Protein AF-A0A3M2C4V6-F1 (afdb_monomer)

Foldseek 3Di:
DDDDDDDDDDDPFDFDPQLVLLLCCQNLQNCLQVVLVDDDQDDDDSNQQSVQQQQKHKWFFQVCVVVCVLVVHDTRIFMKGKWADAQLWAFLVLVLLVLVLLCPAAPFSWWFFFLQNIIIGHGGGSNCPLVSQQSNVVSVIGSRRCGHFFEHHAHEFQQQADFPANVLQSVLSVLLVVLRGFPDPSNCVRRPVDDDDPDGDAGPLQGSSGFLHYFYHYEAELAALLSLQQQGQKRWYWDWDDDPDPPDTIDTQWIWIWHQAHQFAAPPDLLGHGGTTHTLATDHSVLSNLLSSLLSNCRRVQADRNDSSRRRSNNVCVVQPNVNVSVSSCVRSVHHGHHHDDDDHRHHDLQAAWDDNNPQWIKHKADDQQLIQAQDPQFNRSQLVSVLCVVFRFIWGRTSQNIIMGHPGHPVVSVVSVVSRVVRNHDGPVPAFLARSQEHWDCAPDTDPAFQEGTSVLVVVLVVLLCVLCVVLVNRNAHFHAYEYRASSCRRVQFQGQWRWHRDHYQWTFIFHQHDSSSRDGTDGQDGGHGNVCNSVSCSVLSLVCSQPPDDSDDSNRVCCVPPDDPDDDPSDDDDDDDDDDDDDDDDDDSVVSVVVVVVVVVVVVPDDDDDDDDYDDDDDDDDDDPDDPVPQDPDDDPDQPDLLSQQFPADKAWDDFLLPPQQETEIERQCLSRPLGFPLLLVLQLLVVVCVVVVLADAPQAEEEEADLDPNLLSVLQNCLVRRHAYEYEFAPPHDPVSVVSSVVSVHHYDHFHNVCGSVRRVVVSVVCQVVDPRYDYSQLLAHLSLLVSLLSGVLVSVCVNCVLQAQEEQEEADSQSNLNNNLVNSCVVPVNHAYEYEAAPQAPVLVPDAGDDADQPPHRNRYRRPNHPNVSHPYYDHDYQVQLLVQQVCCCVPVVAQAGSRQSRRVSVVSVVSNDPPNRHGYYYTYRGGGNPSCCPPPSNPVVPDSDDQDVDNVVDPVVVPPPD

Secondary structure (DSSP, 8-state):
-PPPPPPPP-PPP---HHHHHHHHTTTTTTTHHHHHHSS-SS--HHHHHHGGGGTEEEEE-TTTHHHHHHTTPPP-EEEEEE-B-GGGEE-HHHHHHHHHHHHHH-TTS-EEE-TTS-EEEEEE-GGGHHHHHHHHHHTT-B-TTSSSSSB-PPB-------SHHHHHHHHHHHHHHHHTS---SHHHHHHS-PPP-SS----TTT-TT--SS-B-EEEEESS--TT-GGGSSEEEEEEEE--SSTTPPPEEEEEEEEE--B----TT-TT---B--EEEEEE-GGGHHHHHHHHHHHHHHHS-SS-TTT-SHHHHHHHHHHHHHHHHHHHHHTSPPBPPPP-S--------EEEE-SSS-EEEEEP-GGGEE-B-SS-BHHHHHHHHHHHH--EEEE-TTS-EEEEEE-TTHHHHHHHHHHHTTPPPGGGS-HHHHTEEE---TTT-TT-SS--TTTHHHHHHHHHHHHHTTT-TTS---EEEESSTT-TT-GGGSSEEEEEEETTEEEEEE---TTS-SPPEEEEEEEEGGGHHHHHHHHHHHHHHH--TT--HHHHHHHHT--TT--SS----PPPP------PPP-HHHHHHHHHHHHHHTT-----------------------SSSSS----SS-SSGGGG-S-PPEEE--STTTT-SSEEEEEEGGGSTTSBTHHHHHHHHHHHHHHTTS--TTT-EEEEE-SSHHHHHHHHHHHHHT-EEEEEEETTS-HHHHHHHHHTT-EEEEE-GGGHHHHHHHHHHHHHHHSTTEE---TTT-THHHHHHHHTHHHHHHHHTTT---EEEEE-SSSHHHHHHHHHHHHH-TT-EEEEEEETTS-TTTT------S-TTS--SS--TT--GGG--EEEEE-HHHHHHHHHHHHHHH---B-HHHHHHHHHHHHHHTSTT-TT-EEEEEE-BBSGGGTTSTTSGGG---S---HHHHH-TTSTTS--

Nearest PDB structures (foldseek):
  2isq-assembly1_A  TM=9.904E-01  e=3.980E-41  Arabidopsis thaliana
  4aec-assembly1_B  TM=9.836E-01  e=3.578E-41  Arabidopsis thaliana
  7n2t-assembly1_A-2  TM=9.804E-01  e=3.393E-41  Citrullus lanatus
  1z7y-assembly1_A  TM=9.837E-01  e=3.285E-39  Arabidopsis thaliana
  3vc3-assembly3_E  TM=9.707E-01  e=1.868E-37  Glycine max

pLDDT: mean 87.51, std 18.96, range [23.27, 98.88]

Sequence (967 aa):
MYAEPQPREPQPVKESKVEAAKRQGNYLRGTIAEVLDGDPSAFEHDDVQLLKFHGVYQQEDRDARSARRAAGAEKEHFFMVRTRIPGGRLNAEQYLAFDRLAEEVTYNRSLRITTRQTFQFHGVAKGDLKATIGRINQALVTTLAACGDVGRNTMAPPAPFKDPAHRLVRRLADEIATALTPWTRAYHEIWLGGEKIAGGDIEPLYGPQYLPRKFKTGIALAEDNSIDVFSQDVGLIAVIDRPAEDGGEPTLRGLNVLVGGGLGMTHRKADTFARLATPLGFVEPRHAAAAVRAVAAIFRDHGDRADRKHARLKYLLEDWGMERFRAEFERRAGFALAPWVEVGPIEYHDWLGPHEQGDGKIFYGVHVANGRIADGARARLKSALRTAVEALRPGIVLTPTQNLLLTDLEPEDAGRLETILAAYHVRPAARLPAVRRYAMACPALPTCGLALAESERVMPRFLDRLEDVLSGLGLEHEPLTVRATGCPNGCARPYTADVGIVGRRAGHYDVYVGGRLAGDRFGELWAENVAEESVVPVLAPLLADWAANRRGEEGLGDYFRRTFASTTRHVLTGAKEPVVTDASDPAAIDVAALRRQRLAARVAEAGERDDEAKPSPVAATATVEGRRTIEEATGGAMNIAPNVTALIGRTPLVRLNRVTDGVPAQIVAKLESFNPASSVKDRIGLAMIEAAERDGLIAPGKTVIVEPTSGNTGIGLAFAAAVKGYRCVLTMPDSMSPERRIVLRAFGAKLILTPGPKGMKGAIAKAEELVAQIPGAWMPQQFKNAANPAIHRRTTAEEIWHDTDGRVDALVAGVGTGGTITGVAQVIKERKPGFQAIAVEPAASPVLSGGQPSPHKIQGIGAGFVPDVLARELIDDVITVENDQAFAMSRRLAREEGLLSGISSGANVHAAIEYARRPGNEGKLIVVIIPSFGERYLNTDLFADYRYEGSDSIEDLIGQEVATAAG

Structure (mmCIF, N/CA/C/O backbone):
data_AF-A0A3M2C4V6-F1
#
_entry.id   AF-A0A3M2C4V6-F1
#
loop_
_atom_site.group_PDB
_atom_site.id
_atom_site.type_symbol
_atom_site.label_atom_id
_atom_site.label_alt_id
_atom_site.label_comp_id
_atom_site.label_asym_id
_atom_site.label_entity_id
_atom_site.label_seq_id
_atom_site.pdbx_PDB_ins_code
_atom_site.Cartn_x
_atom_site.Cartn_y
_atom_site.Cartn_z
_atom_site.occupancy
_atom_site.B_iso_or_equiv
_atom_site.auth_seq_id
_atom_site.auth_comp_id
_atom_site.auth_asym_id
_atom_site.auth_atom_id
_atom_site.pdbx_PDB_model_num
ATOM 1 N N . MET A 1 1 ? -9.440 -53.875 -31.742 1.00 33.22 1 MET A N 1
ATOM 2 C CA . MET A 1 1 ? -10.477 -52.918 -32.178 1.00 33.22 1 MET A CA 1
ATOM 3 C C . MET A 1 1 ? -10.889 -52.095 -30.968 1.00 33.22 1 MET A C 1
ATOM 5 O O . MET A 1 1 ? -11.710 -52.552 -30.187 1.00 33.22 1 MET A O 1
ATOM 9 N N . TYR A 1 2 ? -10.244 -50.947 -30.759 1.00 27.25 2 TYR A N 1
ATOM 10 C CA . TYR A 1 2 ? -10.673 -49.966 -29.761 1.00 27.25 2 TYR A CA 1
ATOM 11 C C . TYR A 1 2 ? -11.608 -48.992 -30.473 1.00 27.25 2 TYR A C 1
ATOM 13 O O . TYR A 1 2 ? -11.218 -48.405 -31.478 1.00 27.25 2 TYR A O 1
ATOM 21 N N . ALA A 1 3 ? -12.856 -48.920 -30.016 1.00 31.36 3 ALA A N 1
ATOM 22 C CA . ALA A 1 3 ? -13.876 -48.060 -30.596 1.00 31.36 3 ALA A CA 1
ATOM 23 C C . ALA A 1 3 ? -13.473 -46.585 -30.452 1.00 31.36 3 ALA A C 1
ATOM 25 O O . ALA A 1 3 ? -13.131 -46.141 -29.354 1.00 31.36 3 ALA A O 1
ATOM 26 N N . GLU A 1 4 ? -13.514 -45.843 -31.559 1.00 30.94 4 GLU A N 1
ATOM 27 C CA . GLU A 1 4 ? -13.336 -44.393 -31.555 1.00 30.94 4 GLU A CA 1
ATOM 28 C C . GLU A 1 4 ? -14.448 -43.728 -30.724 1.00 30.94 4 GLU A C 1
ATOM 30 O O . GLU A 1 4 ? -15.626 -44.077 -30.873 1.00 30.94 4 GLU A O 1
ATOM 35 N N . PRO A 1 5 ? -14.112 -42.776 -29.836 1.00 34.69 5 PRO A N 1
ATOM 36 C CA . PRO A 1 5 ? -15.113 -42.049 -29.075 1.00 34.69 5 PRO A CA 1
ATOM 37 C C . PRO A 1 5 ? -15.893 -41.119 -30.010 1.00 34.69 5 PRO A C 1
ATOM 39 O O . PRO A 1 5 ? -15.313 -40.269 -30.686 1.00 34.69 5 PRO A O 1
ATOM 42 N N . GLN A 1 6 ? -17.220 -41.265 -30.027 1.00 35.53 6 GLN A N 1
ATOM 43 C CA . GLN A 1 6 ? -18.092 -40.375 -30.788 1.00 35.53 6 GLN A CA 1
ATOM 44 C C . GLN A 1 6 ? -17.997 -38.922 -30.283 1.00 35.53 6 GLN A C 1
ATOM 46 O O . GLN A 1 6 ? -17.916 -38.693 -29.069 1.00 35.53 6 GLN A O 1
ATOM 51 N N . PRO A 1 7 ? -18.047 -37.931 -31.192 1.00 38.03 7 PRO A N 1
ATOM 52 C CA . PRO A 1 7 ? -18.020 -36.523 -30.827 1.00 38.03 7 PRO A CA 1
ATOM 53 C C . PRO A 1 7 ? -19.274 -36.160 -30.022 1.00 38.03 7 PRO A C 1
ATOM 55 O O . PRO A 1 7 ? -20.401 -36.342 -30.478 1.00 38.03 7 PRO A O 1
ATOM 58 N N . ARG A 1 8 ? -19.080 -35.636 -28.805 1.00 33.69 8 ARG A N 1
ATOM 59 C CA . ARG A 1 8 ? -20.159 -35.032 -28.011 1.00 33.69 8 ARG A CA 1
ATOM 60 C C . ARG A 1 8 ? -20.674 -33.782 -28.725 1.00 33.69 8 ARG A C 1
ATOM 62 O O . ARG A 1 8 ? -19.884 -32.889 -29.027 1.00 33.69 8 ARG A O 1
ATOM 69 N N . GLU A 1 9 ? -21.987 -33.694 -28.924 1.00 35.50 9 GLU A N 1
ATOM 70 C CA . GLU A 1 9 ? -22.641 -32.459 -29.364 1.00 35.50 9 GLU A CA 1
ATOM 71 C C . GLU A 1 9 ? -22.336 -31.297 -28.393 1.00 35.50 9 GLU A C 1
ATOM 73 O O . GLU A 1 9 ? -22.312 -31.502 -27.170 1.00 35.50 9 GLU A O 1
ATOM 78 N N . PRO A 1 10 ? -22.088 -30.074 -28.900 1.00 38.31 10 PRO A N 1
ATOM 79 C CA . PRO A 1 10 ? -21.765 -28.925 -28.064 1.00 38.31 10 PRO A CA 1
ATOM 80 C C . PRO A 1 10 ? -22.975 -28.524 -27.211 1.00 38.31 10 PRO A C 1
ATOM 82 O O . PRO A 1 10 ? -24.004 -28.089 -27.723 1.00 38.31 10 PRO A O 1
ATOM 85 N N . GLN A 1 11 ? -22.841 -28.637 -25.887 1.00 37.09 11 GLN A N 1
ATOM 86 C CA . GLN A 1 11 ? -23.817 -28.062 -24.962 1.00 37.09 11 GLN A CA 1
ATOM 87 C C . GLN A 1 11 ? -23.820 -26.526 -25.078 1.00 37.09 11 GLN A C 1
ATOM 89 O O . GLN A 1 11 ? -22.747 -25.928 -25.209 1.00 37.09 11 GLN A O 1
ATOM 94 N N . PRO A 1 12 ? -24.987 -25.861 -24.987 1.00 45.12 12 PRO A N 1
ATOM 95 C CA . PRO A 1 12 ? -25.058 -24.405 -25.007 1.00 45.12 12 PRO A CA 1
ATOM 96 C C . PRO A 1 12 ? -24.284 -23.826 -23.816 1.00 45.12 12 PRO A C 1
ATOM 98 O O . PRO A 1 12 ? -24.595 -24.086 -22.652 1.00 45.12 12 PRO A O 1
ATOM 101 N N . VAL A 1 13 ? -23.244 -23.048 -24.114 1.00 57.56 13 VAL A N 1
ATOM 102 C CA . VAL A 1 13 ? -22.368 -22.442 -23.108 1.00 57.56 13 VAL A CA 1
ATOM 103 C C . VAL A 1 13 ? -23.154 -21.386 -22.325 1.00 57.56 13 VAL A C 1
ATOM 105 O O . VAL A 1 13 ? -23.700 -20.443 -22.895 1.00 57.56 13 VAL A O 1
ATOM 108 N N . LYS A 1 14 ? -23.219 -21.533 -20.999 1.00 71.44 14 LYS A N 1
ATOM 109 C CA . LYS A 1 14 ? -23.904 -20.594 -20.099 1.00 71.44 14 LYS A CA 1
ATOM 110 C C . LYS A 1 14 ? -23.165 -19.247 -20.062 1.00 71.44 14 LYS A C 1
ATOM 112 O O . LYS A 1 14 ? -22.099 -19.146 -19.460 1.00 71.44 14 LYS A O 1
ATOM 117 N N . GLU A 1 15 ? -23.737 -18.214 -20.682 1.00 75.50 15 GLU A N 1
ATOM 118 C CA . GLU A 1 15 ? -23.180 -16.850 -20.707 1.00 75.50 15 GLU A CA 1
ATOM 119 C C . GLU A 1 15 ? -23.118 -16.208 -19.302 1.00 75.50 15 GLU A C 1
ATOM 121 O O . GLU A 1 15 ? -23.983 -16.436 -18.449 1.00 75.50 15 GLU A O 1
ATOM 126 N N . SER A 1 16 ? -22.104 -15.368 -19.046 1.00 87.50 16 SER A N 1
ATOM 127 C CA . SER A 1 16 ? -21.999 -14.637 -17.773 1.00 87.50 16 SER A CA 1
ATOM 128 C C . SER A 1 16 ? -23.056 -13.526 -17.647 1.00 87.50 16 SER A C 1
ATOM 130 O O . SER A 1 16 ? -23.491 -12.947 -18.641 1.00 87.50 16 SER A O 1
ATOM 132 N N . LYS A 1 17 ? -23.412 -13.134 -16.412 1.00 89.12 17 LYS A N 1
ATOM 133 C CA . LYS A 1 17 ? -24.374 -12.036 -16.158 1.00 89.12 17 LYS A CA 1
ATOM 134 C C . LYS A 1 17 ? -23.995 -10.715 -16.845 1.00 89.12 17 LYS A C 1
ATOM 136 O O . LYS A 1 17 ? -24.865 -9.967 -17.263 1.00 89.12 17 LYS A O 1
ATOM 141 N N . VAL A 1 18 ? -22.697 -10.440 -17.003 1.00 91.81 18 VAL A N 1
ATOM 142 C CA . VAL A 1 18 ? -22.228 -9.219 -17.680 1.00 91.81 18 VAL A CA 1
ATOM 143 C C . VAL A 1 18 ? -22.478 -9.283 -19.189 1.00 91.81 18 VAL A C 1
ATOM 145 O O . VAL A 1 18 ? -22.756 -8.253 -19.792 1.00 91.81 18 VAL A O 1
ATOM 148 N N . GLU A 1 19 ? -22.419 -10.464 -19.810 1.00 93.38 19 GLU A N 1
ATOM 149 C CA . GLU A 1 19 ? -22.787 -10.614 -21.226 1.00 93.38 19 GLU A CA 1
ATOM 150 C C . GLU A 1 19 ? -24.280 -10.360 -21.439 1.00 93.38 19 GLU A C 1
ATOM 152 O O . GLU A 1 19 ? -24.651 -9.671 -22.390 1.00 93.38 19 GLU A O 1
ATOM 157 N N . ALA A 1 20 ? -25.122 -10.841 -20.516 1.00 91.06 20 ALA A N 1
ATOM 158 C CA . ALA A 1 20 ? -26.553 -10.555 -20.527 1.00 91.06 20 ALA A CA 1
ATOM 159 C C . ALA A 1 20 ? -26.823 -9.044 -20.415 1.00 91.06 20 ALA A C 1
ATOM 161 O O . ALA A 1 20 ? -27.509 -8.499 -21.280 1.00 91.06 20 ALA A O 1
ATOM 162 N N . ALA A 1 21 ? -26.192 -8.364 -19.448 1.00 92.50 21 ALA A N 1
ATOM 163 C CA . ALA A 1 21 ? -26.307 -6.915 -19.274 1.00 92.50 21 ALA A CA 1
ATOM 164 C C . ALA A 1 21 ? -25.849 -6.132 -20.519 1.00 92.50 21 ALA A C 1
ATOM 166 O O . ALA A 1 21 ? -26.522 -5.200 -20.943 1.00 92.50 21 ALA A O 1
ATOM 167 N N . LYS A 1 22 ? -24.738 -6.521 -21.165 1.00 94.06 22 LYS A N 1
ATOM 168 C CA . LYS A 1 22 ? -24.268 -5.874 -22.408 1.00 94.06 22 LYS A CA 1
ATOM 169 C C . LYS A 1 22 ? -25.257 -6.048 -23.559 1.00 94.06 22 LYS A C 1
ATOM 171 O O . LYS A 1 22 ? -25.546 -5.084 -24.259 1.00 94.06 22 LYS A O 1
ATOM 176 N N . ARG A 1 23 ? -25.794 -7.261 -23.731 1.00 91.56 23 ARG A N 1
ATOM 177 C CA . ARG A 1 23 ? -26.778 -7.574 -24.778 1.00 91.56 23 ARG A CA 1
ATOM 178 C C . ARG A 1 23 ? -28.084 -6.802 -24.583 1.00 91.56 23 ARG A C 1
ATOM 180 O O . ARG A 1 23 ? -28.644 -6.308 -25.553 1.00 91.56 23 ARG A O 1
ATOM 187 N N . GLN A 1 24 ? -28.563 -6.707 -23.345 1.00 90.19 24 GLN A N 1
ATOM 188 C CA . GLN A 1 24 ? -29.804 -6.004 -23.000 1.00 90.19 24 GLN A CA 1
ATOM 189 C C . GLN A 1 24 ? -29.617 -4.485 -22.923 1.00 90.19 24 GLN A C 1
ATOM 191 O O . GLN A 1 24 ? -30.553 -3.733 -23.164 1.00 90.19 24 GLN A O 1
ATOM 196 N N . GLY A 1 25 ? -28.396 -4.024 -22.654 1.00 89.06 25 GLY A N 1
ATOM 197 C CA . GLY A 1 25 ? -28.067 -2.623 -22.424 1.00 89.06 25 GLY A CA 1
ATOM 198 C C . GLY A 1 25 ? -28.129 -1.711 -23.646 1.00 89.06 25 GLY A C 1
ATOM 199 O O . GLY A 1 25 ? -27.693 -0.573 -23.528 1.00 89.06 25 GLY A O 1
ATOM 200 N N . ASN A 1 26 ? -28.609 -2.173 -24.807 1.00 90.12 26 ASN A N 1
ATOM 201 C CA . ASN A 1 26 ? -28.797 -1.372 -26.025 1.00 90.12 26 ASN A CA 1
ATOM 202 C C . ASN A 1 26 ? -27.599 -0.450 -26.341 1.00 90.12 26 ASN A C 1
ATOM 204 O O . ASN A 1 26 ? -27.702 0.782 -26.311 1.00 90.12 26 ASN A O 1
ATOM 208 N N . TYR A 1 27 ? -26.438 -1.067 -26.583 1.00 92.31 27 TYR A N 1
ATOM 209 C CA . TYR A 1 27 ? -25.169 -0.365 -26.815 1.00 92.31 27 TYR A CA 1
ATOM 210 C C . TYR A 1 27 ? -24.768 0.563 -25.662 1.00 92.31 27 TYR A C 1
ATOM 212 O O . TYR A 1 27 ? -24.330 1.692 -25.871 1.00 92.31 27 TYR A O 1
ATOM 220 N N . LEU A 1 28 ? -24.860 0.031 -24.438 1.00 94.31 28 LEU A N 1
ATOM 221 C CA . LEU A 1 28 ? -24.429 0.655 -23.180 1.00 94.31 28 LEU A CA 1
ATOM 222 C C . LEU A 1 28 ? -25.340 1.765 -22.636 1.00 94.31 28 LEU A C 1
ATOM 224 O O . LEU A 1 28 ? -24.930 2.465 -21.711 1.00 94.31 28 LEU A O 1
ATOM 228 N N . ARG A 1 29 ? -26.557 1.921 -23.164 1.00 94.06 29 ARG A N 1
ATOM 229 C CA . ARG A 1 29 ? -27.572 2.821 -22.600 1.00 94.06 29 ARG A CA 1
ATOM 230 C C . ARG A 1 29 ? -28.118 2.308 -21.269 1.00 94.06 29 ARG A C 1
ATOM 232 O O . ARG A 1 29 ? -28.107 3.045 -20.288 1.00 94.06 29 ARG A O 1
ATOM 239 N N . GLY A 1 30 ? -28.563 1.048 -21.250 1.00 92.88 30 GLY A N 1
ATOM 240 C CA . GLY A 1 30 ? -29.295 0.475 -20.118 1.00 92.88 30 GLY A CA 1
ATOM 241 C C . GLY A 1 30 ? -30.463 1.366 -19.695 1.00 92.88 30 GLY A C 1
ATOM 242 O O . GLY A 1 30 ? -31.104 1.987 -20.544 1.00 92.88 30 GLY A O 1
ATOM 243 N N . THR A 1 31 ? -30.670 1.474 -18.386 1.00 93.31 31 THR A N 1
ATOM 244 C CA . THR A 1 31 ? -31.610 2.423 -17.764 1.00 93.31 31 THR A CA 1
ATOM 245 C C . THR A 1 31 ? -30.891 3.632 -17.151 1.00 93.31 31 THR A C 1
ATOM 247 O O . THR A 1 31 ? -31.486 4.408 -16.409 1.00 93.31 31 THR A O 1
ATOM 250 N N . ILE A 1 32 ? -29.611 3.849 -17.493 1.00 94.75 32 ILE A N 1
ATOM 251 C CA . ILE A 1 32 ? -28.734 4.820 -16.818 1.00 94.75 32 ILE A CA 1
ATOM 252 C C . ILE A 1 32 ? -29.326 6.235 -16.828 1.00 94.75 32 ILE A C 1
ATOM 254 O O . ILE A 1 32 ? -29.327 6.897 -15.795 1.00 94.75 32 ILE A O 1
ATOM 258 N N . ALA A 1 33 ? -29.826 6.704 -17.976 1.00 91.88 33 ALA A N 1
ATOM 259 C CA . ALA A 1 33 ? -30.407 8.046 -18.089 1.00 91.88 33 ALA A CA 1
ATOM 260 C C . ALA A 1 33 ? -31.645 8.218 -17.193 1.00 91.88 33 ALA A C 1
ATOM 262 O O . ALA A 1 33 ? -31.777 9.232 -16.521 1.00 91.88 33 ALA A O 1
ATOM 263 N N . GLU A 1 34 ? -32.508 7.203 -17.138 1.00 90.31 34 GLU A N 1
ATOM 264 C CA . GLU A 1 34 ? -33.732 7.216 -16.329 1.00 90.31 34 GLU A CA 1
ATOM 265 C C . GLU A 1 34 ? -33.399 7.233 -14.829 1.00 90.31 34 GLU A C 1
ATOM 267 O O . GLU A 1 34 ? -34.003 7.977 -14.062 1.00 90.31 34 GLU A O 1
ATOM 272 N N . VAL A 1 35 ? -32.388 6.464 -14.409 1.00 91.31 35 VAL A N 1
ATOM 273 C CA . VAL A 1 35 ? -31.938 6.405 -13.008 1.00 91.31 35 VAL A CA 1
ATOM 274 C C . VAL A 1 35 ? -31.192 7.675 -12.580 1.00 91.31 35 VAL A C 1
ATOM 276 O O . VAL A 1 35 ? -31.259 8.063 -11.409 1.00 91.31 35 VAL A O 1
ATOM 279 N N . LEU A 1 36 ? -30.483 8.339 -13.501 1.00 90.38 36 LEU A N 1
ATOM 280 C CA . LEU A 1 36 ? -29.846 9.635 -13.233 1.00 90.38 36 LEU A CA 1
ATOM 281 C C . LEU A 1 36 ? -30.879 10.714 -12.900 1.00 90.38 36 LEU A C 1
ATOM 283 O O . LEU A 1 36 ? -30.650 11.475 -11.964 1.00 90.38 36 LEU A O 1
ATOM 287 N N . ASP A 1 37 ? -31.996 10.738 -13.630 1.00 81.44 37 ASP A N 1
ATOM 288 C CA . ASP A 1 37 ? -33.073 11.717 -13.445 1.00 81.44 37 ASP A CA 1
ATOM 289 C C . ASP A 1 37 ? -34.045 11.328 -12.304 1.00 81.44 37 ASP A C 1
ATOM 291 O O . ASP A 1 37 ? -34.853 12.145 -11.866 1.00 81.44 37 ASP A O 1
ATOM 295 N N . GLY A 1 38 ? -33.971 10.085 -11.812 1.00 79.88 38 GLY A N 1
ATOM 296 C CA . GLY A 1 38 ? -34.800 9.556 -10.724 1.00 79.88 38 GLY A CA 1
ATOM 297 C C . GLY A 1 38 ? -34.206 9.690 -9.312 1.00 79.88 38 GLY A C 1
ATOM 298 O O . GLY A 1 38 ? -33.068 10.114 -9.111 1.00 79.88 38 GLY A O 1
ATOM 299 N N . ASP A 1 39 ? -34.979 9.250 -8.316 1.00 68.12 39 ASP A N 1
ATOM 300 C CA . ASP A 1 39 ? -34.674 9.369 -6.878 1.00 68.12 39 ASP A CA 1
ATOM 301 C C . ASP A 1 39 ? -33.622 8.372 -6.311 1.00 68.12 39 ASP A C 1
ATOM 303 O O . ASP A 1 39 ? -32.829 8.768 -5.457 1.00 68.12 39 ASP A O 1
ATOM 307 N N . PRO A 1 40 ? -33.490 7.104 -6.779 1.00 74.69 40 PRO A N 1
ATOM 308 C CA . PRO A 1 40 ? -32.594 6.132 -6.136 1.00 74.69 40 PRO A CA 1
ATOM 309 C C . PRO A 1 40 ? -31.140 6.606 -6.052 1.00 74.69 40 PRO A C 1
ATOM 311 O O . PRO A 1 40 ? -30.536 6.932 -7.069 1.00 74.69 40 PRO A O 1
ATOM 314 N N . SER A 1 41 ? -30.524 6.590 -4.870 1.00 77.62 41 SER A N 1
ATOM 315 C CA . SER A 1 41 ? -29.134 7.052 -4.676 1.00 77.62 41 SER A CA 1
ATOM 316 C C . SER A 1 41 ? -28.072 6.164 -5.354 1.00 77.62 41 SER A C 1
ATOM 318 O O . SER A 1 41 ? -26.896 6.532 -5.423 1.00 77.62 41 SER A O 1
ATOM 320 N N . ALA A 1 42 ? -28.480 5.012 -5.895 1.00 87.94 42 ALA A N 1
ATOM 321 C CA . ALA A 1 42 ? -27.634 3.985 -6.483 1.00 87.94 42 ALA A CA 1
ATOM 322 C C . ALA A 1 42 ? -28.225 3.426 -7.786 1.00 87.94 42 ALA A C 1
ATOM 324 O O . ALA A 1 42 ? -29.428 3.492 -8.021 1.00 87.94 42 ALA A O 1
ATOM 325 N N . PHE A 1 43 ? -27.366 2.825 -8.606 1.00 92.31 43 PHE A N 1
ATOM 326 C CA . PHE A 1 43 ? -27.753 2.030 -9.767 1.00 92.31 43 PHE A CA 1
ATOM 327 C C . PHE A 1 43 ? -27.842 0.549 -9.403 1.00 92.31 43 PHE A C 1
ATOM 329 O O . PHE A 1 43 ? -27.101 0.051 -8.546 1.00 92.31 43 PHE A O 1
ATOM 336 N N . GLU A 1 44 ? -28.696 -0.161 -10.134 1.00 88.62 44 GLU A N 1
ATOM 337 C CA . GLU A 1 44 ? -28.913 -1.597 -9.990 1.00 88.62 44 GLU A CA 1
ATOM 338 C C . GLU A 1 44 ? -27.990 -2.441 -10.882 1.00 88.62 44 GLU A C 1
ATOM 340 O O . GLU A 1 44 ? -27.266 -1.936 -11.743 1.00 88.62 44 GLU A O 1
ATOM 345 N N . HIS A 1 45 ? -27.987 -3.754 -10.630 1.00 82.12 45 HIS A N 1
ATOM 346 C CA . HIS A 1 45 ? -26.974 -4.721 -11.075 1.00 82.12 45 HIS A CA 1
ATOM 347 C C . HIS A 1 45 ? -26.424 -4.523 -12.499 1.00 82.12 45 HIS A C 1
ATOM 349 O O . HIS A 1 45 ? -25.197 -4.509 -12.669 1.00 82.12 45 HIS A O 1
ATOM 355 N N . ASP A 1 46 ? -27.298 -4.387 -13.498 1.00 91.69 46 ASP A N 1
ATOM 356 C CA . ASP A 1 46 ? -26.909 -4.312 -14.909 1.00 91.69 46 ASP A CA 1
ATOM 357 C C . ASP A 1 46 ? -26.306 -2.945 -15.254 1.00 91.69 46 ASP A C 1
ATOM 359 O O . ASP A 1 46 ? -25.195 -2.884 -15.795 1.00 91.69 46 ASP A O 1
ATOM 363 N N . ASP A 1 47 ? -26.944 -1.852 -14.832 1.00 94.50 47 ASP A N 1
ATOM 364 C CA . ASP A 1 47 ? -26.435 -0.490 -15.021 1.00 94.50 47 ASP A CA 1
ATOM 365 C C . ASP A 1 47 ? -25.097 -0.275 -14.305 1.00 94.50 47 ASP A C 1
ATOM 367 O O . ASP A 1 47 ? -24.193 0.346 -14.862 1.00 94.50 47 ASP A O 1
ATOM 371 N N . VAL A 1 48 ? -24.876 -0.888 -13.134 1.00 93.69 48 VAL A N 1
ATOM 372 C CA . VAL A 1 48 ? -23.563 -0.872 -12.456 1.00 93.69 48 VAL A CA 1
ATOM 373 C C . VAL A 1 48 ? -22.457 -1.488 -13.327 1.00 93.69 48 VAL A C 1
ATOM 375 O O . VAL A 1 48 ? -21.283 -1.109 -13.215 1.00 93.69 48 VAL A O 1
ATOM 378 N N . GLN A 1 49 ? -22.776 -2.449 -14.201 1.00 94.75 49 GLN A N 1
ATOM 379 C CA . GLN A 1 49 ? -21.805 -2.974 -15.168 1.00 94.75 49 GLN A CA 1
ATOM 380 C C . GLN A 1 49 ? -21.647 -2.056 -16.379 1.00 94.75 49 GLN A C 1
ATOM 382 O O . GLN A 1 49 ? -20.509 -1.836 -16.807 1.00 94.75 49 GLN A O 1
ATOM 387 N N . LEU A 1 50 ? -22.746 -1.516 -16.909 1.00 96.50 50 LEU A N 1
ATOM 388 C CA . LEU A 1 50 ? -22.745 -0.645 -18.087 1.00 96.50 50 LEU A CA 1
ATOM 389 C C . LEU A 1 50 ? -22.053 0.700 -17.813 1.00 96.50 50 LEU A C 1
ATOM 391 O O . LEU A 1 50 ? -21.233 1.132 -18.623 1.00 96.50 50 LEU A O 1
ATOM 395 N N . LEU A 1 51 ? -22.243 1.288 -16.627 1.00 97.31 51 LEU A N 1
ATOM 396 C CA . LEU A 1 51 ? -21.557 2.500 -16.150 1.00 97.31 51 LEU A CA 1
ATOM 397 C C . LEU A 1 51 ? -20.035 2.426 -16.295 1.00 97.31 51 LEU A C 1
ATOM 399 O O . LEU A 1 51 ? -19.375 3.420 -16.604 1.00 97.31 51 LEU A O 1
ATOM 403 N N . LYS A 1 52 ? -19.454 1.229 -16.156 1.00 97.31 52 LYS A N 1
ATOM 404 C CA . LYS A 1 52 ? -18.008 1.042 -16.321 1.00 97.31 52 LYS A CA 1
ATOM 405 C C . LYS A 1 52 ? -17.559 1.395 -17.732 1.00 97.31 52 LYS A C 1
ATOM 407 O O . LYS A 1 52 ? -16.444 1.873 -17.890 1.00 97.31 52 LYS A O 1
ATOM 412 N N . PHE A 1 53 ? -18.366 1.184 -18.764 1.00 97.75 53 PHE A N 1
ATOM 413 C CA . PHE A 1 53 ? -17.991 1.581 -20.122 1.00 97.75 53 PHE A CA 1
ATOM 414 C C . PHE A 1 53 ? -17.984 3.104 -20.304 1.00 97.75 53 PHE A C 1
ATOM 416 O O . PHE A 1 53 ? -17.187 3.611 -21.088 1.00 97.75 53 PHE A O 1
ATOM 423 N N . HIS A 1 54 ? -18.764 3.827 -19.501 1.00 98.00 54 HIS A N 1
ATOM 424 C CA . HIS A 1 54 ? -18.781 5.294 -19.417 1.00 98.00 54 HIS A CA 1
ATOM 425 C C . HIS A 1 54 ? -17.694 5.868 -18.493 1.00 98.00 54 HIS A C 1
ATOM 427 O O . HIS A 1 54 ? -17.644 7.071 -18.248 1.00 98.00 54 HIS A O 1
ATOM 433 N N . GLY A 1 55 ? -16.810 5.011 -17.969 1.00 97.88 55 GLY A N 1
ATOM 434 C CA . GLY A 1 55 ? -15.712 5.413 -17.089 1.00 97.88 55 GLY A CA 1
ATOM 435 C C . GLY A 1 55 ? -16.102 5.574 -15.622 1.00 97.88 55 GLY A C 1
ATOM 436 O O . GLY A 1 55 ? -15.298 6.092 -14.851 1.00 97.88 55 GLY A O 1
ATOM 437 N N . VAL A 1 56 ? -17.283 5.093 -15.226 1.00 98.19 56 VAL A N 1
ATOM 438 C CA . VAL A 1 56 ? -17.843 5.271 -13.883 1.00 98.19 56 VAL A CA 1
ATOM 439 C C . VAL A 1 56 ? -17.841 3.950 -13.106 1.00 98.19 56 VAL A C 1
ATOM 441 O O . VAL A 1 56 ? -18.173 2.891 -13.638 1.00 98.19 56 VAL A O 1
ATOM 444 N N . TYR A 1 57 ? -17.465 3.991 -11.829 1.00 97.25 57 TYR A N 1
ATOM 445 C CA . TYR A 1 57 ? -17.690 2.903 -10.874 1.00 97.25 57 TYR A CA 1
ATOM 446 C C . TYR A 1 57 ? -18.537 3.402 -9.720 1.00 97.25 57 TYR A C 1
ATOM 448 O O . TYR A 1 57 ? -18.110 4.311 -9.019 1.00 97.25 57 TYR A O 1
ATOM 456 N N . GLN A 1 58 ? -19.653 2.728 -9.459 1.00 95.75 58 GLN A N 1
ATOM 457 C CA . GLN A 1 58 ? -20.320 2.816 -8.166 1.00 95.75 58 GLN A CA 1
ATOM 458 C C . GLN A 1 58 ? -19.442 2.174 -7.088 1.00 95.75 58 GLN A C 1
ATOM 460 O O . GLN A 1 58 ? -18.909 1.071 -7.268 1.00 95.75 58 GLN A O 1
ATOM 465 N N . GLN A 1 59 ? -19.270 2.888 -5.988 1.00 93.50 59 GLN A N 1
ATOM 466 C CA . GLN A 1 59 ? -18.464 2.534 -4.832 1.00 93.50 59 GLN A CA 1
ATOM 467 C C . GLN A 1 59 ? -19.253 2.827 -3.552 1.00 93.50 59 GLN A C 1
ATOM 469 O O . GLN A 1 59 ? -20.337 3.402 -3.582 1.00 93.50 59 GLN A O 1
ATOM 474 N N . GLU A 1 60 ? -18.701 2.389 -2.430 1.00 89.19 60 GLU A N 1
ATOM 475 C CA . GLU A 1 60 ? -19.186 2.700 -1.087 1.00 89.19 60 GLU A CA 1
ATOM 476 C C . GLU A 1 60 ? -17.964 2.953 -0.198 1.00 89.19 60 GLU A C 1
ATOM 478 O O . GLU A 1 60 ? -16.875 2.429 -0.485 1.00 89.19 60 GLU A O 1
ATOM 483 N N . ASP A 1 61 ? -18.132 3.724 0.877 1.00 88.06 61 ASP A N 1
ATOM 484 C CA . ASP A 1 61 ? -17.083 3.869 1.883 1.00 88.06 61 ASP A CA 1
ATOM 485 C C . ASP A 1 61 ? -17.056 2.601 2.734 1.00 88.06 61 ASP A C 1
ATOM 487 O O . ASP A 1 61 ? -17.969 2.294 3.508 1.00 88.06 61 ASP A O 1
ATOM 491 N N . ARG A 1 62 ? -15.994 1.820 2.560 1.00 89.50 62 ARG A N 1
ATOM 492 C CA . ARG A 1 62 ? -15.828 0.567 3.285 1.00 89.50 62 ARG A CA 1
ATOM 493 C C . ARG A 1 62 ? -15.423 0.757 4.739 1.00 89.50 62 ARG A C 1
ATOM 495 O O . ARG A 1 62 ? -15.625 -0.195 5.493 1.00 89.50 62 ARG A O 1
ATOM 502 N N . ASP A 1 63 ? -14.910 1.923 5.120 1.00 86.31 63 ASP A N 1
ATOM 503 C CA . ASP A 1 63 ? -14.594 2.236 6.513 1.00 86.31 63 ASP A CA 1
ATOM 504 C C . ASP A 1 63 ? -15.894 2.527 7.285 1.00 86.31 63 ASP A C 1
ATOM 506 O O . ASP A 1 63 ? -16.119 1.967 8.358 1.00 86.31 63 ASP A O 1
ATOM 510 N N . ALA A 1 64 ? -16.822 3.286 6.689 1.00 83.75 64 ALA A N 1
ATOM 511 C CA . ALA A 1 64 ? -18.123 3.607 7.289 1.00 83.75 64 ALA A CA 1
ATOM 512 C C . ALA A 1 64 ? -19.134 2.439 7.275 1.00 83.75 64 ALA A C 1
ATOM 514 O O . ALA A 1 64 ? -20.128 2.454 8.006 1.00 83.75 64 ALA A O 1
ATOM 515 N N . ARG A 1 65 ? -18.901 1.399 6.458 1.00 82.19 65 ARG A N 1
ATOM 516 C CA . ARG A 1 65 ? -19.859 0.302 6.212 1.00 82.19 65 ARG A CA 1
ATOM 517 C C . ARG A 1 65 ? -20.365 -0.377 7.491 1.00 82.19 65 ARG A C 1
ATOM 519 O O . ARG A 1 65 ? -21.557 -0.664 7.589 1.00 82.19 65 ARG A O 1
ATOM 526 N N . SER A 1 66 ? -19.479 -0.680 8.442 1.00 76.19 66 SER A N 1
ATOM 527 C CA . SER A 1 66 ? -19.858 -1.383 9.679 1.00 76.19 66 SER A CA 1
ATOM 528 C C . SER A 1 66 ? -20.740 -0.515 10.577 1.00 76.19 66 SER A C 1
ATOM 530 O O . SER A 1 66 ? -21.770 -0.996 11.042 1.00 76.19 66 SER A O 1
ATOM 532 N N . ALA A 1 67 ? -20.379 0.762 10.750 1.00 78.38 67 ALA A N 1
ATOM 533 C CA . ALA A 1 67 ? -21.149 1.723 11.538 1.00 78.38 67 ALA A CA 1
ATOM 534 C C . ALA A 1 67 ? -22.536 1.975 10.924 1.00 78.38 67 ALA A C 1
ATOM 536 O O . ALA A 1 67 ? -23.543 1.865 11.617 1.00 78.38 67 ALA A O 1
ATOM 537 N N . ARG A 1 68 ? -22.618 2.189 9.600 1.00 82.44 68 ARG A N 1
ATOM 538 C CA . ARG A 1 68 ? -23.902 2.380 8.897 1.00 82.44 68 ARG A CA 1
ATOM 539 C C . ARG A 1 68 ? -24.813 1.156 8.999 1.00 82.44 68 ARG A C 1
ATOM 541 O O . ARG A 1 68 ? -26.003 1.300 9.254 1.00 82.44 68 ARG A O 1
ATOM 548 N N . ARG A 1 69 ? -24.251 -0.054 8.860 1.00 80.62 69 ARG A N 1
ATOM 549 C CA . ARG A 1 69 ? -25.007 -1.306 9.029 1.00 80.62 69 ARG A CA 1
ATOM 550 C C . ARG A 1 69 ? -25.525 -1.474 10.459 1.00 80.62 69 ARG A C 1
ATOM 552 O O . ARG A 1 69 ? -26.645 -1.947 10.621 1.00 80.62 69 ARG A O 1
ATOM 559 N N . ALA A 1 70 ? -24.729 -1.118 11.469 1.00 77.81 70 ALA A N 1
ATOM 560 C CA . ALA A 1 70 ? -25.150 -1.158 12.870 1.00 77.81 70 ALA A CA 1
ATOM 561 C C . ALA A 1 70 ? -26.283 -0.157 13.155 1.00 77.81 70 ALA A C 1
ATOM 563 O O . ALA A 1 70 ? -27.224 -0.495 13.862 1.00 77.81 70 ALA A O 1
ATOM 564 N N . ALA A 1 71 ? -26.248 1.017 12.519 1.00 80.88 71 ALA A N 1
ATOM 565 C CA . ALA A 1 71 ? -27.292 2.040 12.602 1.00 80.88 71 ALA A CA 1
ATOM 566 C C . ALA A 1 71 ? -28.552 1.742 11.758 1.00 80.88 71 ALA A C 1
ATOM 568 O O . ALA A 1 71 ? -29.445 2.581 11.677 1.00 80.88 71 ALA A O 1
ATOM 569 N N . GLY A 1 72 ? -28.626 0.593 11.071 1.00 79.50 72 GLY A N 1
ATOM 570 C CA . GLY A 1 72 ? -29.734 0.268 10.161 1.00 79.50 72 GLY A CA 1
ATOM 571 C C . GLY A 1 72 ? -29.834 1.184 8.932 1.00 79.50 72 GLY A C 1
ATOM 572 O O . GLY A 1 72 ? -30.828 1.133 8.212 1.00 79.50 72 GLY A O 1
ATOM 573 N N . ALA A 1 73 ? -28.816 2.011 8.682 1.00 80.69 73 ALA A N 1
ATOM 574 C CA . ALA A 1 73 ? -28.792 2.958 7.581 1.00 80.69 73 ALA A CA 1
ATOM 575 C C . ALA A 1 73 ? -28.468 2.260 6.255 1.00 80.69 73 ALA A C 1
ATOM 577 O O . ALA A 1 73 ? -27.659 1.326 6.190 1.00 80.69 73 ALA A O 1
ATOM 578 N N . GLU A 1 74 ? -29.051 2.763 5.168 1.00 77.31 74 GLU A N 1
ATOM 579 C CA . GLU A 1 74 ? -28.711 2.301 3.829 1.00 77.31 74 GLU A CA 1
ATOM 580 C C . GLU A 1 74 ? -27.244 2.590 3.481 1.00 77.31 74 GLU A C 1
ATOM 582 O O . GLU A 1 74 ? -26.576 3.467 4.054 1.00 77.31 74 GLU A O 1
ATOM 587 N N . LYS A 1 75 ? -26.738 1.827 2.508 1.00 79.50 75 LYS A N 1
ATOM 588 C CA . LYS A 1 75 ? -25.407 2.042 1.947 1.00 79.50 75 LYS A CA 1
ATOM 589 C C . LYS A 1 75 ? -25.333 3.418 1.306 1.00 79.50 75 LYS A C 1
ATOM 591 O O . LYS A 1 75 ? -26.096 3.733 0.399 1.00 79.50 75 LYS A O 1
ATOM 596 N N . GLU A 1 76 ? -24.348 4.188 1.731 1.00 82.00 76 GLU A N 1
ATOM 597 C CA . GLU A 1 76 ? -24.000 5.430 1.065 1.00 82.00 76 GLU A CA 1
ATOM 598 C C . GLU A 1 76 ? -23.160 5.121 -0.169 1.00 82.00 76 GLU A C 1
ATOM 600 O O . GLU A 1 76 ? -22.036 4.614 -0.077 1.00 82.00 76 GLU A O 1
ATOM 605 N N . HIS A 1 77 ? -23.751 5.379 -1.330 1.00 89.62 77 HIS A N 1
ATOM 606 C CA . HIS A 1 77 ? -23.103 5.178 -2.610 1.00 89.62 77 HIS A CA 1
ATOM 607 C C . HIS A 1 77 ? -22.515 6.487 -3.115 1.00 89.62 77 HIS A C 1
ATOM 609 O O . HIS A 1 77 ? -23.157 7.533 -3.116 1.00 89.62 77 HIS A O 1
ATOM 615 N N . PHE A 1 78 ? -21.296 6.391 -3.621 1.00 92.88 78 PHE A N 1
ATOM 616 C CA . PHE A 1 78 ? -20.659 7.437 -4.405 1.00 92.88 78 PHE A CA 1
ATOM 617 C C . PHE A 1 78 ? -19.938 6.798 -5.580 1.00 92.88 78 PHE A C 1
ATOM 619 O O . PHE A 1 78 ? -19.865 5.573 -5.713 1.00 92.88 78 PHE A O 1
ATOM 626 N N . PHE A 1 79 ? -19.381 7.628 -6.447 1.00 96.56 79 PHE A N 1
ATOM 627 C CA . PHE A 1 79 ? -18.847 7.178 -7.711 1.00 96.56 79 PHE A CA 1
ATOM 628 C C . PHE A 1 79 ? -17.391 7.589 -7.880 1.00 96.56 79 PHE A C 1
ATOM 630 O O . PHE A 1 79 ? -16.969 8.684 -7.504 1.00 96.56 79 PHE A O 1
ATOM 637 N N . MET A 1 80 ? -16.610 6.688 -8.474 1.00 97.88 80 MET A N 1
ATOM 638 C CA . MET A 1 80 ? -15.333 7.046 -9.072 1.00 97.88 80 MET A CA 1
ATOM 639 C C . MET A 1 80 ? -15.510 7.248 -10.565 1.00 97.88 80 MET A C 1
ATOM 641 O O . MET A 1 80 ? -16.016 6.366 -11.261 1.00 97.88 80 MET A O 1
ATOM 645 N N . VAL A 1 81 ? -15.042 8.394 -11.049 1.00 98.50 81 VAL A N 1
ATOM 646 C CA . VAL A 1 81 ? -14.996 8.739 -12.469 1.00 98.50 81 VAL A CA 1
ATOM 647 C C . VAL A 1 81 ? -13.545 8.677 -12.925 1.00 98.50 81 VAL A C 1
ATOM 649 O O . VAL A 1 81 ? -12.663 9.288 -12.319 1.00 98.50 81 VAL A O 1
ATOM 652 N N . ARG A 1 82 ? -13.273 7.922 -13.991 1.00 98.75 82 ARG A N 1
ATOM 653 C CA . ARG A 1 82 ? -11.942 7.806 -14.596 1.00 98.75 82 ARG A CA 1
ATOM 654 C C . ARG A 1 82 ? -11.935 8.415 -15.985 1.00 98.75 82 ARG A C 1
ATOM 656 O O . ARG A 1 82 ? -12.799 8.099 -16.798 1.00 98.75 82 ARG A O 1
ATOM 663 N N . THR A 1 83 ? -10.906 9.196 -16.282 1.00 98.56 83 THR A N 1
ATOM 664 C CA . THR A 1 83 ? -10.706 9.776 -17.612 1.00 98.56 83 THR A CA 1
ATOM 665 C C . THR A 1 83 ? -9.957 8.822 -18.548 1.00 98.56 83 THR A C 1
ATOM 667 O O . THR A 1 83 ? -9.390 7.798 -18.138 1.00 98.56 83 THR A O 1
ATOM 670 N N . ARG A 1 84 ? -9.944 9.141 -19.837 1.00 97.88 84 ARG A N 1
ATOM 671 C CA . ARG A 1 84 ? -9.153 8.486 -20.875 1.00 97.88 84 ARG A CA 1
ATOM 672 C C . ARG A 1 84 ? -8.331 9.565 -21.571 1.00 97.88 84 ARG A C 1
ATOM 674 O O . ARG A 1 84 ? -8.886 10.454 -22.204 1.00 97.88 84 ARG A O 1
ATOM 681 N N . ILE A 1 85 ? -7.019 9.484 -21.391 1.00 97.94 85 ILE A N 1
ATOM 682 C CA . ILE A 1 85 ? -6.033 10.479 -21.809 1.00 97.94 85 ILE A CA 1
ATOM 683 C C . ILE A 1 85 ? -4.888 9.705 -22.478 1.00 97.94 85 ILE A C 1
ATOM 685 O O . ILE A 1 85 ? -3.982 9.240 -21.778 1.00 97.94 85 ILE A O 1
ATOM 689 N N . PRO A 1 86 ? -4.946 9.452 -23.797 1.00 96.69 86 PRO A N 1
ATOM 690 C CA . PRO A 1 86 ? -3.906 8.706 -24.503 1.00 96.69 86 PRO A CA 1
ATOM 691 C C . PRO A 1 86 ? -2.510 9.282 -24.230 1.00 96.69 86 PRO A C 1
ATOM 693 O O . PRO A 1 86 ? -2.289 10.488 -24.320 1.00 96.69 86 PRO A O 1
ATOM 696 N N . GLY A 1 87 ? -1.582 8.426 -23.795 1.00 97.56 87 GLY A N 1
ATOM 697 C CA . GLY A 1 87 ? -0.234 8.838 -23.389 1.00 97.56 87 GLY A CA 1
ATOM 698 C C . GLY A 1 87 ? -0.158 9.833 -22.220 1.00 97.56 87 GLY A C 1
ATOM 699 O O . GLY A 1 87 ? 0.908 10.385 -21.982 1.00 97.56 87 GLY A O 1
ATOM 700 N N . GLY A 1 88 ? -1.259 10.096 -21.508 1.00 98.00 88 GLY A N 1
ATOM 701 C CA . GLY A 1 88 ? -1.291 10.978 -20.338 1.00 98.00 88 GLY A CA 1
ATOM 702 C C . GLY A 1 88 ? -1.134 12.468 -20.616 1.00 98.00 88 GLY A C 1
ATOM 703 O O . GLY A 1 88 ? -0.875 13.201 -19.667 1.00 98.00 88 GLY A O 1
ATOM 704 N N . ARG A 1 89 ? -1.256 12.915 -21.869 1.00 97.75 89 ARG A N 1
ATOM 705 C CA . ARG A 1 89 ? -0.965 14.299 -22.267 1.00 97.75 89 ARG A CA 1
ATOM 706 C C . ARG A 1 89 ? -2.146 15.240 -22.028 1.00 97.75 89 ARG A C 1
ATOM 708 O O . ARG A 1 89 ? -3.264 14.950 -22.445 1.00 97.75 89 ARG A O 1
ATOM 715 N N . LEU A 1 90 ? -1.870 16.369 -21.387 1.00 98.19 90 LEU A N 1
ATOM 716 C CA . LEU A 1 90 ? -2.798 17.455 -21.083 1.00 98.19 90 LEU A CA 1
ATOM 717 C C . LEU A 1 90 ? -2.091 18.799 -21.287 1.00 98.19 90 LEU A C 1
ATOM 719 O O . LEU A 1 90 ? -0.866 18.880 -21.212 1.00 98.19 90 LEU A O 1
ATOM 723 N N . ASN A 1 91 ? -2.855 19.866 -21.488 1.00 98.00 91 ASN A N 1
ATOM 724 C CA . ASN A 1 91 ? -2.348 21.231 -21.349 1.00 98.00 91 ASN A CA 1
ATOM 725 C C . ASN A 1 91 ? -2.659 21.805 -19.948 1.00 98.00 91 ASN A C 1
ATOM 727 O O . ASN A 1 91 ? -3.412 21.214 -19.163 1.00 98.00 91 ASN A O 1
ATOM 731 N N . ALA A 1 92 ? -2.095 22.977 -19.642 1.00 98.44 92 ALA A N 1
ATOM 732 C CA . ALA A 1 92 ? -2.317 23.677 -18.377 1.00 98.44 92 ALA A CA 1
ATOM 733 C C . ALA A 1 92 ? -3.807 23.928 -18.066 1.00 98.44 92 ALA A C 1
ATOM 735 O O . ALA A 1 92 ? -4.241 23.754 -16.930 1.00 98.44 92 ALA A O 1
ATOM 736 N N . GLU A 1 93 ? -4.617 24.307 -19.057 1.00 98.38 93 GLU A N 1
ATOM 737 C CA . GLU A 1 93 ? -6.040 24.626 -18.862 1.00 98.38 93 GLU A CA 1
ATOM 738 C C . GLU A 1 93 ? -6.859 23.402 -18.480 1.00 98.38 93 GLU A C 1
ATOM 740 O O . GLU A 1 93 ? -7.679 23.466 -17.564 1.00 98.38 93 GLU A O 1
ATOM 745 N N . GLN A 1 94 ? -6.593 22.279 -19.142 1.00 98.50 94 GLN A N 1
ATOM 746 C CA . GLN A 1 94 ? -7.224 21.000 -18.852 1.00 98.50 94 GLN A CA 1
ATOM 747 C C . GLN A 1 94 ? -6.900 20.540 -17.432 1.00 98.50 94 GLN A C 1
ATOM 749 O O . GLN A 1 94 ? -7.795 20.118 -16.698 1.00 98.50 94 GLN A O 1
ATOM 754 N N . TYR A 1 95 ? -5.640 20.669 -17.009 1.00 98.69 95 TYR A N 1
ATOM 755 C CA . TYR A 1 95 ? -5.257 20.346 -15.638 1.00 98.69 95 TYR A CA 1
ATOM 756 C C . TYR A 1 95 ? -5.935 21.261 -14.618 1.00 98.69 95 TYR A C 1
ATOM 758 O O . TYR A 1 95 ? -6.502 20.762 -13.650 1.00 98.69 95 TYR A O 1
ATOM 766 N N . LEU A 1 96 ? -5.941 22.579 -14.839 1.00 98.62 96 LEU A N 1
ATOM 767 C CA . LEU A 1 96 ? -6.593 23.525 -13.927 1.00 98.62 96 LEU A CA 1
ATOM 768 C C . LEU A 1 96 ? -8.111 23.308 -13.861 1.00 98.62 96 LEU A C 1
ATOM 770 O O . LEU A 1 96 ? -8.711 23.458 -12.797 1.00 98.62 96 LEU A O 1
ATOM 774 N N . ALA A 1 97 ? -8.744 22.911 -14.968 1.00 98.19 97 ALA A N 1
ATOM 775 C CA . ALA A 1 97 ? -10.144 22.503 -14.969 1.00 98.19 97 ALA A CA 1
ATOM 776 C C . ALA A 1 97 ? -10.370 21.262 -14.091 1.00 98.19 97 ALA A C 1
ATOM 778 O O . ALA A 1 97 ? -11.333 21.222 -13.326 1.00 98.19 97 ALA A O 1
ATOM 779 N N . PHE A 1 98 ? -9.472 20.277 -14.154 1.00 98.31 98 PHE A N 1
ATOM 780 C CA . PHE A 1 98 ? -9.560 19.060 -13.344 1.00 98.31 98 PHE A CA 1
ATOM 781 C C . PHE A 1 98 ? -9.257 19.307 -11.871 1.00 98.31 98 PHE A C 1
ATOM 783 O O . PHE A 1 98 ? -9.906 18.720 -11.012 1.00 98.31 98 PHE A O 1
ATOM 790 N N . ASP A 1 99 ? -8.297 20.172 -11.567 1.00 98.38 99 ASP A N 1
ATOM 791 C CA . ASP A 1 99 ? -7.956 20.551 -10.202 1.00 98.38 99 ASP A CA 1
ATOM 792 C C . ASP A 1 99 ? -9.108 21.308 -9.508 1.00 98.38 99 ASP A C 1
ATOM 794 O O . ASP A 1 99 ? -9.412 21.017 -8.343 1.00 98.38 99 ASP A O 1
ATOM 798 N N . ARG A 1 100 ? -9.793 22.213 -10.228 1.00 98.00 100 ARG A N 1
ATOM 799 C CA . ARG A 1 100 ? -11.032 22.859 -9.754 1.00 98.00 100 ARG A CA 1
ATOM 800 C C . ARG A 1 100 ? -12.159 21.850 -9.581 1.00 98.00 100 ARG A C 1
ATOM 802 O O . ARG A 1 100 ? -12.737 21.766 -8.506 1.00 98.00 100 ARG A O 1
ATOM 809 N N . LEU A 1 101 ? -12.410 21.024 -10.597 1.00 97.50 101 LEU A N 1
ATOM 810 C CA . LEU A 1 101 ? -13.442 19.992 -10.530 1.00 97.50 101 LEU A CA 1
ATOM 811 C C . LEU A 1 101 ? -13.220 19.056 -9.334 1.00 97.50 101 LEU A C 1
ATOM 813 O O . LEU A 1 101 ? -14.157 18.770 -8.600 1.00 97.50 101 LEU A O 1
ATOM 817 N N . ALA A 1 102 ? -11.982 18.622 -9.089 1.00 96.75 102 ALA A N 1
ATOM 818 C CA . ALA A 1 102 ? -11.665 17.774 -7.948 1.00 96.75 102 ALA A CA 1
ATOM 819 C C . ALA A 1 102 ? -11.953 18.450 -6.601 1.00 96.75 102 ALA A C 1
ATOM 821 O O . ALA A 1 102 ? -12.423 17.772 -5.692 1.00 96.75 102 ALA A O 1
ATOM 822 N N . GLU A 1 103 ? -11.704 19.756 -6.471 1.00 94.88 103 GLU A N 1
ATOM 823 C CA . GLU A 1 103 ? -12.049 20.521 -5.264 1.00 94.88 103 GLU A CA 1
ATOM 824 C C . GLU A 1 103 ? -13.557 20.497 -4.982 1.00 94.88 103 GLU A C 1
ATOM 826 O O . GLU A 1 103 ? -13.967 20.433 -3.829 1.00 94.88 103 GLU A O 1
ATOM 831 N N . GLU A 1 104 ? -14.366 20.530 -6.040 1.00 94.81 104 GLU A N 1
ATOM 832 C CA . GLU A 1 104 ? -15.816 20.684 -5.948 1.00 94.81 104 GLU A CA 1
ATOM 833 C C . GLU A 1 104 ? -16.554 19.356 -5.734 1.00 94.81 104 GLU A C 1
ATOM 835 O O . GLU A 1 104 ? -17.498 19.314 -4.953 1.00 94.81 104 GLU A O 1
ATOM 840 N N . VAL A 1 105 ? -16.146 18.272 -6.414 1.00 94.00 105 VAL A N 1
ATOM 841 C CA . VAL A 1 105 ? -16.966 17.041 -6.491 1.00 94.00 105 VAL A CA 1
ATOM 842 C C . VAL A 1 105 ? -16.348 15.802 -5.843 1.00 94.00 105 VAL A C 1
ATOM 844 O O . VAL A 1 105 ? -16.953 14.734 -5.883 1.00 94.00 105 VAL A O 1
ATOM 847 N N . THR A 1 106 ? -15.129 15.875 -5.297 1.00 92.00 106 THR A N 1
ATOM 848 C CA . THR A 1 106 ? -14.480 14.698 -4.685 1.00 92.00 106 THR A CA 1
ATOM 849 C C . THR A 1 106 ? -14.482 14.775 -3.166 1.00 92.00 106 THR A C 1
ATOM 851 O O . THR A 1 106 ? -14.168 15.814 -2.589 1.00 92.00 106 THR A O 1
ATOM 854 N N . TYR A 1 107 ? -14.751 13.648 -2.500 1.00 83.50 107 TYR A N 1
ATOM 855 C CA . TYR A 1 107 ? -14.894 13.596 -1.034 1.00 83.50 107 TYR A CA 1
ATOM 856 C C . TYR A 1 107 ? -13.643 14.047 -0.261 1.00 83.50 107 TYR A C 1
ATOM 858 O O . TYR A 1 107 ? -13.734 14.482 0.881 1.00 83.50 107 TYR A O 1
ATOM 866 N N . ASN A 1 108 ? -12.461 13.936 -0.872 1.00 85.31 108 ASN A N 1
ATOM 867 C CA . ASN A 1 108 ? -11.184 14.321 -0.274 1.00 85.31 108 ASN A CA 1
ATOM 868 C C . ASN A 1 108 ? -10.456 15.418 -1.064 1.00 85.31 108 ASN A C 1
ATOM 870 O O . ASN A 1 108 ? -9.244 15.571 -0.898 1.00 85.31 108 ASN A O 1
ATOM 874 N N . ARG A 1 109 ? -11.174 16.139 -1.939 1.00 94.62 109 ARG A N 1
ATOM 875 C CA . ARG A 1 109 ? -10.652 17.265 -2.736 1.00 94.62 109 ARG A CA 1
ATOM 876 C C . ARG A 1 109 ? -9.359 16.916 -3.484 1.00 94.62 109 ARG A C 1
ATOM 878 O O . ARG A 1 109 ? -8.437 17.724 -3.576 1.00 94.62 109 ARG A O 1
ATOM 885 N N . SER A 1 110 ? -9.252 15.681 -3.979 1.00 96.12 110 SER A N 1
ATOM 886 C CA . SER A 1 110 ? -8.008 15.137 -4.532 1.00 96.12 110 SER A CA 1
ATOM 887 C C . SER A 1 110 ? -8.161 14.625 -5.957 1.00 96.12 110 SER A C 1
ATOM 889 O O . SER A 1 110 ? -9.208 14.114 -6.359 1.00 96.12 110 SER A O 1
ATOM 891 N N . LEU A 1 111 ? -7.055 14.677 -6.696 1.00 97.62 111 LEU A N 1
ATOM 892 C CA . LEU A 1 111 ? -6.886 13.946 -7.948 1.00 97.62 111 LEU A CA 1
ATOM 893 C C . LEU A 1 111 ? -6.019 12.711 -7.717 1.00 97.62 111 LEU A C 1
ATOM 895 O O . LEU A 1 111 ? -5.107 12.703 -6.888 1.00 97.62 111 LEU A O 1
ATOM 899 N N . ARG A 1 112 ? -6.278 11.657 -8.492 1.00 98.25 112 ARG A N 1
ATOM 900 C CA . ARG A 1 112 ? -5.477 10.432 -8.458 1.00 98.25 112 ARG A CA 1
ATOM 901 C C . ARG A 1 112 ? -4.923 10.083 -9.833 1.00 98.25 112 ARG A C 1
ATOM 903 O O . ARG A 1 112 ? -5.652 9.541 -10.663 1.00 98.25 112 ARG A O 1
ATOM 910 N N . ILE A 1 113 ? -3.632 10.327 -10.052 1.00 98.75 113 ILE A N 1
ATOM 911 C CA . ILE A 1 113 ? -2.890 9.818 -11.214 1.00 98.75 113 ILE A CA 1
ATOM 912 C C . ILE A 1 113 ? -2.832 8.299 -11.111 1.00 98.75 113 ILE A C 1
ATOM 914 O O . ILE A 1 113 ? -2.561 7.756 -10.045 1.00 98.75 113 ILE A O 1
ATOM 918 N N . THR A 1 114 ? -3.094 7.583 -12.195 1.00 98.69 114 THR A N 1
ATOM 919 C CA . THR A 1 114 ? -3.148 6.117 -12.195 1.00 98.69 114 THR A CA 1
ATOM 920 C C . THR A 1 114 ? -1.926 5.482 -12.844 1.00 98.69 114 THR A C 1
ATOM 922 O O . THR A 1 114 ? -1.221 6.100 -13.631 1.00 98.69 114 THR A O 1
ATOM 925 N N . THR A 1 115 ? -1.765 4.174 -12.632 1.00 98.31 115 THR A N 1
ATOM 926 C CA . THR A 1 115 ? -0.781 3.324 -13.324 1.00 98.31 115 THR A CA 1
ATOM 927 C C . THR A 1 115 ? -0.978 3.215 -14.843 1.00 98.31 115 THR A C 1
ATOM 929 O O . THR A 1 115 ? -0.304 2.419 -15.495 1.00 98.31 115 THR A O 1
ATOM 932 N N . ARG A 1 116 ? -1.942 3.950 -15.411 1.00 98.38 116 ARG A N 1
ATOM 933 C CA . ARG A 1 116 ? -2.241 3.984 -16.842 1.00 98.38 116 ARG A CA 1
ATOM 934 C C . ARG A 1 116 ? -2.368 5.395 -17.401 1.00 98.38 116 ARG A C 1
ATOM 936 O O . ARG A 1 116 ? -3.164 5.589 -18.315 1.00 98.38 116 ARG A O 1
ATOM 943 N N . GLN A 1 117 ? -1.614 6.351 -16.852 1.00 98.56 117 GLN A N 1
ATOM 944 C CA . GLN A 1 117 ? -1.507 7.712 -17.395 1.00 98.56 117 GLN A CA 1
ATOM 945 C C . GLN A 1 117 ? -2.869 8.406 -17.530 1.00 98.56 117 GLN A C 1
ATOM 947 O O . GLN A 1 117 ? -3.245 8.908 -18.581 1.00 98.56 117 GLN A O 1
ATOM 952 N N . THR A 1 118 ? -3.671 8.343 -16.472 1.00 98.50 118 THR A N 1
ATOM 953 C CA . THR A 1 118 ? -4.990 8.986 -16.441 1.00 98.50 118 THR A CA 1
ATOM 954 C C . THR A 1 118 ? -5.356 9.397 -15.020 1.00 98.50 118 THR A C 1
ATOM 956 O O . THR A 1 118 ? -4.696 8.937 -14.084 1.00 98.50 118 THR A O 1
ATOM 959 N N . PHE A 1 119 ? -6.409 10.198 -14.853 1.00 98.56 119 PHE A N 1
ATOM 960 C CA . PHE A 1 119 ? -6.936 10.625 -13.561 1.00 98.56 119 PHE A CA 1
ATOM 961 C C . PHE A 1 119 ? -8.134 9.791 -13.095 1.00 98.56 119 PHE A C 1
ATOM 963 O O . PHE A 1 119 ? -8.887 9.219 -13.888 1.00 98.56 119 PHE A O 1
ATOM 970 N N . GLN A 1 120 ? -8.310 9.737 -11.776 1.00 98.50 120 GLN A N 1
ATOM 971 C CA . GLN A 1 120 ? -9.547 9.326 -11.119 1.00 98.50 120 GLN A CA 1
ATOM 972 C C . GLN A 1 120 ? -10.015 10.415 -10.155 1.00 98.50 120 GLN A C 1
ATOM 974 O O . GLN A 1 120 ? -9.223 10.898 -9.345 1.00 98.50 120 GLN A O 1
ATOM 979 N N . PHE A 1 121 ? -11.311 10.699 -10.206 1.00 98.31 121 PHE A N 1
ATOM 980 C CA . PHE A 1 121 ? -12.072 11.471 -9.228 1.00 98.31 121 PHE A CA 1
ATOM 981 C C . PHE A 1 121 ? -12.806 10.463 -8.349 1.00 98.31 121 PHE A C 1
ATOM 983 O O . PHE A 1 121 ? -13.497 9.606 -8.891 1.00 98.31 121 PHE A O 1
ATOM 990 N N . HIS A 1 122 ? -12.622 10.492 -7.030 1.00 96.50 122 HIS A N 1
ATOM 991 C CA . HIS A 1 122 ? -13.297 9.566 -6.108 1.00 96.50 122 HIS A CA 1
ATOM 992 C C . HIS A 1 122 ? -14.331 10.326 -5.281 1.00 96.50 122 HIS A C 1
ATOM 994 O O . HIS A 1 122 ? -14.078 11.465 -4.907 1.00 96.50 122 HIS A O 1
ATOM 1000 N N . GLY A 1 123 ? -15.452 9.689 -4.945 1.00 93.62 123 GLY A N 1
ATOM 1001 C CA . GLY A 1 123 ? -16.468 10.287 -4.069 1.00 93.62 123 GLY A CA 1
ATOM 1002 C C . GLY A 1 123 ? -17.448 11.231 -4.755 1.00 93.62 123 GLY A C 1
ATOM 1003 O O . GLY A 1 123 ? -18.067 12.025 -4.064 1.00 93.62 123 GLY A O 1
ATOM 1004 N N . VAL A 1 124 ? -17.587 11.154 -6.080 1.00 95.56 124 VAL A N 1
ATOM 1005 C CA . VAL A 1 124 ? -18.563 11.962 -6.824 1.00 95.56 124 VAL A CA 1
ATOM 1006 C C . VAL A 1 124 ? -19.968 11.483 -6.468 1.00 95.56 124 VAL A C 1
ATOM 1008 O O . VAL A 1 124 ? -20.237 10.285 -6.576 1.00 95.56 124 VAL A O 1
ATOM 1011 N N . ALA A 1 125 ? -20.859 12.376 -6.040 1.00 93.31 125 ALA A N 1
ATOM 1012 C CA . ALA A 1 125 ? -22.246 12.017 -5.748 1.00 93.31 125 ALA A CA 1
ATOM 1013 C C . ALA A 1 125 ? -23.020 11.687 -7.038 1.00 93.31 125 ALA A C 1
ATOM 1015 O O . ALA A 1 125 ? -22.662 12.149 -8.123 1.00 93.31 125 ALA A O 1
ATOM 1016 N N . LYS A 1 126 ? -24.108 10.904 -6.939 1.00 93.88 126 LYS A N 1
ATOM 1017 C CA . LYS A 1 126 ? -24.931 10.538 -8.112 1.00 93.88 126 LYS A CA 1
ATOM 1018 C C . LYS A 1 126 ? -25.417 11.778 -8.871 1.00 93.88 126 LYS A C 1
ATOM 1020 O O . LYS A 1 126 ? -25.273 11.835 -10.090 1.00 93.88 126 LYS A O 1
ATOM 1025 N N . GLY A 1 127 ? -25.948 12.761 -8.138 1.00 91.88 127 GLY A N 1
ATOM 1026 C CA . GLY A 1 127 ? -26.478 14.009 -8.700 1.00 91.88 127 GLY A CA 1
ATOM 1027 C C . GLY A 1 127 ? -25.431 14.822 -9.467 1.00 91.88 127 GLY A C 1
ATOM 1028 O O . GLY A 1 127 ? -25.758 15.472 -10.456 1.00 91.88 127 GLY A O 1
ATOM 1029 N N . ASP A 1 128 ? -24.157 14.693 -9.095 1.00 93.56 128 ASP A N 1
ATOM 1030 C CA . ASP A 1 128 ? -23.060 15.425 -9.728 1.00 93.56 128 ASP A CA 1
ATOM 1031 C C . ASP A 1 128 ? -22.439 14.685 -10.918 1.00 93.56 128 ASP A C 1
ATOM 1033 O O . ASP A 1 128 ? -21.618 15.263 -11.633 1.00 93.56 128 ASP A O 1
ATOM 1037 N N . LEU A 1 129 ? -22.797 13.419 -11.174 1.00 95.56 129 LEU A N 1
ATOM 1038 C CA . LEU A 1 129 ? -22.166 12.601 -12.219 1.00 95.56 129 LEU A CA 1
ATOM 1039 C C . LEU A 1 129 ? -22.259 13.239 -13.606 1.00 95.56 129 LEU A C 1
ATOM 1041 O O . LEU A 1 129 ? -21.253 13.326 -14.315 1.00 95.56 129 LEU A O 1
ATOM 1045 N N . LYS A 1 130 ? -23.458 13.689 -13.993 1.00 95.38 130 LYS A N 1
ATOM 1046 C CA . LYS A 1 130 ? -23.709 14.263 -15.322 1.00 95.38 130 LYS A CA 1
ATOM 1047 C C . LYS A 1 130 ? -22.938 15.564 -15.517 1.00 95.38 130 LYS A C 1
ATOM 1049 O O . LYS A 1 130 ? -22.230 15.706 -16.511 1.00 95.38 130 LYS A O 1
ATOM 1054 N N . ALA A 1 131 ? -22.983 16.459 -14.529 1.00 94.62 131 ALA A N 1
ATOM 1055 C CA . ALA A 1 131 ? -22.217 17.703 -14.542 1.00 94.62 131 ALA A CA 1
ATOM 1056 C C . ALA A 1 131 ? -20.699 17.449 -14.554 1.00 94.62 131 ALA A C 1
ATOM 1058 O O . ALA A 1 131 ? -19.970 18.080 -15.317 1.00 94.62 131 ALA A O 1
ATOM 1059 N N . THR A 1 132 ? -20.222 16.486 -13.762 1.00 97.00 132 THR A N 1
ATOM 1060 C CA . THR A 1 132 ? -18.805 16.097 -13.695 1.00 97.00 132 THR A CA 1
ATOM 1061 C C . THR A 1 132 ? -18.305 15.597 -15.048 1.00 97.00 132 THR A C 1
ATOM 1063 O O . THR A 1 132 ? -17.292 16.083 -15.551 1.00 97.00 132 THR A O 1
ATOM 1066 N N . ILE A 1 133 ? -19.020 14.655 -15.672 1.00 97.81 133 ILE A N 1
ATOM 1067 C CA . ILE A 1 133 ? -18.650 14.113 -16.987 1.00 97.81 133 ILE A CA 1
ATOM 1068 C C . ILE A 1 133 ? -18.748 15.195 -18.070 1.00 97.81 133 ILE A C 1
ATOM 1070 O O . ILE A 1 133 ? -17.844 15.303 -18.899 1.00 97.81 133 ILE A O 1
ATOM 1074 N N . GLY A 1 134 ? -19.784 16.039 -18.024 1.00 96.75 134 GLY A N 1
ATOM 1075 C CA . GLY A 1 134 ? -19.934 17.185 -18.919 1.00 96.75 134 GLY A CA 1
ATOM 1076 C C . GLY A 1 134 ? -18.752 18.152 -18.847 1.00 96.75 134 GLY A C 1
ATOM 1077 O O . GLY A 1 134 ? -18.194 18.514 -19.878 1.00 96.75 134 GLY A O 1
ATOM 1078 N N . ARG A 1 135 ? -18.290 18.505 -17.643 1.00 96.56 135 ARG A N 1
ATOM 1079 C CA . ARG A 1 135 ? -17.130 19.395 -17.444 1.00 96.56 135 ARG A CA 1
ATOM 1080 C C . ARG A 1 135 ? -15.809 18.765 -17.873 1.00 96.56 135 ARG A C 1
ATOM 1082 O O . ARG A 1 135 ? -14.959 19.454 -18.433 1.00 96.56 135 ARG A O 1
ATOM 1089 N N . ILE A 1 136 ? -15.637 17.459 -17.661 1.00 97.44 136 ILE A N 1
ATOM 1090 C CA . ILE A 1 136 ? -14.489 16.717 -18.203 1.00 97.44 136 ILE A CA 1
ATOM 1091 C C . ILE A 1 136 ? -14.485 16.802 -19.738 1.00 97.44 136 ILE A C 1
ATOM 1093 O O . ILE A 1 136 ? -13.440 17.069 -20.332 1.00 97.44 136 ILE A O 1
ATOM 1097 N N . ASN A 1 137 ? -15.652 16.642 -20.369 1.00 96.81 137 ASN A N 1
ATOM 1098 C CA . ASN A 1 137 ? -15.806 16.747 -21.818 1.00 96.81 137 ASN A CA 1
ATOM 1099 C C . ASN A 1 137 ? -15.588 18.167 -22.355 1.00 96.81 137 ASN A C 1
ATOM 1101 O O . ASN A 1 137 ? -14.922 18.324 -23.374 1.00 96.81 137 ASN A O 1
ATOM 1105 N N . GLN A 1 138 ? -16.056 19.195 -21.645 1.00 94.19 138 GLN A N 1
ATOM 1106 C CA . GLN A 1 138 ? -15.785 20.602 -21.969 1.00 94.19 138 GLN A CA 1
ATOM 1107 C C . GLN A 1 138 ? -14.285 20.927 -21.937 1.00 94.19 138 GLN A C 1
ATOM 1109 O O . GLN A 1 138 ? -13.820 21.752 -22.716 1.00 94.19 138 GLN A O 1
ATOM 1114 N N . ALA A 1 139 ? -13.507 20.232 -21.100 1.00 93.75 139 ALA A N 1
ATOM 1115 C CA . ALA A 1 139 ? -12.045 20.288 -21.114 1.00 93.75 139 ALA A CA 1
ATOM 1116 C C . ALA A 1 139 ? -11.408 19.435 -22.238 1.00 93.75 139 ALA A C 1
ATOM 1118 O O . ALA A 1 139 ? -10.205 19.187 -22.220 1.00 93.75 139 ALA A O 1
ATOM 1119 N N . LEU A 1 140 ? -12.182 18.960 -23.218 1.00 93.88 140 LEU A N 1
ATOM 1120 C CA . LEU A 1 140 ? -11.734 18.125 -24.342 1.00 93.88 140 LEU A CA 1
ATOM 1121 C C . LEU A 1 140 ? -11.099 16.788 -23.916 1.00 93.88 140 LEU A C 1
ATOM 1123 O O . LEU A 1 140 ? -10.242 16.240 -24.608 1.00 93.88 140 LEU A O 1
ATOM 1127 N N . VAL A 1 141 ? -11.535 16.239 -22.780 1.00 96.25 141 VAL A N 1
ATOM 1128 C CA . VAL A 1 141 ? -11.150 14.905 -22.299 1.00 96.25 141 VAL A CA 1
ATOM 1129 C C . VAL A 1 141 ? -12.403 14.037 -22.175 1.00 96.25 141 VAL A C 1
ATOM 1131 O O . VAL A 1 141 ? -13.487 14.525 -21.889 1.00 96.25 141 VAL A O 1
ATOM 1134 N N . THR A 1 142 ? -12.297 12.725 -22.384 1.00 96.88 142 THR A N 1
ATOM 1135 C CA . THR A 1 142 ? -13.445 11.808 -22.259 1.00 96.88 142 THR A CA 1
ATOM 1136 C C . THR A 1 142 ? -13.273 10.826 -21.103 1.00 96.88 142 THR A C 1
ATOM 1138 O O . THR A 1 142 ? -12.157 10.533 -20.673 1.00 96.88 142 THR A O 1
ATOM 1141 N N . THR A 1 143 ? -14.380 10.281 -20.605 1.00 98.25 143 THR A N 1
ATOM 1142 C CA . THR A 1 143 ? -14.409 9.126 -19.689 1.00 98.25 143 THR A CA 1
ATOM 1143 C C . THR A 1 143 ? -14.834 7.837 -20.404 1.00 98.25 143 THR A C 1
ATOM 1145 O O . THR A 1 143 ? -14.674 6.739 -19.861 1.00 98.25 143 THR A O 1
ATOM 1148 N N . LEU A 1 144 ? -15.315 7.939 -21.651 1.00 97.31 144 LEU A N 1
ATOM 1149 C CA . LEU A 1 144 ? -15.721 6.801 -22.472 1.00 97.31 144 LEU A CA 1
ATOM 1150 C C . LEU A 1 144 ? -14.564 5.810 -22.636 1.00 97.31 144 LEU A C 1
ATOM 1152 O O . LEU A 1 144 ? -13.437 6.176 -22.973 1.00 97.31 144 LEU A O 1
ATOM 1156 N N . ALA A 1 145 ? -14.852 4.532 -22.394 1.00 95.44 145 ALA A N 1
ATOM 1157 C CA . ALA A 1 145 ? -13.900 3.426 -22.453 1.00 95.44 145 ALA A CA 1
ATOM 1158 C C . ALA A 1 145 ? -12.702 3.532 -21.484 1.00 95.44 145 ALA A C 1
ATOM 1160 O O . ALA A 1 145 ? -11.755 2.743 -21.554 1.00 95.44 145 ALA A O 1
ATOM 1161 N N . ALA A 1 146 ? -12.742 4.434 -20.495 1.00 96.25 146 ALA A N 1
ATOM 1162 C CA . ALA A 1 146 ? -11.749 4.429 -19.419 1.00 96.25 146 ALA A CA 1
ATOM 1163 C C . ALA A 1 146 ? -11.811 3.122 -18.598 1.00 96.25 146 ALA A C 1
ATOM 1165 O O . ALA A 1 146 ? -10.805 2.662 -18.032 1.00 96.25 146 ALA A O 1
ATOM 1166 N N . CYS A 1 147 ? -12.998 2.505 -18.538 1.00 96.69 147 CYS A N 1
ATOM 1167 C CA . CYS A 1 147 ? -13.309 1.266 -17.825 1.00 96.69 147 CYS A CA 1
ATOM 1168 C C . CYS A 1 147 ? -14.150 0.307 -18.727 1.00 96.69 147 CYS A C 1
ATOM 1170 O O . CYS A 1 147 ? -14.063 0.434 -19.936 1.00 96.69 147 CYS A O 1
ATOM 1172 N N . GLY A 1 148 ? -14.850 -0.726 -18.217 1.00 96.38 148 GLY A N 1
ATOM 1173 C CA . GLY A 1 148 ? -15.720 -1.616 -19.045 1.00 96.38 148 GLY A CA 1
ATOM 1174 C C . GLY A 1 148 ? -15.071 -2.885 -19.639 1.00 96.38 148 GLY A C 1
ATOM 1175 O O . GLY A 1 148 ? -14.010 -3.300 -19.195 1.00 96.38 148 GLY A O 1
ATOM 1176 N N . ASP A 1 149 ? -15.648 -3.544 -20.635 1.00 97.94 149 ASP A N 1
ATOM 1177 C CA . ASP A 1 149 ? -15.008 -4.656 -21.373 1.00 97.94 149 ASP A CA 1
ATOM 1178 C C . ASP A 1 149 ? -14.691 -4.200 -22.806 1.00 97.94 149 ASP A C 1
ATOM 1180 O O . ASP A 1 149 ? -15.374 -4.518 -23.768 1.00 97.94 149 ASP A O 1
ATOM 1184 N N . VAL A 1 150 ? -13.673 -3.344 -22.899 1.00 97.81 150 VAL A N 1
ATOM 1185 C CA . VAL A 1 150 ? -13.334 -2.493 -24.049 1.00 97.81 150 VAL A CA 1
ATOM 1186 C C . VAL A 1 150 ? -11.850 -2.102 -23.961 1.00 97.81 150 VAL A C 1
ATOM 1188 O O . VAL A 1 150 ? -11.225 -2.284 -22.900 1.00 97.81 150 VAL A O 1
ATOM 1191 N N . GLY A 1 151 ? -11.285 -1.566 -25.044 1.00 97.81 151 GLY A N 1
ATOM 1192 C CA . GLY A 1 151 ? -9.953 -0.964 -25.060 1.00 97.81 151 GLY A CA 1
ATOM 1193 C C . GLY A 1 151 ? -9.800 0.141 -24.010 1.00 97.81 151 GLY A C 1
ATOM 1194 O O . GLY A 1 151 ? -10.594 1.070 -23.943 1.00 97.81 151 GLY A O 1
ATOM 1195 N N . ARG A 1 152 ? -8.787 0.012 -23.150 1.00 97.81 152 ARG A N 1
ATOM 1196 C CA . ARG A 1 152 ? -8.454 0.970 -22.086 1.00 97.81 152 ARG A CA 1
ATOM 1197 C C . ARG A 1 152 ? -7.629 2.140 -22.601 1.00 97.81 152 ARG A C 1
ATOM 1199 O O . ARG A 1 152 ? -7.318 2.226 -23.783 1.00 97.81 152 ARG A O 1
ATOM 1206 N N . ASN A 1 153 ? -7.233 3.025 -21.682 1.00 98.44 153 ASN A N 1
ATOM 1207 C CA . ASN A 1 153 ? -6.253 4.060 -21.983 1.00 98.44 153 ASN A CA 1
ATOM 1208 C C . ASN A 1 153 ? -4.998 3.448 -22.625 1.00 98.44 153 ASN A C 1
ATOM 1210 O O . ASN A 1 153 ? -4.426 2.495 -22.067 1.00 98.44 153 ASN A O 1
ATOM 1214 N N . THR A 1 154 ? -4.626 3.985 -23.786 1.00 98.50 154 THR A N 1
ATOM 1215 C CA . THR A 1 154 ? -3.427 3.591 -24.532 1.00 98.50 154 THR A CA 1
ATOM 1216 C C . THR A 1 154 ? -2.256 4.335 -23.925 1.00 98.50 154 THR A C 1
ATOM 1218 O O . THR A 1 154 ? -2.279 5.564 -23.860 1.00 98.50 154 THR A O 1
ATOM 1221 N N . MET A 1 155 ? -1.288 3.586 -23.404 1.00 98.50 155 MET A N 1
ATOM 1222 C CA . MET A 1 155 ? -0.106 4.182 -22.788 1.00 98.50 155 MET A CA 1
ATOM 1223 C C . MET A 1 155 ? 0.956 4.492 -23.833 1.00 98.50 155 MET A C 1
ATOM 1225 O O . MET A 1 155 ? 1.032 3.823 -24.862 1.00 98.50 155 MET A O 1
ATOM 1229 N N . ALA A 1 156 ? 1.770 5.494 -23.546 1.00 97.81 156 ALA A N 1
ATOM 1230 C CA . ALA A 1 156 ? 2.905 5.889 -24.361 1.00 97.81 156 ALA A CA 1
ATOM 1231 C C . ALA A 1 156 ? 4.054 6.333 -23.443 1.00 97.81 156 ALA A C 1
ATOM 1233 O O . ALA A 1 156 ? 3.792 6.678 -22.282 1.00 97.81 156 ALA A O 1
ATOM 1234 N N . PRO A 1 157 ? 5.294 6.363 -23.950 1.00 96.88 157 PRO A N 1
ATOM 1235 C CA . PRO A 1 157 ? 6.437 6.882 -23.210 1.00 96.88 157 PRO A CA 1
ATOM 1236 C C . PRO A 1 157 ? 6.140 8.322 -22.759 1.00 96.88 157 PRO A C 1
ATOM 1238 O O . PRO A 1 157 ? 5.658 9.119 -23.574 1.00 96.88 157 PRO A O 1
ATOM 1241 N N . PRO A 1 158 ? 6.315 8.656 -21.468 1.00 97.00 158 PRO A N 1
ATOM 1242 C CA . PRO A 1 158 ? 5.912 9.954 -20.945 1.00 97.00 158 PRO A CA 1
ATOM 1243 C C . PRO A 1 158 ? 6.894 11.074 -21.312 1.00 97.00 158 PRO A C 1
ATOM 1245 O O . PRO A 1 158 ? 6.475 12.228 -21.361 1.00 97.00 158 PRO A O 1
ATOM 1248 N N . ALA A 1 159 ? 8.165 10.759 -21.589 1.00 96.38 159 ALA A N 1
ATOM 1249 C CA . ALA A 1 159 ? 9.168 11.761 -21.933 1.00 96.38 159 ALA A CA 1
ATOM 1250 C C . ALA A 1 159 ? 8.781 12.531 -23.220 1.00 96.38 159 ALA A C 1
ATOM 1252 O O . ALA A 1 159 ? 8.512 11.924 -24.266 1.00 96.38 159 ALA A O 1
ATOM 1253 N N . PRO A 1 160 ? 8.730 13.875 -23.181 1.00 95.88 160 PRO A N 1
ATOM 1254 C CA . PRO A 1 160 ? 8.226 14.698 -24.277 1.00 95.88 160 PRO A CA 1
ATOM 1255 C C . PRO A 1 160 ? 9.286 15.034 -25.343 1.00 95.88 160 PRO A C 1
ATOM 1257 O O . PRO A 1 160 ? 9.173 16.082 -25.980 1.00 95.88 160 PRO A O 1
ATOM 1260 N N . PHE A 1 161 ? 10.273 14.158 -25.581 1.00 95.44 161 PHE A N 1
ATOM 1261 C CA . PHE A 1 161 ? 11.343 14.386 -26.566 1.00 95.44 161 PHE A CA 1
ATOM 1262 C C . PHE A 1 161 ? 10.798 14.798 -27.936 1.00 95.44 161 PHE A C 1
ATOM 1264 O O . PHE A 1 161 ? 9.774 14.273 -28.395 1.00 95.44 161 PHE A O 1
ATOM 1271 N N . LYS A 1 162 ? 11.444 15.771 -28.579 1.00 93.31 162 LYS A N 1
ATOM 1272 C CA . LYS A 1 162 ? 10.899 16.473 -29.754 1.00 93.31 162 LYS A CA 1
ATOM 1273 C C . LYS A 1 162 ? 11.399 15.951 -31.095 1.00 93.31 162 LYS A C 1
ATOM 1275 O O . LYS A 1 162 ? 10.920 16.407 -32.136 1.00 93.31 162 LYS A O 1
ATOM 1280 N N . ASP A 1 163 ? 12.271 14.954 -31.097 1.00 92.31 163 ASP A N 1
ATOM 1281 C CA . ASP A 1 163 ? 12.736 14.317 -32.323 1.00 92.31 163 ASP A CA 1
ATOM 1282 C C . ASP A 1 163 ? 11.584 13.648 -33.117 1.00 92.31 163 ASP A C 1
ATOM 1284 O O . ASP A 1 163 ? 10.484 13.406 -32.586 1.00 92.31 163 ASP A O 1
ATOM 1288 N N . PRO A 1 164 ? 11.785 13.386 -34.422 1.00 91.75 164 PRO A N 1
ATOM 1289 C CA . PRO A 1 164 ? 10.755 12.815 -35.287 1.00 91.75 164 PRO A CA 1
ATOM 1290 C C . PRO A 1 164 ? 10.235 11.449 -34.830 1.00 91.75 164 PRO A C 1
ATOM 1292 O O . PRO A 1 164 ? 9.028 11.203 -34.934 1.00 91.75 164 PRO A O 1
ATOM 1295 N N . ALA A 1 165 ? 11.100 10.570 -34.314 1.00 92.81 165 ALA A N 1
ATOM 1296 C CA . ALA A 1 165 ? 10.704 9.231 -33.890 1.00 92.81 165 ALA A CA 1
ATOM 1297 C C . ALA A 1 165 ? 9.743 9.287 -32.695 1.00 92.81 165 ALA A C 1
ATOM 1299 O O . ALA A 1 165 ? 8.652 8.711 -32.760 1.00 92.81 165 ALA A O 1
ATOM 1300 N N . HIS A 1 166 ? 10.065 10.057 -31.653 1.00 94.25 166 HIS A N 1
ATOM 1301 C CA . HIS A 1 166 ? 9.177 10.231 -30.500 1.00 94.25 166 HIS A CA 1
ATOM 1302 C C . HIS A 1 166 ? 7.865 10.935 -30.874 1.00 94.25 166 HIS A C 1
ATOM 1304 O O . HIS A 1 166 ? 6.793 10.562 -30.378 1.00 94.25 166 HIS A O 1
ATOM 1310 N N . ARG A 1 167 ? 7.898 11.914 -31.793 1.00 93.81 167 ARG A N 1
ATOM 1311 C CA . ARG A 1 167 ? 6.676 12.536 -32.341 1.00 93.81 167 ARG A CA 1
ATOM 1312 C C . ARG A 1 167 ? 5.775 11.511 -33.029 1.00 93.81 167 ARG A C 1
ATOM 1314 O O . ARG A 1 167 ? 4.562 11.528 -32.801 1.00 93.81 167 ARG A O 1
ATOM 1321 N N . LEU A 1 168 ? 6.347 10.616 -33.833 1.00 95.88 168 LEU A N 1
ATOM 1322 C CA . LEU A 1 168 ? 5.586 9.574 -34.516 1.00 95.88 168 LEU A CA 1
ATOM 1323 C C . LEU A 1 168 ? 5.051 8.521 -33.536 1.00 95.88 168 LEU A C 1
ATOM 1325 O O . LEU A 1 168 ? 3.876 8.183 -33.617 1.00 95.88 168 LEU A O 1
ATOM 1329 N N . VAL A 1 169 ? 5.840 8.075 -32.553 1.00 97.00 169 VAL A N 1
ATOM 1330 C CA . VAL A 1 169 ? 5.375 7.158 -31.492 1.00 97.00 169 VAL A CA 1
ATOM 1331 C C . VAL A 1 169 ? 4.159 7.727 -30.754 1.00 97.00 169 VAL A C 1
ATOM 1333 O O . VAL A 1 169 ? 3.165 7.024 -30.558 1.00 97.00 169 VAL A O 1
ATOM 1336 N N . ARG A 1 170 ? 4.182 9.018 -30.396 1.00 95.56 170 ARG A N 1
ATOM 1337 C CA . ARG A 1 170 ? 3.031 9.679 -29.757 1.00 95.56 170 ARG A CA 1
ATOM 1338 C C . ARG A 1 170 ? 1.801 9.711 -30.661 1.00 95.56 170 ARG A C 1
ATOM 1340 O O . ARG A 1 170 ? 0.707 9.419 -30.182 1.00 95.56 170 ARG A O 1
ATOM 1347 N N . ARG A 1 171 ? 1.980 10.006 -31.951 1.00 96.81 171 ARG A N 1
ATOM 1348 C CA . ARG A 1 171 ? 0.894 9.983 -32.942 1.00 96.81 171 ARG A CA 1
ATOM 1349 C C . ARG A 1 171 ? 0.286 8.587 -33.081 1.00 96.81 171 ARG A C 1
ATOM 1351 O O . ARG A 1 171 ? -0.930 8.452 -33.032 1.00 96.81 171 ARG A O 1
ATOM 1358 N N . LEU A 1 172 ? 1.113 7.547 -33.169 1.00 98.25 172 LEU A N 1
ATOM 1359 C CA . LEU A 1 172 ? 0.645 6.161 -33.251 1.00 98.25 172 LEU A CA 1
ATOM 1360 C C . LEU A 1 172 ? -0.151 5.749 -32.007 1.00 98.25 172 LEU A C 1
ATOM 1362 O O . LEU A 1 172 ? -1.146 5.034 -32.121 1.00 98.25 172 LEU A O 1
ATOM 1366 N N . ALA A 1 173 ? 0.235 6.217 -30.816 1.00 97.81 173 ALA A N 1
ATOM 1367 C CA . ALA A 1 173 ? -0.544 5.979 -29.602 1.00 97.81 173 ALA A CA 1
ATOM 1368 C C . ALA A 1 173 ? -1.949 6.615 -29.678 1.00 97.81 173 ALA A C 1
ATOM 1370 O O . ALA A 1 173 ? -2.918 6.001 -29.221 1.00 97.81 173 ALA A O 1
ATOM 1371 N N . ASP A 1 174 ? -2.078 7.796 -30.291 1.00 97.00 174 ASP A N 1
ATOM 1372 C CA . ASP A 1 174 ? -3.367 8.469 -30.512 1.00 97.00 174 ASP A CA 1
ATOM 1373 C C . ASP A 1 174 ? -4.207 7.767 -31.581 1.00 97.00 174 ASP A C 1
ATOM 1375 O O . ASP A 1 174 ? -5.414 7.582 -31.401 1.00 97.00 174 ASP A O 1
ATOM 1379 N N . GLU A 1 175 ? -3.577 7.309 -32.662 1.00 98.25 175 GLU A N 1
ATOM 1380 C CA . GLU A 1 175 ? -4.226 6.514 -33.706 1.00 98.25 175 GLU A CA 1
ATOM 1381 C C . GLU A 1 175 ? -4.761 5.192 -33.142 1.00 98.25 175 GLU A C 1
ATOM 1383 O O . GLU A 1 175 ? -5.916 4.838 -33.378 1.00 98.25 175 GLU A O 1
ATOM 1388 N N . ILE A 1 176 ? -3.971 4.488 -32.324 1.00 98.44 176 ILE A N 1
ATOM 1389 C CA . ILE A 1 176 ? -4.399 3.263 -31.635 1.00 98.44 176 ILE A CA 1
ATOM 1390 C C . ILE A 1 176 ? -5.532 3.559 -30.651 1.00 98.44 176 ILE A C 1
ATOM 1392 O O . ILE A 1 176 ? -6.514 2.814 -30.594 1.00 98.44 176 ILE A O 1
ATOM 1396 N N . ALA A 1 177 ? -5.429 4.639 -29.872 1.00 97.50 177 ALA A N 1
ATOM 1397 C CA . ALA A 1 177 ? -6.501 5.029 -28.968 1.00 97.50 177 ALA A CA 1
ATOM 1398 C C . ALA A 1 177 ? -7.799 5.298 -29.742 1.00 97.50 177 ALA A C 1
ATOM 1400 O O . ALA A 1 177 ? -8.846 4.768 -29.369 1.00 97.50 177 ALA A O 1
ATOM 1401 N N . THR A 1 178 ? -7.722 6.038 -30.845 1.00 96.38 178 THR A N 1
ATOM 1402 C CA . THR A 1 178 ? -8.854 6.330 -31.733 1.00 96.38 178 THR A CA 1
ATOM 1403 C C . THR A 1 178 ? -9.446 5.050 -32.318 1.00 96.38 178 THR A C 1
ATOM 1405 O O . THR A 1 178 ? -10.651 4.829 -32.225 1.00 96.38 178 THR A O 1
ATOM 1408 N N . ALA A 1 179 ? -8.598 4.149 -32.815 1.00 96.88 179 ALA A N 1
ATOM 1409 C CA . ALA A 1 179 ? -8.982 2.856 -33.375 1.00 96.88 179 ALA A CA 1
ATOM 1410 C C . ALA A 1 179 ? -9.697 1.927 -32.375 1.00 96.88 179 ALA A C 1
ATOM 1412 O O . ALA A 1 179 ? -10.426 1.020 -32.783 1.00 96.88 179 ALA A O 1
ATOM 1413 N N . LEU A 1 180 ? -9.486 2.140 -31.073 1.00 97.06 180 LEU A N 1
ATOM 1414 C CA . LEU A 1 180 ? -10.131 1.405 -29.985 1.00 97.06 180 LEU A CA 1
ATOM 1415 C C . LEU A 1 180 ? -11.297 2.165 -29.336 1.00 97.06 180 LEU A C 1
ATOM 1417 O O . LEU A 1 180 ? -11.886 1.650 -28.381 1.00 97.06 180 LEU A O 1
ATOM 1421 N N . THR A 1 181 ? -11.637 3.370 -29.792 1.00 95.31 181 THR A N 1
ATOM 1422 C CA . THR A 1 181 ? -12.774 4.131 -29.259 1.00 95.31 181 THR A CA 1
ATOM 1423 C C . THR A 1 181 ? -14.100 3.518 -29.725 1.00 95.31 181 THR A C 1
ATOM 1425 O O . THR A 1 181 ? -14.271 3.296 -30.923 1.00 95.31 181 THR A O 1
ATOM 1428 N N . PRO A 1 182 ? -15.039 3.227 -28.804 1.00 94.44 182 PRO A N 1
ATOM 1429 C CA . PRO A 1 182 ? -16.401 2.818 -29.150 1.00 94.44 182 PRO A CA 1
ATOM 1430 C C . PRO A 1 182 ? -17.133 3.846 -30.014 1.00 94.44 182 PRO A C 1
ATOM 1432 O O . PRO A 1 182 ? -16.961 5.045 -29.810 1.00 94.44 182 PRO A O 1
ATOM 1435 N N . TRP A 1 183 ? -17.978 3.371 -30.928 1.00 91.56 183 TRP A N 1
ATOM 1436 C CA . TRP A 1 183 ? -18.812 4.210 -31.801 1.00 91.56 183 TRP A CA 1
ATOM 1437 C C . TRP A 1 183 ? -20.203 4.512 -31.223 1.00 91.56 183 TRP A C 1
ATOM 1439 O O . TRP A 1 183 ? -20.965 5.275 -31.811 1.00 91.56 183 TRP A O 1
ATOM 1449 N N . THR A 1 184 ? -20.543 3.928 -30.073 1.00 91.00 184 THR A N 1
ATOM 1450 C CA . THR A 1 184 ? -21.805 4.159 -29.360 1.00 91.00 184 THR A CA 1
ATOM 1451 C C . THR A 1 184 ? -22.121 5.642 -29.150 1.00 91.00 184 THR A C 1
ATOM 1453 O O . THR A 1 184 ? -21.281 6.435 -28.709 1.00 91.00 184 THR A O 1
ATOM 1456 N N . ARG A 1 185 ? -23.385 6.006 -29.385 1.00 91.00 185 ARG A N 1
ATOM 1457 C CA . ARG A 1 185 ? -23.913 7.342 -29.071 1.00 91.00 185 ARG A CA 1
ATOM 1458 C C . ARG A 1 185 ? -24.379 7.463 -27.626 1.00 91.00 185 ARG A C 1
ATOM 1460 O O . ARG A 1 185 ? -24.527 8.584 -27.143 1.00 91.00 185 ARG A O 1
ATOM 1467 N N . ALA A 1 186 ? -24.520 6.342 -26.912 1.00 93.25 186 ALA A N 1
ATOM 1468 C CA . ALA A 1 186 ? -25.014 6.300 -25.535 1.00 93.25 186 ALA A CA 1
ATOM 1469 C C . ALA A 1 186 ? -24.285 7.288 -24.614 1.00 93.25 186 ALA A C 1
ATOM 1471 O O . ALA A 1 186 ? -24.902 7.909 -23.759 1.00 93.25 186 ALA A O 1
ATOM 1472 N N . TYR A 1 187 ? -22.976 7.474 -24.806 1.00 94.38 187 TYR A N 1
ATOM 1473 C CA . TYR A 1 187 ? -22.200 8.432 -24.021 1.00 94.38 187 TYR A CA 1
ATOM 1474 C C . TYR A 1 187 ? -22.699 9.878 -24.183 1.00 94.38 187 TYR A C 1
ATOM 1476 O O . TYR A 1 187 ? -22.927 10.574 -23.197 1.00 94.38 187 TYR A O 1
ATOM 1484 N N . HIS A 1 188 ? -22.902 10.330 -25.421 1.00 92.25 188 HIS A N 1
ATOM 1485 C CA . HIS A 1 188 ? -23.347 11.696 -25.696 1.00 92.25 188 HIS A CA 1
ATOM 1486 C C . HIS A 1 188 ? -24.814 11.894 -25.295 1.00 92.25 188 HIS A C 1
ATOM 1488 O O . HIS A 1 188 ? -25.153 12.926 -24.720 1.00 92.25 188 HIS A O 1
ATOM 1494 N N . GLU A 1 189 ? -25.659 10.887 -25.528 1.00 92.94 189 GLU A N 1
ATOM 1495 C CA . GLU A 1 189 ? -27.078 10.911 -25.152 1.00 92.94 189 GLU A CA 1
ATOM 1496 C C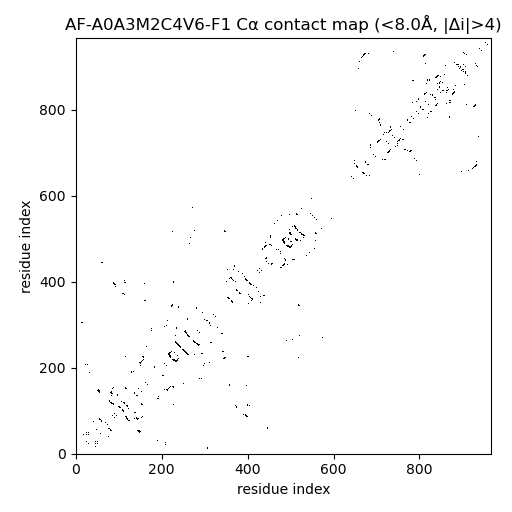 . GLU A 1 189 ? -27.282 11.007 -23.634 1.00 92.94 189 GLU A C 1
ATOM 1498 O O . GLU A 1 189 ? -28.095 11.798 -23.163 1.00 92.94 189 GLU A O 1
ATOM 1503 N N . ILE A 1 190 ? -26.531 10.226 -22.850 1.00 93.94 190 ILE A N 1
ATOM 1504 C CA . ILE A 1 190 ? -26.688 10.195 -21.390 1.00 93.94 190 ILE A CA 1
ATOM 1505 C C . ILE A 1 190 ? -26.062 11.438 -20.750 1.00 93.94 190 ILE A C 1
ATOM 1507 O O . ILE A 1 190 ? -26.677 12.080 -19.896 1.00 93.94 190 ILE A O 1
ATOM 1511 N N . TRP A 1 191 ? -24.826 11.771 -21.133 1.00 95.19 191 TRP A N 1
ATOM 1512 C CA . TRP A 1 191 ? -24.001 12.694 -20.351 1.00 95.19 191 TRP A CA 1
ATOM 1513 C C . TRP A 1 191 ? -23.931 14.111 -20.920 1.00 95.19 191 TRP A C 1
ATOM 1515 O O . TRP A 1 191 ? -23.690 15.042 -20.157 1.00 95.19 191 TRP A O 1
ATOM 1525 N N . LEU A 1 192 ? -24.137 14.290 -22.230 1.00 92.88 192 LEU A N 1
ATOM 1526 C CA . LEU A 1 192 ? -23.812 15.534 -22.948 1.00 92.88 192 LEU A CA 1
ATOM 1527 C C . LEU A 1 192 ? -25.014 16.169 -23.666 1.00 92.88 192 LEU A C 1
ATOM 1529 O O . LEU A 1 192 ? -24.836 17.090 -24.455 1.00 92.88 192 LEU A O 1
ATOM 1533 N N . GLY A 1 193 ? -26.233 15.689 -23.398 1.00 81.88 193 GLY A N 1
ATOM 1534 C CA . GLY A 1 193 ? -27.458 16.241 -23.986 1.00 81.88 193 GLY A CA 1
ATOM 1535 C C . GLY A 1 193 ? -27.652 15.912 -25.469 1.00 81.88 193 GLY A C 1
ATOM 1536 O O . GLY A 1 193 ? -28.380 16.625 -26.151 1.00 81.88 193 GLY A O 1
ATOM 1537 N N . GLY A 1 194 ? -27.005 14.859 -25.981 1.00 80.81 194 GLY A N 1
ATOM 1538 C CA . GLY A 1 194 ? -27.217 14.389 -27.351 1.00 80.81 194 GLY A CA 1
ATOM 1539 C C . GLY A 1 194 ? -28.637 13.855 -27.569 1.00 80.81 194 GLY A C 1
ATOM 1540 O O . GLY A 1 194 ? -29.189 13.170 -26.708 1.00 80.81 194 GLY A O 1
ATOM 1541 N N . GLU A 1 195 ? -29.228 14.146 -28.730 1.00 73.12 195 GLU A N 1
ATOM 1542 C CA . GLU A 1 195 ? -30.566 13.658 -29.080 1.00 73.12 195 GLU A CA 1
ATOM 1543 C C . GLU A 1 195 ? -30.588 12.133 -29.267 1.00 73.12 195 GLU A C 1
ATOM 1545 O O . GLU A 1 195 ? -29.696 11.547 -29.887 1.00 73.12 195 GLU A O 1
ATOM 1550 N N . LYS A 1 196 ? -31.651 11.485 -28.773 1.00 71.88 196 LYS A N 1
ATOM 1551 C CA . LYS A 1 196 ? -31.921 10.069 -29.054 1.00 71.88 196 LYS A CA 1
ATOM 1552 C C . LYS A 1 196 ? -32.374 9.932 -30.505 1.00 71.88 196 LYS A C 1
ATOM 1554 O O . LYS A 1 196 ? -33.433 10.431 -30.875 1.00 71.88 196 LYS A O 1
ATOM 1559 N N . ILE A 1 197 ? -31.614 9.205 -31.313 1.00 62.94 197 ILE A N 1
ATOM 1560 C CA . ILE A 1 197 ? -31.944 8.971 -32.723 1.00 62.94 197 ILE A CA 1
ATOM 1561 C C . ILE A 1 197 ? -32.479 7.543 -32.896 1.00 62.94 197 ILE A C 1
ATOM 1563 O O . ILE A 1 197 ? -31.878 6.575 -32.423 1.00 62.94 197 ILE A O 1
ATOM 1567 N N . ALA A 1 198 ? -33.596 7.398 -33.611 1.00 55.59 198 ALA A N 1
ATOM 1568 C CA . ALA A 1 198 ? -34.165 6.096 -33.959 1.00 55.59 198 ALA A CA 1
ATOM 1569 C C . ALA A 1 198 ? -33.239 5.320 -34.923 1.00 55.59 198 ALA A C 1
ATOM 1571 O O . ALA A 1 198 ? -32.711 5.899 -35.868 1.00 55.59 198 ALA A O 1
ATOM 1572 N N . GLY A 1 199 ? -33.046 4.011 -34.700 1.00 58.81 199 GLY A N 1
ATOM 1573 C CA . GLY A 1 199 ? -32.286 3.139 -35.619 1.00 58.81 199 GLY A CA 1
ATOM 1574 C C . GLY A 1 199 ? -31.151 2.294 -35.020 1.00 58.81 199 GLY A C 1
ATOM 1575 O O . GLY A 1 199 ? -30.484 1.592 -35.771 1.00 58.81 199 GLY A O 1
ATOM 1576 N N . GLY A 1 200 ? -30.941 2.306 -33.697 1.00 65.12 200 GLY A N 1
ATOM 1577 C CA . GLY A 1 200 ? -29.872 1.534 -33.038 1.00 65.12 200 GLY A CA 1
ATOM 1578 C C . GLY A 1 200 ? -28.463 2.076 -33.323 1.00 65.12 200 GLY A C 1
ATOM 1579 O O . GLY A 1 200 ? -28.275 2.915 -34.201 1.00 65.12 200 GLY A O 1
ATOM 1580 N N . ASP A 1 201 ? -27.466 1.642 -32.549 1.00 79.06 201 ASP A N 1
ATOM 1581 C CA . ASP A 1 201 ? -26.057 1.936 -32.847 1.00 79.06 201 ASP A CA 1
ATOM 1582 C C . ASP A 1 201 ? -25.427 0.786 -33.638 1.00 79.06 201 ASP A C 1
ATOM 1584 O O . ASP A 1 201 ? -25.891 -0.353 -33.596 1.00 79.06 201 ASP A O 1
ATOM 1588 N N . ILE A 1 202 ? -24.339 1.083 -34.346 1.00 82.31 202 ILE A N 1
ATOM 1589 C CA . ILE A 1 202 ? -23.457 0.081 -34.941 1.00 82.31 202 ILE A CA 1
ATOM 1590 C C . ILE A 1 202 ? -22.098 0.232 -34.262 1.00 82.31 202 ILE A C 1
ATOM 1592 O O . ILE A 1 202 ? -21.536 1.322 -34.231 1.00 82.31 202 ILE A O 1
ATOM 1596 N N . GLU A 1 203 ? -21.564 -0.868 -33.732 1.00 91.81 203 GLU A N 1
ATOM 1597 C CA . GLU A 1 203 ? -20.224 -0.938 -33.135 1.00 91.81 203 GLU A CA 1
ATOM 1598 C C . GLU A 1 203 ? -19.301 -1.786 -34.026 1.00 91.81 203 GLU A C 1
ATOM 1600 O O . GLU A 1 203 ? -19.269 -3.010 -33.875 1.00 91.81 203 GLU A O 1
ATOM 1605 N N . PRO A 1 204 ? -18.536 -1.186 -34.961 1.00 91.31 204 PRO A N 1
ATOM 1606 C CA . PRO A 1 204 ? -17.850 -1.942 -36.015 1.00 91.31 204 PRO A CA 1
ATOM 1607 C C . PRO A 1 204 ? -16.768 -2.899 -35.499 1.00 91.31 204 PRO A C 1
ATOM 1609 O O . PRO A 1 204 ? -16.607 -4.008 -36.006 1.00 91.31 204 PRO A O 1
ATOM 1612 N N . LEU A 1 205 ? -16.001 -2.477 -34.487 1.00 94.81 205 LEU A N 1
ATOM 1613 C CA . LEU A 1 205 ? -14.984 -3.329 -33.866 1.00 94.81 205 LEU A CA 1
ATOM 1614 C C . LEU A 1 205 ? -15.584 -4.208 -32.773 1.00 94.81 205 LEU A C 1
ATOM 1616 O O . LEU A 1 205 ? -15.246 -5.381 -32.676 1.00 94.81 205 LEU A O 1
ATOM 1620 N N . TYR A 1 206 ? -16.430 -3.644 -31.923 1.00 95.94 206 TYR A N 1
ATOM 1621 C CA . TYR A 1 206 ? -16.828 -4.285 -30.675 1.00 95.94 206 TYR A CA 1
ATOM 1622 C C . TYR A 1 206 ? -18.057 -5.181 -30.810 1.00 95.94 206 TYR A C 1
ATOM 1624 O O . TYR A 1 206 ? -18.191 -6.139 -30.046 1.00 95.94 206 TYR A O 1
ATOM 1632 N N . GLY A 1 207 ? -18.923 -4.913 -31.787 1.00 93.69 207 GLY A N 1
ATOM 1633 C CA . GLY A 1 207 ? -20.248 -5.512 -31.856 1.00 93.69 207 GLY A CA 1
ATOM 1634 C C . GLY A 1 207 ? -21.113 -5.163 -30.633 1.00 93.69 207 GLY A C 1
ATOM 1635 O O . GLY A 1 207 ? -20.671 -4.461 -29.720 1.00 93.69 207 GLY A O 1
ATOM 1636 N N . PRO A 1 208 ? -22.348 -5.686 -30.568 1.00 89.81 208 PRO A N 1
ATOM 1637 C CA . PRO A 1 208 ? -23.299 -5.355 -29.501 1.00 89.81 208 PRO A CA 1
ATOM 1638 C C . PRO A 1 208 ? -22.858 -5.830 -28.106 1.00 89.81 208 PRO A C 1
ATOM 1640 O O . PRO A 1 208 ? -23.267 -5.267 -27.096 1.00 89.81 208 PRO A O 1
ATOM 1643 N N . GLN A 1 209 ? -22.010 -6.860 -28.024 1.00 91.44 209 GLN A N 1
ATOM 1644 C CA . GLN A 1 209 ? -21.542 -7.434 -26.757 1.00 91.44 209 GLN A CA 1
ATOM 1645 C C . GLN A 1 209 ? -20.137 -6.974 -26.346 1.00 91.44 209 GLN A C 1
ATOM 1647 O O . GLN A 1 209 ? -19.632 -7.434 -25.318 1.00 91.44 209 GLN A O 1
ATOM 1652 N N . TYR A 1 210 ? -19.482 -6.091 -27.103 1.00 97.31 210 TYR A N 1
ATOM 1653 C CA . TYR A 1 210 ? -18.116 -5.637 -26.820 1.00 97.31 210 TYR A CA 1
ATOM 1654 C C . TYR A 1 210 ? -17.121 -6.795 -26.599 1.00 97.31 210 TYR A C 1
ATOM 1656 O O . TYR A 1 210 ? -17.333 -7.917 -27.068 1.00 97.31 210 TYR A O 1
ATOM 1664 N N . LEU A 1 211 ? -16.000 -6.555 -25.914 1.00 98.19 211 LEU A N 1
ATOM 1665 C CA . LEU A 1 211 ? -15.014 -7.599 -25.627 1.00 98.19 211 LEU A CA 1
ATOM 1666 C C . LEU A 1 211 ? -15.469 -8.494 -24.454 1.00 98.19 211 LEU A C 1
ATOM 1668 O O . LEU A 1 211 ? -16.284 -8.063 -23.633 1.00 98.19 211 LEU A O 1
ATOM 1672 N N . PRO A 1 212 ? -14.912 -9.712 -24.306 1.00 97.19 212 PRO A N 1
ATOM 1673 C CA . PRO A 1 212 ? -15.161 -10.563 -23.137 1.00 97.19 212 PRO A CA 1
ATOM 1674 C C . PRO A 1 212 ? -14.665 -9.931 -21.828 1.00 97.19 212 PRO A C 1
ATOM 1676 O O . PRO A 1 212 ? -15.256 -10.086 -20.755 1.00 97.19 212 PRO A O 1
ATOM 1679 N N . ARG A 1 213 ? -13.560 -9.177 -21.903 1.00 98.00 213 ARG A N 1
ATOM 1680 C CA . ARG A 1 213 ? -12.961 -8.485 -20.758 1.00 98.00 213 ARG A CA 1
ATOM 1681 C C . ARG A 1 213 ? -12.199 -7.230 -21.188 1.00 98.00 213 ARG A C 1
ATOM 1683 O O . ARG A 1 213 ? -12.075 -6.919 -22.364 1.00 98.00 213 ARG A O 1
ATOM 1690 N N . LYS A 1 214 ? -11.674 -6.480 -20.215 1.00 97.75 214 LYS A N 1
ATOM 1691 C CA . LYS A 1 214 ? -10.778 -5.332 -20.440 1.00 97.75 214 LYS A CA 1
ATOM 1692 C C . LYS A 1 214 ? -9.590 -5.684 -21.343 1.00 97.75 214 LYS A C 1
ATOM 1694 O O . LYS A 1 214 ? -8.952 -6.709 -21.112 1.00 97.75 214 LYS A O 1
ATOM 1699 N N . PHE A 1 215 ? -9.259 -4.770 -22.251 1.00 98.75 215 PHE A N 1
ATOM 1700 C CA . PHE A 1 215 ? -8.143 -4.883 -23.187 1.00 98.75 215 PHE A CA 1
ATOM 1701 C C . PHE A 1 215 ? -7.201 -3.689 -23.033 1.00 98.75 215 PHE A C 1
ATOM 1703 O O . PHE A 1 215 ? -7.638 -2.538 -23.032 1.00 98.75 215 PHE A O 1
ATOM 1710 N N . LYS A 1 216 ? -5.917 -3.946 -22.814 1.00 98.75 216 LYS A N 1
ATOM 1711 C CA . LYS A 1 216 ? -4.897 -2.951 -22.490 1.00 98.75 216 LYS A CA 1
ATOM 1712 C C . LYS A 1 216 ? -3.841 -2.919 -23.584 1.00 98.75 216 LYS A C 1
ATOM 1714 O O . LYS A 1 216 ? -3.320 -3.966 -23.948 1.00 98.75 216 LYS A O 1
ATOM 1719 N N . THR A 1 217 ? -3.494 -1.719 -24.027 1.00 98.56 217 THR A N 1
ATOM 1720 C CA . THR A 1 217 ? -2.446 -1.503 -25.024 1.00 98.56 217 THR A CA 1
ATOM 1721 C C . THR A 1 217 ? -1.516 -0.364 -24.611 1.00 98.56 217 THR A C 1
ATOM 1723 O O . THR A 1 217 ? -1.889 0.477 -23.778 1.00 98.56 217 THR A O 1
ATOM 1726 N N . GLY A 1 218 ? -0.304 -0.358 -25.152 1.00 98.31 218 GLY A N 1
ATOM 1727 C CA . GLY A 1 218 ? 0.635 0.746 -25.022 1.00 98.31 218 GLY A CA 1
ATOM 1728 C C . GLY A 1 218 ? 1.877 0.562 -25.885 1.00 98.31 218 GLY A C 1
ATOM 1729 O O . GLY A 1 218 ? 2.177 -0.554 -26.311 1.00 98.31 218 GLY A O 1
ATOM 1730 N N . ILE A 1 219 ? 2.578 1.669 -26.114 1.00 98.50 219 ILE A N 1
ATOM 1731 C CA . ILE A 1 219 ? 3.849 1.716 -26.840 1.00 98.50 219 ILE A CA 1
ATOM 1732 C C . ILE A 1 219 ? 4.972 2.051 -25.853 1.00 98.50 219 ILE A C 1
ATOM 1734 O O . ILE A 1 219 ? 4.800 2.933 -25.013 1.00 98.50 219 ILE A O 1
ATOM 1738 N N . ALA A 1 220 ? 6.088 1.337 -25.947 1.00 97.25 220 ALA A N 1
ATOM 1739 C CA . ALA A 1 220 ? 7.339 1.576 -25.235 1.00 97.25 220 ALA A CA 1
ATOM 1740 C C . ALA A 1 220 ? 8.468 1.851 -26.233 1.00 97.25 220 ALA A C 1
ATOM 1742 O O . ALA A 1 220 ? 8.329 1.577 -27.430 1.00 97.25 220 ALA A O 1
ATOM 1743 N N . LEU A 1 221 ? 9.595 2.326 -25.716 1.00 94.75 221 LEU A N 1
ATOM 1744 C CA . LEU A 1 221 ? 10.890 2.204 -26.378 1.00 94.75 221 LEU A CA 1
ATOM 1745 C C . LEU A 1 221 ? 11.725 1.150 -25.645 1.00 94.75 221 LEU A C 1
ATOM 1747 O O . LEU A 1 221 ? 11.394 0.791 -24.514 1.00 94.75 221 LEU A O 1
ATOM 1751 N N . ALA A 1 222 ? 12.795 0.654 -26.267 1.00 90.88 222 ALA A N 1
ATOM 1752 C CA . ALA A 1 222 ? 13.728 -0.218 -25.555 1.00 90.88 222 ALA A CA 1
ATOM 1753 C C . ALA A 1 222 ? 14.383 0.553 -24.400 1.00 90.88 222 ALA A C 1
ATOM 1755 O O . ALA A 1 222 ? 14.373 0.097 -23.266 1.00 90.88 222 ALA A O 1
ATOM 1756 N N . GLU A 1 223 ? 14.796 1.785 -24.669 1.00 90.31 223 GLU A N 1
ATOM 1757 C CA . GLU A 1 223 ? 15.350 2.729 -23.706 1.00 90.31 223 GLU A CA 1
ATOM 1758 C C . GLU A 1 223 ? 14.323 3.295 -22.708 1.00 90.31 223 GLU A C 1
ATOM 1760 O O . GLU A 1 223 ? 14.716 3.973 -21.775 1.00 90.31 223 GLU A O 1
ATOM 1765 N N . ASP A 1 224 ? 13.014 3.056 -22.866 1.00 93.38 224 ASP A N 1
ATOM 1766 C CA . ASP A 1 224 ? 11.991 3.517 -21.913 1.00 93.38 224 ASP A CA 1
ATOM 1767 C C . ASP A 1 224 ? 10.783 2.572 -21.873 1.00 93.38 224 ASP A C 1
ATOM 1769 O O . ASP A 1 224 ? 9.795 2.718 -22.608 1.00 93.38 224 ASP A O 1
ATOM 1773 N N . ASN A 1 225 ? 10.834 1.631 -20.931 1.00 95.62 225 ASN A N 1
ATOM 1774 C CA . ASN A 1 225 ? 9.726 0.757 -20.574 1.00 95.62 225 ASN A CA 1
ATOM 1775 C C . ASN A 1 225 ? 9.005 1.180 -19.284 1.00 95.62 225 ASN A C 1
ATOM 1777 O O . ASN A 1 225 ? 8.435 0.353 -18.563 1.00 95.62 225 ASN A O 1
ATOM 1781 N N . SER A 1 226 ? 8.948 2.483 -18.994 1.00 93.81 226 SER A N 1
ATOM 1782 C CA . SER A 1 226 ? 8.145 3.020 -17.884 1.00 93.81 226 SER A CA 1
ATOM 1783 C C . SER A 1 226 ? 6.671 2.590 -17.955 1.00 93.81 226 SER A C 1
ATOM 1785 O O . SER A 1 226 ? 6.002 2.481 -16.922 1.00 93.81 226 SER A O 1
ATOM 1787 N N . ILE A 1 227 ? 6.161 2.279 -19.156 1.00 95.75 227 ILE A N 1
ATOM 1788 C CA . ILE A 1 227 ? 4.795 1.792 -19.390 1.00 95.75 227 ILE A CA 1
ATOM 1789 C C . ILE A 1 227 ? 4.554 0.336 -18.963 1.00 95.75 227 ILE A C 1
ATOM 1791 O O . ILE A 1 227 ? 3.392 -0.080 -18.891 1.00 95.75 227 ILE A O 1
ATOM 1795 N N . ASP A 1 228 ? 5.605 -0.433 -18.661 1.00 96.44 228 ASP A N 1
ATOM 1796 C CA . ASP A 1 228 ? 5.524 -1.862 -18.337 1.00 96.44 228 ASP A CA 1
ATOM 1797 C C . ASP A 1 228 ? 4.825 -2.636 -19.483 1.00 96.44 228 ASP A C 1
ATOM 1799 O O . ASP A 1 228 ? 3.699 -3.147 -19.356 1.00 96.44 228 ASP A O 1
ATOM 1803 N N . VAL A 1 229 ? 5.459 -2.622 -20.664 1.00 97.62 229 VAL A N 1
ATOM 1804 C CA . VAL A 1 229 ? 4.927 -3.101 -21.956 1.00 97.62 229 VAL A CA 1
ATOM 1805 C C . VAL A 1 229 ? 4.540 -4.578 -21.925 1.00 97.62 229 VAL A C 1
ATOM 1807 O O . VAL A 1 229 ? 3.518 -4.972 -22.487 1.00 97.62 229 VAL A O 1
ATOM 1810 N N . PHE A 1 230 ? 5.273 -5.389 -21.162 1.00 97.31 230 PHE A N 1
ATOM 1811 C CA . PHE A 1 230 ? 4.997 -6.814 -20.995 1.00 97.31 230 PHE A CA 1
ATOM 1812 C C . PHE A 1 230 ? 3.718 -7.091 -20.193 1.00 97.31 230 PHE A C 1
ATOM 1814 O O . PHE A 1 230 ? 3.194 -8.202 -20.219 1.00 97.31 230 PHE A O 1
ATOM 1821 N N . SER A 1 231 ? 3.153 -6.092 -19.508 1.00 96.38 231 SER A N 1
ATOM 1822 C CA . SER A 1 231 ? 1.893 -6.231 -18.767 1.00 96.38 231 SER A CA 1
ATOM 1823 C C . SER A 1 231 ? 0.625 -5.938 -19.595 1.00 96.38 231 SER A C 1
ATOM 1825 O O . SER A 1 231 ? -0.494 -6.037 -19.061 1.00 96.38 231 SER A O 1
ATOM 1827 N N . GLN A 1 232 ? 0.773 -5.564 -20.875 1.00 98.19 232 GLN A N 1
ATOM 1828 C CA . GLN A 1 232 ? -0.324 -5.205 -21.787 1.00 98.19 232 GLN A CA 1
ATOM 1829 C C . GLN A 1 232 ? -0.911 -6.418 -22.519 1.00 98.19 232 GLN A C 1
ATOM 1831 O O . GLN A 1 232 ? -0.191 -7.357 -22.830 1.00 98.19 232 GLN A O 1
ATOM 1836 N N . ASP A 1 233 ? -2.203 -6.377 -22.872 1.00 98.75 233 ASP A N 1
ATOM 1837 C CA . ASP A 1 233 ? -2.776 -7.379 -23.785 1.00 98.75 233 ASP A CA 1
ATOM 1838 C C . ASP A 1 233 ? -2.105 -7.284 -25.168 1.00 98.75 233 ASP A C 1
ATOM 1840 O O . ASP A 1 233 ? -1.817 -8.319 -25.761 1.00 98.75 233 ASP A O 1
ATOM 1844 N N . VAL A 1 234 ? -1.804 -6.061 -25.630 1.00 98.81 234 VAL A N 1
ATOM 1845 C CA . VAL A 1 234 ? -0.901 -5.791 -26.762 1.00 98.81 234 VAL A CA 1
ATOM 1846 C C . VAL A 1 234 ? 0.139 -4.758 -26.350 1.00 98.81 234 VAL A C 1
ATOM 1848 O O . VAL A 1 234 ? -0.207 -3.634 -25.992 1.00 98.81 234 VAL A O 1
ATOM 1851 N N . GLY A 1 235 ? 1.405 -5.143 -26.378 1.00 98.50 235 GLY A N 1
ATOM 1852 C CA . GLY A 1 235 ? 2.533 -4.242 -26.180 1.00 98.50 235 GLY A CA 1
ATOM 1853 C C . GLY A 1 235 ? 3.202 -3.948 -27.515 1.00 98.50 235 GLY A C 1
ATOM 1854 O O . GLY A 1 235 ? 3.313 -4.844 -28.348 1.00 98.50 235 GLY A O 1
ATOM 1855 N N . LEU A 1 236 ? 3.637 -2.713 -27.728 1.00 98.69 236 LEU A N 1
ATOM 1856 C CA . LEU A 1 236 ? 4.409 -2.330 -28.906 1.00 98.69 236 LEU A CA 1
ATOM 1857 C C . LEU A 1 236 ? 5.751 -1.764 -28.451 1.00 98.69 236 LEU A C 1
ATOM 1859 O O . LEU A 1 236 ? 5.766 -0.890 -27.590 1.00 98.69 236 LEU A O 1
ATOM 1863 N N . ILE A 1 237 ? 6.857 -2.248 -29.008 1.00 98.44 237 ILE A N 1
ATOM 1864 C CA . ILE A 1 237 ? 8.192 -1.692 -28.759 1.00 98.44 237 ILE A CA 1
ATOM 1865 C C . ILE A 1 237 ? 8.649 -1.005 -30.041 1.00 98.44 237 ILE A C 1
ATOM 1867 O O . ILE A 1 237 ? 8.769 -1.652 -31.082 1.00 98.44 237 ILE A O 1
ATOM 1871 N N . ALA A 1 238 ? 8.846 0.309 -29.971 1.00 97.81 238 ALA A N 1
ATOM 1872 C CA . ALA A 1 238 ? 9.349 1.107 -31.078 1.00 97.81 238 ALA A CA 1
ATOM 1873 C C . ALA A 1 238 ? 10.791 0.702 -31.419 1.00 97.81 238 ALA A C 1
ATOM 1875 O O . ALA A 1 238 ? 11.642 0.617 -30.537 1.00 97.81 238 ALA A O 1
ATOM 1876 N N . VAL A 1 239 ? 11.055 0.473 -32.704 1.00 96.81 239 VAL A N 1
ATOM 1877 C CA . VAL A 1 239 ? 12.392 0.200 -33.236 1.00 96.81 239 VAL A CA 1
ATOM 1878 C C . VAL A 1 239 ? 12.890 1.477 -33.895 1.00 96.81 239 VAL A C 1
ATOM 1880 O O . VAL A 1 239 ? 12.378 1.874 -34.945 1.00 96.81 239 VAL A O 1
ATOM 1883 N N . ILE A 1 240 ? 13.847 2.140 -33.251 1.00 93.00 240 ILE A N 1
ATOM 1884 C CA . ILE A 1 240 ? 14.385 3.424 -33.701 1.00 93.00 240 ILE A CA 1
ATOM 1885 C C . ILE A 1 240 ? 15.749 3.215 -34.353 1.00 93.00 240 ILE A C 1
ATOM 1887 O O . ILE A 1 240 ? 16.663 2.677 -33.733 1.00 93.00 240 ILE A O 1
ATOM 1891 N N . ASP A 1 241 ? 15.882 3.702 -35.583 1.00 89.62 241 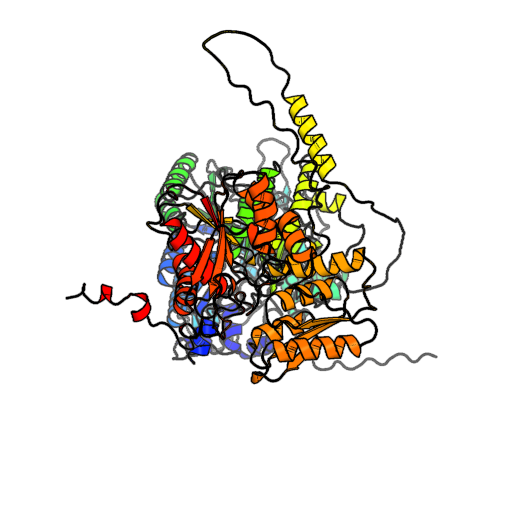ASP A N 1
ATOM 1892 C CA . ASP A 1 241 ? 17.158 3.827 -36.272 1.00 89.62 241 ASP A CA 1
ATOM 1893 C C . ASP A 1 241 ? 17.810 5.150 -35.876 1.00 89.62 241 ASP A C 1
ATOM 1895 O O . ASP A 1 241 ? 17.251 6.229 -36.103 1.00 89.62 241 ASP A O 1
ATOM 1899 N N . ARG A 1 242 ? 18.997 5.057 -35.272 1.00 85.31 242 ARG A N 1
ATOM 1900 C CA . ARG A 1 242 ? 19.821 6.210 -34.909 1.00 85.31 242 ARG A CA 1
ATOM 1901 C C . ARG A 1 242 ? 21.004 6.299 -35.881 1.00 85.31 242 ARG A C 1
ATOM 1903 O O . ARG A 1 242 ? 21.708 5.301 -36.041 1.00 85.31 242 ARG A O 1
ATOM 1910 N N . PRO A 1 243 ? 21.207 7.434 -36.564 1.00 77.69 243 PRO A N 1
ATOM 1911 C CA . PRO A 1 243 ? 22.343 7.602 -37.464 1.00 77.69 243 PRO A CA 1
ATOM 1912 C C . PRO A 1 243 ? 23.675 7.564 -36.697 1.00 77.69 243 PRO A C 1
ATOM 1914 O O . PRO A 1 243 ? 23.735 7.924 -35.525 1.00 77.69 243 PRO A O 1
ATOM 1917 N N . ALA A 1 244 ? 24.730 7.083 -37.363 1.00 65.44 244 ALA A N 1
ATOM 1918 C CA . ALA A 1 244 ? 26.055 6.870 -36.770 1.00 65.44 244 ALA A CA 1
ATOM 1919 C C . ALA A 1 244 ? 26.911 8.149 -36.661 1.00 65.44 244 ALA A C 1
ATOM 1921 O O . ALA A 1 244 ? 27.945 8.129 -36.001 1.00 65.44 244 ALA A O 1
ATOM 1922 N N . GLU A 1 245 ? 26.500 9.233 -37.323 1.00 60.03 245 GLU A N 1
ATOM 1923 C CA . GLU A 1 245 ? 27.179 10.532 -37.307 1.00 60.03 245 GLU A CA 1
ATOM 1924 C C . GLU A 1 245 ? 26.445 11.515 -36.385 1.00 60.03 245 GLU A C 1
ATOM 1926 O O . GLU A 1 245 ? 25.208 11.556 -36.369 1.00 60.03 245 GLU A O 1
ATOM 1931 N N . ASP A 1 246 ? 27.208 12.333 -35.652 1.00 56.31 246 ASP A N 1
ATOM 1932 C CA . ASP A 1 246 ? 26.679 13.412 -34.815 1.00 56.31 246 ASP A CA 1
ATOM 1933 C C . ASP A 1 246 ? 25.837 14.382 -35.668 1.00 56.31 246 ASP A C 1
ATOM 1935 O O . ASP A 1 246 ? 26.357 15.084 -36.535 1.00 56.31 246 ASP A O 1
ATOM 1939 N N . GLY A 1 247 ? 24.522 14.423 -35.420 1.00 61.41 247 GLY A N 1
ATOM 1940 C CA . GLY A 1 247 ? 23.601 15.405 -36.012 1.00 61.41 247 GLY A CA 1
ATOM 1941 C C . GLY A 1 247 ? 22.445 14.849 -36.850 1.00 61.41 247 GLY A C 1
ATOM 1942 O O . GLY A 1 247 ? 21.569 15.622 -37.239 1.00 61.41 247 GLY A O 1
ATOM 1943 N N . GLY A 1 248 ? 22.381 13.543 -37.123 1.00 73.31 248 GLY A N 1
ATOM 1944 C CA . GLY A 1 248 ? 21.210 12.960 -37.786 1.00 73.31 248 GLY A CA 1
ATOM 1945 C C . GLY A 1 248 ? 20.040 12.708 -36.818 1.00 73.31 248 GLY A C 1
ATOM 1946 O O . GLY A 1 248 ? 20.233 12.250 -35.692 1.00 73.31 248 GLY A O 1
ATOM 1947 N N . GLU A 1 249 ? 18.804 12.979 -37.248 1.00 83.00 249 GLU A N 1
ATOM 1948 C CA . GLU A 1 249 ? 17.618 12.759 -36.409 1.00 83.00 249 GLU A CA 1
ATOM 1949 C C . GLU A 1 249 ? 17.232 11.265 -36.338 1.00 83.00 249 GLU A C 1
ATOM 1951 O O . GLU A 1 249 ? 17.248 10.572 -37.361 1.00 83.00 249 GLU A O 1
ATOM 1956 N N . PRO A 1 250 ? 16.834 10.746 -35.160 1.00 88.50 250 PRO A N 1
ATOM 1957 C CA . PRO A 1 250 ? 16.348 9.377 -35.035 1.00 88.50 250 PRO A CA 1
ATOM 1958 C C . PRO A 1 250 ? 15.042 9.179 -35.817 1.00 88.50 250 PRO A C 1
ATOM 1960 O O . PRO A 1 250 ? 14.135 10.018 -35.787 1.00 88.50 250 PRO A O 1
ATOM 1963 N N . THR A 1 251 ? 14.915 8.029 -36.481 1.00 91.56 251 THR A N 1
ATOM 1964 C CA . THR A 1 251 ? 13.730 7.674 -37.278 1.00 91.56 251 THR A CA 1
ATOM 1965 C C . THR A 1 251 ? 13.106 6.367 -36.799 1.00 91.56 251 THR A C 1
ATOM 1967 O O . THR A 1 251 ? 13.789 5.457 -36.339 1.00 91.56 251 THR A O 1
ATOM 1970 N N . LEU A 1 252 ? 11.776 6.262 -36.870 1.00 95.06 252 LEU A N 1
ATOM 1971 C CA . LEU A 1 252 ? 11.060 5.047 -36.479 1.00 95.06 252 LEU A CA 1
ATOM 1972 C C . LEU A 1 252 ? 11.020 4.060 -37.654 1.00 95.06 252 LEU A C 1
ATOM 1974 O O . LEU A 1 252 ? 10.276 4.280 -38.611 1.00 95.06 252 LEU A O 1
ATOM 1978 N N . ARG A 1 253 ? 11.744 2.942 -37.543 1.00 95.19 253 ARG A N 1
ATOM 1979 C CA . ARG A 1 253 ? 11.703 1.843 -38.522 1.00 95.19 253 ARG A CA 1
ATOM 1980 C C . ARG A 1 253 ? 10.358 1.116 -38.499 1.00 95.19 253 ARG A C 1
ATOM 1982 O O . ARG A 1 253 ? 9.795 0.783 -39.537 1.00 95.19 253 ARG A O 1
ATOM 1989 N N . GLY A 1 254 ? 9.838 0.855 -37.302 1.00 97.38 254 GLY A N 1
ATOM 1990 C CA . GLY A 1 254 ? 8.568 0.165 -37.078 1.00 97.38 254 GLY A CA 1
ATOM 1991 C C . GLY A 1 254 ? 8.417 -0.289 -35.637 1.00 97.38 254 GLY A C 1
ATOM 1992 O O . GLY A 1 254 ? 9.052 0.275 -34.746 1.00 97.38 254 GLY A O 1
ATOM 1993 N N . LEU A 1 255 ? 7.542 -1.264 -35.393 1.00 98.50 255 LEU A N 1
ATOM 1994 C CA . LEU A 1 255 ? 7.223 -1.721 -34.043 1.00 98.50 255 LEU A CA 1
ATOM 1995 C C . LEU A 1 255 ? 7.253 -3.238 -33.939 1.00 98.50 255 LEU A C 1
ATOM 1997 O O . LEU A 1 255 ? 6.580 -3.951 -34.684 1.00 98.50 255 LEU A O 1
ATOM 2001 N N . ASN A 1 256 ? 7.958 -3.712 -32.926 1.00 98.69 256 ASN A N 1
ATOM 2002 C CA . ASN A 1 256 ? 7.808 -5.063 -32.427 1.00 98.69 256 ASN A CA 1
ATOM 2003 C C . ASN A 1 256 ? 6.483 -5.195 -31.673 1.00 98.69 256 ASN A C 1
ATOM 2005 O O . ASN A 1 256 ? 6.131 -4.347 -30.854 1.00 98.69 256 ASN A O 1
ATOM 2009 N N . VAL A 1 257 ? 5.758 -6.277 -31.930 1.00 98.75 257 VAL A N 1
ATOM 2010 C CA . VAL A 1 257 ? 4.444 -6.573 -31.362 1.00 98.75 257 VAL A CA 1
ATOM 2011 C C . VAL A 1 257 ? 4.575 -7.682 -30.327 1.00 98.75 257 VAL A C 1
ATOM 2013 O O . VAL A 1 257 ? 5.066 -8.770 -30.622 1.00 98.75 257 VAL A O 1
ATOM 2016 N N . LEU A 1 258 ? 4.084 -7.416 -29.122 1.00 98.50 258 LEU A N 1
ATOM 2017 C CA . LEU A 1 258 ? 3.939 -8.355 -28.015 1.00 98.50 258 LEU A CA 1
ATOM 2018 C C . LEU A 1 258 ? 2.449 -8.597 -27.746 1.00 98.50 258 LEU A C 1
ATOM 2020 O O . LEU A 1 258 ? 1.655 -7.657 -27.801 1.00 98.50 258 LEU A O 1
ATOM 2024 N N . VAL A 1 259 ? 2.058 -9.823 -27.387 1.00 98.50 259 VAL A N 1
ATOM 2025 C CA . VAL A 1 259 ? 0.658 -10.157 -27.063 1.00 98.50 259 VAL A CA 1
ATOM 2026 C C . VAL A 1 259 ? 0.506 -11.000 -25.798 1.00 98.50 259 VAL A C 1
ATOM 2028 O O . VAL A 1 259 ? 1.347 -11.833 -25.467 1.00 98.50 259 VAL A O 1
ATOM 2031 N N . GLY A 1 260 ? -0.605 -10.808 -25.085 1.00 96.62 260 GLY A N 1
ATOM 2032 C CA . GLY A 1 260 ? -1.024 -11.695 -23.995 1.00 96.62 260 GLY A CA 1
ATOM 2033 C C . GLY A 1 260 ? -0.503 -11.357 -22.606 1.00 96.62 260 GLY A C 1
ATOM 2034 O O . GLY A 1 260 ? -0.504 -12.219 -21.731 1.00 96.62 260 GLY A O 1
ATOM 2035 N N . GLY A 1 261 ? -0.071 -10.127 -22.357 1.00 96.75 261 GLY A N 1
ATOM 2036 C CA . GLY A 1 261 ? 0.279 -9.684 -21.013 1.00 96.75 261 GLY A CA 1
ATOM 2037 C C . GLY A 1 261 ? -0.951 -9.484 -20.120 1.00 96.75 261 GLY A C 1
ATOM 2038 O O . GLY A 1 261 ? -2.030 -9.028 -20.521 1.00 96.75 261 GLY A O 1
ATOM 2039 N N . GLY A 1 262 ? -0.813 -9.808 -18.838 1.00 96.19 262 GLY A N 1
ATOM 2040 C CA . GLY A 1 262 ? -1.875 -9.570 -17.875 1.00 96.19 262 GLY A CA 1
ATOM 2041 C C . GLY A 1 262 ? -1.594 -10.093 -16.477 1.00 96.19 262 GLY A C 1
ATOM 2042 O O . GLY A 1 262 ? -1.535 -11.292 -16.239 1.00 96.19 262 GLY A O 1
ATOM 2043 N N . LEU A 1 263 ? -1.598 -9.175 -15.515 1.00 95.56 263 LEU A N 1
ATOM 2044 C CA . LEU A 1 263 ? -1.165 -9.448 -14.142 1.00 95.56 263 LEU A CA 1
ATOM 2045 C C . LEU A 1 263 ? -2.249 -9.955 -13.179 1.00 95.56 263 LEU A C 1
ATOM 2047 O O . LEU A 1 263 ? -1.927 -10.449 -12.113 1.00 95.56 263 LEU A O 1
ATOM 2051 N N . GLY A 1 264 ? -3.535 -9.806 -13.505 1.00 93.56 264 GLY A N 1
ATOM 2052 C CA . GLY A 1 264 ? -4.602 -10.152 -12.556 1.00 93.56 264 GLY A CA 1
ATOM 2053 C C . GLY A 1 264 ? -4.778 -11.660 -12.388 1.00 93.56 264 GLY A C 1
ATOM 2054 O O . GLY A 1 264 ? -4.934 -12.350 -13.395 1.00 93.56 264 GLY A O 1
ATOM 2055 N N . MET A 1 265 ? -4.827 -12.129 -11.145 1.00 92.50 265 MET A N 1
ATOM 2056 C CA . MET A 1 265 ? -5.068 -13.524 -10.768 1.00 92.50 265 MET A CA 1
ATOM 2057 C C . MET A 1 265 ? -5.986 -13.611 -9.538 1.00 92.50 265 MET A C 1
ATOM 2059 O O . MET A 1 265 ? -6.406 -12.589 -8.989 1.00 92.50 265 MET A O 1
ATOM 2063 N N . THR A 1 266 ? -6.338 -14.825 -9.118 1.00 89.19 266 THR A N 1
ATOM 2064 C CA . THR A 1 266 ? -7.128 -15.083 -7.908 1.00 89.19 266 THR A CA 1
ATOM 2065 C C . THR A 1 266 ? -6.326 -15.969 -6.958 1.00 89.19 266 THR A C 1
ATOM 2067 O O . THR A 1 266 ? -5.809 -17.007 -7.358 1.00 89.19 266 THR A O 1
ATOM 2070 N N . HIS A 1 267 ? -6.248 -15.576 -5.685 1.00 85.69 267 HIS A N 1
ATOM 2071 C CA . HIS A 1 267 ? -5.579 -16.375 -4.655 1.00 85.69 267 HIS A CA 1
ATOM 2072 C C . HIS A 1 267 ? -6.143 -17.798 -4.609 1.00 85.69 267 HIS A C 1
ATOM 2074 O O . HIS A 1 267 ? -7.362 -17.975 -4.609 1.00 85.69 267 HIS A O 1
ATOM 2080 N N . ARG A 1 268 ? -5.251 -18.796 -4.540 1.00 79.31 268 ARG A N 1
ATOM 2081 C CA . ARG A 1 268 ? -5.583 -20.234 -4.460 1.00 79.31 268 ARG A CA 1
ATOM 2082 C C . ARG A 1 268 ? -6.418 -20.775 -5.633 1.00 79.31 268 ARG A C 1
ATOM 2084 O O . ARG A 1 268 ? -7.077 -21.799 -5.487 1.00 79.31 268 ARG A O 1
ATOM 2091 N N . LYS A 1 269 ? -6.399 -20.105 -6.789 1.00 81.75 269 LYS A N 1
ATOM 2092 C CA . LYS A 1 269 ? -7.057 -20.561 -8.020 1.00 81.75 269 LYS A CA 1
ATOM 2093 C C . LYS A 1 269 ? -5.999 -20.713 -9.121 1.00 81.75 269 LYS A C 1
ATOM 2095 O O . LYS A 1 269 ? -5.638 -19.731 -9.766 1.00 81.75 269 LYS A O 1
ATOM 2100 N N . ALA A 1 270 ? -5.469 -21.931 -9.265 1.00 78.00 270 ALA A N 1
ATOM 2101 C CA . ALA A 1 270 ? -4.288 -22.237 -10.085 1.00 78.00 270 ALA A CA 1
ATOM 2102 C C . ALA A 1 270 ? -4.491 -22.014 -11.595 1.00 78.00 270 ALA A C 1
ATOM 2104 O O . ALA A 1 270 ? -3.545 -21.685 -12.299 1.00 78.00 270 ALA A O 1
ATOM 2105 N N . ASP A 1 271 ? -5.726 -22.109 -12.083 1.00 81.38 271 ASP A N 1
ATOM 2106 C CA . ASP A 1 271 ? -6.139 -21.760 -13.450 1.00 81.38 271 ASP A CA 1
ATOM 2107 C C . ASP A 1 271 ? -6.226 -20.236 -13.681 1.00 81.38 271 ASP A C 1
ATOM 2109 O O . ASP A 1 271 ? -6.666 -19.775 -14.730 1.00 81.38 271 ASP A O 1
ATOM 2113 N N . THR A 1 272 ? -5.797 -19.415 -12.713 1.00 87.62 272 THR A N 1
ATOM 2114 C CA . THR A 1 272 ? -5.604 -17.972 -12.897 1.00 87.62 272 THR A CA 1
ATOM 2115 C C . THR A 1 272 ? -4.191 -17.551 -12.499 1.00 87.62 272 THR A C 1
ATOM 2117 O O . THR A 1 272 ? -3.807 -17.686 -11.343 1.00 87.62 272 THR A O 1
ATOM 2120 N N . PHE A 1 273 ? -3.428 -16.982 -13.432 1.00 88.81 273 PHE A N 1
ATOM 2121 C CA . PHE A 1 273 ? -1.994 -16.692 -13.256 1.00 88.81 273 PHE A CA 1
ATOM 2122 C C . PHE A 1 273 ? -1.606 -15.369 -13.915 1.00 88.81 273 PHE A C 1
ATOM 2124 O O . PHE A 1 273 ? -2.241 -14.954 -14.881 1.00 88.81 273 PHE A O 1
ATOM 2131 N N . ALA A 1 274 ? -0.578 -14.674 -13.424 1.00 91.94 274 ALA A N 1
ATOM 2132 C CA . ALA A 1 274 ? 0.004 -13.539 -14.144 1.00 91.94 274 ALA A CA 1
ATOM 2133 C C . ALA A 1 274 ? 0.776 -14.031 -15.385 1.00 91.94 274 ALA A C 1
ATOM 2135 O O . ALA A 1 274 ? 1.415 -15.074 -15.336 1.00 91.94 274 ALA A O 1
ATOM 2136 N N . ARG A 1 275 ? 0.723 -13.285 -16.496 1.00 94.31 275 ARG A N 1
ATOM 2137 C CA . ARG A 1 275 ? 1.448 -13.610 -17.739 1.00 94.31 275 ARG A CA 1
ATOM 2138 C C . ARG A 1 275 ? 2.124 -12.364 -18.313 1.00 94.31 275 ARG A C 1
ATOM 2140 O O . ARG A 1 275 ? 1.508 -11.294 -18.289 1.00 94.31 275 ARG A O 1
ATOM 2147 N N . LEU A 1 276 ? 3.363 -12.496 -18.786 1.00 95.50 276 LEU A N 1
ATOM 2148 C CA . LEU A 1 276 ? 4.043 -11.467 -19.578 1.00 95.50 276 LEU A CA 1
ATOM 2149 C C . LEU A 1 276 ? 3.642 -11.603 -21.049 1.00 95.50 276 LEU A C 1
ATOM 2151 O O . LEU A 1 276 ? 3.324 -12.693 -21.523 1.00 95.50 276 LEU A O 1
ATOM 2155 N N . ALA A 1 277 ? 3.608 -10.491 -21.770 1.00 96.56 277 ALA A N 1
ATOM 2156 C CA . ALA A 1 277 ? 3.326 -10.499 -23.194 1.00 96.56 277 ALA A CA 1
ATOM 2157 C C . ALA A 1 277 ? 4.474 -11.181 -23.958 1.00 96.56 277 ALA A C 1
ATOM 2159 O O . ALA A 1 277 ? 5.642 -10.997 -23.625 1.00 96.56 277 ALA A O 1
ATOM 2160 N N . THR A 1 278 ? 4.136 -11.969 -24.974 1.00 94.62 278 THR A N 1
ATOM 2161 C CA . THR A 1 278 ? 5.077 -12.772 -25.764 1.00 94.62 278 THR A CA 1
ATOM 2162 C C . THR A 1 278 ? 5.253 -12.185 -27.165 1.00 94.62 278 THR A C 1
ATOM 2164 O O . THR A 1 278 ? 4.268 -11.678 -27.714 1.00 94.62 278 THR A O 1
ATOM 2167 N N . PRO A 1 279 ? 6.456 -12.265 -27.767 1.00 96.75 279 PRO A N 1
ATOM 2168 C CA . PRO A 1 279 ? 6.708 -11.804 -29.132 1.00 96.75 279 PRO A CA 1
ATOM 2169 C C . PRO A 1 279 ? 5.747 -12.404 -30.157 1.00 96.75 279 PRO A C 1
ATOM 2171 O O . PRO A 1 279 ? 5.602 -13.621 -30.265 1.00 96.75 279 PRO A O 1
ATOM 2174 N N . LEU A 1 280 ? 5.100 -11.531 -30.925 1.00 97.38 280 LEU A N 1
ATOM 2175 C CA . LEU A 1 280 ? 4.279 -11.881 -32.076 1.00 97.38 280 LEU A CA 1
ATOM 2176 C C . LEU A 1 280 ? 5.005 -11.559 -33.387 1.00 97.38 280 LEU A C 1
ATOM 2178 O O . LEU A 1 280 ? 4.880 -12.317 -34.331 1.00 97.38 280 LEU A O 1
ATOM 2182 N N . GLY A 1 281 ? 5.807 -10.507 -33.487 1.00 97.69 281 GLY A N 1
ATOM 2183 C CA . GLY A 1 281 ? 6.560 -10.198 -34.712 1.00 97.69 281 GLY A CA 1
ATOM 2184 C C . GLY A 1 281 ? 6.761 -8.704 -34.870 1.00 97.69 281 GLY A C 1
ATOM 2185 O O . GLY A 1 281 ? 6.658 -7.979 -33.887 1.00 97.69 281 GLY A O 1
ATOM 2186 N N . PHE A 1 282 ? 7.005 -8.244 -36.089 1.00 98.56 282 PHE A N 1
ATOM 2187 C CA . PHE A 1 282 ? 7.243 -6.839 -36.397 1.00 98.56 282 PHE A CA 1
ATOM 2188 C C . PHE A 1 282 ? 6.228 -6.304 -37.410 1.00 98.56 282 PHE A C 1
ATOM 2190 O O . PHE A 1 282 ? 5.804 -7.012 -38.329 1.00 98.56 282 PHE A O 1
ATOM 2197 N N . VAL A 1 283 ? 5.852 -5.035 -37.246 1.00 98.38 283 VAL A N 1
ATOM 2198 C CA . VAL A 1 283 ? 4.976 -4.303 -38.163 1.00 98.38 283 VAL A CA 1
ATOM 2199 C C . VAL A 1 283 ? 5.547 -2.933 -38.501 1.00 98.38 283 VAL A C 1
ATOM 2201 O O . VAL A 1 283 ? 6.139 -2.251 -37.665 1.00 98.38 283 VAL A O 1
ATOM 2204 N N . GLU A 1 284 ? 5.306 -2.490 -39.730 1.00 97.56 284 GLU A N 1
ATOM 2205 C CA . GLU A 1 284 ? 5.573 -1.110 -40.128 1.00 97.56 284 GLU A CA 1
ATOM 2206 C C . GLU A 1 284 ? 4.660 -0.122 -39.372 1.00 97.56 284 GLU A C 1
ATOM 2208 O O . GLU A 1 284 ? 3.531 -0.488 -39.018 1.00 97.56 284 GLU A O 1
ATOM 2213 N N . PRO A 1 285 ? 5.074 1.148 -39.181 1.00 97.00 285 PRO A N 1
ATOM 2214 C CA . PRO A 1 285 ? 4.301 2.142 -38.429 1.00 97.00 285 PRO A CA 1
ATOM 2215 C C . PRO A 1 285 ? 2.836 2.256 -38.870 1.00 97.00 285 PRO A C 1
ATOM 2217 O O . PRO A 1 285 ? 1.932 2.246 -38.037 1.00 97.00 285 PRO A O 1
ATOM 2220 N N . ARG A 1 286 ? 2.583 2.258 -40.187 1.00 96.25 286 ARG A N 1
ATOM 2221 C CA . ARG A 1 286 ? 1.228 2.353 -40.764 1.00 96.25 286 ARG A CA 1
ATOM 2222 C C . ARG A 1 286 ? 0.293 1.199 -40.380 1.00 96.25 286 ARG A C 1
ATOM 2224 O O . ARG A 1 286 ? -0.922 1.338 -40.472 1.00 96.25 286 ARG A O 1
ATOM 2231 N N . HIS A 1 287 ? 0.836 0.054 -39.965 1.00 97.94 287 HIS A N 1
ATOM 2232 C CA . HIS A 1 287 ? 0.061 -1.128 -39.589 1.00 97.94 287 HIS A CA 1
ATOM 2233 C C . HIS A 1 287 ? -0.199 -1.219 -38.076 1.00 97.94 287 HIS A C 1
ATOM 2235 O O . HIS A 1 287 ? -0.927 -2.114 -37.645 1.00 97.94 287 HIS A O 1
ATOM 2241 N N . ALA A 1 288 ? 0.331 -0.300 -37.259 1.00 97.50 288 ALA A N 1
ATOM 2242 C CA . ALA A 1 288 ? 0.247 -0.369 -35.798 1.00 97.50 288 ALA A CA 1
ATOM 2243 C C . ALA A 1 288 ? -1.202 -0.461 -35.281 1.00 97.50 288 ALA A C 1
ATOM 2245 O O . ALA A 1 288 ? -1.556 -1.383 -34.542 1.00 97.50 288 ALA A O 1
ATOM 2246 N N . ALA A 1 289 ? -2.075 0.456 -35.713 1.00 97.81 289 ALA A N 1
ATOM 2247 C CA . ALA A 1 289 ? -3.480 0.462 -35.306 1.00 97.81 289 ALA A CA 1
ATOM 2248 C C . ALA A 1 289 ? -4.246 -0.768 -35.823 1.00 97.81 289 ALA A C 1
ATOM 2250 O O . ALA A 1 289 ? -5.055 -1.350 -35.095 1.00 97.81 289 ALA A O 1
ATOM 2251 N N . ALA A 1 290 ? -3.967 -1.202 -37.056 1.00 97.94 290 ALA A N 1
ATOM 2252 C CA . ALA A 1 290 ? -4.582 -2.387 -37.649 1.00 97.94 290 ALA A CA 1
ATOM 2253 C C . ALA A 1 290 ? -4.196 -3.671 -36.896 1.00 97.94 290 ALA A C 1
ATOM 2255 O O . ALA A 1 290 ? -5.071 -4.483 -36.598 1.00 97.94 290 ALA A O 1
ATOM 2256 N N . ALA A 1 291 ? -2.928 -3.811 -36.496 1.00 98.38 291 ALA A N 1
ATOM 2257 C CA . ALA A 1 291 ? -2.453 -4.929 -35.686 1.00 98.38 291 ALA A CA 1
ATOM 2258 C C . ALA A 1 291 ? -3.194 -5.006 -34.340 1.00 98.38 291 ALA A C 1
ATOM 2260 O O . ALA A 1 291 ? -3.742 -6.048 -33.975 1.00 98.38 291 ALA A O 1
ATOM 2261 N N . VAL A 1 292 ? -3.293 -3.884 -33.619 1.00 98.62 292 VAL A N 1
ATOM 2262 C CA . VAL A 1 292 ? -4.007 -3.840 -32.332 1.00 98.62 292 VAL A CA 1
ATOM 2263 C C . VAL A 1 292 ? -5.493 -4.185 -32.510 1.00 98.62 292 VAL A C 1
ATOM 2265 O O . VAL A 1 292 ? -6.046 -4.943 -31.707 1.00 98.62 292 VAL A O 1
ATOM 2268 N N . ARG A 1 293 ? -6.144 -3.686 -33.573 1.00 98.31 293 ARG A N 1
ATOM 2269 C CA . ARG A 1 293 ? -7.543 -4.022 -33.894 1.00 98.31 293 ARG A CA 1
ATOM 2270 C C . ARG A 1 293 ? -7.728 -5.497 -34.237 1.00 98.31 293 ARG A C 1
ATOM 2272 O O . ARG A 1 293 ? -8.710 -6.083 -33.786 1.00 98.31 293 ARG A O 1
ATOM 2279 N N . ALA A 1 294 ? -6.809 -6.099 -34.990 1.00 98.56 294 ALA A N 1
ATOM 2280 C CA . ALA A 1 294 ? -6.863 -7.518 -35.329 1.00 98.56 294 ALA A CA 1
ATOM 2281 C C . ALA A 1 294 ? -6.816 -8.378 -34.059 1.00 98.56 294 ALA A C 1
ATOM 2283 O O . ALA A 1 294 ? -7.700 -9.207 -33.854 1.00 98.56 294 ALA A O 1
ATOM 2284 N N . VAL A 1 295 ? -5.878 -8.105 -33.145 1.00 98.75 295 VAL A N 1
ATOM 2285 C CA . VAL A 1 295 ? -5.798 -8.805 -31.850 1.00 98.75 295 VAL A CA 1
ATOM 2286 C C . VAL A 1 295 ? -7.065 -8.598 -31.013 1.00 98.75 295 VAL A C 1
ATOM 2288 O O . VAL A 1 295 ? -7.599 -9.558 -30.453 1.00 98.75 295 VAL A O 1
ATOM 2291 N N . ALA A 1 296 ? -7.594 -7.372 -30.954 1.00 98.56 296 ALA A N 1
ATOM 2292 C CA . ALA A 1 296 ? -8.849 -7.095 -30.256 1.00 98.56 296 ALA A CA 1
ATOM 2293 C C . ALA A 1 296 ? -10.035 -7.867 -30.863 1.00 98.56 296 ALA A C 1
ATOM 2295 O O . ALA A 1 296 ? -10.880 -8.357 -30.117 1.00 98.56 296 ALA A O 1
ATOM 2296 N N . ALA A 1 297 ? -10.086 -8.025 -32.189 1.00 98.50 297 ALA A N 1
ATOM 2297 C CA . ALA A 1 297 ? -11.119 -8.797 -32.874 1.00 98.50 297 ALA A CA 1
ATOM 2298 C C . ALA A 1 297 ? -10.995 -10.307 -32.605 1.00 98.50 297 ALA A C 1
ATOM 2300 O O . ALA A 1 297 ? -12.009 -10.956 -32.358 1.00 98.50 297 ALA A O 1
ATOM 2301 N N . ILE A 1 298 ? -9.778 -10.867 -32.591 1.00 98.50 298 ILE A N 1
ATOM 2302 C CA . ILE A 1 298 ? -9.558 -12.270 -32.186 1.00 98.50 298 ILE A CA 1
ATOM 2303 C C . ILE A 1 298 ? -10.070 -12.474 -30.766 1.00 98.50 298 ILE A C 1
ATOM 2305 O O . ILE A 1 298 ? -10.849 -13.385 -30.497 1.00 98.50 298 ILE A O 1
ATOM 2309 N N . PHE A 1 299 ? -9.672 -11.581 -29.859 1.00 98.50 299 PHE A N 1
ATOM 2310 C CA . PHE A 1 299 ? -10.098 -11.642 -28.472 1.00 98.50 299 PHE A CA 1
ATOM 2311 C C . PHE A 1 299 ? -11.619 -11.514 -28.326 1.00 98.50 299 PHE A C 1
ATOM 2313 O O . PHE A 1 299 ? -12.220 -12.233 -27.532 1.00 98.50 299 PHE A O 1
ATOM 2320 N N . ARG A 1 300 ? -12.250 -10.631 -29.107 1.00 98.06 300 ARG A N 1
ATOM 2321 C CA . ARG A 1 300 ? -13.707 -10.475 -29.157 1.00 98.06 300 ARG A CA 1
ATOM 2322 C C . ARG A 1 300 ? -14.403 -11.790 -29.498 1.00 98.06 300 ARG A C 1
ATOM 2324 O O . ARG A 1 300 ? -15.371 -12.137 -28.826 1.00 98.06 300 ARG A O 1
ATOM 2331 N N . ASP A 1 301 ? -13.930 -12.482 -30.525 1.00 97.25 301 ASP A N 1
ATOM 2332 C CA . ASP A 1 301 ? -14.642 -13.629 -31.094 1.00 97.25 301 ASP A CA 1
ATOM 2333 C C . ASP A 1 301 ? -14.341 -14.940 -30.370 1.00 97.25 301 ASP A C 1
ATOM 2335 O O . ASP A 1 301 ? -15.177 -15.839 -30.366 1.00 97.25 301 ASP A O 1
ATOM 2339 N N . HIS A 1 302 ? -13.163 -15.050 -29.755 1.00 96.94 302 HIS A N 1
ATOM 2340 C CA . HIS A 1 302 ? -12.671 -16.322 -29.226 1.00 96.94 302 HIS A CA 1
ATOM 2341 C C . HIS A 1 302 ? -12.346 -16.311 -27.733 1.00 96.94 302 HIS A C 1
ATOM 2343 O O . HIS A 1 302 ? -12.118 -17.373 -27.162 1.00 96.94 302 HIS A O 1
ATOM 2349 N N . GLY A 1 303 ? -12.312 -15.147 -27.079 1.00 96.00 303 GLY A N 1
ATOM 2350 C CA . GLY A 1 303 ? -12.095 -15.089 -25.637 1.00 96.00 303 GLY A CA 1
ATOM 2351 C C . GLY A 1 303 ? -13.286 -15.647 -24.854 1.00 96.00 303 GLY A C 1
ATOM 2352 O O . GLY A 1 303 ? -14.438 -15.465 -25.244 1.00 96.00 303 GLY A O 1
ATOM 2353 N N . ASP A 1 304 ? -13.004 -16.292 -23.721 1.00 94.44 304 ASP A N 1
ATOM 2354 C CA . ASP A 1 304 ? -14.027 -16.892 -22.861 1.00 94.44 304 ASP A CA 1
ATOM 2355 C C . ASP A 1 304 ? -15.026 -15.841 -22.337 1.00 94.44 304 ASP A C 1
ATOM 2357 O O . ASP A 1 304 ? -14.650 -14.844 -21.717 1.00 94.44 304 ASP A O 1
ATOM 2361 N N . ARG A 1 305 ? -16.318 -16.072 -22.588 1.00 94.56 305 ARG A N 1
ATOM 2362 C CA . ARG A 1 305 ? -17.448 -15.233 -22.151 1.00 94.56 305 ARG A CA 1
ATOM 2363 C C . ARG A 1 305 ? -18.276 -15.867 -21.024 1.00 94.56 305 ARG A C 1
ATOM 2365 O O . ARG A 1 305 ? -19.177 -15.217 -20.481 1.00 94.56 305 ARG A O 1
ATOM 2372 N N . ALA A 1 306 ? -17.965 -17.107 -20.651 1.00 90.56 306 ALA A N 1
ATOM 2373 C CA . ALA A 1 306 ? -18.611 -17.859 -19.585 1.00 90.56 306 ALA A CA 1
ATOM 2374 C C . ALA A 1 306 ? -17.936 -17.603 -18.227 1.00 90.56 306 ALA A C 1
ATOM 2376 O O . ALA A 1 306 ? -18.609 -17.151 -17.295 1.00 90.56 306 ALA A O 1
ATOM 2377 N N . ASP A 1 307 ? -16.612 -17.798 -18.109 1.00 90.94 307 ASP A N 1
ATOM 2378 C CA . ASP A 1 307 ? -15.860 -17.496 -16.880 1.00 90.94 307 ASP A CA 1
ATOM 2379 C C . ASP A 1 307 ? -15.065 -16.187 -16.996 1.00 90.94 307 ASP A C 1
ATOM 2381 O O . ASP A 1 307 ? -13.956 -16.106 -17.523 1.00 90.94 307 ASP A O 1
ATOM 2385 N N . ARG A 1 308 ? -15.578 -15.126 -16.361 1.00 91.31 308 ARG A N 1
ATOM 2386 C CA . ARG A 1 308 ? -14.899 -13.818 -16.309 1.00 91.31 308 ARG A CA 1
ATOM 2387 C C . ARG A 1 308 ? -13.510 -13.848 -15.661 1.00 91.31 308 ARG A C 1
ATOM 2389 O O . ARG A 1 308 ? -12.740 -12.907 -15.882 1.00 91.31 308 ARG A O 1
ATOM 2396 N N . LYS A 1 309 ? -13.190 -14.853 -14.836 1.00 88.94 309 LYS A N 1
ATOM 2397 C CA . LYS A 1 309 ? -11.849 -15.028 -14.249 1.00 88.94 309 LYS A CA 1
ATOM 2398 C C . LYS A 1 309 ? -10.841 -15.571 -15.272 1.00 88.94 309 LYS A C 1
ATOM 2400 O O . LYS A 1 309 ? -9.655 -15.268 -15.125 1.00 88.94 309 LYS A O 1
ATOM 2405 N N . HIS A 1 310 ? -11.326 -16.255 -16.310 1.00 91.56 310 HIS A N 1
ATOM 2406 C CA . HIS A 1 310 ? -10.571 -16.811 -17.439 1.00 91.56 310 HIS A CA 1
ATOM 2407 C C . HIS A 1 310 ? -10.752 -16.002 -18.752 1.00 91.56 310 HIS A C 1
ATOM 2409 O O . HIS A 1 310 ? -10.112 -16.245 -19.763 1.00 91.56 310 HIS A O 1
ATOM 2415 N N . ALA A 1 311 ? -11.552 -14.934 -18.730 1.00 94.62 311 ALA A N 1
ATOM 2416 C CA . ALA A 1 311 ? -11.913 -14.133 -19.908 1.00 94.62 311 ALA A CA 1
ATOM 2417 C C . ALA A 1 311 ? -10.844 -13.158 -20.450 1.00 94.62 311 ALA A C 1
ATOM 2419 O O . ALA A 1 311 ? -11.178 -12.257 -21.211 1.00 94.62 311 ALA A O 1
ATOM 2420 N N . ARG A 1 312 ? -9.576 -13.205 -20.021 1.00 97.88 312 ARG A N 1
ATOM 2421 C CA . ARG A 1 312 ? -8.520 -12.300 -20.545 1.00 97.88 312 ARG A CA 1
ATOM 2422 C C . ARG A 1 312 ? -7.792 -12.939 -21.726 1.00 97.88 312 ARG A C 1
ATOM 2424 O O . ARG A 1 312 ? -7.580 -14.142 -21.712 1.00 97.88 312 ARG A O 1
ATOM 2431 N N . LEU A 1 313 ? -7.305 -12.115 -22.664 1.00 97.94 313 LEU A N 1
ATOM 2432 C CA . LEU A 1 313 ? -6.561 -12.567 -23.851 1.00 97.94 313 LEU A CA 1
ATOM 2433 C C . LEU A 1 313 ? -5.418 -13.539 -23.518 1.00 97.94 313 LEU A C 1
ATOM 2435 O O . LEU A 1 313 ? -5.192 -14.488 -24.254 1.00 97.94 313 LEU A O 1
ATOM 2439 N N . LYS A 1 314 ? -4.724 -13.328 -22.395 1.00 96.38 314 LYS A N 1
ATOM 2440 C CA . LYS A 1 314 ? -3.652 -14.224 -21.941 1.00 96.38 314 LYS A CA 1
ATOM 2441 C C . LYS A 1 314 ? -4.065 -15.697 -21.861 1.00 96.38 314 LYS A C 1
ATOM 2443 O O . LYS A 1 314 ? -3.247 -16.538 -22.176 1.00 96.38 314 LYS A O 1
ATOM 2448 N N . TYR A 1 315 ? -5.301 -15.997 -21.469 1.00 95.56 315 TYR A N 1
ATOM 2449 C CA . TYR A 1 315 ? -5.761 -17.377 -21.331 1.00 95.56 315 TYR A CA 1
ATOM 2450 C C . TYR A 1 315 ? -6.108 -17.982 -22.686 1.00 95.56 315 TYR A C 1
ATOM 2452 O O . TYR A 1 315 ? -5.677 -19.084 -22.981 1.00 95.56 315 TYR A O 1
ATOM 2460 N N . LEU A 1 316 ? -6.758 -17.201 -23.558 1.00 95.75 316 LEU A N 1
ATOM 2461 C CA . LEU A 1 316 ? -6.963 -17.589 -24.955 1.00 95.75 316 LEU A CA 1
ATOM 2462 C C . LEU A 1 316 ? -5.635 -17.951 -25.638 1.00 95.75 316 LEU A C 1
ATOM 2464 O O . LEU A 1 316 ? -5.578 -18.907 -26.399 1.00 95.75 316 LEU A O 1
ATOM 2468 N N . LEU A 1 317 ? -4.572 -17.190 -25.369 1.00 94.44 317 LEU A N 1
ATOM 2469 C CA . LEU A 1 317 ? -3.242 -17.473 -25.908 1.00 94.44 317 LEU A CA 1
ATOM 2470 C C . LEU A 1 317 ? -2.624 -18.758 -25.356 1.00 94.44 317 LEU A C 1
ATOM 2472 O O . LEU A 1 317 ? -1.975 -19.465 -26.120 1.00 94.44 317 LEU A O 1
ATOM 2476 N N . GLU A 1 318 ? -2.823 -19.068 -24.075 1.00 91.00 318 GLU A N 1
ATOM 2477 C CA . GLU A 1 318 ? -2.391 -20.353 -23.508 1.00 91.00 318 GLU A CA 1
ATOM 2478 C C . GLU A 1 318 ? -3.187 -21.524 -24.100 1.00 91.00 318 GLU A C 1
ATOM 2480 O O . GLU A 1 318 ? -2.603 -22.540 -24.464 1.00 91.00 318 GLU A O 1
ATOM 2485 N N . ASP A 1 319 ? -4.499 -21.357 -24.290 1.00 90.75 319 ASP A N 1
ATOM 2486 C CA . ASP A 1 319 ? -5.368 -22.395 -24.854 1.00 90.75 319 ASP A CA 1
ATOM 2487 C C . ASP A 1 319 ? -5.077 -22.662 -26.339 1.00 90.75 319 ASP A C 1
ATOM 2489 O O . ASP A 1 319 ? -5.190 -23.791 -26.819 1.00 90.75 319 ASP A O 1
ATOM 2493 N N . TRP A 1 320 ? -4.763 -21.615 -27.104 1.00 95.25 320 TRP A N 1
ATOM 2494 C CA . TRP A 1 320 ? -4.547 -21.718 -28.550 1.00 95.25 320 TRP A CA 1
ATOM 2495 C C . TRP A 1 320 ? -3.102 -21.997 -28.939 1.00 95.25 320 TRP A C 1
ATOM 2497 O O . TRP A 1 320 ? -2.869 -22.550 -30.015 1.00 95.25 320 TRP A O 1
ATOM 2507 N N . GLY A 1 321 ? -2.146 -21.573 -28.117 1.00 91.56 321 GLY A N 1
ATOM 2508 C CA . GLY A 1 321 ? -0.749 -21.473 -28.508 1.00 91.56 321 GLY A CA 1
ATOM 2509 C C . GLY A 1 321 ? -0.482 -20.338 -29.509 1.00 91.56 321 GLY A C 1
ATOM 2510 O O . GLY A 1 321 ? -1.372 -19.801 -30.178 1.00 91.56 321 GLY A O 1
ATOM 2511 N N . MET A 1 322 ? 0.794 -19.963 -29.622 1.00 94.12 322 MET A N 1
ATOM 2512 C CA . MET A 1 322 ? 1.226 -18.816 -30.431 1.00 94.12 322 MET A CA 1
ATOM 2513 C C . MET A 1 322 ? 1.088 -19.033 -31.942 1.00 94.12 322 MET A C 1
ATOM 2515 O O . MET A 1 322 ? 0.818 -18.076 -32.663 1.00 94.12 322 MET A O 1
ATOM 2519 N N . GLU A 1 323 ? 1.258 -20.263 -32.431 1.00 94.69 323 GLU A N 1
ATOM 2520 C CA . GLU A 1 323 ? 1.200 -20.577 -33.865 1.00 94.69 323 GLU A CA 1
ATOM 2521 C C . GLU A 1 323 ? -0.203 -20.342 -34.435 1.00 94.69 323 GLU A C 1
ATOM 2523 O O . GLU A 1 323 ? -0.388 -19.539 -35.351 1.00 94.69 323 GLU A O 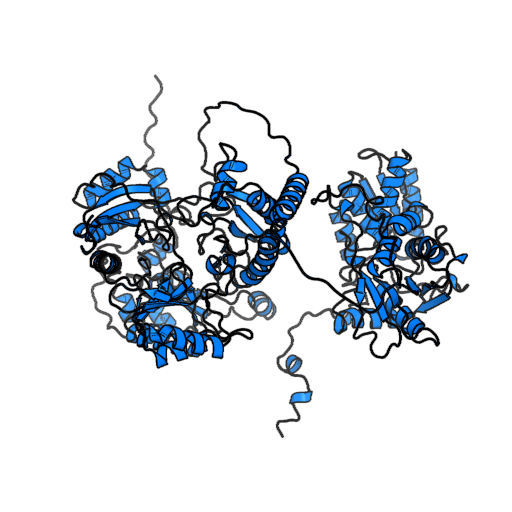1
ATOM 2528 N N . ARG A 1 324 ? -1.216 -20.963 -33.818 1.00 97.56 324 ARG A N 1
ATOM 2529 C CA . ARG A 1 324 ? -2.623 -20.766 -34.184 1.00 97.56 324 ARG A CA 1
ATOM 2530 C C . ARG A 1 324 ? -3.027 -19.299 -34.075 1.00 97.56 324 ARG A C 1
ATOM 2532 O O . ARG A 1 324 ? -3.728 -18.784 -34.944 1.00 97.56 324 ARG A O 1
ATOM 2539 N N . PHE A 1 325 ? -2.597 -18.627 -33.008 1.00 97.88 325 PHE A N 1
ATOM 2540 C CA . PHE A 1 325 ? -2.909 -17.218 -32.808 1.00 97.88 325 PHE A CA 1
ATOM 2541 C C . PHE A 1 325 ? -2.300 -16.328 -33.900 1.00 97.88 325 PHE A C 1
ATOM 2543 O O . PHE A 1 325 ? -2.986 -15.443 -34.409 1.00 97.88 325 PHE A O 1
ATOM 2550 N N . ARG A 1 326 ? -1.044 -16.578 -34.293 1.00 97.75 326 ARG A N 1
ATOM 2551 C CA . ARG A 1 326 ? -0.376 -15.874 -35.396 1.00 97.75 326 ARG A CA 1
ATOM 2552 C C . ARG A 1 326 ? -1.127 -16.060 -36.713 1.00 97.75 326 ARG A C 1
ATOM 2554 O O . ARG A 1 326 ? -1.413 -15.067 -37.373 1.00 97.75 326 ARG A O 1
ATOM 2561 N N . ALA A 1 327 ? -1.486 -17.294 -37.063 1.00 97.19 327 ALA A N 1
ATOM 2562 C CA . ALA A 1 327 ? -2.206 -17.573 -38.306 1.00 97.19 327 ALA A CA 1
ATOM 2563 C C . ALA A 1 327 ? -3.554 -16.829 -38.364 1.00 97.19 327 ALA A C 1
ATOM 2565 O O . ALA A 1 327 ? -3.895 -16.207 -39.371 1.00 97.19 327 ALA A O 1
ATOM 2566 N N . GLU A 1 328 ? -4.303 -16.826 -37.257 1.00 98.19 328 GLU A N 1
ATOM 2567 C CA . GLU A 1 328 ? -5.571 -16.095 -37.176 1.00 98.19 328 GLU A CA 1
ATOM 2568 C C . GLU A 1 328 ? -5.374 -14.570 -37.193 1.00 98.19 328 GLU A C 1
ATOM 2570 O O . GLU A 1 328 ? -6.194 -13.840 -37.758 1.00 98.19 328 GLU A O 1
ATOM 2575 N N . PHE A 1 329 ? -4.279 -14.077 -36.607 1.00 98.38 329 PHE A N 1
ATOM 2576 C CA . PHE A 1 329 ? -3.885 -12.677 -36.703 1.00 98.38 329 PHE A CA 1
ATOM 2577 C C . PHE A 1 329 ? -3.647 -12.257 -38.147 1.00 98.38 329 PHE A C 1
ATOM 2579 O O . PHE A 1 329 ? -4.300 -11.318 -38.593 1.00 98.38 329 PHE A O 1
ATOM 2586 N N . GLU A 1 330 ? -2.781 -12.944 -38.888 1.00 97.31 330 GLU A N 1
ATOM 2587 C CA . GLU A 1 330 ? -2.424 -12.555 -40.260 1.00 97.31 330 GLU A CA 1
ATOM 2588 C C . GLU A 1 330 ? -3.646 -12.605 -41.183 1.00 97.31 330 GLU A C 1
ATOM 2590 O O . GLU A 1 330 ? -3.885 -11.676 -41.960 1.00 97.31 330 GLU A O 1
ATOM 2595 N N . ARG A 1 331 ? -4.506 -13.619 -41.001 1.00 97.06 331 ARG A N 1
ATOM 2596 C CA . ARG A 1 331 ? -5.783 -13.742 -41.716 1.00 97.06 331 ARG A CA 1
ATOM 2597 C C . ARG A 1 331 ? -6.694 -12.526 -41.519 1.00 97.06 331 ARG A C 1
ATOM 2599 O O . ARG A 1 331 ? -7.348 -12.094 -42.464 1.00 97.06 331 ARG A O 1
ATOM 2606 N N . ARG A 1 332 ? -6.784 -11.988 -40.297 1.00 95.19 332 ARG A N 1
ATOM 2607 C CA . ARG A 1 332 ? -7.654 -10.840 -39.969 1.00 95.19 332 ARG A CA 1
ATOM 2608 C C . ARG A 1 332 ? -7.007 -9.491 -40.242 1.00 95.19 332 ARG A C 1
ATOM 2610 O O . ARG A 1 332 ? -7.707 -8.547 -40.594 1.00 95.19 332 ARG A O 1
ATOM 2617 N N . ALA A 1 333 ? -5.705 -9.389 -40.007 1.00 94.94 333 ALA A N 1
ATOM 2618 C CA . ALA A 1 333 ? -4.934 -8.171 -40.196 1.00 94.94 333 ALA A CA 1
ATOM 2619 C C . ALA A 1 333 ? -4.800 -7.823 -41.685 1.00 94.94 333 ALA A C 1
ATOM 2621 O O . ALA A 1 333 ? -4.713 -6.646 -42.025 1.00 94.94 333 ALA A O 1
ATOM 2622 N N . GLY A 1 334 ? -4.825 -8.833 -42.564 1.00 94.69 334 GLY A N 1
ATOM 2623 C CA . GLY A 1 334 ? -4.681 -8.648 -44.008 1.00 94.69 334 GLY A CA 1
ATOM 2624 C C . GLY A 1 334 ? -3.238 -8.376 -44.441 1.00 94.69 334 GLY A C 1
ATOM 2625 O O . GLY A 1 334 ? -3.009 -7.952 -45.568 1.00 94.69 334 GLY A O 1
ATOM 2626 N N . PHE A 1 335 ? -2.271 -8.608 -43.551 1.00 96.06 335 PHE A N 1
ATOM 2627 C CA . PHE A 1 335 ? -0.839 -8.524 -43.818 1.00 96.06 335 PHE A CA 1
ATOM 2628 C C . PHE A 1 335 ? -0.085 -9.557 -42.975 1.00 96.06 335 PHE A C 1
ATOM 2630 O O . PHE A 1 335 ? -0.524 -9.923 -41.881 1.00 96.06 335 PHE A O 1
ATOM 2637 N N . ALA A 1 336 ? 1.058 -10.008 -43.489 1.00 94.44 336 ALA A N 1
ATOM 2638 C CA . ALA A 1 336 ? 1.966 -10.894 -42.770 1.00 94.44 336 ALA A CA 1
ATOM 2639 C C . ALA A 1 336 ? 2.825 -10.108 -41.770 1.00 94.44 336 ALA A C 1
ATOM 2641 O O . ALA A 1 336 ? 3.170 -8.945 -42.008 1.00 94.44 336 ALA A O 1
ATOM 2642 N N . LEU A 1 337 ? 3.188 -10.746 -40.660 1.00 95.56 337 LEU A N 1
ATOM 2643 C CA . LEU A 1 337 ? 4.139 -10.181 -39.705 1.00 95.56 337 LEU A CA 1
ATOM 2644 C C . LEU A 1 337 ? 5.559 -10.357 -40.231 1.00 95.56 337 LEU A C 1
ATOM 2646 O O . LEU A 1 337 ? 5.944 -11.457 -40.629 1.00 95.56 337 LEU A O 1
ATOM 2650 N N . ALA A 1 338 ? 6.369 -9.302 -40.170 1.00 97.06 338 ALA A N 1
ATOM 2651 C CA . ALA A 1 338 ? 7.796 -9.476 -40.396 1.00 97.06 338 ALA A CA 1
ATOM 2652 C C . ALA A 1 338 ? 8.441 -10.154 -39.166 1.00 97.06 338 ALA A C 1
ATOM 2654 O O . ALA A 1 338 ? 7.863 -10.130 -38.067 1.00 97.06 338 ALA A O 1
ATOM 2655 N N . PRO A 1 339 ? 9.633 -10.758 -39.321 1.00 96.94 339 PRO A N 1
ATOM 2656 C CA . PRO A 1 339 ? 10.400 -11.275 -38.195 1.00 96.94 339 PRO A CA 1
ATOM 2657 C C . PRO A 1 339 ? 10.639 -10.205 -37.125 1.00 96.94 339 PRO A C 1
ATOM 2659 O O . PRO A 1 339 ? 10.750 -9.021 -37.437 1.00 96.94 339 PRO A O 1
ATOM 2662 N N . TRP A 1 340 ? 10.719 -10.637 -35.866 1.00 97.00 340 TRP A N 1
ATOM 2663 C CA . TRP A 1 340 ? 11.100 -9.772 -34.750 1.00 97.00 340 TRP A CA 1
ATOM 2664 C C . TRP A 1 340 ? 12.420 -9.056 -35.051 1.00 97.00 340 TRP A C 1
ATOM 2666 O O . TRP A 1 340 ? 13.362 -9.681 -35.540 1.00 97.00 340 TRP A O 1
ATOM 2676 N N . VAL A 1 341 ? 12.482 -7.756 -34.764 1.00 97.25 341 VAL A N 1
ATOM 2677 C CA . VAL A 1 341 ? 13.711 -6.974 -34.920 1.00 97.25 341 VAL A CA 1
ATOM 2678 C C . VAL A 1 341 ? 14.371 -6.843 -33.559 1.00 97.25 341 VAL A C 1
ATOM 2680 O O . VAL A 1 341 ? 13.753 -6.338 -32.628 1.00 97.25 341 VAL A O 1
ATOM 2683 N N . GLU A 1 342 ? 15.615 -7.287 -33.424 1.00 93.88 342 GLU A N 1
ATOM 2684 C CA . GLU A 1 342 ? 16.328 -7.133 -32.156 1.00 93.88 342 GLU A CA 1
ATOM 2685 C C . GLU A 1 342 ? 16.496 -5.656 -31.788 1.00 93.88 342 GLU A C 1
ATOM 2687 O O . GLU A 1 342 ? 16.777 -4.806 -32.636 1.00 93.88 342 GLU A O 1
ATOM 2692 N N . VAL A 1 343 ? 16.299 -5.363 -30.507 1.00 90.94 343 VAL A N 1
ATOM 2693 C CA . VAL A 1 343 ? 16.456 -4.031 -29.919 1.00 90.94 343 VAL A CA 1
ATOM 2694 C C . VAL A 1 343 ? 17.455 -4.103 -28.769 1.00 90.94 343 VAL A C 1
ATOM 2696 O O . VAL A 1 343 ? 17.792 -5.190 -28.298 1.00 90.94 343 VAL A O 1
ATOM 2699 N N . GLY A 1 344 ? 17.936 -2.942 -28.323 1.00 87.81 344 GLY A N 1
ATOM 2700 C CA . GLY A 1 344 ? 18.782 -2.845 -27.135 1.00 87.81 344 GLY A CA 1
ATOM 2701 C C . GLY A 1 344 ? 18.103 -3.376 -25.861 1.00 87.81 344 GLY A C 1
ATOM 2702 O O . GLY A 1 344 ? 16.928 -3.763 -25.887 1.00 87.81 344 GLY A O 1
ATOM 2703 N N . PRO A 1 345 ? 18.833 -3.399 -24.731 1.00 89.69 345 PRO A N 1
ATOM 2704 C CA . PRO A 1 345 ? 18.270 -3.823 -23.456 1.00 89.69 345 PRO A CA 1
ATOM 2705 C C . PRO A 1 345 ? 17.021 -3.007 -23.119 1.00 89.69 345 PRO A C 1
ATOM 2707 O O . PRO A 1 345 ? 16.947 -1.812 -23.396 1.00 89.69 345 PRO A O 1
ATOM 2710 N N . ILE A 1 346 ? 16.034 -3.672 -22.518 1.00 92.00 346 ILE A N 1
ATOM 2711 C CA . ILE A 1 346 ? 14.836 -2.991 -22.044 1.00 92.00 346 ILE A CA 1
ATOM 2712 C C . ILE A 1 346 ? 15.168 -2.267 -20.743 1.00 92.00 346 ILE A C 1
ATOM 2714 O O . ILE A 1 346 ? 15.433 -2.896 -19.717 1.00 92.00 346 ILE A O 1
ATOM 2718 N N . GLU A 1 347 ? 15.114 -0.947 -20.789 1.00 91.56 347 GLU A N 1
ATOM 2719 C CA . GLU A 1 347 ? 15.419 -0.054 -19.684 1.00 91.56 347 GLU A CA 1
ATOM 2720 C C . GLU A 1 347 ? 14.153 0.577 -19.105 1.00 91.56 347 GLU A C 1
ATOM 2722 O O . GLU A 1 347 ? 13.046 0.479 -19.637 1.00 91.56 347 GLU A O 1
ATOM 2727 N N . TYR A 1 348 ? 14.310 1.235 -17.966 1.00 91.88 348 TYR A N 1
ATOM 2728 C CA . TYR A 1 348 ? 13.247 1.962 -17.294 1.00 91.88 348 TYR A CA 1
ATOM 2729 C C . TYR A 1 348 ? 13.805 3.284 -16.793 1.00 91.88 348 TYR A C 1
ATOM 2731 O O . TYR A 1 348 ? 14.864 3.312 -16.170 1.00 91.88 348 TYR A O 1
ATOM 2739 N N . HIS A 1 349 ? 13.015 4.343 -16.955 1.00 90.75 349 HIS A N 1
ATOM 2740 C CA . HIS A 1 349 ? 13.326 5.673 -16.444 1.00 90.75 349 HIS A CA 1
ATOM 2741 C C . HIS A 1 349 ? 12.134 6.226 -15.657 1.00 90.75 349 HIS A C 1
ATOM 2743 O O . HIS A 1 349 ? 10.975 6.058 -16.045 1.00 90.75 349 HIS A O 1
ATOM 2749 N N . ASP A 1 350 ? 12.404 6.865 -14.512 1.00 91.81 350 ASP A N 1
ATOM 2750 C CA . ASP A 1 350 ? 11.359 7.503 -13.696 1.00 91.81 350 ASP A CA 1
ATOM 2751 C C . ASP A 1 350 ? 10.995 8.917 -14.178 1.00 91.81 350 ASP A C 1
ATOM 2753 O O . ASP A 1 350 ? 9.908 9.406 -13.848 1.00 91.81 350 ASP A O 1
ATOM 2757 N N . TRP A 1 351 ? 11.877 9.523 -14.984 1.00 96.31 351 TRP A N 1
ATOM 2758 C CA . TRP A 1 351 ? 11.765 10.860 -15.569 1.00 96.31 351 TRP A CA 1
ATOM 2759 C C . TRP A 1 351 ? 11.548 11.982 -14.547 1.00 96.31 351 TRP A C 1
ATOM 2761 O O . TRP A 1 351 ? 10.935 13.001 -14.856 1.00 96.31 351 TRP A O 1
ATOM 2771 N N . LEU A 1 352 ? 12.026 11.801 -13.312 1.00 97.25 352 LEU A N 1
ATOM 2772 C CA . LEU A 1 352 ? 11.891 12.794 -12.249 1.00 97.25 352 LEU A CA 1
ATOM 2773 C C . LEU A 1 352 ? 13.020 13.834 -12.278 1.00 97.25 352 LEU A C 1
ATOM 2775 O O . LEU A 1 352 ? 14.154 13.513 -12.627 1.00 97.25 352 LEU A O 1
ATOM 2779 N N . GLY A 1 353 ? 12.719 15.064 -11.846 1.00 96.81 353 GLY A N 1
ATOM 2780 C CA . GLY A 1 353 ? 13.646 16.199 -11.928 1.00 96.81 353 GLY A CA 1
ATOM 2781 C C . GLY A 1 353 ? 13.708 16.826 -13.329 1.00 96.81 353 GLY A C 1
ATOM 2782 O O . GLY A 1 353 ? 12.852 16.511 -14.156 1.00 96.81 353 GLY A O 1
ATOM 2783 N N . PRO A 1 354 ? 14.662 17.739 -13.582 1.00 97.19 354 PRO A N 1
ATOM 2784 C CA . PRO A 1 354 ? 14.810 18.422 -14.866 1.00 97.19 354 PRO A CA 1
ATOM 2785 C C . PRO A 1 354 ? 15.496 17.538 -15.917 1.00 97.19 354 PRO A C 1
ATOM 2787 O O . PRO A 1 354 ? 16.480 16.865 -15.616 1.00 97.19 354 PRO A O 1
ATOM 2790 N N . HIS A 1 355 ? 15.004 17.590 -17.154 1.00 97.94 355 HIS A N 1
ATOM 2791 C CA . HIS A 1 355 ? 15.535 16.878 -18.322 1.00 97.94 355 HIS A CA 1
ATOM 2792 C C . HIS A 1 355 ? 15.375 17.735 -19.580 1.00 97.94 355 HIS A C 1
ATOM 2794 O O . HIS A 1 355 ? 14.400 18.475 -19.706 1.00 97.94 355 HIS A O 1
ATOM 2800 N N . GLU A 1 356 ? 16.288 17.611 -20.539 1.00 97.62 356 GLU A N 1
ATOM 2801 C CA . GLU A 1 356 ? 16.175 18.299 -21.829 1.00 97.62 356 GLU A CA 1
ATOM 2802 C C . GLU A 1 356 ? 15.145 17.628 -22.748 1.00 97.62 356 GLU A C 1
ATOM 2804 O O . GLU A 1 356 ? 15.038 16.404 -22.807 1.00 97.62 356 GLU A O 1
ATOM 2809 N N . GLN A 1 357 ? 14.397 18.428 -23.511 1.00 96.25 357 GLN A N 1
ATOM 2810 C CA . GLN A 1 357 ? 13.437 17.928 -24.506 1.00 96.25 357 GLN A CA 1
ATOM 2811 C C . GLN A 1 357 ? 14.045 17.721 -25.903 1.00 96.25 357 GLN A C 1
ATOM 2813 O O . GLN A 1 357 ? 13.421 17.074 -26.752 1.00 96.25 357 GLN A O 1
ATOM 2818 N N . GLY A 1 358 ? 15.225 18.293 -26.154 1.00 93.56 358 GLY A N 1
ATOM 2819 C CA . GLY A 1 358 ? 15.882 18.312 -27.465 1.00 93.56 358 GLY A CA 1
ATOM 2820 C C . GLY A 1 358 ? 15.495 19.488 -28.375 1.00 93.56 358 GLY A C 1
ATOM 2821 O O . GLY A 1 358 ? 15.921 19.518 -29.522 1.00 93.56 358 GLY A O 1
ATOM 2822 N N . ASP A 1 359 ? 14.708 20.459 -27.895 1.00 94.81 359 ASP A N 1
ATOM 2823 C CA . ASP A 1 359 ? 14.324 21.688 -28.620 1.00 94.81 359 ASP A CA 1
ATOM 2824 C C . ASP A 1 359 ? 14.760 22.979 -27.898 1.00 94.81 359 ASP A C 1
ATOM 2826 O O . ASP A 1 359 ? 14.180 24.042 -28.107 1.00 94.81 359 ASP A O 1
ATOM 2830 N N . GLY A 1 360 ? 15.762 22.885 -27.018 1.00 95.94 360 GLY A N 1
ATOM 2831 C CA . GLY A 1 360 ? 16.218 23.989 -26.162 1.00 95.94 360 GLY A CA 1
ATOM 2832 C C . GLY A 1 360 ? 15.362 24.216 -24.909 1.00 95.94 360 GLY A C 1
ATOM 2833 O O . GLY A 1 360 ? 15.751 24.997 -24.045 1.00 95.94 360 GLY A O 1
ATOM 2834 N N . LYS A 1 361 ? 14.233 23.508 -24.777 1.00 98.19 361 LYS A N 1
ATOM 2835 C CA . LYS A 1 361 ? 13.378 23.517 -23.584 1.00 98.19 361 LYS A CA 1
ATOM 2836 C C . LYS A 1 361 ? 13.651 22.316 -22.690 1.00 98.19 361 LYS A C 1
ATOM 2838 O O . LYS A 1 361 ? 14.249 21.317 -23.105 1.00 98.19 361 LYS A O 1
ATOM 2843 N N . ILE A 1 362 ? 13.139 22.390 -21.468 1.00 98.44 362 ILE A N 1
ATOM 2844 C CA . ILE A 1 362 ? 13.198 21.307 -20.492 1.00 98.44 362 ILE A CA 1
ATOM 2845 C C . ILE A 1 362 ? 11.803 20.770 -20.164 1.00 98.44 362 ILE A C 1
ATOM 2847 O O . ILE A 1 362 ? 10.774 21.417 -20.380 1.00 98.44 362 ILE A O 1
ATOM 2851 N N . PHE A 1 363 ? 11.778 19.576 -19.589 1.00 98.62 363 PHE A N 1
ATOM 2852 C CA . PHE A 1 363 ? 10.650 19.082 -18.817 1.00 98.62 363 PHE A CA 1
ATOM 2853 C C . PHE A 1 363 ? 11.101 18.742 -17.399 1.00 98.62 363 PHE A C 1
ATOM 2855 O O . PHE A 1 363 ? 12.250 18.372 -17.172 1.00 98.62 363 PHE A O 1
ATOM 2862 N N . TYR A 1 364 ? 10.193 18.873 -16.435 1.00 98.62 364 TYR A N 1
ATOM 2863 C CA . TYR A 1 364 ? 10.456 18.609 -15.027 1.00 98.62 364 TYR A CA 1
ATOM 2864 C C . TYR A 1 364 ? 9.476 17.577 -14.473 1.00 98.62 364 TYR A C 1
ATOM 2866 O O . TYR A 1 364 ? 8.267 17.819 -14.414 1.00 98.62 364 TYR A O 1
ATOM 2874 N N . GLY A 1 365 ? 9.980 16.429 -14.028 1.00 98.56 365 GLY A N 1
ATOM 2875 C CA . GLY A 1 365 ? 9.166 15.408 -13.379 1.00 98.56 365 GLY A CA 1
ATOM 2876 C C . GLY A 1 365 ? 8.973 15.658 -11.887 1.00 98.56 365 GLY A C 1
ATOM 2877 O O . GLY A 1 365 ? 9.934 15.696 -11.117 1.00 98.56 365 GLY A O 1
ATOM 2878 N N . VAL A 1 366 ? 7.714 15.770 -11.464 1.00 98.44 366 VAL A N 1
ATOM 2879 C CA . VAL A 1 366 ? 7.319 15.940 -10.062 1.00 98.44 366 VAL A CA 1
ATOM 2880 C C . VAL A 1 366 ? 6.883 14.593 -9.490 1.00 98.44 366 VAL A C 1
ATOM 2882 O O . VAL A 1 366 ? 5.972 13.943 -10.011 1.00 98.44 366 VAL A O 1
ATOM 2885 N N . HIS A 1 367 ? 7.520 14.179 -8.391 1.00 98.19 367 HIS A N 1
ATOM 2886 C CA . HIS A 1 367 ? 7.119 12.982 -7.653 1.00 98.19 367 HIS A CA 1
ATOM 2887 C C . HIS A 1 367 ? 5.756 13.194 -6.993 1.00 98.19 367 HIS A C 1
ATOM 2889 O O . HIS A 1 367 ? 5.533 14.183 -6.294 1.00 98.19 367 HIS A O 1
ATOM 2895 N N . VAL A 1 368 ? 4.850 12.242 -7.192 1.00 97.94 368 VAL A N 1
ATOM 2896 C CA . VAL A 1 368 ? 3.526 12.228 -6.578 1.00 97.94 368 VAL A CA 1
ATOM 2897 C C . VAL A 1 368 ? 3.368 10.892 -5.866 1.00 97.94 368 VAL A C 1
ATOM 2899 O O . VAL A 1 368 ? 3.105 9.861 -6.487 1.00 97.94 368 VAL A O 1
ATOM 2902 N N . ALA A 1 369 ? 3.509 10.898 -4.540 1.00 96.12 369 ALA A N 1
ATOM 2903 C CA . ALA A 1 369 ? 3.411 9.687 -3.733 1.00 96.12 369 ALA A CA 1
ATOM 2904 C C . ALA A 1 369 ? 2.089 8.945 -4.002 1.00 96.12 369 ALA A C 1
ATOM 2906 O O . ALA A 1 369 ? 0.993 9.462 -3.767 1.00 96.12 369 ALA A O 1
ATOM 2907 N N . ASN A 1 370 ? 2.201 7.721 -4.526 1.00 97.00 370 ASN A N 1
ATOM 2908 C CA . ASN A 1 370 ? 1.075 6.889 -4.954 1.00 97.00 370 ASN A CA 1
ATOM 2909 C C . ASN A 1 370 ? 0.111 7.586 -5.932 1.00 97.00 370 ASN A C 1
ATOM 2911 O O . ASN A 1 370 ? -1.062 7.231 -5.983 1.00 97.00 370 ASN A O 1
ATOM 2915 N N . GLY A 1 371 ? 0.543 8.604 -6.675 1.00 97.81 371 GLY A N 1
ATOM 2916 C CA . GLY A 1 371 ? -0.310 9.390 -7.567 1.00 97.81 371 GLY A CA 1
ATOM 2917 C C . GLY A 1 371 ? -1.408 10.202 -6.904 1.00 97.81 371 GLY A C 1
ATOM 2918 O O . GLY A 1 371 ? -2.310 10.647 -7.611 1.00 97.81 371 GLY A O 1
ATOM 2919 N N . ARG A 1 372 ? -1.387 10.380 -5.581 1.00 97.94 372 ARG A N 1
ATOM 2920 C CA . ARG A 1 372 ? -2.369 11.208 -4.883 1.00 97.94 372 ARG A CA 1
ATOM 2921 C C . ARG A 1 372 ? -1.937 12.675 -4.913 1.00 97.94 372 ARG A C 1
ATOM 2923 O O . ARG A 1 372 ? -0.990 13.054 -4.235 1.00 97.94 372 ARG A O 1
ATOM 2930 N N . ILE A 1 373 ? -2.666 13.500 -5.660 1.00 98.44 373 ILE A N 1
ATOM 2931 C CA . ILE A 1 373 ? -2.529 14.960 -5.634 1.00 98.44 373 ILE A CA 1
ATOM 2932 C C . ILE A 1 373 ? -3.548 15.502 -4.633 1.00 98.44 373 ILE A C 1
ATOM 2934 O O . ILE A 1 373 ? -4.747 15.546 -4.918 1.00 98.44 373 ILE A O 1
ATOM 2938 N N . ALA A 1 374 ? -3.065 15.876 -3.455 1.00 97.06 374 ALA A N 1
ATOM 2939 C CA . ALA A 1 374 ? -3.849 16.459 -2.376 1.00 97.06 374 ALA A CA 1
ATOM 2940 C C . ALA A 1 374 ? -2.964 17.396 -1.545 1.00 97.06 374 ALA A C 1
ATOM 2942 O O . ALA A 1 374 ? -1.735 17.284 -1.574 1.00 97.06 374 ALA A O 1
ATOM 2943 N N . ASP A 1 375 ? -3.592 18.280 -0.777 1.00 96.69 375 ASP A N 1
ATOM 2944 C CA . ASP A 1 375 ? -2.909 19.010 0.284 1.00 96.69 375 ASP A CA 1
ATOM 2945 C C . ASP A 1 375 ? -2.975 18.202 1.581 1.00 96.69 375 ASP A C 1
ATOM 2947 O O . ASP A 1 375 ? -4.047 17.775 2.008 1.00 96.69 375 ASP A O 1
ATOM 2951 N N . GLY A 1 376 ? -1.819 17.964 2.198 1.00 90.44 376 GLY A N 1
ATOM 2952 C CA . GLY A 1 376 ? -1.704 17.273 3.477 1.00 90.44 376 GLY A CA 1
ATOM 2953 C C . GLY A 1 376 ? -0.936 18.100 4.503 1.00 90.44 376 GLY A C 1
ATOM 2954 O O . GLY A 1 376 ? -0.313 19.107 4.179 1.00 90.44 376 GLY A O 1
ATOM 2955 N N . ALA A 1 377 ? -0.921 17.631 5.753 1.00 84.44 377 ALA A N 1
ATOM 2956 C CA . ALA A 1 377 ? -0.275 18.340 6.861 1.00 84.44 377 ALA A CA 1
ATOM 2957 C C . ALA A 1 377 ? 1.244 18.541 6.679 1.00 84.44 377 ALA A C 1
ATOM 2959 O O . ALA A 1 377 ? 1.804 19.490 7.213 1.00 84.44 377 ALA A O 1
ATOM 2960 N N . ARG A 1 378 ? 1.919 17.646 5.940 1.00 84.31 378 ARG A N 1
ATOM 2961 C CA . ARG A 1 378 ? 3.379 17.700 5.717 1.00 84.31 378 ARG A CA 1
ATOM 2962 C C . ARG A 1 378 ? 3.788 18.411 4.424 1.00 84.31 378 ARG A C 1
ATOM 2964 O O . ARG A 1 378 ? 4.918 18.874 4.339 1.00 84.31 378 ARG A O 1
ATOM 2971 N N . ALA A 1 379 ? 2.916 18.432 3.417 1.00 93.25 379 ALA A N 1
ATOM 2972 C CA . ALA A 1 379 ? 3.183 19.018 2.106 1.00 93.25 379 ALA A CA 1
ATOM 2973 C C . ALA A 1 379 ? 1.864 19.342 1.399 1.00 93.25 379 ALA A C 1
ATOM 2975 O O . ALA A 1 379 ? 0.923 18.543 1.423 1.00 93.25 379 ALA A O 1
ATOM 2976 N N . ARG A 1 380 ? 1.811 20.495 0.733 1.00 97.50 380 ARG A N 1
ATOM 2977 C CA . ARG A 1 380 ? 0.624 20.998 0.031 1.00 97.50 380 ARG A CA 1
ATOM 2978 C C . ARG A 1 380 ? 0.771 20.842 -1.483 1.00 97.50 380 ARG A C 1
ATOM 2980 O O . ARG A 1 380 ? 0.905 21.817 -2.218 1.00 97.50 380 ARG A O 1
ATOM 2987 N N . LEU A 1 381 ? 0.824 19.588 -1.941 1.00 98.19 381 LEU A N 1
ATOM 2988 C CA . LEU A 1 381 ? 1.164 19.251 -3.327 1.00 98.19 381 LEU A CA 1
ATOM 2989 C C . LEU A 1 381 ? 0.140 19.768 -4.344 1.00 98.19 381 LEU A C 1
ATOM 2991 O O . LEU A 1 381 ? 0.535 20.223 -5.416 1.00 98.19 381 LEU A O 1
ATOM 2995 N N . LYS A 1 382 ? -1.160 19.710 -4.030 1.00 98.44 382 LYS A N 1
ATOM 2996 C CA . LYS A 1 382 ? -2.214 20.191 -4.937 1.00 98.44 382 LYS A CA 1
ATOM 2997 C C . LYS A 1 382 ? -2.085 21.699 -5.146 1.00 98.44 382 LYS A C 1
ATOM 2999 O O . LYS A 1 382 ? -2.054 22.149 -6.288 1.00 98.44 382 LYS A O 1
ATOM 3004 N N . SER A 1 383 ? -1.908 22.455 -4.059 1.00 98.44 383 SER A N 1
ATOM 3005 C CA . SER A 1 383 ? -1.653 23.900 -4.126 1.00 98.44 383 SER A CA 1
ATOM 3006 C C . SER A 1 383 ? -0.367 24.225 -4.894 1.00 98.44 383 SER A C 1
ATOM 3008 O O . SER A 1 383 ? -0.388 25.088 -5.768 1.00 98.44 383 SER A O 1
ATOM 3010 N N . ALA A 1 384 ? 0.727 23.499 -4.636 1.00 98.56 384 ALA A N 1
ATOM 3011 C CA . ALA A 1 384 ? 2.004 23.712 -5.319 1.00 98.56 384 ALA A CA 1
ATOM 3012 C C . ALA A 1 384 ? 1.891 23.541 -6.838 1.00 98.56 384 ALA A C 1
ATOM 3014 O O . ALA A 1 384 ? 2.354 24.388 -7.601 1.00 98.56 384 ALA A O 1
ATOM 3015 N N . LEU A 1 385 ? 1.239 22.460 -7.274 1.00 98.75 385 LEU A N 1
ATOM 3016 C CA . LEU A 1 385 ? 1.031 22.179 -8.690 1.00 98.75 385 LEU A CA 1
ATOM 3017 C C . LEU A 1 385 ? 0.092 23.194 -9.337 1.00 98.75 385 LEU A C 1
ATOM 3019 O O . LEU A 1 385 ? 0.391 23.653 -10.433 1.00 98.75 385 LEU A O 1
ATOM 3023 N N . ARG A 1 386 ? -0.998 23.596 -8.666 1.00 98.75 386 ARG A N 1
ATOM 3024 C CA . ARG A 1 386 ? -1.872 24.672 -9.157 1.00 98.75 386 ARG A CA 1
ATOM 3025 C C . ARG A 1 386 ? -1.071 25.953 -9.393 1.00 98.75 386 ARG A C 1
ATOM 3027 O O . ARG A 1 386 ? -1.088 26.464 -10.506 1.00 98.75 386 ARG A O 1
ATOM 3034 N N . THR A 1 387 ? -0.324 26.418 -8.389 1.00 98.75 387 THR A N 1
ATOM 3035 C CA . THR A 1 387 ? 0.493 27.637 -8.497 1.00 98.75 387 THR A CA 1
ATOM 3036 C C . THR A 1 387 ? 1.534 27.528 -9.612 1.00 98.75 387 THR A C 1
ATOM 3038 O O . THR A 1 387 ? 1.683 28.459 -10.399 1.00 98.75 387 THR A O 1
ATOM 3041 N N . ALA A 1 388 ? 2.225 26.390 -9.728 1.00 98.56 388 ALA A N 1
ATOM 3042 C CA . ALA A 1 388 ? 3.198 26.167 -10.796 1.00 98.56 388 ALA A CA 1
ATOM 3043 C C . ALA A 1 388 ? 2.548 26.193 -12.187 1.00 98.56 388 ALA A C 1
ATOM 3045 O O . ALA A 1 388 ? 3.059 26.842 -13.097 1.00 98.56 388 ALA A O 1
ATOM 3046 N N . VAL A 1 389 ? 1.404 25.527 -12.357 1.00 98.75 389 VAL A N 1
ATOM 3047 C CA . VAL A 1 389 ? 0.703 25.454 -13.646 1.00 98.75 389 VAL A CA 1
ATOM 3048 C C . VAL A 1 389 ? 0.084 26.800 -14.031 1.00 98.75 389 VAL A C 1
ATOM 3050 O O . VAL A 1 389 ? 0.105 27.160 -15.206 1.00 98.75 389 VAL A O 1
ATOM 3053 N N . GLU A 1 390 ? -0.429 27.570 -13.071 1.00 98.56 390 GLU A N 1
ATOM 3054 C CA . GLU A 1 390 ? -0.914 28.938 -13.299 1.00 98.56 390 GLU A CA 1
ATOM 3055 C C . GLU A 1 390 ? 0.218 29.877 -13.725 1.00 98.56 390 GLU A C 1
ATOM 3057 O O . GLU A 1 390 ? 0.049 30.631 -14.682 1.00 98.56 390 GLU A O 1
ATOM 3062 N N . ALA A 1 391 ? 1.371 29.799 -13.055 1.00 98.12 391 ALA A N 1
ATOM 3063 C CA . ALA A 1 391 ? 2.495 30.701 -13.287 1.00 98.12 391 ALA A CA 1
ATOM 3064 C C . ALA A 1 391 ? 3.294 30.380 -14.558 1.00 98.12 391 ALA A C 1
ATOM 3066 O O . ALA A 1 391 ? 3.738 31.299 -15.243 1.00 98.12 391 ALA A O 1
ATOM 3067 N N . LEU A 1 392 ? 3.512 29.095 -14.847 1.00 98.06 392 LEU A N 1
ATOM 3068 C CA . LEU A 1 392 ? 4.424 28.645 -15.906 1.00 98.06 392 LEU A CA 1
ATOM 3069 C C . LEU A 1 392 ? 3.692 28.160 -17.161 1.00 98.06 392 LEU A C 1
ATOM 3071 O O . LEU A 1 392 ? 4.300 28.041 -18.216 1.00 98.06 392 LEU A O 1
ATOM 3075 N N . ARG A 1 393 ? 2.386 27.874 -17.058 1.00 98.19 393 ARG A N 1
ATOM 3076 C CA . ARG A 1 393 ? 1.545 27.388 -18.167 1.00 98.19 393 ARG A CA 1
ATOM 3077 C C . ARG A 1 393 ? 2.157 26.207 -18.958 1.00 98.19 393 ARG A C 1
ATOM 3079 O O . ARG A 1 393 ? 2.075 26.212 -20.187 1.00 98.19 393 ARG A O 1
ATOM 3086 N N . PRO A 1 394 ? 2.718 25.177 -18.293 1.00 98.50 394 PRO A N 1
ATOM 3087 C CA . PRO A 1 394 ? 3.419 24.094 -18.973 1.00 98.50 394 PRO A CA 1
ATOM 3088 C C . PRO A 1 394 ? 2.452 23.140 -19.688 1.00 98.50 394 PRO A C 1
ATOM 3090 O O . PRO A 1 394 ? 1.255 23.069 -19.376 1.00 98.50 394 PRO A O 1
ATOM 3093 N N . GLY A 1 395 ? 2.990 22.328 -20.599 1.00 98.38 395 GLY A N 1
ATOM 3094 C CA . GLY A 1 395 ? 2.346 21.065 -20.955 1.00 98.38 395 GLY A CA 1
ATOM 3095 C C . GLY A 1 395 ? 2.432 20.074 -19.789 1.00 98.38 395 GLY A C 1
ATOM 3096 O O . GLY A 1 395 ? 3.249 20.225 -18.881 1.00 98.38 395 GLY A O 1
ATOM 3097 N N . ILE A 1 396 ? 1.550 19.077 -19.750 1.00 98.62 396 ILE A N 1
ATOM 3098 C CA . ILE A 1 396 ? 1.483 18.114 -18.645 1.00 98.62 396 ILE A CA 1
ATOM 3099 C C . ILE A 1 396 ? 1.433 16.699 -19.202 1.00 98.62 396 ILE A C 1
ATOM 3101 O O . ILE A 1 396 ? 0.614 16.390 -20.068 1.00 98.62 396 ILE A O 1
ATOM 3105 N N . VAL A 1 397 ? 2.271 15.810 -18.667 1.00 98.75 397 VAL A N 1
ATOM 3106 C CA . VAL A 1 397 ? 2.247 14.383 -19.015 1.00 98.75 397 VAL A CA 1
ATOM 3107 C C . VAL A 1 397 ? 2.165 13.525 -17.762 1.00 98.75 397 VAL A C 1
ATOM 3109 O O . VAL A 1 397 ? 3.058 13.529 -16.922 1.00 98.75 397 VAL A O 1
ATOM 3112 N N . LEU A 1 398 ? 1.089 12.753 -17.631 1.00 98.75 398 LEU A N 1
ATOM 3113 C CA . LEU A 1 398 ? 0.931 11.773 -16.559 1.00 98.75 398 LEU A CA 1
ATOM 3114 C C . LEU A 1 398 ? 1.788 10.538 -16.841 1.00 98.75 398 LEU A C 1
ATOM 3116 O O . LEU A 1 398 ? 1.717 9.964 -17.931 1.00 98.75 398 LEU A O 1
ATOM 3120 N N . THR A 1 399 ? 2.539 10.067 -15.849 1.00 98.50 399 THR A N 1
ATOM 3121 C CA . THR A 1 399 ? 3.412 8.902 -16.019 1.00 98.50 399 THR A CA 1
ATOM 3122 C C . THR A 1 399 ? 2.702 7.594 -15.630 1.00 98.50 399 THR A C 1
ATOM 3124 O O . THR A 1 399 ? 1.790 7.578 -14.791 1.00 98.50 399 THR A O 1
ATOM 3127 N N . PRO A 1 400 ? 3.115 6.437 -16.182 1.00 97.19 400 PRO A N 1
ATOM 3128 C CA . PRO A 1 400 ? 2.594 5.128 -15.766 1.00 97.19 400 PRO A CA 1
ATOM 3129 C C . PRO A 1 400 ? 3.030 4.724 -14.347 1.00 97.19 400 PRO A C 1
ATOM 3131 O O . PRO A 1 400 ? 2.566 3.705 -13.814 1.00 97.19 400 PRO A O 1
ATOM 3134 N N . THR A 1 401 ? 3.925 5.513 -13.754 1.00 95.94 401 THR A N 1
ATOM 3135 C CA . THR A 1 401 ? 4.500 5.375 -12.412 1.00 95.94 401 THR A CA 1
ATOM 3136 C C . THR A 1 401 ? 3.798 6.271 -11.395 1.00 95.94 401 THR A C 1
ATOM 3138 O O . THR A 1 401 ? 4.200 6.333 -10.242 1.00 95.94 401 THR A O 1
ATOM 3141 N N . GLN A 1 402 ? 2.669 6.864 -11.806 1.00 98.19 402 GLN A N 1
ATOM 3142 C CA . GLN A 1 402 ? 1.788 7.694 -10.989 1.00 98.19 402 GLN A CA 1
ATOM 3143 C C . GLN A 1 402 ? 2.355 9.083 -10.659 1.00 98.19 402 GLN A C 1
ATOM 3145 O O . GLN A 1 402 ? 1.823 9.741 -9.778 1.00 98.19 402 GLN A O 1
ATOM 3150 N N . ASN A 1 403 ? 3.359 9.551 -11.396 1.00 98.50 403 ASN A N 1
ATOM 3151 C CA . ASN A 1 403 ? 3.912 10.903 -11.307 1.00 98.50 403 ASN A CA 1
ATOM 3152 C C . ASN A 1 403 ? 3.356 11.790 -12.436 1.00 98.50 403 ASN A C 1
ATOM 3154 O O . ASN A 1 403 ? 2.550 11.339 -13.259 1.00 98.50 403 ASN A O 1
ATOM 3158 N N . LEU A 1 404 ? 3.795 13.047 -12.493 1.00 98.38 404 LEU A N 1
ATOM 3159 C CA . LEU A 1 404 ? 3.520 13.945 -13.616 1.00 98.38 404 LEU A CA 1
ATOM 3160 C C . LEU A 1 404 ? 4.789 14.666 -14.067 1.00 98.38 404 LEU A C 1
ATOM 3162 O O . LEU A 1 404 ? 5.669 14.936 -13.254 1.00 98.38 404 LEU A O 1
ATOM 3166 N N . LEU A 1 405 ? 4.845 15.003 -15.350 1.00 98.81 405 LEU A N 1
ATOM 3167 C CA . LEU A 1 405 ? 5.865 15.852 -15.954 1.00 98.81 405 LEU A CA 1
ATOM 3168 C C . LEU A 1 405 ? 5.240 17.201 -16.308 1.00 98.81 405 LEU A C 1
ATOM 3170 O O . LEU A 1 405 ? 4.140 17.227 -16.863 1.00 98.81 405 LEU A O 1
ATOM 3174 N N . LEU A 1 406 ? 5.941 18.291 -16.008 1.00 98.81 406 LEU A N 1
ATOM 3175 C CA . LEU A 1 406 ? 5.664 19.631 -16.520 1.00 98.81 406 LEU A CA 1
ATOM 3176 C C . LEU A 1 406 ? 6.598 19.871 -17.708 1.00 98.81 406 LEU A C 1
ATOM 3178 O O . LEU A 1 406 ? 7.810 19.791 -17.546 1.00 98.81 406 LEU A O 1
ATOM 3182 N N . THR A 1 407 ? 6.052 20.088 -18.897 1.00 98.56 407 THR A N 1
ATOM 3183 C CA . THR A 1 407 ? 6.795 20.113 -20.166 1.00 98.56 407 THR A CA 1
ATOM 3184 C C . THR A 1 407 ? 6.829 21.510 -20.763 1.00 98.56 407 THR A C 1
ATOM 3186 O O . THR A 1 407 ? 6.042 22.376 -20.381 1.00 98.56 407 THR A O 1
ATOM 3189 N N . ASP A 1 408 ? 7.700 21.692 -21.751 1.00 98.00 408 ASP A N 1
ATOM 3190 C CA . ASP A 1 408 ? 7.843 22.923 -22.531 1.00 98.00 408 ASP A CA 1
ATOM 3191 C C . ASP A 1 408 ? 8.246 24.146 -21.693 1.00 98.00 408 ASP A C 1
ATOM 3193 O O . ASP A 1 408 ? 7.914 25.280 -22.040 1.00 98.00 408 ASP A O 1
ATOM 3197 N N . LEU A 1 409 ? 8.982 23.891 -20.611 1.00 98.31 409 LEU A N 1
ATOM 3198 C CA . LEU A 1 409 ? 9.525 24.891 -19.699 1.00 98.31 409 LEU A CA 1
ATOM 3199 C C . LEU A 1 409 ? 10.827 25.474 -20.255 1.00 98.31 409 LEU A C 1
ATOM 3201 O O . LEU A 1 409 ? 11.622 24.756 -20.868 1.00 98.31 409 LEU A O 1
ATOM 3205 N N . GLU A 1 410 ? 11.075 26.755 -20.003 1.00 98.19 410 GLU A N 1
ATOM 3206 C CA . GLU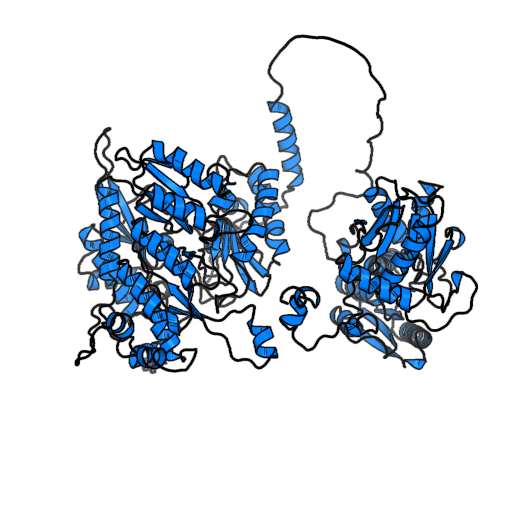 A 1 410 ? 12.387 27.340 -20.280 1.00 98.19 410 GLU A CA 1
ATOM 3207 C C . GLU A 1 410 ? 13.417 26.816 -19.256 1.00 98.19 410 GLU A C 1
ATOM 3209 O O . GLU A 1 410 ? 13.042 26.491 -18.124 1.00 98.19 410 GLU A O 1
ATOM 3214 N N . PRO A 1 411 ? 14.722 26.730 -19.584 1.00 97.12 411 PRO A N 1
ATOM 3215 C CA . PRO A 1 411 ? 15.735 26.226 -18.647 1.00 97.12 411 PRO A CA 1
ATOM 3216 C C . PRO A 1 411 ? 15.735 26.934 -17.278 1.00 97.12 411 PRO A C 1
ATOM 3218 O O . PRO A 1 411 ? 15.928 26.306 -16.236 1.00 97.12 411 PRO A O 1
ATOM 3221 N N . GLU A 1 412 ? 15.454 28.238 -17.266 1.00 95.06 412 GLU A N 1
ATOM 3222 C CA . GLU A 1 412 ? 15.338 29.071 -16.061 1.00 95.06 412 GLU A CA 1
ATOM 3223 C C . GLU A 1 412 ? 14.100 28.771 -15.196 1.00 95.06 412 GLU A C 1
ATOM 3225 O O . GLU A 1 412 ? 14.108 29.016 -13.984 1.00 95.06 412 GLU A O 1
ATOM 3230 N N . ASP A 1 413 ? 13.053 28.173 -15.771 1.00 97.19 413 ASP A N 1
ATOM 3231 C CA . ASP A 1 413 ? 11.838 27.819 -15.038 1.00 97.19 413 ASP A CA 1
ATOM 3232 C C . ASP A 1 413 ? 12.065 26.676 -14.042 1.00 97.19 413 ASP A C 1
ATOM 3234 O O . ASP A 1 413 ? 11.295 26.552 -13.088 1.00 97.19 413 ASP A O 1
ATOM 3238 N N . ALA A 1 414 ? 13.136 25.882 -14.184 1.00 95.06 414 ALA A N 1
ATOM 3239 C CA . ALA A 1 414 ? 13.497 24.855 -13.204 1.00 95.06 414 ALA A CA 1
ATOM 3240 C C . ALA A 1 414 ? 13.662 25.450 -11.795 1.00 95.06 414 ALA A C 1
ATOM 3242 O O . ALA A 1 414 ? 13.055 24.970 -10.836 1.00 95.06 414 ALA A O 1
ATOM 3243 N N . GLY A 1 415 ? 14.424 26.543 -11.669 1.00 95.25 415 GLY A N 1
ATOM 3244 C CA . GLY A 1 415 ? 14.648 27.212 -10.382 1.00 95.25 415 GLY A CA 1
ATOM 3245 C C . GLY A 1 415 ? 13.374 27.853 -9.821 1.00 95.25 415 GLY A C 1
ATOM 3246 O O . GLY A 1 415 ? 13.115 27.802 -8.613 1.00 95.25 415 GLY A O 1
ATOM 3247 N N . ARG A 1 416 ? 12.528 28.405 -10.701 1.00 96.44 416 ARG A N 1
ATOM 3248 C CA . ARG A 1 416 ? 11.216 28.960 -10.326 1.00 96.44 416 ARG A CA 1
ATOM 3249 C C . ARG A 1 416 ? 10.288 27.868 -9.802 1.00 96.44 416 ARG A C 1
ATOM 3251 O O . ARG A 1 416 ? 9.660 28.048 -8.760 1.00 96.44 416 ARG A O 1
ATOM 3258 N N . LEU A 1 417 ? 10.234 26.725 -10.483 1.00 97.25 417 LEU A N 1
ATOM 3259 C CA . LEU A 1 417 ? 9.441 25.576 -10.069 1.00 97.25 417 LEU A CA 1
ATOM 3260 C C . LEU A 1 417 ? 9.904 25.045 -8.713 1.00 97.25 417 LEU A C 1
ATOM 3262 O O . LEU A 1 417 ? 9.073 24.847 -7.831 1.00 97.25 417 LEU A O 1
ATOM 3266 N N . GLU A 1 418 ? 11.208 24.873 -8.499 1.00 96.31 418 GLU A N 1
ATOM 3267 C CA . GLU A 1 418 ? 11.726 24.417 -7.204 1.00 96.31 418 GLU A CA 1
ATOM 3268 C C . GLU A 1 418 ? 11.424 25.399 -6.068 1.00 96.31 418 GLU A C 1
ATOM 3270 O O . GLU A 1 418 ? 11.091 24.969 -4.962 1.00 96.31 418 GLU A O 1
ATOM 3275 N N . THR A 1 419 ? 11.440 26.704 -6.350 1.00 97.62 419 THR A N 1
ATOM 3276 C CA . THR A 1 419 ? 11.015 27.739 -5.396 1.00 97.62 419 THR A CA 1
ATOM 3277 C C . THR A 1 419 ? 9.537 27.586 -5.026 1.00 97.62 419 THR A C 1
ATOM 3279 O O . THR A 1 419 ? 9.191 27.615 -3.844 1.00 97.62 419 THR A O 1
ATOM 3282 N N . ILE A 1 420 ? 8.662 27.359 -6.014 1.00 98.31 420 ILE A N 1
ATOM 3283 C CA . ILE A 1 420 ? 7.231 27.112 -5.781 1.00 98.31 420 ILE A CA 1
ATOM 3284 C C . ILE A 1 420 ? 7.038 25.829 -4.965 1.00 98.31 420 ILE A C 1
ATOM 3286 O O . ILE A 1 420 ? 6.333 25.844 -3.959 1.00 98.31 420 ILE A O 1
ATOM 3290 N N . LEU A 1 421 ? 7.684 24.723 -5.348 1.00 97.56 421 LEU A N 1
ATOM 3291 C CA . LEU A 1 421 ? 7.587 23.451 -4.625 1.00 97.56 421 LEU A CA 1
ATOM 3292 C C . LEU A 1 421 ? 8.029 23.606 -3.160 1.00 97.56 421 LEU A C 1
ATOM 3294 O O . LEU A 1 421 ? 7.326 23.151 -2.252 1.00 97.56 421 LEU A O 1
ATOM 3298 N N . ALA A 1 422 ? 9.138 24.309 -2.918 1.00 96.88 422 ALA A N 1
ATOM 3299 C CA . ALA A 1 422 ? 9.653 24.572 -1.578 1.00 96.88 422 ALA A CA 1
ATOM 3300 C C . ALA A 1 422 ? 8.685 25.406 -0.721 1.00 96.88 422 ALA A C 1
ATOM 3302 O O . ALA A 1 422 ? 8.487 25.076 0.451 1.00 96.88 422 ALA A O 1
ATOM 3303 N N . ALA A 1 423 ? 8.029 26.422 -1.298 1.00 98.00 423 ALA A N 1
ATOM 3304 C CA . ALA A 1 423 ? 7.048 27.265 -0.601 1.00 98.00 423 ALA A CA 1
ATOM 3305 C C . ALA A 1 423 ? 5.841 26.475 -0.058 1.00 98.00 423 ALA A C 1
ATOM 3307 O O . ALA A 1 423 ? 5.208 26.886 0.912 1.00 98.00 423 ALA A O 1
ATOM 3308 N N . TYR A 1 424 ? 5.553 25.313 -0.648 1.00 98.19 424 TYR A N 1
ATOM 3309 C CA . TYR A 1 424 ? 4.484 24.404 -0.227 1.00 98.19 424 TYR A CA 1
ATOM 3310 C C . TYR A 1 424 ? 5.002 23.117 0.439 1.00 98.19 424 TYR A C 1
ATOM 3312 O O . TYR A 1 424 ? 4.256 22.141 0.582 1.00 98.19 424 TYR A O 1
ATOM 3320 N N . HIS A 1 425 ? 6.271 23.109 0.861 1.00 97.19 425 HIS A N 1
ATOM 3321 C CA . HIS A 1 425 ? 6.949 21.984 1.516 1.00 97.19 425 HIS A CA 1
ATOM 3322 C C . HIS A 1 425 ? 6.981 20.687 0.684 1.00 97.19 425 HIS A C 1
ATOM 3324 O O . HIS A 1 425 ? 7.103 19.586 1.228 1.00 97.19 425 HIS A O 1
ATOM 3330 N N . VAL A 1 426 ? 6.898 20.796 -0.644 1.00 96.69 426 VAL A N 1
ATOM 3331 C CA . VAL A 1 426 ? 7.068 19.667 -1.563 1.00 96.69 426 VAL A CA 1
ATOM 3332 C C . VAL A 1 426 ? 8.558 19.475 -1.828 1.00 96.69 426 VAL A C 1
ATOM 3334 O O . VAL A 1 426 ? 9.248 20.386 -2.279 1.00 96.69 426 VAL A O 1
ATOM 3337 N N . ARG A 1 427 ? 9.076 18.278 -1.535 1.00 93.56 427 ARG A N 1
ATOM 3338 C CA . ARG A 1 427 ? 10.495 17.961 -1.745 1.00 93.56 427 ARG A CA 1
ATOM 3339 C C . ARG A 1 427 ? 10.760 17.635 -3.222 1.00 93.56 427 ARG A C 1
ATOM 3341 O O . ARG A 1 427 ? 10.069 16.768 -3.759 1.00 93.56 427 ARG A O 1
ATOM 3348 N N . PRO A 1 428 ? 11.776 18.247 -3.858 1.00 92.94 428 PRO A N 1
ATOM 3349 C CA . PRO A 1 428 ? 12.245 17.836 -5.179 1.00 92.94 428 PRO A CA 1
ATOM 3350 C C . PRO A 1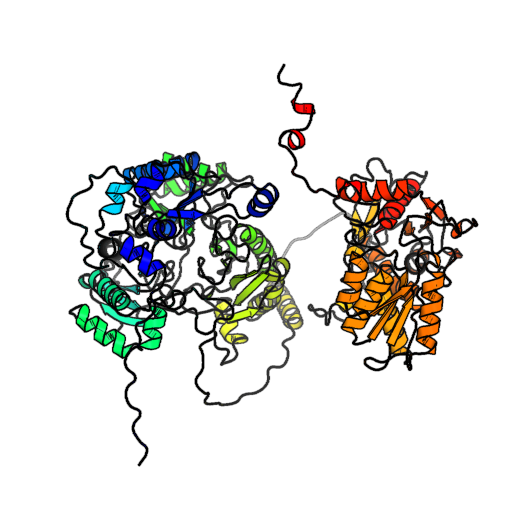 428 ? 12.700 16.374 -5.203 1.00 92.94 428 PRO A C 1
ATOM 3352 O O . PRO A 1 428 ? 13.228 15.863 -4.211 1.00 92.94 428 PRO A O 1
ATOM 3355 N N . ALA A 1 429 ? 12.563 15.714 -6.354 1.00 90.62 429 ALA A N 1
ATOM 3356 C CA . ALA A 1 429 ? 12.876 14.291 -6.497 1.00 90.62 429 ALA A CA 1
ATOM 3357 C C . ALA A 1 429 ? 14.348 13.944 -6.222 1.00 90.62 429 ALA A C 1
ATOM 3359 O O . ALA A 1 429 ? 14.634 12.868 -5.700 1.00 90.62 429 ALA A O 1
ATOM 3360 N N . ALA A 1 430 ? 15.275 14.867 -6.500 1.00 89.19 430 ALA A N 1
ATOM 3361 C CA . ALA A 1 430 ? 16.698 14.709 -6.189 1.00 89.19 430 ALA A CA 1
ATOM 3362 C C . ALA A 1 430 ? 16.983 14.565 -4.680 1.00 89.19 430 ALA A C 1
ATOM 3364 O O . ALA A 1 430 ? 18.028 14.053 -4.298 1.00 89.19 430 ALA A O 1
ATOM 3365 N N . ARG A 1 431 ? 16.052 14.992 -3.813 1.00 91.31 431 ARG A N 1
ATOM 3366 C CA . ARG A 1 431 ? 16.160 14.888 -2.347 1.00 91.31 431 ARG A CA 1
ATOM 3367 C C . ARG A 1 431 ? 15.342 13.734 -1.762 1.00 91.31 431 ARG A C 1
ATOM 3369 O O . ARG A 1 431 ? 15.160 13.670 -0.545 1.00 91.31 431 ARG A O 1
ATOM 3376 N N . LEU A 1 432 ? 14.787 12.864 -2.606 1.00 92.12 432 LEU A N 1
ATOM 3377 C CA . LEU A 1 432 ? 14.041 11.686 -2.172 1.00 92.12 432 LEU A CA 1
ATOM 3378 C C . LEU A 1 432 ? 14.939 10.441 -2.203 1.00 92.12 432 LEU A C 1
ATOM 3380 O O . LEU A 1 432 ? 15.669 10.259 -3.178 1.00 92.12 432 LEU A O 1
ATOM 3384 N N . PRO A 1 433 ? 14.837 9.546 -1.202 1.00 92.56 433 PRO A N 1
ATOM 3385 C CA . PRO A 1 433 ? 15.435 8.216 -1.280 1.00 92.56 433 PRO A CA 1
ATOM 3386 C C . PRO A 1 433 ? 14.956 7.467 -2.527 1.00 92.56 433 PRO A C 1
ATOM 3388 O O . PRO A 1 433 ? 13.783 7.586 -2.909 1.00 92.56 433 PRO A O 1
ATOM 3391 N N . ALA A 1 434 ? 15.831 6.660 -3.134 1.00 93.25 434 ALA A N 1
ATOM 3392 C CA . ALA A 1 434 ? 15.521 5.957 -4.378 1.00 93.25 434 ALA A CA 1
ATOM 3393 C C . ALA A 1 434 ? 14.257 5.092 -4.237 1.00 93.25 434 ALA A C 1
ATOM 3395 O O . ALA A 1 434 ? 13.345 5.184 -5.059 1.00 93.25 434 ALA A O 1
ATOM 3396 N N . VAL A 1 435 ? 14.115 4.359 -3.129 1.00 95.62 435 VAL A N 1
ATOM 3397 C CA . VAL A 1 435 ? 12.943 3.505 -2.867 1.00 95.62 435 VAL A CA 1
ATOM 3398 C C . VAL A 1 435 ? 11.604 4.255 -2.939 1.00 95.62 435 VAL A C 1
ATOM 3400 O O . VAL A 1 435 ? 10.619 3.692 -3.411 1.00 95.62 435 VAL A O 1
ATOM 3403 N N . ARG A 1 436 ? 11.541 5.547 -2.567 1.00 96.00 436 ARG A N 1
ATOM 3404 C CA . ARG A 1 436 ? 10.308 6.351 -2.696 1.00 96.00 436 ARG A CA 1
ATOM 3405 C C . ARG A 1 436 ? 10.001 6.721 -4.143 1.00 96.00 436 ARG A C 1
ATOM 3407 O O . ARG A 1 436 ? 8.826 6.785 -4.509 1.00 96.00 436 ARG A O 1
ATOM 3414 N N . ARG A 1 437 ? 11.031 6.979 -4.956 1.00 95.44 437 ARG A N 1
ATOM 3415 C CA . ARG A 1 437 ? 10.898 7.348 -6.378 1.00 95.44 437 ARG A CA 1
ATOM 3416 C C . ARG A 1 437 ? 10.321 6.199 -7.205 1.00 95.44 437 ARG A C 1
ATOM 3418 O O . ARG A 1 437 ? 9.500 6.431 -8.088 1.00 95.44 437 ARG A O 1
ATOM 3425 N N . TYR A 1 438 ? 10.695 4.967 -6.858 1.00 95.44 438 TYR A N 1
ATOM 3426 C CA . TYR A 1 438 ? 10.302 3.742 -7.563 1.00 95.44 438 TYR A CA 1
ATOM 3427 C C . TYR A 1 438 ? 9.128 2.983 -6.911 1.00 95.44 438 TYR A C 1
ATOM 3429 O O . TYR A 1 438 ? 8.763 1.890 -7.361 1.00 95.44 438 TYR A O 1
ATOM 3437 N N . ALA A 1 439 ? 8.509 3.546 -5.869 1.00 97.44 439 ALA A N 1
ATOM 3438 C CA . ALA A 1 439 ? 7.381 2.930 -5.181 1.00 97.44 439 ALA A CA 1
ATOM 3439 C C . ALA A 1 439 ? 6.026 3.259 -5.822 1.00 97.44 439 ALA A C 1
ATOM 3441 O O . ALA A 1 439 ? 5.765 4.384 -6.243 1.00 97.44 439 ALA A O 1
ATOM 3442 N N . MET A 1 440 ? 5.111 2.287 -5.825 1.00 98.00 440 MET A N 1
A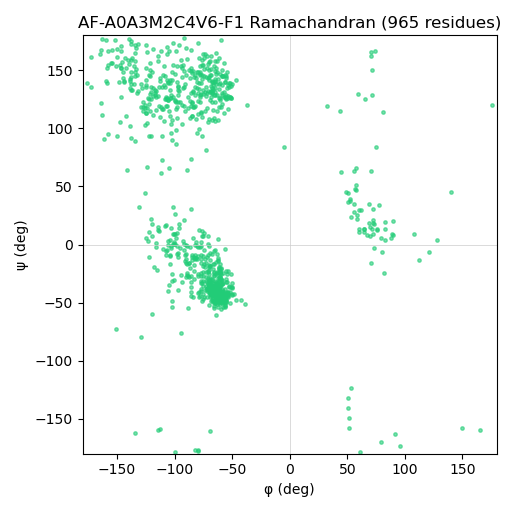TOM 3443 C CA . MET A 1 440 ? 3.718 2.503 -6.232 1.00 98.00 440 MET A CA 1
ATOM 3444 C C . MET A 1 440 ? 2.742 1.672 -5.411 1.00 98.00 440 MET A C 1
ATOM 3446 O O . MET A 1 440 ? 2.940 0.476 -5.204 1.00 98.00 440 MET A O 1
ATOM 3450 N N . ALA A 1 441 ? 1.603 2.264 -5.069 1.00 98.69 441 ALA A N 1
ATOM 3451 C CA . ALA A 1 441 ? 0.473 1.553 -4.492 1.00 98.69 441 ALA A CA 1
ATOM 3452 C C . ALA A 1 441 ? -0.793 1.696 -5.345 1.00 98.69 441 ALA A C 1
ATOM 3454 O O . ALA A 1 441 ? -0.964 2.649 -6.118 1.00 98.69 441 ALA A O 1
ATOM 3455 N N . CYS A 1 442 ? -1.721 0.747 -5.211 1.00 98.62 442 CYS A N 1
ATOM 3456 C CA . CYS A 1 442 ? -3.081 0.915 -5.726 1.00 98.62 442 CYS A CA 1
ATOM 3457 C C . CYS A 1 442 ? -3.975 1.568 -4.660 1.00 98.62 442 CYS A C 1
ATOM 3459 O O . CYS A 1 442 ? -3.661 1.433 -3.481 1.00 98.62 442 CYS A O 1
ATOM 3461 N N . PRO A 1 443 ? -5.117 2.181 -5.032 1.00 97.62 443 PRO A N 1
ATOM 3462 C CA . PRO A 1 443 ? -5.992 2.825 -4.051 1.00 97.62 443 PRO A CA 1
ATOM 3463 C C . PRO A 1 443 ? -6.413 1.899 -2.904 1.00 97.62 443 PRO A C 1
ATOM 3465 O O . PRO A 1 443 ? -6.308 2.274 -1.748 1.00 97.62 443 PRO A O 1
ATOM 3468 N N . ALA A 1 444 ? -6.803 0.657 -3.221 1.00 97.75 444 ALA A N 1
ATOM 3469 C CA . ALA A 1 444 ? -7.332 -0.305 -2.253 1.00 97.75 444 ALA A CA 1
ATOM 3470 C C . ALA A 1 444 ? -8.468 0.295 -1.397 1.00 97.75 444 ALA A C 1
ATOM 3472 O O . ALA A 1 444 ? -9.427 0.823 -1.961 1.00 97.75 444 ALA A O 1
ATOM 3473 N N . LEU A 1 445 ? -8.422 0.137 -0.078 1.00 94.75 445 LEU A N 1
ATOM 3474 C CA . LEU A 1 445 ? -9.401 0.728 0.828 1.00 94.75 445 LEU A CA 1
ATOM 3475 C C . LEU A 1 445 ? -9.233 2.263 0.892 1.00 94.75 445 LEU A C 1
ATOM 3477 O O . LEU A 1 445 ? -8.124 2.762 0.700 1.00 94.75 445 LEU A O 1
ATOM 3481 N N . PRO A 1 446 ? -10.314 3.023 1.136 1.00 92.69 446 PRO A N 1
ATOM 3482 C CA . PRO A 1 446 ? -11.672 2.543 1.410 1.00 92.69 446 PRO A CA 1
ATOM 3483 C C . PRO A 1 446 ? -12.512 2.285 0.150 1.00 92.69 446 PRO A C 1
ATOM 3485 O O . PRO A 1 446 ? -13.461 1.509 0.193 1.00 92.69 446 PRO A O 1
ATOM 3488 N N . THR A 1 447 ? -12.165 2.868 -1.001 1.00 92.75 447 THR A N 1
ATOM 3489 C CA . THR A 1 447 ? -13.100 2.948 -2.141 1.00 92.75 447 THR A CA 1
ATOM 3490 C C . THR A 1 447 ? -13.144 1.685 -3.015 1.00 92.75 447 THR A C 1
ATOM 3492 O O . THR A 1 447 ? -14.120 1.425 -3.725 1.00 92.75 447 THR A O 1
ATOM 3495 N N . CYS A 1 448 ? -12.102 0.848 -3.017 1.00 95.50 448 CYS A N 1
ATOM 3496 C CA . CYS A 1 448 ? -12.078 -0.358 -3.847 1.00 95.50 448 CYS A CA 1
ATOM 3497 C C . CYS A 1 448 ? -12.942 -1.477 -3.246 1.00 95.50 448 CYS A C 1
ATOM 3499 O O . CYS A 1 448 ? -12.564 -2.124 -2.265 1.00 95.50 448 CYS A O 1
ATOM 3501 N N . GLY A 1 449 ? -14.037 -1.825 -3.928 1.00 93.00 449 GLY A N 1
ATOM 3502 C CA . GLY A 1 449 ? -14.898 -2.958 -3.562 1.00 93.00 449 GLY A CA 1
ATOM 3503 C C . GLY A 1 449 ? -14.225 -4.341 -3.603 1.00 93.00 449 GLY A C 1
ATOM 3504 O O . GLY A 1 449 ? -14.793 -5.302 -3.100 1.00 93.00 449 GLY A O 1
ATOM 3505 N N . LEU A 1 450 ? -13.018 -4.458 -4.177 1.00 95.25 450 LEU A N 1
ATOM 3506 C CA . LEU A 1 450 ? -12.268 -5.721 -4.300 1.00 95.25 450 LEU A CA 1
ATOM 3507 C C . LEU A 1 450 ? -11.070 -5.830 -3.344 1.00 95.25 450 LEU A C 1
ATOM 3509 O O . LEU A 1 450 ? -10.389 -6.854 -3.346 1.00 95.25 450 LEU A O 1
ATOM 3513 N N . ALA A 1 451 ? -10.755 -4.780 -2.579 1.00 96.50 451 ALA A N 1
ATOM 3514 C CA . ALA A 1 451 ? -9.593 -4.792 -1.694 1.00 96.50 451 ALA A CA 1
ATOM 3515 C C . ALA A 1 451 ? -9.762 -5.806 -0.549 1.00 96.50 451 ALA A C 1
ATOM 3517 O O . ALA A 1 451 ? -10.814 -5.855 0.095 1.00 96.50 451 ALA A O 1
ATOM 3518 N N . LEU A 1 452 ? -8.718 -6.592 -0.298 1.00 96.62 452 LEU A N 1
ATOM 3519 C CA . LEU A 1 452 ? -8.619 -7.534 0.819 1.00 96.62 452 LEU A CA 1
ATOM 3520 C C . LEU A 1 452 ? -7.784 -6.948 1.965 1.00 96.62 452 LEU A C 1
ATOM 3522 O O . LEU A 1 452 ? -8.051 -7.258 3.120 1.00 96.62 452 LEU A O 1
ATOM 3526 N N . ALA A 1 453 ? -6.812 -6.096 1.635 1.00 97.19 453 ALA A N 1
ATOM 3527 C CA . ALA A 1 453 ? -5.939 -5.373 2.555 1.00 97.19 453 ALA A CA 1
ATOM 3528 C C . ALA A 1 453 ? -5.751 -3.914 2.099 1.00 97.19 453 ALA A C 1
ATOM 3530 O O . ALA A 1 453 ? -6.159 -3.543 0.990 1.00 97.19 453 ALA A O 1
ATOM 3531 N N . GLU A 1 454 ? -5.104 -3.109 2.942 1.00 98.06 454 GLU A N 1
ATOM 3532 C CA . GLU A 1 454 ? -4.647 -1.759 2.603 1.00 98.06 454 GLU A CA 1
ATOM 3533 C C . GLU A 1 454 ? -3.588 -1.773 1.489 1.00 98.06 454 GLU A C 1
ATOM 3535 O O . GLU A 1 454 ? -3.026 -2.808 1.132 1.00 98.06 454 GLU A O 1
ATOM 3540 N N . SER A 1 455 ? -3.332 -0.614 0.882 1.00 98.38 455 SER A N 1
ATOM 3541 C CA . SER A 1 455 ? -2.233 -0.461 -0.078 1.00 98.38 455 SER A CA 1
ATOM 3542 C C . SER A 1 455 ? -1.704 0.970 -0.082 1.00 98.38 455 SER A C 1
ATOM 3544 O O . SER A 1 455 ? -0.641 1.216 0.471 1.00 98.38 455 SER A O 1
ATOM 3546 N N . GLU A 1 456 ? -2.447 1.930 -0.637 1.00 98.12 456 GLU A N 1
ATOM 3547 C CA . GLU A 1 456 ? -2.024 3.337 -0.698 1.00 98.12 456 GLU A CA 1
ATOM 3548 C C . GLU A 1 456 ? -1.790 3.945 0.689 1.00 98.12 456 GLU A C 1
ATOM 3550 O O . GLU A 1 456 ? -0.771 4.599 0.900 1.00 98.12 456 GLU A O 1
ATOM 3555 N N . ARG A 1 457 ? -2.685 3.674 1.646 1.00 96.31 457 ARG A N 1
ATOM 3556 C CA . ARG A 1 457 ? -2.625 4.243 3.003 1.00 96.31 457 ARG A CA 1
ATOM 3557 C C . ARG A 1 457 ? -1.519 3.651 3.877 1.00 96.31 457 ARG A C 1
ATOM 3559 O O . ARG A 1 457 ? -1.015 4.335 4.761 1.00 96.31 457 ARG A O 1
ATOM 3566 N N . VAL A 1 458 ? -1.130 2.400 3.625 1.00 96.88 458 VAL A N 1
ATOM 3567 C CA . VAL A 1 458 ? -0.055 1.718 4.366 1.00 96.88 458 VAL A CA 1
ATOM 3568 C C . VAL A 1 458 ? 1.323 1.944 3.745 1.00 96.88 458 VAL A C 1
ATOM 3570 O O . VAL A 1 458 ? 2.324 1.884 4.453 1.00 96.88 458 VAL A O 1
ATOM 3573 N N . MET A 1 459 ? 1.394 2.250 2.444 1.00 97.56 459 MET A N 1
ATOM 3574 C CA . MET A 1 459 ? 2.662 2.397 1.726 1.00 97.56 459 MET A CA 1
ATOM 3575 C C . MET A 1 459 ? 3.669 3.332 2.421 1.00 97.56 459 MET A C 1
ATOM 3577 O O . MET A 1 459 ? 4.825 2.932 2.524 1.00 97.56 459 MET A O 1
ATOM 3581 N N . PRO A 1 460 ? 3.288 4.506 2.974 1.00 95.19 460 PRO A N 1
ATOM 3582 C CA . PRO A 1 460 ? 4.230 5.335 3.727 1.00 95.19 460 PRO A CA 1
ATOM 3583 C C . PRO A 1 460 ? 4.925 4.584 4.870 1.00 95.19 460 PRO A C 1
ATOM 3585 O O . PRO A 1 460 ? 6.136 4.686 4.993 1.00 95.19 460 PRO A O 1
ATOM 3588 N N . ARG A 1 461 ? 4.199 3.748 5.630 1.00 95.19 461 ARG A N 1
ATOM 3589 C CA . ARG A 1 461 ? 4.777 2.951 6.727 1.00 95.19 461 ARG A CA 1
ATOM 3590 C C . ARG A 1 461 ? 5.755 1.889 6.232 1.00 95.19 461 ARG A C 1
ATOM 3592 O O . ARG A 1 461 ? 6.743 1.615 6.907 1.00 95.19 461 ARG A O 1
ATOM 3599 N N . PHE A 1 462 ? 5.480 1.271 5.081 1.00 96.56 462 PHE A N 1
ATOM 3600 C CA . PHE A 1 462 ? 6.423 0.332 4.469 1.00 96.56 462 PHE A CA 1
ATOM 3601 C C . PHE A 1 462 ? 7.694 1.040 4.011 1.00 96.56 462 PHE A C 1
ATOM 3603 O O . PHE A 1 462 ? 8.781 0.531 4.261 1.00 96.56 462 PHE A O 1
ATOM 3610 N N . LEU A 1 463 ? 7.555 2.206 3.378 1.00 97.44 463 LEU A N 1
ATOM 3611 C CA . LEU A 1 463 ? 8.689 2.979 2.879 1.00 97.44 463 LEU A CA 1
ATOM 3612 C C . LEU A 1 463 ? 9.549 3.531 4.014 1.00 97.44 463 LEU A C 1
ATOM 3614 O O . LEU A 1 463 ? 10.756 3.361 3.950 1.00 97.44 463 LEU A O 1
ATOM 3618 N N . ASP A 1 464 ? 8.947 4.070 5.079 1.00 94.81 464 ASP A N 1
ATOM 3619 C CA . ASP A 1 464 ? 9.687 4.559 6.252 1.00 94.81 464 ASP A CA 1
ATOM 3620 C C . ASP A 1 464 ? 10.597 3.451 6.826 1.00 94.81 464 ASP A C 1
ATOM 3622 O O . ASP A 1 464 ? 11.795 3.644 6.999 1.00 94.81 464 ASP A O 1
ATOM 3626 N N . ARG A 1 465 ? 10.059 2.237 7.012 1.00 94.69 465 ARG A N 1
ATOM 3627 C CA . ARG A 1 465 ? 10.837 1.094 7.523 1.00 94.69 465 ARG A CA 1
ATOM 3628 C C . ARG A 1 465 ? 11.867 0.564 6.525 1.00 94.69 465 ARG A C 1
ATOM 3630 O O . ARG A 1 465 ? 12.923 0.096 6.936 1.00 94.69 465 ARG A O 1
ATOM 3637 N N . LEU A 1 466 ? 11.549 0.557 5.228 1.00 95.88 466 LEU A N 1
ATOM 3638 C CA . LEU A 1 466 ? 12.498 0.135 4.194 1.00 95.88 466 LEU A CA 1
ATOM 3639 C C . LEU A 1 466 ? 13.650 1.127 4.068 1.00 95.88 466 LEU A C 1
ATOM 3641 O O . LEU A 1 466 ? 14.777 0.695 3.875 1.00 95.88 466 LEU A O 1
ATOM 3645 N N . GLU A 1 467 ? 13.392 2.423 4.210 1.00 95.44 467 GLU A N 1
ATOM 3646 C CA . GLU A 1 467 ? 14.424 3.461 4.225 1.00 95.44 467 GLU A CA 1
ATOM 3647 C C . GLU A 1 467 ? 15.405 3.262 5.371 1.00 95.44 467 GLU A C 1
ATOM 3649 O O . GLU A 1 467 ? 16.608 3.258 5.120 1.00 95.44 467 GLU A O 1
ATOM 3654 N N . ASP A 1 468 ? 14.908 3.004 6.583 1.00 90.44 468 ASP A N 1
ATOM 3655 C CA . ASP A 1 468 ? 15.763 2.715 7.738 1.00 90.44 468 ASP A CA 1
ATOM 3656 C C . ASP A 1 468 ? 16.675 1.503 7.470 1.00 90.44 468 ASP A C 1
ATOM 3658 O O . ASP A 1 468 ? 17.879 1.537 7.740 1.00 90.44 468 ASP A O 1
ATOM 3662 N N . VAL A 1 469 ? 16.121 0.432 6.886 1.00 92.19 469 VAL A N 1
ATOM 3663 C CA . VAL A 1 469 ? 16.881 -0.781 6.545 1.00 92.19 469 VAL A CA 1
ATOM 3664 C C . VAL A 1 469 ? 17.894 -0.521 5.428 1.00 92.19 469 VAL A C 1
ATOM 3666 O O . VAL A 1 469 ? 19.046 -0.927 5.557 1.00 92.19 469 VAL A O 1
ATOM 3669 N N . LEU A 1 470 ? 17.492 0.138 4.339 1.00 95.44 470 LEU A N 1
ATOM 3670 C CA . LEU A 1 470 ? 18.356 0.402 3.185 1.00 95.44 470 LEU A CA 1
ATOM 3671 C C . LEU A 1 470 ? 19.496 1.354 3.552 1.00 95.44 470 LEU A C 1
ATOM 3673 O O . LEU A 1 470 ? 20.642 1.068 3.219 1.00 95.44 470 LEU A O 1
ATOM 3677 N N . SER A 1 471 ? 19.210 2.424 4.298 1.00 91.38 471 SER A N 1
ATOM 3678 C CA . SER A 1 471 ? 20.232 3.362 4.775 1.00 91.38 471 SER A CA 1
ATOM 3679 C C . SER A 1 471 ? 21.216 2.686 5.733 1.00 91.38 471 SER A C 1
ATOM 3681 O O . SER A 1 471 ? 22.427 2.831 5.580 1.00 91.38 471 SER A O 1
ATOM 3683 N N . GLY A 1 472 ? 20.734 1.839 6.651 1.00 90.94 472 GLY A N 1
ATOM 3684 C CA . GLY A 1 472 ? 21.602 1.033 7.518 1.00 90.94 472 GLY A CA 1
ATOM 3685 C C . GLY A 1 472 ? 22.493 0.025 6.773 1.00 90.94 472 GLY A C 1
ATOM 3686 O O . GLY A 1 472 ? 23.419 -0.534 7.365 1.00 90.94 472 GLY A O 1
ATOM 3687 N N . LEU A 1 473 ? 22.226 -0.223 5.487 1.00 92.56 473 LEU A N 1
ATOM 3688 C CA . LEU A 1 473 ? 22.980 -1.127 4.618 1.00 92.56 473 LEU A CA 1
ATOM 3689 C C . LEU A 1 473 ? 23.794 -0.402 3.532 1.00 92.56 473 LEU A C 1
ATOM 3691 O O . LEU A 1 473 ? 24.539 -1.074 2.818 1.00 92.56 473 LEU A O 1
ATOM 3695 N N . GLY A 1 474 ? 23.695 0.928 3.419 1.00 92.81 474 GLY A N 1
ATOM 3696 C CA . GLY A 1 474 ? 24.340 1.702 2.353 1.00 92.81 474 GLY A CA 1
ATOM 3697 C C . GLY A 1 474 ? 23.691 1.517 0.974 1.00 92.81 474 GLY A C 1
ATOM 3698 O O . GLY A 1 474 ? 24.395 1.529 -0.033 1.00 92.81 474 GLY A O 1
ATOM 3699 N N . LEU A 1 475 ? 22.380 1.255 0.927 1.00 94.31 475 LEU A N 1
ATOM 3700 C CA . LEU A 1 475 ? 21.593 0.995 -0.287 1.00 94.31 475 LEU A CA 1
ATOM 3701 C C . LEU A 1 475 ? 20.549 2.094 -0.578 1.00 94.31 475 LEU A C 1
ATOM 3703 O O . LEU A 1 475 ? 19.655 1.911 -1.400 1.00 94.31 475 LEU A O 1
ATOM 3707 N N . GLU A 1 476 ? 20.609 3.238 0.100 1.00 92.31 476 GLU A N 1
ATOM 3708 C CA . GLU A 1 476 ? 19.623 4.328 0.021 1.00 92.31 476 GLU A CA 1
ATOM 3709 C C . GLU A 1 476 ? 19.481 4.968 -1.374 1.00 92.31 476 GLU A C 1
ATOM 3711 O O . GLU A 1 476 ? 18.430 5.538 -1.701 1.00 92.31 476 GLU A O 1
ATOM 3716 N N . HIS A 1 477 ? 20.525 4.861 -2.198 1.00 92.31 477 HIS A N 1
ATOM 3717 C CA . HIS A 1 477 ? 20.579 5.390 -3.562 1.00 92.31 477 HIS A CA 1
ATOM 3718 C C . HIS A 1 477 ? 20.271 4.341 -4.632 1.00 92.31 477 HIS A C 1
ATOM 3720 O O . HIS A 1 477 ? 20.107 4.689 -5.800 1.00 92.31 477 HIS A O 1
ATOM 3726 N N . GLU A 1 478 ? 20.152 3.074 -4.244 1.00 93.38 478 GLU A N 1
ATOM 3727 C CA . GLU A 1 478 ? 19.967 1.981 -5.185 1.00 93.38 478 GLU A CA 1
ATOM 3728 C C . GLU A 1 478 ? 18.532 1.950 -5.726 1.00 93.38 478 GLU A C 1
ATOM 3730 O O . GLU A 1 478 ? 17.571 1.973 -4.943 1.00 93.38 478 GLU A O 1
ATOM 3735 N N . PRO A 1 479 ? 18.342 1.877 -7.057 1.00 92.94 479 PRO A N 1
ATOM 3736 C CA . PRO A 1 479 ? 17.022 1.696 -7.639 1.00 92.94 479 PRO A CA 1
ATOM 3737 C C . PRO A 1 479 ? 16.372 0.405 -7.130 1.00 92.94 479 PRO A C 1
ATOM 3739 O O . PRO A 1 479 ? 16.886 -0.696 -7.321 1.00 92.94 479 PRO A O 1
ATOM 3742 N N . LEU A 1 480 ? 15.211 0.545 -6.488 1.00 94.06 480 LEU A N 1
ATOM 3743 C CA . LEU A 1 480 ? 14.461 -0.575 -5.929 1.00 94.06 480 LEU A CA 1
ATOM 3744 C C . LEU A 1 480 ? 12.963 -0.353 -6.119 1.00 94.06 480 LEU A C 1
ATOM 3746 O O . LEU A 1 480 ? 12.365 0.505 -5.464 1.00 94.06 480 LEU A O 1
ATOM 3750 N N . THR A 1 481 ? 12.325 -1.145 -6.983 1.00 96.12 481 THR A N 1
ATOM 3751 C CA . THR A 1 481 ? 10.869 -1.057 -7.149 1.00 96.12 481 THR A CA 1
ATOM 3752 C C . THR A 1 481 ? 10.127 -1.761 -6.026 1.00 96.12 481 THR A C 1
ATOM 3754 O O . THR A 1 481 ? 10.243 -2.970 -5.835 1.00 96.12 481 THR A O 1
ATOM 3757 N N . VAL A 1 482 ? 9.273 -1.006 -5.332 1.00 98.00 482 VAL A N 1
ATOM 3758 C CA . VAL A 1 482 ? 8.377 -1.531 -4.296 1.00 98.00 482 VAL A CA 1
ATOM 3759 C C . VAL A 1 482 ? 6.937 -1.269 -4.709 1.00 98.00 482 VAL A C 1
ATOM 3761 O O . VAL A 1 482 ? 6.473 -0.129 -4.765 1.00 98.00 482 VAL A O 1
ATOM 3764 N N . ARG A 1 483 ? 6.198 -2.328 -5.031 1.00 98.50 483 ARG A N 1
ATOM 3765 C CA . ARG A 1 483 ? 4.846 -2.205 -5.589 1.00 98.50 483 ARG A CA 1
ATOM 3766 C C . ARG A 1 483 ? 3.827 -2.912 -4.703 1.00 98.50 483 ARG A C 1
ATOM 3768 O O . ARG A 1 483 ? 3.829 -4.136 -4.600 1.00 98.50 483 ARG A O 1
ATOM 3775 N N . ALA A 1 484 ? 2.912 -2.149 -4.108 1.00 98.56 484 ALA A N 1
ATOM 3776 C CA . ALA A 1 484 ? 1.870 -2.666 -3.225 1.00 98.56 484 ALA A CA 1
ATOM 3777 C C . ALA A 1 484 ? 0.495 -2.707 -3.905 1.00 98.56 484 ALA A C 1
ATOM 3779 O O . ALA A 1 484 ? 0.076 -1.773 -4.592 1.00 98.56 484 ALA A O 1
ATOM 3780 N N . THR A 1 485 ? -0.265 -3.774 -3.671 1.00 98.62 485 THR A N 1
ATOM 3781 C CA . THR A 1 485 ? -1.668 -3.884 -4.087 1.00 98.62 485 THR A CA 1
ATOM 3782 C C . THR A 1 485 ? -2.517 -4.525 -3.007 1.00 98.62 485 THR A C 1
ATOM 3784 O O . THR A 1 485 ? -2.087 -5.480 -2.385 1.00 98.62 485 THR A O 1
ATOM 3787 N N . GLY A 1 486 ? -3.756 -4.067 -2.820 1.00 98.12 486 GLY A N 1
ATOM 3788 C CA . GLY A 1 486 ? -4.629 -4.590 -1.760 1.00 98.12 486 GLY A CA 1
ATOM 3789 C C . GLY A 1 486 ? -5.288 -5.945 -2.061 1.00 98.12 486 GLY A C 1
ATOM 3790 O O . GLY A 1 486 ? -6.060 -6.431 -1.243 1.00 98.12 486 GLY A O 1
ATOM 3791 N N . CYS A 1 487 ? -5.081 -6.530 -3.247 1.00 98.00 487 CYS A N 1
ATOM 3792 C CA . CYS A 1 487 ? -5.665 -7.813 -3.675 1.00 98.00 487 CYS A CA 1
ATOM 3793 C C . CYS A 1 487 ? -4.910 -8.363 -4.912 1.00 98.00 487 CYS A C 1
ATOM 3795 O O . CYS A 1 487 ? -4.211 -7.587 -5.575 1.00 98.00 487 CYS A O 1
ATOM 3797 N N . PRO A 1 488 ? -5.106 -9.635 -5.326 1.00 96.75 488 PRO A N 1
ATOM 3798 C CA . PRO A 1 488 ? -4.326 -10.266 -6.402 1.00 96.75 488 PRO A CA 1
ATOM 3799 C C . PRO A 1 488 ? -4.674 -9.799 -7.834 1.00 96.75 488 PRO A C 1
ATOM 3801 O O . PRO A 1 488 ? -4.214 -10.351 -8.831 1.00 96.75 488 PRO A O 1
ATOM 3804 N N . ASN A 1 489 ? -5.476 -8.739 -7.983 1.00 96.31 489 ASN A N 1
ATOM 3805 C CA . ASN A 1 489 ? -5.754 -8.145 -9.295 1.00 96.31 489 ASN A CA 1
ATOM 3806 C C . ASN A 1 489 ? -4.541 -7.417 -9.906 1.00 96.31 489 ASN A C 1
ATOM 3808 O O . ASN A 1 489 ? -4.559 -7.122 -11.106 1.00 96.31 489 ASN A O 1
ATOM 3812 N N . GLY A 1 490 ? -3.531 -7.075 -9.096 1.00 96.31 490 GLY A N 1
ATOM 3813 C CA . GLY A 1 490 ? -2.264 -6.514 -9.570 1.00 96.31 490 GLY A CA 1
ATOM 3814 C C . GLY A 1 490 ? -2.350 -5.095 -10.150 1.00 96.31 490 GLY A C 1
ATOM 3815 O O . GLY A 1 490 ? -1.652 -4.779 -11.110 1.00 96.31 490 GLY A O 1
ATOM 3816 N N . CYS A 1 491 ? -3.214 -4.219 -9.619 1.00 98.19 491 CYS A N 1
ATOM 3817 C CA . CYS A 1 491 ? -3.442 -2.868 -10.167 1.00 98.19 491 CYS A CA 1
ATOM 3818 C C . CYS A 1 491 ? -2.200 -1.953 -10.173 1.00 98.19 491 CYS A C 1
ATOM 3820 O O . CYS A 1 491 ? -2.083 -1.109 -11.064 1.00 98.19 491 CYS A O 1
ATOM 3822 N N . ALA A 1 492 ? -1.296 -2.124 -9.204 1.00 98.00 492 ALA A N 1
ATOM 3823 C CA . ALA A 1 492 ? -0.008 -1.428 -9.129 1.00 98.00 492 ALA A CA 1
ATOM 3824 C C . ALA A 1 492 ? 1.147 -2.249 -9.717 1.00 98.00 492 ALA A C 1
ATOM 3826 O O . ALA A 1 492 ? 2.296 -1.917 -9.486 1.00 98.00 492 ALA A O 1
ATOM 3827 N N . ARG A 1 493 ? 0.841 -3.313 -10.473 1.00 97.56 493 ARG A N 1
ATOM 3828 C CA . ARG A 1 493 ? 1.812 -4.172 -11.165 1.00 97.56 493 ARG A CA 1
ATOM 3829 C C . ARG A 1 493 ? 2.870 -4.816 -10.239 1.00 97.56 493 ARG A C 1
ATOM 3831 O O . ARG A 1 493 ? 4.056 -4.715 -10.531 1.00 97.56 493 ARG A O 1
ATOM 3838 N N . PRO A 1 494 ? 2.465 -5.476 -9.134 1.00 97.56 494 PRO A N 1
ATOM 3839 C CA . PRO A 1 494 ? 3.386 -5.925 -8.088 1.00 97.56 494 PRO A CA 1
ATOM 3840 C C . PRO A 1 494 ? 4.271 -7.099 -8.513 1.00 97.56 494 PRO A C 1
ATOM 3842 O O . PRO A 1 494 ? 5.386 -7.222 -8.034 1.00 97.56 494 PRO A O 1
ATOM 3845 N N . TYR A 1 495 ? 3.790 -7.949 -9.422 1.00 96.38 495 TYR A N 1
ATOM 3846 C CA . TYR A 1 495 ? 4.458 -9.208 -9.756 1.00 96.38 495 TYR A CA 1
ATOM 3847 C C . TYR A 1 495 ? 5.733 -9.035 -10.572 1.00 96.38 495 TYR A C 1
ATOM 3849 O O . TYR A 1 495 ? 6.493 -9.985 -10.667 1.00 96.38 495 TYR A O 1
ATOM 3857 N N . THR A 1 496 ? 5.955 -7.869 -11.177 1.00 94.38 496 THR A N 1
ATOM 3858 C CA . THR A 1 496 ? 7.167 -7.579 -11.952 1.00 94.38 496 THR A CA 1
ATOM 3859 C C . THR A 1 496 ? 8.166 -6.704 -11.197 1.00 94.38 496 THR A C 1
ATOM 3861 O O . THR A 1 496 ? 9.250 -6.468 -11.710 1.00 94.38 496 THR A O 1
ATOM 3864 N N . ALA A 1 497 ? 7.836 -6.243 -9.985 1.00 96.06 497 ALA A N 1
ATOM 3865 C CA . ALA A 1 497 ? 8.749 -5.447 -9.165 1.00 96.06 497 ALA A CA 1
ATOM 3866 C C . ALA A 1 497 ? 9.838 -6.287 -8.493 1.00 96.06 497 ALA A C 1
ATOM 3868 O O . ALA A 1 497 ? 9.657 -7.483 -8.256 1.00 96.06 497 ALA A O 1
ATOM 3869 N N . ASP A 1 498 ? 10.926 -5.616 -8.113 1.00 96.50 498 ASP A N 1
ATOM 3870 C CA . ASP A 1 498 ? 11.949 -6.154 -7.217 1.00 96.50 498 ASP A CA 1
ATOM 3871 C C . ASP A 1 498 ? 11.306 -6.649 -5.925 1.00 96.50 498 ASP A C 1
ATOM 3873 O O . ASP A 1 498 ? 11.586 -7.767 -5.510 1.00 96.50 498 ASP A O 1
ATOM 3877 N N . VAL A 1 499 ? 10.389 -5.858 -5.349 1.00 98.06 499 VAL A N 1
ATOM 3878 C CA . VAL A 1 499 ? 9.553 -6.235 -4.204 1.00 98.06 499 VAL A CA 1
ATOM 3879 C C . VAL A 1 499 ? 8.073 -5.985 -4.513 1.00 98.06 499 VAL A C 1
ATOM 3881 O O . VAL A 1 499 ? 7.613 -4.847 -4.653 1.00 98.06 499 VAL A O 1
ATOM 3884 N N . GLY A 1 500 ? 7.292 -7.060 -4.575 1.00 98.38 500 GLY A N 1
ATOM 3885 C CA . GLY A 1 500 ? 5.838 -7.026 -4.721 1.00 98.38 500 GLY A CA 1
ATOM 3886 C C . GLY A 1 500 ? 5.125 -7.315 -3.401 1.00 98.38 500 GLY A C 1
ATOM 3887 O O . GLY A 1 500 ? 5.378 -8.336 -2.777 1.00 98.38 500 GLY A O 1
ATOM 3888 N N . ILE A 1 501 ? 4.185 -6.464 -2.989 1.00 98.62 501 ILE A N 1
ATOM 3889 C CA . ILE A 1 501 ? 3.378 -6.646 -1.770 1.00 98.62 501 ILE A CA 1
ATOM 3890 C C . ILE A 1 501 ? 1.908 -6.800 -2.182 1.00 98.62 501 ILE A C 1
ATOM 3892 O O . ILE A 1 501 ? 1.310 -5.891 -2.764 1.00 98.62 501 ILE A O 1
ATOM 3896 N N . VAL A 1 502 ? 1.301 -7.958 -1.923 1.00 98.50 502 VAL A N 1
ATOM 3897 C CA . VAL A 1 502 ? -0.027 -8.319 -2.445 1.00 98.50 502 VAL A CA 1
ATOM 3898 C C . VAL A 1 502 ? -0.970 -8.703 -1.313 1.00 98.50 502 VAL A C 1
ATOM 3900 O O . VAL A 1 502 ? -0.814 -9.735 -0.677 1.00 98.50 502 VAL A O 1
ATOM 3903 N N . GLY A 1 503 ? -2.004 -7.896 -1.089 1.00 98.00 503 GLY A N 1
ATOM 3904 C CA . GLY A 1 503 ? -2.994 -8.096 -0.037 1.00 98.00 503 GLY A CA 1
ATOM 3905 C C . GLY A 1 503 ? -3.659 -9.470 -0.112 1.00 98.00 503 GLY A C 1
ATOM 3906 O O . GLY A 1 503 ? -4.205 -9.871 -1.149 1.00 98.00 503 GLY A O 1
ATOM 3907 N N . ARG A 1 504 ? -3.618 -10.179 1.015 1.00 92.50 504 ARG A N 1
ATOM 3908 C CA . ARG A 1 504 ? -4.188 -11.517 1.206 1.00 92.50 504 ARG A CA 1
ATOM 3909 C C . ARG A 1 504 ? -5.510 -11.458 1.960 1.00 92.50 504 ARG A C 1
ATOM 3911 O O . ARG A 1 504 ? -6.496 -12.064 1.550 1.00 92.50 504 ARG A O 1
ATOM 3918 N N . ARG A 1 505 ? -5.511 -10.723 3.067 1.00 94.06 505 ARG A N 1
ATOM 3919 C CA . ARG A 1 505 ? -6.639 -10.457 3.968 1.00 94.06 505 ARG A CA 1
ATOM 3920 C C . ARG A 1 505 ? -6.314 -9.196 4.768 1.00 94.06 505 ARG A C 1
ATOM 3922 O O . ARG A 1 505 ? -5.206 -8.679 4.645 1.00 94.06 505 ARG A O 1
ATOM 3929 N N . ALA A 1 506 ? -7.241 -8.720 5.594 1.00 93.19 506 ALA A N 1
ATOM 3930 C CA . ALA A 1 506 ? -7.022 -7.519 6.395 1.00 93.19 506 ALA A CA 1
ATOM 3931 C C . ALA A 1 506 ? -5.692 -7.606 7.173 1.00 93.19 506 ALA A C 1
ATOM 3933 O O . ALA A 1 506 ? -5.425 -8.606 7.846 1.00 93.19 506 ALA A O 1
ATOM 3934 N N . GLY A 1 507 ? -4.838 -6.593 7.005 1.00 93.31 507 GLY A N 1
ATOM 3935 C CA . GLY A 1 507 ? -3.519 -6.504 7.639 1.00 93.31 507 GLY A CA 1
ATOM 3936 C C . GLY A 1 507 ? -2.494 -7.572 7.230 1.00 93.31 507 GLY A C 1
ATOM 3937 O O . GLY A 1 507 ? -1.502 -7.711 7.930 1.00 93.31 507 GLY A O 1
ATOM 3938 N N . HIS A 1 508 ? -2.714 -8.353 6.162 1.00 96.56 508 HIS A N 1
ATOM 3939 C CA . HIS A 1 508 ? -1.782 -9.410 5.738 1.00 96.56 508 HIS A CA 1
ATOM 3940 C C . HIS A 1 508 ? -1.515 -9.409 4.230 1.00 96.56 508 HIS A C 1
ATOM 3942 O O . HIS A 1 508 ? -2.425 -9.195 3.419 1.00 96.56 508 HIS A O 1
ATOM 3948 N N . TYR A 1 509 ? -0.282 -9.751 3.858 1.00 97.62 509 TYR A N 1
ATOM 3949 C CA . TYR A 1 509 ? 0.243 -9.640 2.501 1.00 97.62 509 TYR A CA 1
ATOM 3950 C C . TYR A 1 509 ? 1.068 -10.864 2.099 1.00 97.62 509 TYR A C 1
ATOM 3952 O O . TYR A 1 509 ? 1.812 -11.418 2.899 1.00 97.62 509 TYR A O 1
ATOM 3960 N N . ASP A 1 510 ? 0.974 -11.250 0.835 1.00 95.50 510 ASP A N 1
ATOM 3961 C CA . ASP A 1 510 ? 1.984 -12.073 0.177 1.00 95.50 510 ASP A CA 1
ATOM 3962 C C . ASP A 1 510 ? 3.099 -11.148 -0.333 1.00 95.50 510 ASP A C 1
ATOM 3964 O O . ASP A 1 510 ? 2.816 -10.117 -0.952 1.00 95.50 510 ASP A O 1
ATOM 3968 N N . VAL A 1 511 ? 4.352 -11.504 -0.067 1.00 95.44 511 VAL A N 1
ATOM 3969 C CA . VAL A 1 511 ? 5.555 -10.771 -0.468 1.00 95.44 511 VAL A CA 1
ATOM 3970 C C . VAL A 1 511 ? 6.245 -11.543 -1.588 1.00 95.44 511 VAL A C 1
ATOM 3972 O O . VAL A 1 511 ? 6.545 -12.725 -1.439 1.00 95.44 511 VAL A O 1
ATOM 3975 N N . TYR A 1 512 ? 6.491 -10.870 -2.706 1.00 96.06 512 TYR A N 1
ATOM 3976 C CA . TYR A 1 512 ? 7.170 -11.395 -3.886 1.00 96.06 512 TYR A CA 1
ATOM 3977 C C . TYR A 1 512 ? 8.514 -10.691 -4.061 1.00 96.06 512 TYR A C 1
ATOM 3979 O O . TYR A 1 512 ? 8.579 -9.479 -3.858 1.00 96.06 512 TYR A O 1
ATOM 3987 N N . VAL A 1 513 ? 9.556 -11.421 -4.463 1.00 95.94 513 VAL A N 1
ATOM 3988 C CA . VAL A 1 513 ? 10.890 -10.864 -4.739 1.00 95.94 513 VAL A CA 1
ATOM 3989 C C . VAL A 1 513 ? 11.490 -11.481 -6.002 1.00 95.94 513 VAL A C 1
ATOM 3991 O O . VAL A 1 513 ? 11.198 -12.627 -6.326 1.00 95.94 513 VAL A O 1
ATOM 3994 N N . GLY A 1 514 ? 12.307 -10.735 -6.748 1.00 92.12 514 GLY A N 1
ATOM 3995 C CA . GLY A 1 514 ? 13.026 -11.270 -7.918 1.00 92.12 514 GLY A CA 1
ATOM 3996 C C . GLY A 1 514 ? 12.513 -10.800 -9.282 1.00 92.12 514 GLY A C 1
ATOM 3997 O O . GLY A 1 514 ? 12.943 -11.332 -10.315 1.00 92.12 514 GLY A O 1
ATOM 3998 N N . GLY A 1 515 ? 11.598 -9.823 -9.306 1.00 93.50 515 GLY A N 1
ATOM 3999 C CA . GLY A 1 515 ? 11.238 -9.102 -10.529 1.00 93.50 515 GLY A CA 1
ATOM 4000 C C . GLY A 1 515 ? 12.377 -8.199 -11.008 1.00 93.50 515 GLY A C 1
ATOM 4001 O O . GLY A 1 515 ? 13.534 -8.427 -10.658 1.00 93.50 515 GLY A O 1
ATOM 4002 N N . ARG A 1 516 ? 12.070 -7.207 -11.847 1.00 89.56 516 ARG A N 1
ATOM 4003 C CA . ARG A 1 516 ? 13.035 -6.196 -12.305 1.00 89.56 516 ARG A CA 1
ATOM 4004 C C . ARG A 1 516 ? 12.371 -4.857 -12.527 1.00 89.56 516 ARG A C 1
ATOM 4006 O O . ARG A 1 516 ? 11.228 -4.790 -12.976 1.00 89.56 516 ARG A O 1
ATOM 4013 N N . LEU A 1 517 ? 13.160 -3.800 -12.373 1.00 86.31 517 LEU A N 1
ATOM 4014 C CA . LEU A 1 517 ? 12.805 -2.447 -12.788 1.00 86.31 517 LEU A CA 1
ATOM 4015 C C . LEU A 1 517 ? 12.261 -2.400 -14.236 1.00 86.31 517 LEU A C 1
ATOM 4017 O O . LEU A 1 517 ? 11.215 -1.796 -14.476 1.00 86.31 517 LEU A O 1
ATOM 4021 N N . ALA A 1 518 ? 12.896 -3.138 -15.156 1.00 88.88 518 ALA A N 1
ATOM 4022 C CA . ALA A 1 518 ? 12.497 -3.271 -16.561 1.00 88.88 518 ALA A CA 1
ATOM 4023 C C . ALA A 1 518 ? 11.112 -3.915 -16.783 1.00 88.88 518 ALA A C 1
ATOM 4025 O O . ALA A 1 518 ? 10.571 -3.839 -17.881 1.00 88.88 518 ALA A O 1
ATOM 4026 N N . GLY A 1 519 ? 10.509 -4.555 -15.774 1.00 90.06 519 GLY A N 1
ATOM 4027 C CA . GLY A 1 519 ? 9.152 -5.113 -15.859 1.00 90.06 519 GLY A CA 1
ATOM 4028 C C . GLY A 1 519 ? 9.006 -6.374 -16.725 1.00 90.06 519 GLY A C 1
ATOM 4029 O O . GLY A 1 519 ? 7.894 -6.822 -16.992 1.00 90.06 519 GLY A O 1
ATOM 4030 N N . ASP A 1 520 ? 10.114 -6.959 -17.157 1.00 91.12 520 ASP A N 1
ATOM 4031 C CA . ASP A 1 520 ? 10.206 -8.075 -18.106 1.00 91.12 520 ASP A CA 1
ATOM 4032 C C . ASP A 1 520 ? 10.434 -9.438 -17.424 1.00 91.12 520 ASP A C 1
ATOM 4034 O O . ASP A 1 520 ? 10.690 -10.449 -18.078 1.00 91.12 520 ASP A O 1
ATOM 4038 N N . ARG A 1 521 ? 10.342 -9.481 -16.090 1.00 91.69 521 ARG A N 1
ATOM 4039 C CA . ARG A 1 521 ? 10.493 -10.696 -15.286 1.00 91.69 521 ARG A CA 1
ATOM 4040 C C . ARG A 1 521 ? 9.566 -10.675 -14.081 1.00 91.69 521 ARG A C 1
ATOM 4042 O O . ARG A 1 521 ? 9.367 -9.636 -13.456 1.00 91.69 521 ARG A O 1
ATOM 4049 N N . PHE A 1 522 ? 9.033 -11.843 -13.727 1.00 92.94 522 PHE A N 1
ATOM 4050 C CA . PHE A 1 522 ? 8.265 -12.006 -12.498 1.00 92.94 522 PHE A CA 1
ATOM 4051 C C . PHE A 1 522 ? 9.152 -12.187 -11.267 1.00 92.94 522 PHE A C 1
ATOM 4053 O O . PHE A 1 522 ? 10.164 -12.889 -11.324 1.00 92.94 522 PHE A O 1
ATOM 4060 N N . GLY A 1 523 ? 8.713 -11.614 -10.150 1.00 90.38 523 GLY A N 1
ATOM 4061 C CA . GLY A 1 523 ? 9.134 -12.018 -8.817 1.00 90.38 523 GLY A CA 1
ATOM 4062 C C . GLY A 1 523 ? 8.491 -13.340 -8.402 1.00 90.38 523 GLY A C 1
ATOM 4063 O O . GLY A 1 523 ? 7.389 -13.688 -8.833 1.00 90.38 523 GLY A O 1
ATOM 4064 N N . GLU A 1 524 ? 9.194 -14.075 -7.556 1.00 88.38 524 GLU A N 1
ATOM 4065 C CA . GLU A 1 524 ? 8.752 -15.316 -6.933 1.00 88.38 524 GLU A CA 1
ATOM 4066 C C . GLU A 1 524 ? 8.140 -15.028 -5.562 1.00 88.38 524 GLU A C 1
ATOM 4068 O O . GLU A 1 524 ? 8.474 -14.032 -4.923 1.00 88.38 524 GLU A O 1
ATOM 4073 N N . LEU A 1 525 ? 7.229 -15.888 -5.104 1.00 89.06 525 LEU A N 1
ATOM 4074 C CA . LEU A 1 525 ? 6.651 -15.769 -3.767 1.00 89.06 525 LEU A CA 1
ATOM 4075 C C . LEU A 1 525 ? 7.748 -16.015 -2.720 1.00 89.06 525 LEU A C 1
ATOM 4077 O O . LEU A 1 525 ? 8.195 -17.144 -2.541 1.00 89.06 525 LEU A O 1
ATOM 4081 N N . TRP A 1 526 ? 8.160 -14.952 -2.034 1.00 88.88 526 TRP A N 1
ATOM 4082 C CA . TRP A 1 526 ? 9.182 -14.976 -0.989 1.00 88.88 526 TRP A CA 1
ATOM 4083 C C . TRP A 1 526 ? 8.586 -15.363 0.364 1.00 88.88 526 TRP A C 1
ATOM 4085 O O . TRP A 1 526 ? 9.121 -16.212 1.071 1.00 88.88 526 TRP A O 1
ATOM 4095 N N . ALA A 1 527 ? 7.445 -14.766 0.710 1.00 80.19 527 ALA A N 1
ATOM 4096 C CA . ALA A 1 527 ? 6.740 -15.060 1.948 1.00 80.19 527 ALA A CA 1
ATOM 4097 C C . ALA A 1 527 ? 5.230 -14.900 1.770 1.00 80.19 527 ALA A C 1
ATOM 4099 O O . ALA A 1 527 ? 4.758 -13.973 1.117 1.00 80.19 527 ALA A O 1
ATOM 4100 N N . GLU A 1 528 ? 4.456 -15.808 2.355 1.00 89.50 528 GLU A N 1
ATOM 4101 C CA . GLU A 1 528 ? 3.002 -15.847 2.210 1.00 89.50 528 GLU A CA 1
ATOM 4102 C C . GLU A 1 528 ? 2.313 -15.371 3.493 1.00 89.50 528 GLU A C 1
ATOM 4104 O O . GLU A 1 528 ? 2.734 -15.717 4.595 1.00 89.50 528 GLU A O 1
ATOM 4109 N N . ASN A 1 529 ? 1.209 -14.631 3.352 1.00 88.19 529 ASN A N 1
ATOM 4110 C CA . ASN A 1 529 ? 0.327 -14.238 4.453 1.00 88.19 529 ASN A CA 1
ATOM 4111 C C . ASN A 1 529 ? 1.073 -13.596 5.643 1.00 88.19 529 ASN A C 1
ATOM 4113 O O . ASN A 1 529 ? 0.802 -13.895 6.806 1.00 88.19 529 ASN A O 1
ATOM 4117 N N . VAL A 1 530 ? 2.001 -12.698 5.335 1.00 83.06 530 VAL A N 1
ATOM 4118 C CA . VAL A 1 530 ? 2.818 -11.940 6.282 1.00 83.06 530 VAL A CA 1
ATOM 4119 C C . VAL A 1 530 ? 1.985 -10.810 6.879 1.00 83.06 530 VAL A C 1
ATOM 4121 O O . VAL A 1 530 ? 1.347 -10.063 6.136 1.00 83.06 530 VAL A O 1
ATOM 4124 N N . ALA A 1 531 ? 1.974 -10.680 8.206 1.00 87.25 531 ALA A N 1
ATOM 4125 C CA . ALA A 1 531 ? 1.343 -9.545 8.877 1.00 87.25 531 ALA A CA 1
ATOM 4126 C C . ALA A 1 531 ? 2.005 -8.226 8.444 1.00 87.25 531 ALA A C 1
ATOM 4128 O O . ALA A 1 531 ? 3.204 -8.194 8.166 1.00 87.25 531 ALA A O 1
ATOM 4129 N N . GLU A 1 532 ? 1.230 -7.145 8.367 1.00 93.25 532 GLU A N 1
ATOM 4130 C CA . GLU A 1 532 ? 1.682 -5.829 7.903 1.00 93.25 532 GLU A CA 1
ATOM 4131 C C . GLU A 1 532 ? 3.007 -5.406 8.545 1.00 93.25 532 GLU A C 1
ATOM 4133 O O . GLU A 1 532 ? 3.956 -5.022 7.861 1.00 93.25 532 GLU A O 1
ATOM 4138 N N . GLU A 1 533 ? 3.100 -5.535 9.862 1.00 87.44 533 GLU A N 1
ATOM 4139 C CA . GLU A 1 533 ? 4.259 -5.137 10.636 1.00 87.44 533 GLU A CA 1
ATOM 4140 C C . GLU A 1 533 ? 5.510 -5.982 10.354 1.00 87.44 533 GLU A C 1
ATOM 4142 O O . GLU A 1 533 ? 6.624 -5.509 10.583 1.00 87.44 533 GLU A O 1
ATOM 4147 N N . SER A 1 534 ? 5.337 -7.193 9.824 1.00 85.88 534 SER A N 1
ATOM 4148 C CA . SER A 1 534 ? 6.407 -8.141 9.510 1.00 85.88 534 SER A CA 1
ATOM 4149 C C . SER A 1 534 ? 6.850 -8.107 8.044 1.00 85.88 534 SER A C 1
ATOM 4151 O O . SER A 1 534 ? 7.864 -8.720 7.725 1.00 85.88 534 SER A O 1
ATOM 4153 N N . VAL A 1 535 ? 6.164 -7.369 7.158 1.00 89.00 535 VAL A N 1
ATOM 4154 C CA . VAL A 1 535 ? 6.506 -7.302 5.720 1.00 89.00 535 VAL A CA 1
ATOM 4155 C C . VAL A 1 535 ? 7.960 -6.871 5.495 1.00 89.00 535 VAL A C 1
ATOM 4157 O O . VAL A 1 535 ? 8.692 -7.538 4.770 1.00 89.00 535 VAL A O 1
ATOM 4160 N N . VAL A 1 536 ? 8.397 -5.785 6.139 1.00 91.12 536 VAL A N 1
ATOM 4161 C CA . VAL A 1 536 ? 9.780 -5.286 6.016 1.00 91.12 536 VAL A CA 1
ATOM 4162 C C . VAL A 1 536 ? 10.786 -6.157 6.782 1.00 91.12 536 VAL A C 1
ATOM 4164 O O . VAL A 1 536 ? 11.802 -6.516 6.188 1.00 91.12 536 VAL A O 1
ATOM 4167 N N . PRO A 1 537 ? 10.522 -6.584 8.038 1.00 85.75 537 PRO A N 1
ATOM 4168 C CA . PRO A 1 537 ? 11.379 -7.550 8.731 1.00 85.75 537 PRO A CA 1
ATOM 4169 C C . PRO A 1 537 ? 11.686 -8.825 7.936 1.00 85.75 537 PRO A C 1
ATOM 4171 O O . PRO A 1 537 ? 12.811 -9.308 7.980 1.00 85.75 537 PRO A O 1
ATOM 4174 N N . VAL A 1 538 ? 10.726 -9.343 7.166 1.00 83.31 538 VAL A N 1
ATOM 4175 C CA . VAL A 1 538 ? 10.914 -10.534 6.319 1.00 83.31 538 VAL A CA 1
ATOM 4176 C C . VAL A 1 538 ? 11.825 -10.273 5.108 1.00 83.31 538 VAL A C 1
ATOM 4178 O O . VAL A 1 538 ? 12.431 -11.206 4.584 1.00 83.31 538 VAL A O 1
ATOM 4181 N N . LEU A 1 539 ? 11.959 -9.022 4.662 1.00 86.75 539 LEU A N 1
ATOM 4182 C CA . LEU A 1 539 ? 12.866 -8.627 3.577 1.00 86.75 539 LEU A CA 1
ATOM 4183 C C . LEU A 1 539 ? 14.274 -8.288 4.079 1.00 86.75 539 LEU A C 1
ATOM 4185 O O . LEU A 1 539 ? 15.237 -8.441 3.333 1.00 86.75 539 LEU A O 1
ATOM 4189 N N . ALA A 1 540 ? 14.412 -7.840 5.330 1.00 82.19 540 ALA A N 1
ATOM 4190 C CA . ALA A 1 540 ? 15.672 -7.325 5.865 1.00 82.19 540 ALA A CA 1
ATOM 4191 C C . ALA A 1 540 ? 16.870 -8.295 5.743 1.00 82.19 540 ALA A C 1
ATOM 4193 O O . ALA A 1 540 ? 17.941 -7.826 5.353 1.00 82.19 540 ALA A O 1
ATOM 4194 N N . PRO A 1 541 ? 16.739 -9.619 5.988 1.00 82.62 541 PRO A N 1
ATOM 4195 C CA . PRO A 1 541 ? 17.845 -10.556 5.777 1.00 82.62 541 PRO A CA 1
ATOM 4196 C C . PRO A 1 541 ? 18.299 -10.617 4.316 1.00 82.62 541 PRO A C 1
ATOM 4198 O O . PRO A 1 541 ? 19.495 -10.589 4.049 1.00 82.62 541 PRO A O 1
ATOM 4201 N N . LEU A 1 542 ? 17.350 -10.636 3.376 1.00 91.06 542 LEU A N 1
ATOM 4202 C CA . LEU A 1 542 ? 17.641 -10.662 1.944 1.00 91.06 542 LEU A CA 1
ATOM 4203 C C . LEU A 1 542 ? 18.298 -9.358 1.476 1.00 91.06 542 LEU A C 1
ATOM 4205 O O . LEU A 1 542 ? 19.242 -9.397 0.696 1.00 91.06 542 LEU A O 1
ATOM 4209 N N . LEU A 1 543 ? 17.834 -8.206 1.967 1.00 93.50 543 LEU A N 1
ATOM 4210 C CA . LEU A 1 543 ? 18.445 -6.911 1.656 1.00 93.50 543 LEU A CA 1
ATOM 4211 C C . LEU A 1 543 ? 19.870 -6.810 2.213 1.00 93.50 543 LEU A C 1
ATOM 4213 O O . LEU A 1 543 ? 20.749 -6.276 1.543 1.00 93.50 543 LEU A O 1
ATOM 4217 N N . ALA A 1 544 ? 20.116 -7.344 3.413 1.00 88.19 544 ALA A N 1
ATOM 4218 C CA . ALA A 1 544 ? 21.454 -7.390 3.997 1.00 88.19 544 ALA A CA 1
ATOM 4219 C C . ALA A 1 544 ? 22.397 -8.302 3.200 1.00 88.19 544 ALA A C 1
ATOM 4221 O O . ALA A 1 544 ? 23.559 -7.944 2.998 1.00 88.19 544 ALA A O 1
ATOM 4222 N N . ASP A 1 545 ? 21.896 -9.443 2.723 1.00 88.69 545 ASP A N 1
ATOM 4223 C CA . ASP A 1 545 ? 22.666 -10.359 1.882 1.00 88.69 545 ASP A CA 1
ATOM 4224 C C . ASP A 1 545 ? 22.941 -9.755 0.497 1.00 88.69 545 ASP A C 1
ATOM 4226 O O . ASP A 1 545 ? 24.078 -9.770 0.029 1.00 88.69 545 ASP A O 1
ATOM 4230 N N . TRP A 1 546 ? 21.944 -9.099 -0.108 1.00 95.94 546 TRP A N 1
ATOM 4231 C CA . TRP A 1 546 ? 22.105 -8.334 -1.348 1.00 95.94 546 TRP A CA 1
ATOM 4232 C C . TRP A 1 546 ? 23.161 -7.249 -1.204 1.00 95.94 546 TRP A C 1
ATOM 4234 O O . TRP A 1 546 ? 24.086 -7.191 -2.014 1.00 95.94 546 TRP A O 1
ATOM 4244 N N . ALA A 1 547 ? 23.082 -6.448 -0.137 1.00 95.38 547 ALA A N 1
ATOM 4245 C CA . ALA A 1 547 ? 24.095 -5.449 0.157 1.00 95.38 547 ALA A CA 1
ATOM 4246 C C . ALA A 1 547 ? 25.479 -6.098 0.154 1.00 95.38 547 ALA A C 1
ATOM 4248 O O . ALA A 1 547 ? 26.360 -5.600 -0.542 1.00 95.38 547 ALA A O 1
ATOM 4249 N N . ALA A 1 548 ? 25.648 -7.208 0.887 1.00 93.44 548 ALA A N 1
ATOM 4250 C CA . ALA A 1 548 ? 26.907 -7.920 1.103 1.00 93.44 548 ALA A CA 1
ATOM 4251 C C . ALA A 1 548 ? 27.493 -8.589 -0.155 1.00 93.44 548 ALA A C 1
ATOM 4253 O O . ALA A 1 548 ? 28.709 -8.545 -0.352 1.00 93.44 548 ALA A O 1
ATOM 4254 N N . ASN A 1 549 ? 26.641 -9.179 -0.995 1.00 92.31 549 ASN A N 1
ATOM 4255 C CA . ASN A 1 549 ? 27.036 -10.186 -1.983 1.00 92.31 549 ASN A CA 1
ATOM 4256 C C . ASN A 1 549 ? 26.630 -9.861 -3.432 1.00 92.31 549 ASN A C 1
ATOM 4258 O O . ASN A 1 549 ? 26.802 -10.708 -4.320 1.00 92.31 549 ASN A O 1
ATOM 4262 N N . ARG A 1 550 ? 26.076 -8.673 -3.703 1.00 94.62 550 ARG A N 1
ATOM 4263 C CA . ARG A 1 550 ? 25.820 -8.217 -5.079 1.00 94.62 550 ARG A CA 1
ATOM 4264 C C . ARG A 1 550 ? 27.106 -8.029 -5.880 1.00 94.62 550 ARG A C 1
ATOM 4266 O O . ARG A 1 550 ? 28.158 -7.708 -5.326 1.00 94.62 550 ARG A O 1
ATOM 4273 N N . ARG A 1 551 ? 27.013 -8.196 -7.198 1.00 94.38 551 ARG A N 1
ATOM 4274 C CA . ARG A 1 551 ? 28.118 -7.969 -8.141 1.00 94.38 551 ARG A CA 1
ATOM 4275 C C . ARG A 1 551 ? 27.985 -6.591 -8.782 1.00 94.38 551 ARG A C 1
ATOM 4277 O O . ARG A 1 551 ? 27.029 -6.360 -9.509 1.00 94.38 551 ARG A O 1
ATOM 4284 N N . GLY A 1 552 ? 28.942 -5.691 -8.554 1.00 91.44 552 GLY A N 1
ATOM 4285 C CA . GLY A 1 552 ? 28.902 -4.343 -9.136 1.00 91.44 552 GLY A CA 1
ATOM 4286 C C . GLY A 1 552 ? 27.580 -3.622 -8.836 1.00 91.44 552 GLY A C 1
ATOM 4287 O O . GLY A 1 552 ? 27.184 -3.516 -7.673 1.00 91.44 552 GLY A O 1
ATOM 4288 N N . GLU A 1 553 ? 26.893 -3.184 -9.891 1.00 88.62 553 GLU A N 1
ATOM 4289 C CA . GLU A 1 553 ? 25.595 -2.487 -9.851 1.00 88.62 553 GLU A CA 1
ATOM 4290 C C . GLU A 1 553 ? 24.384 -3.438 -9.968 1.00 88.62 553 GLU A C 1
ATOM 4292 O O . GLU A 1 553 ? 23.288 -3.042 -10.355 1.00 88.62 553 GLU A O 1
ATOM 4297 N N . GLU A 1 554 ? 24.561 -4.724 -9.656 1.00 93.75 554 GLU A N 1
ATOM 4298 C CA . GLU A 1 554 ? 23.485 -5.718 -9.704 1.00 93.75 554 GLU A CA 1
ATOM 4299 C C . GLU A 1 554 ? 22.322 -5.346 -8.764 1.00 93.75 554 GLU A C 1
ATOM 4301 O O . GLU A 1 554 ? 22.471 -5.294 -7.536 1.00 93.75 554 GLU A O 1
ATOM 4306 N N . GLY A 1 555 ? 21.139 -5.136 -9.347 1.00 93.88 555 GLY A N 1
ATOM 4307 C CA . GLY A 1 555 ? 19.902 -4.856 -8.618 1.00 93.88 555 GLY A CA 1
ATOM 4308 C C . GLY A 1 555 ? 19.391 -6.053 -7.805 1.00 93.88 555 GLY A C 1
ATOM 4309 O O . GLY A 1 555 ? 19.748 -7.205 -8.071 1.00 93.88 555 GLY A O 1
ATOM 4310 N N . LEU A 1 556 ? 18.505 -5.796 -6.832 1.00 95.56 556 LEU A N 1
ATOM 4311 C CA . LEU A 1 556 ? 17.969 -6.828 -5.928 1.00 95.56 556 LEU A CA 1
ATOM 4312 C C . LEU A 1 556 ? 17.361 -8.008 -6.690 1.00 95.56 556 LEU A C 1
ATOM 4314 O O . LEU A 1 556 ? 17.566 -9.163 -6.319 1.00 95.56 556 LEU A O 1
ATOM 4318 N N . GLY A 1 557 ? 16.604 -7.724 -7.750 1.00 93.25 557 GLY A N 1
ATOM 4319 C CA . GLY A 1 557 ? 15.967 -8.749 -8.558 1.00 93.25 557 GLY A CA 1
ATOM 4320 C C . GLY A 1 557 ? 16.949 -9.737 -9.190 1.00 93.25 557 GLY A C 1
ATOM 4321 O O . GLY A 1 557 ? 16.732 -10.948 -9.126 1.00 93.25 557 GLY A O 1
ATOM 4322 N N . ASP A 1 558 ? 18.019 -9.230 -9.807 1.00 92.81 558 ASP A N 1
ATOM 4323 C CA . ASP A 1 558 ? 19.044 -10.051 -10.467 1.00 92.81 558 ASP A CA 1
ATOM 4324 C C . ASP A 1 558 ? 19.876 -10.821 -9.450 1.00 92.81 558 ASP A C 1
ATOM 4326 O O . ASP A 1 558 ? 20.074 -12.029 -9.591 1.00 92.81 558 ASP A O 1
ATOM 4330 N N . TYR A 1 559 ? 20.234 -10.153 -8.358 1.00 95.19 559 TYR A N 1
ATOM 4331 C CA . TYR A 1 559 ? 20.886 -10.779 -7.223 1.00 95.19 559 TYR A CA 1
ATOM 4332 C C . TYR A 1 559 ? 20.070 -11.947 -6.647 1.00 95.19 559 TYR A C 1
ATOM 4334 O O . TYR A 1 559 ? 20.608 -13.037 -6.421 1.00 95.19 559 TYR A O 1
ATOM 4342 N N . PHE A 1 560 ? 18.763 -11.743 -6.445 1.00 93.00 560 PHE A N 1
ATOM 4343 C CA . PHE A 1 560 ? 17.855 -12.775 -5.954 1.00 93.00 560 PHE A CA 1
ATOM 4344 C C . PHE A 1 560 ? 17.826 -13.976 -6.902 1.00 93.00 560 PHE A C 1
ATOM 4346 O O . PHE A 1 560 ? 17.956 -15.117 -6.460 1.00 93.00 560 PHE A O 1
ATOM 4353 N N . ARG A 1 561 ? 17.721 -13.727 -8.213 1.00 88.06 561 ARG A N 1
ATOM 4354 C CA . ARG A 1 561 ? 17.737 -14.790 -9.227 1.00 88.06 561 ARG A CA 1
ATOM 4355 C C . ARG A 1 561 ? 19.047 -15.560 -9.252 1.00 88.06 561 ARG A C 1
ATOM 4357 O O . ARG A 1 561 ? 19.031 -16.772 -9.408 1.00 88.06 561 ARG A O 1
ATOM 4364 N N . ARG A 1 562 ? 20.174 -14.880 -9.087 1.00 90.38 562 ARG A N 1
ATOM 4365 C CA . ARG A 1 562 ? 21.482 -15.530 -9.078 1.00 90.38 562 ARG A CA 1
ATOM 4366 C C . ARG A 1 562 ? 21.717 -16.381 -7.828 1.00 90.38 562 ARG A C 1
ATOM 4368 O O . ARG A 1 562 ? 22.425 -17.378 -7.913 1.00 90.38 562 ARG A O 1
ATOM 4375 N N . THR A 1 563 ? 21.194 -15.956 -6.679 1.00 84.56 563 THR A N 1
ATOM 4376 C CA . THR A 1 563 ? 21.599 -16.494 -5.367 1.00 84.56 563 THR A CA 1
ATOM 4377 C C . THR A 1 563 ? 20.558 -17.425 -4.752 1.00 84.56 563 THR A C 1
ATOM 4379 O O . THR A 1 563 ? 20.912 -18.441 -4.164 1.00 84.56 563 THR A O 1
ATOM 4382 N N . PHE A 1 564 ? 19.276 -17.089 -4.882 1.00 74.06 564 PHE A N 1
ATOM 4383 C CA . PHE A 1 564 ? 18.187 -17.756 -4.164 1.00 74.06 564 PHE A CA 1
ATOM 4384 C C . PHE A 1 564 ? 17.223 -18.502 -5.067 1.00 74.06 564 PHE A C 1
ATOM 4386 O O . PHE A 1 564 ? 16.519 -19.392 -4.585 1.00 74.06 564 PHE A O 1
ATOM 4393 N N . ALA A 1 565 ? 17.155 -18.149 -6.353 1.00 61.41 565 ALA A N 1
ATOM 4394 C CA . ALA A 1 565 ? 16.312 -18.903 -7.258 1.00 61.41 565 ALA A CA 1
ATOM 4395 C C . ALA A 1 565 ? 16.882 -20.319 -7.374 1.00 61.41 565 ALA A C 1
ATOM 4397 O O . ALA A 1 565 ? 17.904 -20.559 -8.013 1.00 61.41 565 ALA A O 1
ATOM 4398 N N . SER A 1 566 ? 16.198 -21.277 -6.751 1.00 48.03 566 SER A N 1
ATOM 4399 C CA . SER A 1 566 ? 16.341 -22.678 -7.122 1.00 48.03 566 SER A CA 1
ATOM 4400 C C . SER A 1 566 ? 16.097 -22.772 -8.623 1.00 48.03 566 SER A C 1
ATOM 4402 O O . SER A 1 566 ? 15.147 -22.154 -9.112 1.00 48.03 566 SER A O 1
ATOM 4404 N N . THR A 1 567 ? 16.873 -23.574 -9.347 1.00 41.72 567 THR A N 1
ATOM 4405 C CA . THR A 1 567 ? 16.713 -23.766 -10.796 1.00 41.72 567 THR A CA 1
ATOM 4406 C C . THR A 1 567 ? 15.316 -24.232 -11.221 1.00 41.72 567 THR A C 1
ATOM 4408 O O . THR A 1 567 ? 15.041 -24.253 -12.412 1.00 41.72 567 THR A O 1
ATOM 4411 N N . THR A 1 568 ? 14.391 -24.510 -10.294 1.00 38.03 568 THR A N 1
ATOM 4412 C CA . THR A 1 568 ? 12.957 -24.580 -10.593 1.00 38.03 568 THR A CA 1
ATOM 4413 C C . THR A 1 568 ? 12.101 -24.377 -9.334 1.00 38.03 568 THR A C 1
ATOM 4415 O O . THR A 1 568 ? 11.781 -25.327 -8.623 1.00 38.03 568 THR A O 1
ATOM 4418 N N . ARG A 1 569 ? 11.647 -23.143 -9.076 1.00 33.03 569 ARG A N 1
ATOM 4419 C CA . ARG A 1 569 ? 10.365 -22.901 -8.389 1.00 33.03 569 ARG A CA 1
ATOM 4420 C C . ARG A 1 569 ? 9.483 -22.049 -9.287 1.00 33.03 569 ARG A C 1
ATOM 4422 O O . ARG A 1 569 ? 9.557 -20.828 -9.353 1.00 33.03 569 ARG A O 1
ATOM 4429 N N . HIS A 1 570 ? 8.673 -22.774 -10.043 1.00 36.31 570 HIS A N 1
ATOM 4430 C CA . HIS A 1 570 ? 7.653 -22.255 -10.931 1.00 36.31 570 HIS A CA 1
ATOM 4431 C C . HIS A 1 570 ? 6.714 -21.307 -10.173 1.00 36.31 570 HIS A C 1
ATOM 4433 O O . HIS A 1 570 ? 6.113 -21.680 -9.164 1.00 36.31 570 HIS A O 1
ATOM 4439 N N . VAL A 1 571 ? 6.518 -20.100 -10.703 1.00 32.72 571 VAL A N 1
ATOM 4440 C CA . VAL A 1 571 ? 5.285 -19.355 -10.441 1.00 32.72 571 VAL A CA 1
ATOM 4441 C C . VAL A 1 571 ? 4.162 -20.208 -11.022 1.00 32.72 571 VAL A C 1
ATOM 4443 O O . VAL A 1 571 ? 4.100 -20.330 -12.237 1.00 32.72 571 VAL A O 1
ATOM 4446 N N . LEU A 1 572 ? 3.362 -20.839 -10.152 1.00 39.00 572 LEU A N 1
ATOM 4447 C CA . LEU A 1 572 ? 2.144 -21.620 -10.430 1.00 39.00 572 LEU A CA 1
ATOM 4448 C C . LEU A 1 572 ? 1.695 -21.596 -11.907 1.00 39.00 572 LEU A C 1
ATOM 4450 O O . LEU A 1 572 ? 0.816 -20.824 -12.288 1.00 39.00 572 LEU A O 1
ATOM 4454 N N . THR A 1 573 ? 2.282 -22.474 -12.718 1.00 33.62 573 THR A N 1
ATOM 4455 C CA . THR A 1 573 ? 1.735 -22.923 -13.997 1.00 33.62 573 THR A CA 1
ATOM 4456 C C . THR A 1 573 ? 1.250 -24.354 -13.778 1.00 33.62 573 THR A C 1
ATOM 4458 O O . THR A 1 573 ? 1.998 -25.228 -13.341 1.00 33.62 573 THR A O 1
ATOM 4461 N N . GLY A 1 574 ? -0.048 -24.585 -13.968 1.00 33.66 574 GLY A N 1
ATOM 4462 C CA . GLY A 1 574 ? -0.666 -25.894 -13.767 1.00 33.66 574 GLY A CA 1
ATOM 4463 C C . GLY A 1 574 ? -0.119 -26.949 -14.736 1.00 33.66 574 GLY A C 1
ATOM 4464 O O . GLY A 1 574 ? -0.316 -26.835 -15.936 1.00 33.66 574 GLY A O 1
ATOM 4465 N N . ALA A 1 575 ? 0.553 -27.951 -14.166 1.00 31.66 575 ALA A N 1
ATOM 4466 C CA . ALA A 1 575 ? 0.797 -29.336 -14.596 1.00 31.66 575 ALA A CA 1
ATOM 4467 C C . ALA A 1 575 ? 0.928 -29.702 -16.098 1.00 31.66 575 ALA A C 1
ATOM 4469 O O . ALA A 1 575 ? -0.061 -29.743 -16.828 1.00 31.66 575 ALA A O 1
ATOM 4470 N N . LYS A 1 576 ? 2.111 -30.230 -16.464 1.00 28.91 576 LYS A N 1
ATOM 4471 C CA . LYS A 1 576 ? 2.334 -31.613 -16.958 1.00 28.91 576 LYS A CA 1
ATOM 4472 C C . LYS A 1 576 ? 3.812 -32.016 -16.749 1.00 28.91 576 LYS A C 1
ATOM 4474 O O . LYS A 1 576 ? 4.656 -31.147 -16.585 1.00 28.91 576 LYS A O 1
ATOM 4479 N N . GLU A 1 577 ? 4.052 -33.322 -16.630 1.00 25.47 577 GLU A N 1
ATOM 4480 C CA . GLU A 1 577 ? 5.126 -34.011 -15.880 1.00 25.47 577 GLU A CA 1
ATOM 4481 C C . GLU A 1 577 ? 6.609 -33.675 -16.191 1.00 25.47 577 GLU A C 1
ATOM 4483 O O . GLU A 1 577 ? 6.927 -33.230 -17.293 1.00 25.47 577 GLU A O 1
ATOM 4488 N N . PRO A 1 578 ? 7.528 -33.915 -15.222 1.00 28.67 578 PRO A N 1
ATOM 4489 C CA . PRO A 1 578 ? 8.910 -33.436 -15.240 1.00 28.67 578 PRO A CA 1
ATOM 4490 C C . PRO A 1 578 ? 9.925 -34.424 -15.842 1.00 28.67 578 PRO A C 1
ATOM 4492 O O . PRO A 1 578 ? 9.879 -35.625 -15.582 1.00 28.67 578 PRO A O 1
ATOM 4495 N N . VAL A 1 579 ? 10.927 -33.888 -16.546 1.00 23.98 579 VAL A N 1
ATOM 4496 C CA . VAL A 1 579 ? 12.225 -34.551 -16.760 1.00 23.98 579 VAL A CA 1
ATOM 4497 C C . VAL A 1 579 ? 13.201 -34.001 -15.716 1.00 23.98 579 VAL A C 1
ATOM 4499 O O . VAL A 1 579 ? 13.385 -32.790 -15.617 1.00 23.98 579 VAL A O 1
ATOM 4502 N N . VAL A 1 580 ? 13.774 -34.894 -14.907 1.00 25.39 580 VAL A N 1
ATOM 4503 C CA . VAL A 1 580 ? 14.657 -34.597 -13.766 1.00 25.39 580 VAL A CA 1
ATOM 4504 C C . VAL A 1 580 ? 16.122 -34.722 -14.180 1.00 25.39 580 VAL A C 1
ATOM 4506 O O . VAL A 1 580 ? 16.499 -35.738 -14.757 1.00 25.39 580 VAL A O 1
ATOM 4509 N N . THR A 1 581 ? 16.961 -33.765 -13.774 1.00 23.27 581 THR A N 1
ATOM 4510 C CA . THR A 1 581 ? 18.386 -34.014 -13.494 1.00 23.27 581 THR A CA 1
ATOM 4511 C C . THR A 1 581 ? 18.802 -33.292 -12.213 1.00 23.27 581 THR A C 1
ATOM 4513 O O . THR A 1 581 ? 18.451 -32.132 -12.009 1.00 23.27 581 THR A O 1
ATOM 4516 N N . ASP A 1 582 ? 19.502 -34.032 -11.358 1.00 23.97 582 ASP A N 1
ATOM 4517 C CA . ASP A 1 582 ? 19.769 -33.799 -9.936 1.00 23.97 582 ASP A CA 1
ATOM 4518 C C . ASP A 1 582 ? 20.985 -32.889 -9.666 1.00 23.97 582 ASP A C 1
ATOM 4520 O O . ASP A 1 582 ? 21.970 -32.938 -10.402 1.00 23.97 582 ASP A O 1
ATOM 4524 N N . ALA A 1 583 ? 20.922 -32.110 -8.581 1.00 23.92 583 ALA A N 1
ATOM 4525 C CA . ALA A 1 583 ? 22.077 -31.625 -7.822 1.00 23.92 583 ALA A CA 1
ATOM 4526 C C . ALA A 1 583 ? 21.609 -31.131 -6.438 1.00 23.92 583 ALA A C 1
ATOM 4528 O O . ALA A 1 583 ? 20.897 -30.135 -6.303 1.00 23.92 583 ALA A O 1
ATOM 4529 N N . SER A 1 584 ? 22.013 -31.873 -5.415 1.00 26.44 584 SER A N 1
ATOM 4530 C CA . SER A 1 584 ? 21.667 -31.744 -4.002 1.00 26.44 584 SER A CA 1
ATOM 4531 C C . SER A 1 584 ? 22.454 -30.669 -3.227 1.00 26.44 584 SER A C 1
ATOM 4533 O O . SER A 1 584 ? 23.654 -30.520 -3.440 1.00 26.44 584 SER A O 1
ATOM 4535 N N . ASP A 1 585 ? 21.765 -30.093 -2.228 1.00 30.03 585 ASP A N 1
ATOM 4536 C CA . ASP A 1 585 ? 22.235 -29.501 -0.949 1.00 30.03 585 ASP A CA 1
ATOM 4537 C C . ASP A 1 585 ? 22.811 -28.058 -0.914 1.00 30.03 585 ASP A C 1
ATOM 4539 O O . ASP A 1 585 ? 23.911 -27.812 -1.407 1.00 30.03 585 ASP A O 1
ATOM 4543 N N . PRO A 1 586 ? 22.134 -27.093 -0.245 1.00 29.48 586 PRO A N 1
ATOM 4544 C CA . PRO A 1 586 ? 22.738 -25.838 0.190 1.00 29.48 586 PRO A CA 1
ATOM 4545 C C . PRO A 1 586 ? 22.833 -25.738 1.726 1.00 29.48 586 PRO A C 1
ATOM 4547 O O . PRO A 1 586 ? 21.844 -25.516 2.432 1.00 29.48 586 PRO A O 1
ATOM 4550 N N . ALA A 1 587 ? 24.065 -25.815 2.230 1.00 27.72 587 ALA A N 1
ATOM 4551 C CA . ALA A 1 587 ? 24.437 -25.454 3.593 1.00 27.72 587 ALA A CA 1
ATOM 4552 C C . ALA A 1 587 ? 24.197 -23.956 3.888 1.00 27.72 587 ALA A C 1
ATOM 4554 O O . ALA A 1 587 ? 24.319 -23.092 3.020 1.00 27.72 587 ALA A O 1
ATOM 4555 N N . ALA A 1 588 ? 23.869 -23.665 5.149 1.00 27.80 588 ALA A N 1
ATOM 4556 C CA . ALA A 1 588 ? 23.566 -22.341 5.683 1.00 27.80 588 ALA A CA 1
ATOM 4557 C C . ALA A 1 588 ? 24.719 -21.329 5.512 1.00 27.80 588 ALA A C 1
ATOM 4559 O O . ALA A 1 588 ? 25.852 -21.587 5.914 1.00 27.80 588 ALA A O 1
ATOM 4560 N N . ILE A 1 589 ? 24.401 -20.144 4.982 1.00 33.41 589 ILE A N 1
ATOM 4561 C CA . ILE A 1 589 ? 25.313 -18.996 4.892 1.00 33.41 589 ILE A CA 1
ATOM 4562 C C . ILE A 1 589 ? 25.102 -18.093 6.122 1.00 33.41 589 ILE A C 1
ATOM 4564 O O . ILE A 1 589 ? 24.004 -17.587 6.357 1.00 33.41 589 ILE A O 1
ATOM 4568 N N . ASP A 1 590 ? 26.160 -17.901 6.921 1.00 37.69 590 ASP A N 1
ATOM 4569 C CA . ASP A 1 590 ? 26.201 -17.041 8.116 1.00 37.69 590 ASP A CA 1
ATOM 4570 C C . ASP A 1 590 ? 26.409 -15.560 7.739 1.00 37.69 590 ASP A C 1
ATOM 4572 O O . ASP A 1 590 ? 27.527 -15.066 7.561 1.00 37.69 590 ASP A O 1
ATOM 4576 N N . VAL A 1 591 ? 25.300 -14.826 7.660 1.00 33.75 591 VAL A N 1
ATOM 4577 C CA . VAL A 1 591 ? 25.227 -13.389 7.338 1.00 33.75 591 VAL A CA 1
ATOM 4578 C C . VAL A 1 591 ? 25.978 -12.501 8.358 1.00 33.75 591 VAL A C 1
ATOM 4580 O O . VAL A 1 591 ? 26.369 -11.375 8.033 1.00 33.75 591 VAL A O 1
ATOM 4583 N N . ALA A 1 592 ? 26.263 -12.983 9.578 1.00 36.38 592 ALA A N 1
ATOM 4584 C CA . ALA A 1 592 ? 27.044 -12.230 10.565 1.00 36.38 592 ALA A CA 1
ATOM 4585 C C . ALA A 1 592 ? 28.550 -12.205 10.237 1.00 36.38 592 ALA A C 1
ATOM 4587 O O . ALA A 1 592 ? 29.242 -11.246 10.590 1.00 36.38 592 ALA A O 1
ATOM 4588 N N . ALA A 1 593 ? 29.064 -13.214 9.524 1.00 35.88 593 ALA A N 1
ATOM 4589 C CA . ALA A 1 593 ? 30.465 -13.280 9.106 1.00 35.88 593 ALA A CA 1
ATOM 4590 C C . ALA A 1 593 ? 30.804 -12.262 7.997 1.00 35.88 593 ALA A C 1
ATOM 4592 O O . ALA A 1 593 ? 31.849 -11.611 8.054 1.00 35.88 593 ALA A O 1
ATOM 4593 N N . LEU A 1 594 ? 29.881 -12.036 7.057 1.00 35.16 594 LEU A N 1
ATOM 4594 C CA . LEU A 1 594 ? 30.027 -11.068 5.959 1.00 35.16 594 LEU A CA 1
ATOM 4595 C C . LEU A 1 594 ? 30.009 -9.604 6.435 1.00 35.16 594 LEU A C 1
ATOM 4597 O O . LEU A 1 594 ? 30.750 -8.766 5.917 1.00 35.16 594 LEU A O 1
ATOM 4601 N N . ARG A 1 595 ? 29.226 -9.289 7.480 1.00 35.75 595 ARG A N 1
ATOM 4602 C CA . ARG A 1 595 ? 29.237 -7.960 8.124 1.00 35.75 595 ARG A CA 1
ATOM 4603 C C . ARG A 1 595 ? 30.565 -7.653 8.820 1.00 35.75 595 ARG A C 1
ATOM 4605 O O . ARG A 1 595 ? 31.031 -6.517 8.747 1.00 35.75 595 ARG A O 1
ATOM 4612 N N . ARG A 1 596 ? 31.201 -8.654 9.443 1.00 43.72 596 ARG A N 1
ATOM 4613 C CA . ARG A 1 596 ? 32.530 -8.509 10.067 1.00 43.72 596 ARG A CA 1
ATOM 4614 C C . ARG A 1 596 ? 33.633 -8.283 9.024 1.00 43.72 596 ARG A C 1
ATOM 4616 O O . ARG A 1 596 ? 34.483 -7.423 9.233 1.00 43.72 596 ARG A O 1
ATOM 4623 N N . GLN A 1 597 ? 33.579 -8.975 7.882 1.00 37.06 597 GLN A N 1
ATOM 4624 C CA . GLN A 1 597 ? 34.554 -8.795 6.793 1.00 37.06 597 GLN A CA 1
ATOM 4625 C C . GLN A 1 597 ? 34.470 -7.416 6.120 1.00 37.06 597 GLN A C 1
ATOM 4627 O O . GLN A 1 597 ? 35.502 -6.824 5.812 1.00 37.06 597 GLN A O 1
ATOM 4632 N N . ARG A 1 598 ? 33.269 -6.852 5.941 1.00 38.53 598 ARG A N 1
ATOM 4633 C CA . ARG A 1 598 ? 33.102 -5.518 5.331 1.00 38.53 598 ARG A CA 1
ATOM 4634 C C . ARG A 1 598 ? 33.460 -4.352 6.247 1.00 38.53 598 ARG A C 1
ATOM 4636 O O . ARG A 1 598 ? 33.941 -3.332 5.758 1.00 38.53 598 ARG A O 1
ATOM 4643 N N . LEU A 1 599 ? 33.258 -4.493 7.559 1.00 38.09 599 LEU A N 1
ATOM 4644 C CA . LEU A 1 599 ? 33.693 -3.477 8.520 1.00 38.09 599 LEU A CA 1
ATOM 4645 C C . LEU A 1 599 ? 35.229 -3.440 8.626 1.00 38.09 599 LEU A C 1
ATOM 4647 O O . LEU A 1 599 ? 35.800 -2.360 8.726 1.00 38.09 599 LEU A O 1
ATOM 4651 N N . ALA A 1 600 ? 35.895 -4.595 8.505 1.00 39.97 600 ALA A N 1
ATOM 4652 C CA . ALA A 1 600 ? 37.354 -4.679 8.436 1.00 39.97 600 ALA A CA 1
ATOM 4653 C C . ALA A 1 600 ? 37.931 -4.045 7.152 1.00 39.97 600 ALA A C 1
ATOM 4655 O O . ALA A 1 600 ? 38.953 -3.368 7.217 1.00 39.97 600 ALA A O 1
ATOM 4656 N N . ALA A 1 601 ? 37.256 -4.191 6.004 1.00 35.62 601 ALA A N 1
ATOM 4657 C CA . ALA A 1 601 ? 37.693 -3.603 4.732 1.00 35.62 601 ALA A CA 1
ATOM 4658 C C . ALA A 1 601 ? 37.549 -2.065 4.685 1.00 35.62 601 ALA A C 1
ATOM 4660 O O . ALA A 1 601 ? 38.453 -1.383 4.214 1.00 35.62 601 ALA A O 1
ATOM 4661 N N . ARG A 1 602 ? 36.470 -1.494 5.253 1.00 36.03 602 ARG A N 1
ATOM 4662 C CA . ARG A 1 602 ? 36.276 -0.025 5.310 1.00 36.03 602 ARG A CA 1
ATOM 4663 C C . ARG A 1 602 ? 37.230 0.689 6.274 1.00 36.03 602 ARG A C 1
ATOM 4665 O O . ARG A 1 602 ? 37.459 1.882 6.117 1.00 36.03 602 ARG A O 1
ATOM 4672 N N . VAL A 1 603 ? 37.777 -0.021 7.263 1.00 42.25 603 VAL A N 1
ATOM 4673 C CA . VAL A 1 603 ? 38.813 0.512 8.167 1.00 42.25 603 VAL A CA 1
ATOM 4674 C C . VAL A 1 603 ? 40.199 0.473 7.508 1.00 42.25 603 VAL A C 1
ATOM 4676 O O . VAL A 1 603 ? 41.030 1.321 7.812 1.00 42.25 603 VAL A O 1
ATOM 4679 N N . ALA A 1 604 ? 40.433 -0.449 6.568 1.00 39.16 604 ALA A N 1
ATOM 4680 C CA . ALA A 1 604 ? 41.694 -0.552 5.834 1.00 39.16 604 ALA A CA 1
ATOM 4681 C C . ALA A 1 604 ? 41.850 0.512 4.725 1.00 39.16 604 ALA A C 1
ATOM 4683 O O . ALA A 1 604 ? 42.961 0.963 4.482 1.00 39.16 604 ALA A O 1
ATOM 4684 N N . GLU A 1 605 ? 40.759 0.959 4.088 1.00 36.66 605 GLU A N 1
ATOM 4685 C CA . GLU A 1 605 ? 40.803 1.960 2.998 1.00 36.66 605 GLU A CA 1
ATOM 4686 C C . GLU A 1 605 ? 40.851 3.429 3.469 1.00 36.66 605 GLU A C 1
ATOM 4688 O O . GLU A 1 605 ? 41.102 4.325 2.667 1.00 36.66 605 GLU A O 1
ATOM 4693 N N . ALA A 1 606 ? 40.633 3.708 4.759 1.00 36.88 606 ALA A N 1
ATOM 4694 C CA . ALA A 1 606 ? 40.630 5.075 5.300 1.00 36.88 606 ALA A CA 1
ATOM 4695 C C . ALA A 1 606 ? 42.001 5.552 5.828 1.00 36.88 606 ALA A C 1
ATOM 4697 O O . ALA A 1 606 ? 42.108 6.668 6.335 1.00 36.88 606 ALA A O 1
ATOM 4698 N N . GLY A 1 607 ? 43.041 4.718 5.742 1.00 35.84 607 GLY A N 1
ATOM 4699 C CA . GLY A 1 607 ? 44.350 4.968 6.341 1.00 35.84 607 GLY A CA 1
ATOM 4700 C C . GLY A 1 607 ? 45.453 5.213 5.322 1.00 35.84 607 GLY A C 1
ATOM 4701 O O . GLY A 1 607 ? 46.391 4.436 5.298 1.00 35.84 607 GLY A O 1
ATOM 4702 N N . GLU A 1 608 ? 45.358 6.261 4.501 1.00 40.69 608 GLU A N 1
ATOM 4703 C CA . GLU A 1 608 ? 46.502 6.777 3.729 1.00 40.69 608 GLU A CA 1
ATOM 4704 C C . GLU A 1 608 ? 46.226 8.218 3.255 1.00 40.69 608 GLU A C 1
ATOM 4706 O O . GLU A 1 608 ? 45.626 8.453 2.200 1.00 40.69 608 GLU A O 1
ATOM 4711 N N . ARG A 1 609 ? 46.622 9.198 4.081 1.00 30.64 609 ARG A N 1
ATOM 4712 C CA . ARG A 1 609 ? 47.174 10.496 3.650 1.00 30.64 609 ARG A CA 1
ATOM 4713 C C . ARG A 1 609 ? 47.704 11.312 4.837 1.00 30.64 609 ARG A C 1
ATOM 4715 O O . ARG A 1 609 ? 47.068 11.391 5.886 1.00 30.64 609 ARG A O 1
ATOM 4722 N N . ASP A 1 610 ? 48.885 11.865 4.598 1.00 30.53 610 ASP A N 1
ATOM 4723 C CA . ASP A 1 610 ? 49.904 12.345 5.529 1.00 30.53 610 ASP A CA 1
ATOM 4724 C C . ASP A 1 610 ? 49.664 13.717 6.195 1.00 30.53 610 ASP A C 1
ATOM 4726 O O . ASP A 1 610 ? 49.025 14.610 5.640 1.00 30.53 610 ASP A O 1
ATOM 4730 N N . ASP A 1 611 ? 50.289 13.815 7.375 1.00 29.72 611 ASP A N 1
ATOM 4731 C CA . ASP A 1 611 ? 51.169 14.865 7.916 1.00 29.72 611 ASP A CA 1
ATOM 4732 C C . ASP A 1 611 ? 50.715 16.276 8.363 1.00 29.72 611 ASP A C 1
ATOM 4734 O O . ASP A 1 611 ? 50.150 17.077 7.628 1.00 29.72 611 ASP A O 1
ATOM 4738 N N . GLU A 1 612 ? 51.168 16.550 9.604 1.00 27.89 612 GLU A N 1
ATOM 4739 C CA . GLU A 1 612 ? 51.656 17.809 10.208 1.00 27.89 612 GLU A CA 1
ATOM 4740 C C . GLU A 1 612 ? 50.655 18.985 10.371 1.00 27.89 612 GLU A C 1
ATOM 4742 O O . GLU A 1 612 ? 50.035 19.453 9.434 1.00 27.89 612 GLU A O 1
ATOM 4747 N N . ALA A 1 613 ? 50.422 19.598 11.542 1.00 25.97 613 ALA A N 1
ATOM 4748 C CA . ALA A 1 613 ? 51.310 19.871 12.666 1.00 25.97 613 ALA A CA 1
ATOM 4749 C C . ALA A 1 613 ? 50.554 20.113 14.002 1.00 25.97 613 ALA A C 1
ATOM 4751 O O . ALA A 1 613 ? 49.418 20.580 14.063 1.00 25.97 613 ALA A O 1
ATOM 4752 N N . LYS A 1 614 ? 51.267 19.786 15.083 1.00 25.97 614 LYS A N 1
ATOM 4753 C CA . LYS A 1 614 ? 51.015 19.918 16.540 1.00 25.97 614 LYS A CA 1
ATOM 4754 C C . LYS A 1 614 ? 51.296 21.361 17.067 1.00 25.97 614 LYS A C 1
ATOM 4756 O O . LYS A 1 614 ? 51.896 22.124 16.317 1.00 25.97 614 LYS A O 1
ATOM 4761 N N . PRO A 1 615 ? 51.172 21.695 18.385 1.00 35.84 615 PRO A N 1
ATOM 4762 C CA . PRO A 1 615 ? 50.218 21.262 19.434 1.00 35.84 615 PRO A CA 1
ATOM 4763 C C . PRO A 1 615 ? 49.825 22.334 20.516 1.00 35.84 615 PRO A C 1
ATOM 4765 O O . PRO A 1 615 ? 50.539 23.305 20.740 1.00 35.84 615 PRO A O 1
ATOM 4768 N N . SER A 1 616 ? 48.810 21.970 21.330 1.00 25.83 616 SER A N 1
ATOM 4769 C CA . SER A 1 616 ? 48.713 22.081 22.821 1.00 25.83 616 SER A CA 1
ATOM 4770 C C . SER A 1 616 ? 48.480 23.426 23.546 1.00 25.83 616 SER A C 1
ATOM 4772 O O . SER A 1 616 ? 48.808 24.478 23.012 1.00 25.83 616 SER A O 1
ATOM 4774 N N . PRO A 1 617 ? 48.121 23.411 24.860 1.00 37.31 617 PRO A N 1
ATOM 4775 C CA . PRO A 1 617 ? 47.336 22.452 25.679 1.00 37.31 617 PRO A CA 1
ATOM 4776 C C . PRO A 1 617 ? 46.252 23.194 26.527 1.00 37.31 617 PRO A C 1
ATOM 4778 O O . PRO A 1 617 ? 46.168 24.410 26.472 1.00 37.31 617 PRO A O 1
ATOM 4781 N N . VAL A 1 618 ? 45.317 22.545 27.239 1.00 25.33 618 VAL A N 1
ATOM 4782 C CA . VAL A 1 618 ? 45.400 22.252 28.692 1.00 25.33 618 VAL A CA 1
ATOM 4783 C C . VAL A 1 618 ? 44.364 21.172 29.082 1.00 25.33 618 VAL A C 1
ATOM 4785 O O . VAL A 1 618 ? 43.169 21.362 28.888 1.00 25.33 618 VAL A O 1
ATOM 4788 N N . ALA A 1 619 ? 44.907 20.080 29.647 1.00 25.02 619 ALA A N 1
ATOM 4789 C CA . ALA A 1 619 ? 44.433 19.113 30.665 1.00 25.02 619 ALA A CA 1
ATOM 4790 C C . ALA A 1 619 ? 42.982 18.555 30.604 1.00 25.02 619 ALA A C 1
ATOM 4792 O O . ALA A 1 619 ? 42.027 19.305 30.749 1.00 25.02 619 ALA A O 1
ATOM 4793 N N . ALA A 1 620 ? 42.708 17.254 30.382 1.00 25.36 620 ALA A N 1
ATOM 4794 C CA . ALA A 1 620 ? 43.172 16.018 31.065 1.00 25.36 620 ALA A CA 1
ATOM 4795 C C . ALA A 1 620 ? 42.795 16.008 32.569 1.00 25.36 620 ALA A C 1
ATOM 4797 O O . ALA A 1 620 ? 43.083 16.969 33.264 1.00 25.36 620 ALA A O 1
ATOM 4798 N N . THR A 1 621 ? 42.181 14.997 33.191 1.00 24.77 621 THR A N 1
ATOM 4799 C CA . THR A 1 621 ? 42.005 13.572 32.863 1.00 24.77 621 THR A CA 1
ATOM 4800 C C . THR A 1 621 ? 41.104 12.949 33.937 1.00 24.77 621 THR A C 1
ATOM 4802 O O . THR A 1 621 ? 41.335 13.177 35.120 1.00 24.77 621 THR A O 1
ATOM 4805 N N . ALA A 1 622 ? 40.166 12.089 33.543 1.00 24.28 622 ALA A N 1
ATOM 4806 C CA . ALA A 1 622 ? 39.765 10.921 34.327 1.00 24.28 622 ALA A CA 1
ATOM 4807 C C . ALA A 1 622 ? 39.374 9.818 33.334 1.00 24.28 622 ALA A C 1
ATOM 4809 O O . ALA A 1 622 ? 38.371 9.895 32.628 1.00 24.28 622 ALA A O 1
ATOM 4810 N N . THR A 1 623 ? 40.272 8.852 33.215 1.00 25.17 623 THR A N 1
ATOM 4811 C CA . THR A 1 623 ? 40.229 7.655 32.377 1.00 25.17 623 THR A CA 1
ATOM 4812 C C . THR A 1 623 ? 39.119 6.703 32.821 1.00 25.17 623 THR A C 1
ATOM 4814 O O . THR A 1 623 ? 39.066 6.324 33.988 1.00 25.17 623 THR A O 1
ATOM 4817 N N . VAL A 1 624 ? 38.268 6.270 31.885 1.00 29.33 624 VAL A N 1
ATOM 4818 C CA . VAL A 1 624 ? 37.345 5.139 32.073 1.00 29.33 624 VAL A CA 1
ATOM 4819 C C . VAL A 1 624 ? 37.974 3.906 31.425 1.00 29.33 624 VAL A C 1
ATOM 4821 O O . VAL A 1 624 ? 37.736 3.599 30.259 1.00 29.33 624 VAL A O 1
ATOM 4824 N N . GLU A 1 625 ? 38.802 3.206 32.195 1.00 29.00 625 GLU A N 1
ATOM 4825 C CA . GLU A 1 625 ? 38.984 1.766 32.032 1.00 29.00 625 GLU A CA 1
ATOM 4826 C C . GLU A 1 625 ? 37.781 1.073 32.679 1.00 29.00 625 GLU A C 1
ATOM 4828 O O . GLU A 1 625 ? 37.454 1.342 33.832 1.00 29.00 625 GLU A O 1
ATOM 4833 N N . GLY A 1 626 ? 37.101 0.200 31.932 1.00 28.44 626 GLY A N 1
ATOM 4834 C CA . GLY A 1 626 ? 35.992 -0.594 32.471 1.00 28.44 626 GLY A CA 1
ATOM 4835 C C . GLY A 1 626 ? 34.790 -0.765 31.546 1.00 28.44 626 GLY A C 1
ATOM 4836 O O . GLY A 1 626 ? 33.655 -0.631 31.984 1.00 28.44 626 GLY A O 1
ATOM 4837 N N . ARG A 1 627 ? 35.004 -1.074 30.263 1.00 31.14 627 ARG A N 1
ATOM 4838 C CA . ARG A 1 627 ? 33.974 -1.703 29.415 1.00 31.14 627 ARG A CA 1
ATOM 4839 C C . ARG A 1 627 ? 34.523 -3.000 28.834 1.00 31.14 627 ARG A C 1
ATOM 4841 O O . ARG A 1 627 ? 34.769 -3.125 27.641 1.00 31.14 627 ARG A O 1
ATOM 4848 N N . ARG A 1 628 ? 34.748 -3.961 29.726 1.00 29.61 628 ARG A N 1
ATOM 4849 C CA . ARG A 1 628 ? 34.717 -5.385 29.394 1.00 29.61 628 ARG A CA 1
ATOM 4850 C C . ARG A 1 628 ? 33.421 -5.963 29.972 1.00 29.61 628 ARG A C 1
ATOM 4852 O O . ARG A 1 628 ? 33.028 -5.570 31.064 1.00 29.61 628 ARG A O 1
ATOM 4859 N N . THR A 1 629 ? 32.818 -6.840 29.166 1.00 33.59 629 THR A N 1
ATOM 4860 C CA . THR A 1 629 ? 31.775 -7.846 29.450 1.00 33.59 629 THR A CA 1
ATOM 4861 C C . THR A 1 629 ? 30.316 -7.399 29.661 1.00 33.59 629 THR A C 1
ATOM 4863 O O . THR A 1 629 ? 29.790 -7.369 30.766 1.00 33.59 629 THR A O 1
ATOM 4866 N N . ILE A 1 630 ? 29.595 -7.229 28.540 1.00 34.34 630 ILE A N 1
ATOM 4867 C CA . ILE A 1 630 ? 28.199 -7.721 28.394 1.00 34.34 630 ILE A CA 1
ATOM 4868 C C . ILE A 1 630 ? 28.093 -8.731 27.219 1.00 34.34 630 ILE A C 1
ATOM 4870 O O . ILE A 1 630 ? 27.019 -9.211 26.886 1.00 34.34 630 ILE A O 1
ATOM 4874 N N . GLU A 1 631 ? 29.209 -9.147 26.608 1.00 31.61 631 GLU A N 1
ATOM 4875 C CA . GLU A 1 631 ? 29.194 -10.226 25.599 1.00 31.61 631 GLU A CA 1
ATOM 4876 C C . GLU A 1 631 ? 29.200 -11.645 26.204 1.00 31.61 631 GLU A C 1
ATOM 4878 O O . GLU A 1 631 ? 28.943 -12.608 25.491 1.00 31.61 631 GLU A O 1
ATOM 4883 N N . GLU A 1 632 ? 29.407 -11.808 27.515 1.00 32.44 632 GLU A N 1
ATOM 4884 C CA . GLU A 1 632 ? 29.586 -13.139 28.127 1.00 32.44 632 GLU A CA 1
ATOM 4885 C C . GLU A 1 632 ? 28.336 -13.732 28.813 1.00 32.44 632 GLU A C 1
ATOM 4887 O O . GLU A 1 632 ? 28.393 -14.860 29.294 1.00 32.44 632 GLU A O 1
ATOM 4892 N N . ALA A 1 633 ? 27.180 -13.051 28.825 1.00 31.00 633 ALA A N 1
ATOM 4893 C CA . ALA A 1 633 ? 25.978 -13.555 29.519 1.00 31.00 633 ALA A CA 1
ATOM 4894 C C . ALA A 1 633 ? 24.836 -14.059 28.613 1.00 31.00 633 ALA A C 1
ATOM 4896 O O . ALA A 1 633 ? 23.898 -14.687 29.105 1.00 31.00 633 ALA A O 1
ATOM 4897 N N . THR A 1 634 ? 24.892 -13.857 27.295 1.00 35.66 634 THR A N 1
ATOM 4898 C CA . THR A 1 634 ? 23.892 -14.423 26.373 1.00 35.66 634 THR A CA 1
ATOM 4899 C C . THR A 1 634 ? 24.576 -14.949 25.124 1.00 35.66 634 THR A C 1
ATOM 4901 O O . THR A 1 634 ? 24.941 -14.175 24.241 1.00 35.66 634 THR A O 1
ATOM 4904 N N . GLY A 1 635 ? 24.741 -16.272 25.061 1.00 29.83 635 GLY A N 1
ATOM 4905 C CA . GLY A 1 635 ? 25.203 -16.978 23.870 1.00 29.83 635 GLY A CA 1
ATOM 4906 C C . GLY A 1 635 ? 24.470 -16.502 22.613 1.00 29.83 635 GLY A C 1
ATOM 4907 O O . GLY A 1 635 ? 23.280 -16.179 22.664 1.00 29.83 635 GLY A O 1
ATOM 4908 N N . GLY A 1 636 ? 25.228 -16.415 21.518 1.00 42.03 636 GLY A N 1
ATOM 4909 C CA . GLY A 1 636 ? 24.864 -15.767 20.259 1.00 42.03 636 GLY A CA 1
ATOM 4910 C C . GLY A 1 636 ? 23.398 -15.931 19.862 1.00 42.03 636 GLY A C 1
ATOM 4911 O O . GLY A 1 636 ? 22.904 -17.041 19.672 1.00 42.03 636 GLY A O 1
ATOM 4912 N N . ALA A 1 637 ? 22.693 -14.809 19.732 1.00 38.91 637 ALA A N 1
ATOM 4913 C CA . ALA A 1 637 ? 21.287 -14.817 19.366 1.00 38.91 637 ALA A CA 1
ATOM 4914 C C . ALA A 1 637 ? 21.119 -14.793 17.840 1.00 38.91 637 ALA A C 1
ATOM 4916 O O . ALA A 1 637 ? 21.494 -13.835 17.165 1.00 38.91 637 ALA A O 1
ATOM 4917 N N . MET A 1 638 ? 20.507 -15.857 17.319 1.00 35.69 638 MET A N 1
ATOM 4918 C CA . MET A 1 638 ? 19.879 -15.911 16.000 1.00 35.69 638 MET A CA 1
ATOM 4919 C C . MET A 1 638 ? 18.814 -14.802 15.859 1.00 35.69 638 MET A C 1
ATOM 4921 O O . MET A 1 638 ? 18.029 -14.583 16.779 1.00 35.69 638 MET A O 1
ATOM 4925 N N . ASN A 1 639 ? 18.727 -14.150 14.690 1.00 59.31 639 ASN A N 1
ATOM 4926 C CA . ASN A 1 639 ? 17.723 -13.108 14.375 1.00 59.31 639 ASN A CA 1
ATOM 4927 C C . ASN A 1 639 ? 16.282 -13.645 14.194 1.00 59.31 639 ASN A C 1
ATOM 4929 O O . ASN A 1 639 ? 15.367 -12.875 13.909 1.00 59.31 639 ASN A O 1
ATOM 4933 N N . ILE A 1 640 ? 16.073 -14.957 14.347 1.00 61.41 640 ILE A N 1
ATOM 4934 C CA . ILE A 1 640 ? 14.766 -15.623 14.337 1.00 61.41 640 ILE A CA 1
ATOM 4935 C C . ILE A 1 640 ? 14.683 -16.466 15.609 1.00 61.41 640 ILE A C 1
ATOM 4937 O O . ILE A 1 640 ? 15.529 -17.329 15.845 1.00 61.41 640 ILE A O 1
ATOM 4941 N N . ALA A 1 641 ? 13.665 -16.222 16.431 1.00 73.12 641 ALA A N 1
ATOM 4942 C CA . ALA A 1 641 ? 13.415 -17.046 17.605 1.00 73.12 641 ALA A CA 1
ATOM 4943 C C . ALA A 1 641 ? 12.980 -18.462 17.168 1.00 73.12 641 ALA A C 1
ATOM 4945 O O . ALA A 1 641 ? 12.113 -18.581 16.301 1.00 73.12 641 ALA A O 1
ATOM 4946 N N . PRO A 1 642 ? 13.521 -19.542 17.761 1.00 79.44 642 PRO A N 1
ATOM 4947 C CA . PRO A 1 642 ? 13.219 -20.920 17.349 1.00 79.44 642 PRO A CA 1
ATOM 4948 C C . PRO A 1 642 ? 11.745 -21.308 17.535 1.00 79.44 642 PRO A C 1
ATOM 4950 O O . PRO A 1 642 ? 11.248 -22.223 16.886 1.00 79.44 642 PRO A O 1
ATOM 4953 N N . ASN A 1 643 ? 11.039 -20.623 18.431 1.00 90.00 643 ASN A N 1
ATOM 4954 C CA . ASN A 1 643 ? 9.596 -20.687 18.601 1.00 90.00 643 ASN A CA 1
ATOM 4955 C C . ASN A 1 643 ? 9.132 -19.476 19.425 1.00 90.00 643 ASN A C 1
ATOM 4957 O O . ASN A 1 643 ? 9.932 -18.680 19.920 1.00 90.00 643 ASN A O 1
ATOM 4961 N N . VAL A 1 644 ? 7.820 -19.362 19.610 1.00 90.25 644 VAL A N 1
ATOM 4962 C CA . VAL A 1 644 ? 7.205 -18.249 20.338 1.00 90.25 644 VAL A CA 1
ATOM 4963 C C . VAL A 1 644 ? 7.601 -18.191 21.824 1.00 90.25 644 VAL A C 1
ATOM 4965 O O . VAL A 1 644 ? 7.616 -17.105 22.388 1.00 90.25 644 VAL A O 1
ATOM 4968 N N . THR A 1 645 ? 7.993 -19.298 22.473 1.00 93.50 645 THR A N 1
ATOM 4969 C CA . THR A 1 645 ? 8.436 -19.250 23.882 1.00 93.50 645 THR A CA 1
ATOM 4970 C C . THR A 1 645 ? 9.811 -18.601 24.044 1.00 93.50 645 THR A C 1
ATOM 4972 O O . THR A 1 645 ? 10.090 -18.038 25.097 1.00 93.50 645 THR A O 1
ATOM 4975 N N . ALA A 1 646 ? 10.643 -18.595 22.996 1.00 91.00 646 ALA A N 1
ATOM 4976 C CA . ALA A 1 646 ? 11.921 -17.876 22.982 1.00 91.00 646 ALA A CA 1
ATOM 4977 C C . ALA A 1 646 ? 11.771 -16.345 22.838 1.00 91.00 646 ALA A C 1
ATOM 4979 O O . ALA A 1 646 ? 12.760 -15.623 22.924 1.00 91.00 646 ALA A O 1
ATOM 4980 N N . LEU A 1 647 ? 10.542 -15.850 22.647 1.00 91.38 647 LEU A N 1
ATOM 4981 C CA . LEU A 1 647 ? 10.201 -14.423 22.669 1.00 91.38 647 LEU A CA 1
ATOM 4982 C C . LEU A 1 647 ? 9.748 -13.939 24.061 1.00 91.38 647 LEU A C 1
ATOM 4984 O O . LEU A 1 647 ? 9.347 -12.789 24.205 1.00 91.38 647 LEU A O 1
ATOM 4988 N N . ILE A 1 648 ? 9.764 -14.806 25.080 1.00 95.31 648 ILE A N 1
ATOM 4989 C CA . ILE A 1 648 ? 9.456 -14.419 26.460 1.00 95.31 648 ILE A CA 1
ATOM 4990 C C . ILE A 1 648 ? 10.610 -13.582 27.029 1.00 95.31 648 ILE A C 1
ATOM 4992 O O . ILE A 1 648 ? 11.767 -14.001 27.007 1.00 95.31 648 ILE A O 1
ATOM 4996 N N . GLY A 1 649 ? 10.277 -12.433 27.612 1.00 92.56 649 GLY A N 1
ATOM 4997 C CA . GLY A 1 649 ? 11.240 -11.480 28.158 1.00 92.56 649 GLY A CA 1
ATOM 4998 C C . GLY A 1 649 ? 11.617 -10.350 27.205 1.00 92.56 649 GLY A C 1
ATOM 4999 O O . GLY A 1 649 ? 10.997 -10.166 26.163 1.00 92.56 649 GLY A O 1
ATOM 5000 N N . ARG A 1 650 ? 12.601 -9.536 27.610 1.00 93.25 650 ARG A N 1
ATOM 5001 C CA . ARG A 1 650 ? 12.991 -8.278 26.933 1.00 93.25 650 ARG A CA 1
ATOM 5002 C C . ARG A 1 650 ? 11.799 -7.337 26.701 1.00 93.25 650 ARG A C 1
ATOM 5004 O O . ARG A 1 650 ? 11.670 -6.702 25.658 1.00 93.25 650 ARG A O 1
ATOM 5011 N N . THR A 1 651 ? 10.906 -7.271 27.687 1.00 95.38 651 THR A N 1
ATOM 5012 C CA . THR A 1 651 ? 9.717 -6.405 27.620 1.00 95.38 651 THR A CA 1
ATOM 5013 C C . THR A 1 651 ? 10.105 -4.945 27.873 1.00 95.38 651 THR A C 1
ATOM 5015 O O . THR A 1 651 ? 11.012 -4.704 28.662 1.00 95.38 651 THR A O 1
ATOM 5018 N N . PRO A 1 652 ? 9.473 -3.945 27.244 1.00 93.56 652 PRO A N 1
ATOM 5019 C CA . PRO A 1 652 ? 9.932 -2.562 27.354 1.00 93.56 652 PRO A CA 1
ATOM 5020 C C . PRO A 1 652 ? 9.587 -1.914 28.708 1.00 93.56 652 PRO A C 1
ATOM 5022 O O . PRO A 1 652 ? 8.600 -2.274 29.362 1.00 93.56 652 PRO A O 1
ATOM 5025 N N . LEU A 1 653 ? 10.382 -0.911 29.095 1.00 97.75 653 LEU A N 1
ATOM 5026 C CA . LEU A 1 653 ? 10.011 0.111 30.078 1.00 97.75 653 LEU A CA 1
ATOM 5027 C C . LEU A 1 653 ? 9.420 1.327 29.355 1.00 97.75 653 LEU A C 1
ATOM 5029 O O . LEU A 1 653 ? 9.985 1.802 28.373 1.00 97.75 653 LEU A O 1
ATOM 5033 N N . VAL A 1 654 ? 8.309 1.863 29.861 1.00 96.94 654 VAL A N 1
ATOM 5034 C CA . VAL A 1 654 ? 7.717 3.117 29.369 1.00 96.94 654 VAL A CA 1
ATOM 5035 C C . VAL A 1 654 ? 7.544 4.108 30.514 1.00 96.94 654 VAL A C 1
ATOM 5037 O O . VAL A 1 654 ? 7.113 3.737 31.600 1.00 96.94 654 VAL A O 1
ATOM 5040 N N . ARG A 1 655 ? 7.869 5.383 30.300 1.00 97.94 655 ARG A N 1
ATOM 5041 C CA . ARG A 1 655 ? 7.607 6.435 31.292 1.00 97.94 655 ARG A CA 1
ATOM 5042 C C . ARG A 1 655 ? 6.106 6.721 31.375 1.00 97.94 655 ARG A C 1
ATOM 5044 O O . ARG A 1 655 ? 5.485 6.930 30.337 1.00 97.94 655 ARG A O 1
ATOM 5051 N N . LEU A 1 656 ? 5.558 6.769 32.590 1.00 97.94 656 LEU A N 1
ATOM 5052 C CA . LEU A 1 656 ? 4.219 7.314 32.834 1.00 97.94 656 LEU A CA 1
ATOM 5053 C C . LEU A 1 656 ? 4.330 8.839 32.937 1.00 97.94 656 LEU A C 1
ATOM 5055 O O . LEU A 1 656 ? 5.284 9.339 33.538 1.00 97.94 656 LEU A O 1
ATOM 5059 N N . ASN A 1 657 ? 3.419 9.571 32.295 1.00 97.06 657 ASN A N 1
ATOM 5060 C CA . ASN A 1 657 ? 3.515 11.027 32.181 1.00 97.06 657 ASN A CA 1
ATOM 5061 C C . ASN A 1 657 ? 2.312 11.731 32.810 1.00 97.06 657 ASN A C 1
ATOM 5063 O O . ASN A 1 657 ? 2.481 12.520 33.732 1.00 97.06 657 ASN A O 1
ATOM 5067 N N . ARG A 1 658 ? 1.102 11.446 32.323 1.00 97.44 658 ARG A N 1
ATOM 5068 C CA . ARG A 1 658 ? -0.140 12.120 32.719 1.00 97.44 658 ARG A CA 1
ATOM 5069 C C . ARG A 1 658 ? -0.682 11.632 34.057 1.00 97.44 658 ARG A C 1
ATOM 5071 O O . ARG A 1 658 ? -1.042 12.445 34.901 1.00 97.44 658 ARG A O 1
ATOM 5078 N N . VAL A 1 659 ? -0.705 10.318 34.299 1.00 97.69 659 VAL A N 1
ATOM 5079 C CA . VAL A 1 659 ? -1.236 9.787 35.570 1.00 97.69 659 VAL A CA 1
ATOM 5080 C C . VAL A 1 659 ? -0.324 10.098 36.754 1.00 97.69 659 VAL A C 1
ATOM 5082 O O . VAL A 1 659 ? -0.769 10.073 37.901 1.00 97.69 659 VAL A O 1
ATOM 5085 N N . THR A 1 660 ? 0.934 10.419 36.460 1.00 97.19 660 THR A N 1
ATOM 5086 C CA . THR A 1 660 ? 1.982 10.784 37.414 1.00 97.19 660 THR A CA 1
ATOM 5087 C C . THR A 1 660 ? 2.322 12.273 37.365 1.00 97.19 660 THR A C 1
ATOM 5089 O O . THR A 1 660 ? 3.378 12.666 37.857 1.00 97.19 660 THR A O 1
ATOM 5092 N N . ASP A 1 661 ? 1.467 13.105 36.769 1.00 94.94 661 ASP A N 1
ATOM 5093 C CA . ASP A 1 661 ? 1.680 14.549 36.759 1.00 94.94 661 ASP A CA 1
ATOM 5094 C C . ASP A 1 661 ? 1.719 15.106 38.195 1.00 94.94 661 ASP A C 1
ATOM 5096 O O . ASP A 1 661 ? 0.989 14.658 39.088 1.00 94.94 661 ASP A O 1
ATOM 5100 N N . GLY A 1 662 ? 2.642 16.036 38.440 1.00 93.12 662 GLY A N 1
ATOM 5101 C CA . GLY A 1 662 ? 2.924 16.585 39.770 1.00 93.12 662 GLY A CA 1
ATOM 5102 C C . GLY A 1 662 ? 3.549 15.609 40.782 1.00 93.12 662 GLY A C 1
ATOM 5103 O O . GLY A 1 662 ? 3.653 15.948 41.961 1.00 93.12 662 GLY A O 1
ATOM 5104 N N . VAL A 1 663 ? 3.958 14.400 40.377 1.00 95.88 663 VAL A N 1
ATOM 5105 C CA . VAL A 1 663 ? 4.686 13.459 41.246 1.00 95.88 663 VAL A CA 1
ATOM 5106 C C . VAL A 1 663 ? 6.193 13.763 41.189 1.00 95.88 663 VAL A C 1
ATOM 5108 O O . VAL A 1 663 ? 6.741 13.876 40.094 1.00 95.88 663 VAL A O 1
ATOM 5111 N N . PRO A 1 664 ? 6.892 13.884 42.335 1.00 91.25 664 PRO A N 1
ATOM 5112 C CA . PRO A 1 664 ? 8.282 14.350 42.358 1.00 91.25 664 PRO A CA 1
ATOM 5113 C C . PRO A 1 664 ? 9.321 13.293 41.937 1.00 91.25 664 PRO A C 1
ATOM 5115 O O . PRO A 1 664 ? 10.480 13.636 41.701 1.00 91.25 664 PRO A O 1
ATOM 5118 N N . ALA A 1 665 ? 8.930 12.020 41.839 1.00 97.06 665 ALA A N 1
ATOM 5119 C CA . ALA A 1 665 ? 9.766 10.922 41.354 1.00 97.06 665 ALA A CA 1
ATOM 5120 C C . ALA A 1 665 ? 9.426 10.555 39.899 1.00 97.06 665 ALA A C 1
ATOM 5122 O O . ALA A 1 665 ? 8.288 10.710 39.451 1.00 97.06 665 ALA A O 1
ATOM 5123 N N . GLN A 1 666 ? 10.386 9.987 39.168 1.00 98.19 666 GLN A N 1
ATOM 5124 C CA . GLN A 1 666 ? 10.135 9.416 37.848 1.00 98.19 666 GLN A CA 1
ATOM 5125 C C . GLN A 1 666 ? 9.586 7.994 37.988 1.00 98.19 666 GLN A C 1
ATOM 5127 O O . GLN A 1 666 ? 10.286 7.102 38.462 1.00 98.19 666 GLN A O 1
ATOM 5132 N N . ILE A 1 667 ? 8.367 7.753 37.503 1.00 98.69 667 ILE A N 1
ATOM 5133 C CA . ILE A 1 667 ? 7.770 6.412 37.478 1.00 98.69 667 ILE A CA 1
ATOM 5134 C C . ILE A 1 667 ? 7.816 5.847 36.051 1.00 98.69 667 ILE A C 1
ATOM 5136 O O . ILE A 1 667 ? 7.335 6.465 35.098 1.00 98.69 667 ILE A O 1
ATOM 5140 N N . VAL A 1 668 ? 8.383 4.649 35.902 1.00 98.62 668 VAL A N 1
ATOM 5141 C CA . VAL A 1 668 ? 8.428 3.896 34.641 1.00 98.62 668 VAL A CA 1
ATOM 5142 C C . VAL A 1 668 ? 7.726 2.546 34.795 1.00 98.62 668 VAL A C 1
ATOM 5144 O O . VAL A 1 668 ? 7.909 1.831 35.775 1.00 98.62 668 VAL A O 1
ATOM 5147 N N . ALA A 1 669 ? 6.902 2.181 33.824 1.00 98.50 669 ALA A N 1
ATOM 5148 C CA . ALA A 1 669 ? 6.124 0.956 33.798 1.00 98.50 669 ALA A CA 1
ATOM 5149 C C . ALA A 1 669 ? 6.842 -0.146 33.006 1.00 98.50 669 ALA A C 1
ATOM 5151 O O . ALA A 1 669 ? 7.121 0.023 31.819 1.00 98.50 669 ALA A O 1
ATOM 5152 N N . LYS A 1 670 ? 7.094 -1.297 33.641 1.00 98.62 670 LYS A N 1
ATOM 5153 C CA . LYS A 1 670 ? 7.577 -2.521 32.982 1.00 98.62 670 LYS A CA 1
ATOM 5154 C C . LYS A 1 670 ? 6.399 -3.256 32.360 1.00 98.62 670 LYS A C 1
ATOM 5156 O O . LYS A 1 670 ? 5.556 -3.808 33.074 1.00 98.62 670 LYS A O 1
ATOM 5161 N N . LEU A 1 671 ? 6.324 -3.224 31.031 1.00 97.81 671 LEU A N 1
ATOM 5162 C CA . LEU A 1 671 ? 5.172 -3.693 30.267 1.00 97.81 671 LEU A CA 1
ATOM 5163 C C . LEU A 1 671 ? 5.242 -5.198 29.999 1.00 97.81 671 LEU A C 1
ATOM 5165 O O . LEU A 1 671 ? 5.438 -5.647 28.871 1.00 97.81 671 LEU A O 1
ATOM 5169 N N . GLU A 1 672 ? 4.997 -6.005 31.030 1.00 97.38 672 GLU A N 1
ATOM 5170 C CA . GLU A 1 672 ? 4.962 -7.470 30.907 1.00 97.38 672 GLU A CA 1
ATOM 5171 C C . GLU A 1 672 ? 3.804 -7.981 30.017 1.00 97.38 672 GLU A C 1
ATOM 5173 O O . GLU A 1 672 ? 3.727 -9.169 29.699 1.00 97.38 672 GLU A O 1
ATOM 5178 N N . SER A 1 673 ? 2.926 -7.083 29.556 1.00 92.94 673 SER A N 1
ATOM 5179 C CA . SER A 1 673 ? 1.960 -7.315 28.477 1.00 92.94 673 SER A CA 1
ATOM 5180 C C . SER A 1 673 ? 2.589 -7.597 27.107 1.00 92.94 673 SER A C 1
ATOM 5182 O O . SER A 1 673 ? 1.880 -8.066 26.223 1.00 92.94 673 SER A O 1
ATOM 5184 N N . PHE A 1 674 ? 3.885 -7.324 26.919 1.00 94.06 674 PHE A N 1
ATOM 5185 C CA . PHE A 1 674 ? 4.616 -7.597 25.673 1.00 94.06 674 PHE A CA 1
ATOM 5186 C C . PHE A 1 674 ? 5.189 -9.018 25.586 1.00 94.06 674 PHE A C 1
ATOM 5188 O O . PHE A 1 674 ? 5.765 -9.374 24.561 1.00 94.06 674 PHE A O 1
ATOM 5195 N N . ASN A 1 675 ? 5.018 -9.850 26.619 1.00 96.50 675 ASN A N 1
ATOM 5196 C CA . ASN A 1 675 ? 5.256 -11.285 26.457 1.00 96.50 675 ASN A CA 1
ATOM 5197 C C . ASN A 1 675 ? 4.230 -11.893 25.468 1.00 96.50 675 ASN A C 1
ATOM 5199 O O . ASN A 1 675 ? 3.159 -11.312 25.270 1.00 96.50 675 ASN A O 1
ATOM 5203 N N . PRO A 1 676 ? 4.509 -13.049 24.841 1.00 94.38 676 PRO A N 1
ATOM 5204 C CA . PRO A 1 676 ? 3.721 -13.549 23.708 1.00 94.38 676 PRO A CA 1
ATOM 5205 C C . PRO A 1 676 ? 2.247 -13.864 23.985 1.00 94.38 676 PRO A C 1
ATOM 5207 O O . PRO A 1 676 ? 1.402 -13.659 23.117 1.00 94.38 676 PRO A O 1
ATOM 5210 N N . ALA A 1 677 ? 1.923 -14.355 25.179 1.00 93.88 677 ALA A N 1
ATOM 5211 C CA . ALA A 1 677 ? 0.554 -14.534 25.647 1.00 93.88 677 ALA A CA 1
ATOM 5212 C C . ALA A 1 677 ? 0.133 -13.388 26.578 1.00 93.88 677 ALA A C 1
ATOM 5214 O O . ALA A 1 677 ? -0.759 -13.565 27.406 1.00 93.88 677 ALA A O 1
ATOM 5215 N N . SER A 1 678 ? 0.762 -12.219 26.408 1.00 94.81 678 SER A N 1
ATOM 5216 C CA . SER A 1 678 ? 0.497 -10.893 26.971 1.00 94.81 678 SER A CA 1
ATOM 5217 C C . SER A 1 678 ? 0.457 -10.795 28.497 1.00 94.81 678 SER A C 1
ATOM 5219 O O . SER A 1 678 ? -0.335 -10.018 29.047 1.00 94.81 678 SER A O 1
ATOM 5221 N N . SER A 1 679 ? 1.285 -11.576 29.200 1.00 95.31 679 SER A N 1
ATOM 5222 C CA . SER A 1 679 ? 1.427 -11.481 30.655 1.00 95.31 679 SER A CA 1
ATOM 5223 C C . SER A 1 679 ? 2.811 -11.876 31.179 1.00 95.31 679 SER A C 1
ATOM 5225 O O . SER A 1 679 ? 3.473 -12.763 30.655 1.00 95.31 679 SER A O 1
ATOM 5227 N N . VAL A 1 680 ? 3.174 -11.322 32.341 1.00 96.25 680 VAL A N 1
ATOM 5228 C CA . VAL A 1 680 ? 4.311 -11.750 33.174 1.00 96.25 680 VAL A CA 1
ATOM 5229 C C . VAL A 1 680 ? 4.317 -13.256 33.469 1.00 96.25 680 VAL A C 1
ATOM 5231 O O . VAL A 1 680 ? 5.362 -13.836 33.761 1.00 96.25 680 VAL A O 1
ATOM 5234 N N . LYS A 1 681 ? 3.149 -13.913 33.432 1.00 95.88 681 LYS A N 1
ATOM 5235 C CA . LYS A 1 681 ? 3.025 -15.336 33.767 1.00 95.88 681 LYS A CA 1
ATOM 5236 C C . LYS A 1 681 ? 3.503 -16.281 32.667 1.00 95.88 681 LYS A C 1
ATOM 5238 O O . LYS A 1 681 ? 3.702 -17.458 32.960 1.00 95.88 681 LYS A O 1
ATOM 5243 N N . ASP A 1 682 ? 3.797 -15.769 31.478 1.00 97.38 682 ASP A N 1
ATOM 5244 C CA . ASP A 1 682 ? 4.443 -16.530 30.406 1.00 97.38 682 ASP A CA 1
ATOM 5245 C C . ASP A 1 682 ? 5.831 -17.008 30.856 1.00 97.38 682 ASP A C 1
ATOM 5247 O O . ASP A 1 682 ? 6.185 -18.173 30.667 1.00 97.38 682 ASP A O 1
ATOM 5251 N N . ARG A 1 683 ? 6.562 -16.139 31.575 1.00 97.62 683 ARG A N 1
ATOM 5252 C CA . ARG A 1 683 ? 7.875 -16.437 32.170 1.00 97.62 683 ARG A CA 1
ATOM 5253 C C . ARG A 1 683 ? 7.818 -17.654 33.082 1.00 97.62 683 ARG A C 1
ATOM 5255 O O . ARG A 1 683 ? 8.591 -18.592 32.911 1.00 97.62 683 ARG A O 1
ATOM 5262 N N . ILE A 1 684 ? 6.900 -17.654 34.049 1.00 96.50 684 ILE A N 1
ATOM 5263 C CA . ILE A 1 684 ? 6.834 -18.731 35.045 1.00 96.50 684 ILE A CA 1
ATOM 5264 C C . ILE A 1 684 ? 6.208 -20.001 34.463 1.00 96.50 684 ILE A C 1
ATOM 5266 O O . ILE A 1 684 ? 6.611 -21.095 34.846 1.00 96.50 684 ILE A O 1
ATOM 5270 N N . GLY A 1 685 ? 5.259 -19.867 33.528 1.00 96.75 685 GLY A N 1
ATOM 5271 C CA . GLY A 1 685 ? 4.642 -21.002 32.845 1.00 96.75 685 GLY A CA 1
ATOM 5272 C C . GLY A 1 685 ? 5.683 -21.828 32.094 1.00 96.75 685 GLY A C 1
ATOM 5273 O O . GLY A 1 685 ? 5.760 -23.039 32.293 1.00 96.75 685 GLY A O 1
ATOM 5274 N N . LEU A 1 686 ? 6.547 -21.164 31.318 1.00 98.06 686 LEU A N 1
ATOM 5275 C CA . LEU A 1 686 ? 7.668 -21.820 30.649 1.00 98.06 686 LEU A CA 1
ATOM 5276 C C . LEU A 1 686 ? 8.705 -22.342 31.653 1.00 98.06 686 LEU A C 1
ATOM 5278 O O . LEU A 1 686 ? 9.085 -23.509 31.590 1.00 98.06 686 LEU A O 1
ATOM 5282 N N . ALA A 1 687 ? 9.137 -21.508 32.604 1.00 98.00 687 ALA A N 1
ATOM 5283 C CA . ALA A 1 687 ? 10.239 -21.848 33.503 1.00 98.00 687 ALA A CA 1
ATOM 5284 C C . ALA A 1 687 ? 9.948 -23.052 34.411 1.00 98.00 687 ALA A C 1
ATOM 5286 O O . ALA A 1 687 ? 10.862 -23.830 34.687 1.00 98.00 687 ALA A O 1
ATOM 5287 N N . MET A 1 688 ? 8.703 -23.217 34.874 1.00 98.25 688 MET A N 1
ATOM 5288 C CA . MET A 1 688 ? 8.309 -24.378 35.681 1.00 98.25 688 MET A CA 1
ATOM 5289 C C . MET A 1 688 ? 8.309 -25.670 34.855 1.00 98.25 688 MET A C 1
ATOM 5291 O O . MET A 1 688 ? 8.769 -26.694 35.355 1.00 98.25 688 MET A O 1
ATOM 5295 N N . ILE A 1 689 ? 7.849 -25.621 33.597 1.00 98.06 689 ILE A N 1
ATOM 5296 C CA . ILE A 1 689 ? 7.900 -26.770 32.677 1.00 98.06 689 ILE A CA 1
ATOM 5297 C C . ILE A 1 689 ? 9.358 -27.132 32.385 1.00 98.06 689 ILE A C 1
ATOM 5299 O O . ILE A 1 689 ? 9.748 -28.278 32.556 1.00 98.06 689 ILE A O 1
ATOM 5303 N N . GLU A 1 690 ? 10.194 -26.157 32.031 1.00 97.44 690 GLU A N 1
ATOM 5304 C CA . GLU A 1 690 ? 11.607 -26.411 31.726 1.00 97.44 690 GLU A CA 1
ATOM 5305 C C . GLU A 1 690 ? 12.408 -26.903 32.934 1.00 97.44 690 GLU A C 1
ATOM 5307 O O . GLU A 1 690 ? 13.359 -27.660 32.771 1.00 97.44 690 GLU A O 1
ATOM 5312 N N . ALA A 1 691 ? 12.059 -26.474 34.151 1.00 97.62 691 ALA A N 1
ATOM 5313 C CA . ALA A 1 691 ? 12.656 -27.025 35.365 1.00 97.62 691 ALA A CA 1
ATOM 5314 C C . ALA A 1 691 ? 12.304 -28.503 35.534 1.00 97.62 691 ALA A C 1
ATOM 5316 O O . ALA A 1 691 ? 13.202 -29.324 35.670 1.00 97.62 691 ALA A O 1
ATOM 5317 N N . ALA A 1 692 ? 11.024 -28.849 35.413 1.00 97.56 692 ALA A N 1
ATOM 5318 C CA . ALA A 1 692 ? 10.587 -30.233 35.510 1.00 97.56 692 ALA A CA 1
ATOM 5319 C C . ALA A 1 692 ? 11.141 -31.121 34.378 1.00 97.56 692 ALA A C 1
ATOM 5321 O O . ALA A 1 692 ? 11.416 -32.295 34.613 1.00 97.56 692 ALA A O 1
ATOM 5322 N N . GLU A 1 693 ? 11.338 -30.575 33.171 1.00 97.25 693 GLU A N 1
ATOM 5323 C CA . GLU A 1 693 ? 12.027 -31.257 32.063 1.00 97.25 693 GLU A CA 1
ATOM 5324 C C . GLU A 1 693 ? 13.488 -31.555 32.408 1.00 97.25 693 GLU A C 1
ATOM 5326 O O . GLU A 1 693 ? 13.939 -32.687 32.237 1.00 97.25 693 GLU A O 1
ATOM 5331 N N . ARG A 1 694 ? 14.224 -30.558 32.921 1.00 97.06 694 ARG A N 1
ATOM 5332 C CA . ARG A 1 694 ? 15.626 -30.733 33.335 1.00 97.06 694 ARG A CA 1
ATOM 5333 C C . ARG A 1 694 ? 15.774 -31.748 34.466 1.00 97.06 694 ARG A C 1
ATOM 5335 O O . ARG A 1 694 ? 16.731 -32.514 34.453 1.00 97.06 694 ARG A O 1
ATOM 5342 N N . ASP A 1 695 ? 14.819 -31.779 35.390 1.00 95.81 695 ASP A N 1
ATOM 5343 C CA . ASP A 1 695 ? 14.817 -32.694 36.534 1.00 95.81 695 ASP A CA 1
ATOM 5344 C C . ASP A 1 695 ? 14.282 -34.098 36.171 1.00 95.81 695 ASP A C 1
ATOM 5346 O O . ASP A 1 695 ? 14.208 -34.981 37.025 1.00 95.81 695 ASP A O 1
ATOM 5350 N N . GLY A 1 696 ? 13.884 -34.323 34.911 1.00 95.19 696 GLY A N 1
ATOM 5351 C CA . GLY A 1 696 ? 13.357 -35.604 34.431 1.00 95.19 696 GLY A CA 1
ATOM 5352 C C . GLY A 1 696 ? 11.971 -35.970 34.979 1.00 95.19 696 GLY A C 1
ATOM 5353 O O . GLY A 1 696 ? 11.553 -37.122 34.865 1.00 95.19 696 GLY A O 1
ATOM 5354 N N . LEU A 1 697 ? 11.246 -35.011 35.565 1.00 95.69 697 LEU A N 1
ATOM 5355 C CA . LEU A 1 697 ? 9.926 -35.221 36.172 1.00 95.69 697 LEU A CA 1
ATOM 5356 C C . LEU A 1 697 ? 8.808 -35.321 35.128 1.00 95.69 697 LEU A C 1
ATOM 5358 O O . LEU A 1 697 ? 7.774 -35.943 35.383 1.00 95.69 697 LEU A O 1
ATOM 5362 N N . ILE A 1 698 ? 8.992 -34.690 33.966 1.00 97.38 698 ILE A N 1
ATOM 5363 C CA . ILE A 1 698 ? 7.995 -34.639 32.893 1.00 97.38 698 ILE A CA 1
ATOM 5364 C C . ILE A 1 698 ? 8.624 -34.905 31.523 1.00 97.38 698 ILE A C 1
ATOM 5366 O O . ILE A 1 698 ? 9.805 -34.643 31.309 1.00 97.38 698 ILE A O 1
ATOM 5370 N N . ALA A 1 699 ? 7.823 -35.418 30.586 1.00 95.00 699 ALA A N 1
ATOM 5371 C CA . ALA A 1 699 ? 8.237 -35.626 29.199 1.00 95.00 699 ALA A CA 1
ATOM 5372 C C . ALA A 1 699 ? 7.084 -35.351 28.210 1.00 95.00 699 ALA A C 1
ATOM 5374 O O . ALA A 1 699 ? 5.946 -35.775 28.480 1.00 95.00 699 ALA A O 1
ATOM 5375 N N . PRO A 1 700 ? 7.348 -34.708 27.050 1.00 94.62 700 PRO A N 1
ATOM 5376 C CA . PRO A 1 700 ? 6.327 -34.440 26.037 1.00 94.62 700 PRO A CA 1
ATOM 5377 C C . PRO A 1 700 ? 5.629 -35.717 25.561 1.00 94.62 700 PRO A C 1
ATOM 5379 O O . PRO A 1 700 ? 6.223 -36.796 25.516 1.00 94.62 700 PRO A O 1
ATOM 5382 N N . GLY A 1 701 ? 4.337 -35.620 25.241 1.00 90.38 701 GLY A N 1
ATOM 5383 C CA . GLY A 1 701 ? 3.513 -36.765 24.826 1.00 90.38 701 GLY A CA 1
ATOM 5384 C C . GLY A 1 701 ? 3.180 -37.792 25.924 1.00 90.38 701 GLY A C 1
ATOM 5385 O O . GLY A 1 701 ? 2.233 -38.558 25.751 1.00 90.38 701 GLY A O 1
ATOM 5386 N N . LYS A 1 702 ? 3.883 -37.793 27.067 1.00 92.62 702 LYS A N 1
ATOM 5387 C CA . LYS A 1 702 ? 3.628 -38.703 28.200 1.00 92.62 702 LYS A CA 1
ATOM 5388 C C . LYS A 1 702 ? 2.874 -38.002 29.329 1.00 92.62 702 LYS A C 1
ATOM 5390 O O . LYS A 1 702 ? 1.801 -38.455 29.730 1.00 92.62 702 LYS A O 1
ATOM 5395 N N . THR A 1 703 ? 3.398 -36.873 29.795 1.00 97.12 703 THR A N 1
ATOM 5396 C CA . THR A 1 703 ? 2.891 -36.172 30.981 1.00 97.12 703 THR A CA 1
ATOM 5397 C C . THR A 1 703 ? 1.616 -35.373 30.698 1.00 97.12 703 THR A C 1
ATOM 5399 O O . THR A 1 703 ? 1.439 -34.802 29.616 1.00 97.12 703 THR A O 1
ATOM 5402 N N . VAL A 1 704 ? 0.730 -35.299 31.696 1.00 97.31 704 VAL A N 1
ATOM 5403 C CA . VAL A 1 704 ? -0.384 -34.337 31.739 1.00 97.31 704 VAL A CA 1
ATOM 5404 C C . VAL A 1 704 ? -0.087 -33.263 32.781 1.00 97.31 704 VAL A C 1
ATOM 5406 O O . VAL A 1 704 ? 0.052 -33.564 33.960 1.00 97.31 704 VAL A O 1
ATOM 5409 N N . ILE A 1 705 ? -0.009 -32.005 32.364 1.00 98.12 705 ILE A N 1
ATOM 5410 C CA . ILE A 1 705 ? 0.119 -30.874 33.284 1.00 98.12 705 ILE A CA 1
ATOM 5411 C C . ILE A 1 705 ? -1.267 -30.569 33.847 1.00 98.12 705 ILE A C 1
ATOM 5413 O O . ILE A 1 705 ? -2.199 -30.328 33.078 1.00 98.12 705 ILE A O 1
ATOM 5417 N N . VAL A 1 706 ? -1.402 -30.576 35.171 1.00 97.38 706 VAL A N 1
ATOM 5418 C CA . VAL A 1 706 ? -2.644 -30.247 35.881 1.00 97.38 706 VAL A CA 1
ATOM 5419 C C . VAL A 1 706 ? -2.362 -29.094 36.836 1.00 97.38 706 VAL A C 1
ATOM 5421 O O . VAL A 1 706 ? -1.513 -29.242 37.700 1.00 97.38 706 VAL A O 1
ATOM 5424 N N . GLU A 1 707 ? -3.049 -27.956 36.716 1.00 95.19 707 GLU A N 1
ATOM 5425 C CA . GLU A 1 707 ? -2.860 -26.822 37.643 1.00 95.19 707 GLU A CA 1
ATOM 5426 C C . GLU A 1 707 ? -4.207 -26.176 38.022 1.00 95.19 707 GLU A C 1
ATOM 5428 O O . GLU A 1 707 ? -5.026 -25.890 37.136 1.00 95.19 707 GLU A O 1
ATOM 5433 N N . PRO A 1 708 ? -4.437 -25.880 39.316 1.00 91.12 708 PRO A N 1
ATOM 5434 C CA . PRO A 1 708 ? -5.573 -25.083 39.754 1.00 91.12 708 PRO A CA 1
ATOM 5435 C C . PRO A 1 708 ? -5.308 -23.598 39.520 1.00 91.12 708 PRO A C 1
ATOM 5437 O O . PRO A 1 708 ? -4.638 -22.922 40.302 1.00 91.12 708 PRO A O 1
ATOM 5440 N N . THR A 1 709 ? -5.845 -23.055 38.431 1.00 83.12 709 THR A N 1
ATOM 5441 C CA . THR A 1 709 ? -5.679 -21.638 38.110 1.00 83.12 709 THR A CA 1
ATOM 5442 C C . THR A 1 709 ? -6.739 -21.145 37.140 1.00 83.12 709 THR A C 1
ATOM 5444 O O . THR A 1 709 ? -7.113 -21.808 36.176 1.00 83.12 709 THR A O 1
ATOM 5447 N N . SER A 1 710 ? -7.205 -19.929 37.392 1.00 67.31 710 SER A N 1
ATOM 5448 C CA . SER A 1 710 ? -8.166 -19.215 36.556 1.00 67.31 710 SER A CA 1
ATOM 5449 C C . SER A 1 710 ? -7.611 -17.928 35.939 1.00 67.31 710 SER A C 1
ATOM 5451 O O . SER A 1 710 ? -8.335 -17.193 35.264 1.00 67.31 710 SER A O 1
ATOM 5453 N N . GLY A 1 711 ? -6.338 -17.627 36.211 1.00 79.31 711 GLY A N 1
ATOM 5454 C CA . GLY A 1 711 ? -5.693 -16.368 35.856 1.00 79.31 711 GLY A CA 1
ATOM 5455 C C . GLY A 1 711 ? -4.610 -16.522 34.793 1.00 79.31 711 GLY A C 1
ATOM 5456 O O . GLY A 1 711 ? -4.540 -17.507 34.060 1.00 79.31 711 GLY A O 1
ATOM 5457 N N . ASN A 1 712 ? -3.714 -15.540 34.752 1.00 90.81 712 ASN A N 1
ATOM 5458 C CA . ASN A 1 712 ? -2.641 -15.476 33.763 1.00 90.81 712 ASN A CA 1
ATOM 5459 C C . ASN A 1 712 ? -1.676 -16.676 33.828 1.00 90.81 712 ASN A C 1
ATOM 5461 O O . ASN A 1 712 ? -1.147 -17.074 32.798 1.00 90.81 712 ASN A O 1
ATOM 5465 N N . THR A 1 713 ? -1.492 -17.312 34.995 1.00 92.56 713 THR A N 1
ATOM 5466 C CA . THR A 1 713 ? -0.663 -18.528 35.112 1.00 92.56 713 THR A CA 1
ATOM 5467 C C . THR A 1 713 ? -1.222 -19.688 34.294 1.00 92.56 713 THR A C 1
ATOM 5469 O O . THR A 1 713 ? -0.454 -20.404 33.660 1.00 92.56 713 THR A O 1
ATOM 5472 N N . GLY A 1 714 ? -2.548 -19.851 34.246 1.00 93.38 714 GLY A N 1
ATOM 5473 C CA . GLY A 1 714 ? -3.171 -20.878 33.409 1.00 93.38 714 GLY A CA 1
ATOM 5474 C C . GLY A 1 714 ? -2.906 -20.639 31.930 1.00 93.38 714 GLY A C 1
ATOM 5475 O O . GLY A 1 714 ? -2.607 -21.579 31.202 1.00 93.38 714 GLY A O 1
ATOM 5476 N N . ILE A 1 715 ? -2.959 -19.373 31.504 1.00 94.44 715 ILE A N 1
ATOM 5477 C CA . ILE A 1 715 ? -2.676 -18.983 30.119 1.00 94.44 715 ILE A CA 1
ATOM 5478 C C . ILE A 1 715 ? -1.210 -19.255 29.790 1.00 94.44 715 ILE A C 1
ATOM 5480 O O . ILE A 1 715 ? -0.953 -19.936 28.805 1.00 94.44 715 ILE A O 1
ATOM 5484 N N . GLY A 1 716 ? -0.272 -18.823 30.638 1.00 96.12 716 GLY A N 1
ATOM 5485 C CA . GLY A 1 716 ? 1.158 -19.075 30.444 1.00 96.12 716 GLY A CA 1
ATOM 5486 C C . GLY A 1 716 ? 1.504 -20.568 30.382 1.00 96.12 716 GLY A C 1
ATOM 5487 O O . GLY A 1 716 ? 2.287 -20.984 29.532 1.00 96.12 716 GLY A O 1
ATOM 5488 N N . LEU A 1 717 ? 0.877 -21.397 31.228 1.00 97.25 717 LEU A N 1
ATOM 5489 C CA . LEU A 1 717 ? 1.046 -22.855 31.200 1.00 97.25 717 LEU A CA 1
ATOM 5490 C C . LEU A 1 717 ? 0.427 -23.493 29.953 1.00 97.25 717 LEU A C 1
ATOM 5492 O O . LEU A 1 717 ? 1.065 -24.336 29.336 1.00 97.25 717 LEU A O 1
ATOM 5496 N N . ALA A 1 718 ? -0.791 -23.106 29.565 1.00 97.12 718 ALA A N 1
ATOM 5497 C CA . ALA A 1 718 ? -1.441 -23.616 28.357 1.00 97.12 718 ALA A CA 1
ATOM 5498 C C . ALA A 1 718 ? -0.653 -23.243 27.091 1.00 97.12 718 ALA A C 1
ATOM 5500 O O . ALA A 1 718 ? -0.422 -24.095 26.238 1.00 97.12 718 ALA A O 1
ATOM 5501 N N . PHE A 1 719 ? -0.185 -21.996 27.012 1.00 97.19 719 PHE A N 1
ATOM 5502 C CA . PHE A 1 719 ? 0.687 -21.487 25.958 1.00 97.19 719 PHE A CA 1
ATOM 5503 C C . PHE A 1 719 ? 1.993 -22.289 25.855 1.00 97.19 719 PHE A C 1
ATOM 5505 O O . PHE A 1 719 ? 2.313 -22.816 24.789 1.00 97.19 719 PHE A O 1
ATOM 5512 N N . ALA A 1 720 ? 2.726 -22.445 26.961 1.00 97.62 720 ALA A N 1
ATOM 5513 C CA . ALA A 1 720 ? 3.986 -23.184 26.964 1.00 97.62 720 ALA A CA 1
ATOM 5514 C C . ALA A 1 720 ? 3.779 -24.685 26.686 1.00 97.62 720 ALA A C 1
ATOM 5516 O O . ALA A 1 720 ? 4.545 -25.285 25.931 1.00 97.62 720 ALA A O 1
ATOM 5517 N N . ALA A 1 721 ? 2.714 -25.285 27.227 1.00 97.56 721 ALA A N 1
ATOM 5518 C CA . ALA A 1 721 ? 2.343 -26.674 26.968 1.00 97.56 721 ALA A CA 1
ATOM 5519 C C . ALA A 1 721 ? 2.025 -26.922 25.487 1.00 97.56 721 ALA A C 1
ATOM 5521 O O . ALA A 1 721 ? 2.460 -27.935 24.940 1.00 97.56 721 ALA A O 1
ATOM 5522 N N . ALA A 1 722 ? 1.322 -25.993 24.828 1.00 97.12 722 ALA A N 1
ATOM 5523 C CA . ALA A 1 722 ? 1.003 -26.088 23.406 1.00 97.12 722 ALA A CA 1
ATOM 5524 C C . ALA A 1 722 ? 2.267 -26.111 22.534 1.00 97.12 722 ALA A C 1
ATOM 5526 O O . ALA A 1 722 ? 2.355 -26.903 21.599 1.00 97.12 722 ALA A O 1
ATOM 5527 N N . VAL A 1 723 ? 3.261 -25.283 22.866 1.00 96.31 723 VAL A N 1
ATOM 5528 C CA . VAL A 1 723 ? 4.532 -25.205 22.126 1.00 96.31 723 VAL A CA 1
ATOM 5529 C C . VAL A 1 723 ? 5.422 -26.418 22.401 1.00 96.31 723 VAL A C 1
ATOM 5531 O O . VAL A 1 723 ? 6.058 -26.928 21.483 1.00 96.31 723 VAL A O 1
ATOM 5534 N N . LYS A 1 724 ? 5.459 -26.902 23.648 1.00 96.06 724 LYS A N 1
ATOM 5535 C CA . LYS A 1 724 ? 6.320 -28.021 24.068 1.00 96.06 724 LYS A CA 1
ATOM 5536 C C . LYS A 1 724 ? 5.677 -29.410 23.938 1.00 96.06 724 LYS A C 1
ATOM 5538 O O . LYS A 1 724 ? 6.322 -30.405 24.246 1.00 96.06 724 LYS A O 1
ATOM 5543 N N . GLY A 1 725 ? 4.429 -29.507 23.472 1.00 95.56 725 GLY A N 1
ATOM 5544 C CA . GLY A 1 725 ? 3.763 -30.791 23.213 1.00 95.56 725 GLY A CA 1
ATOM 5545 C C . GLY A 1 725 ? 3.243 -31.515 24.464 1.00 95.56 725 GLY A C 1
ATOM 5546 O O . GLY A 1 725 ? 3.239 -32.749 24.512 1.00 95.56 725 GLY A O 1
ATOM 5547 N N . TYR A 1 726 ? 2.792 -30.770 25.477 1.00 97.44 726 TYR A N 1
ATOM 5548 C CA . TYR A 1 726 ? 2.161 -31.321 26.680 1.00 97.44 726 TYR A CA 1
ATOM 5549 C C . TYR A 1 726 ? 0.638 -31.233 26.627 1.00 97.44 726 TYR A C 1
ATOM 5551 O O . TYR A 1 726 ? 0.054 -30.265 26.140 1.00 97.44 726 TYR A O 1
ATOM 5559 N N . ARG A 1 727 ? -0.027 -32.223 27.227 1.00 96.88 727 ARG A N 1
ATOM 5560 C CA . ARG A 1 727 ? -1.458 -32.122 27.535 1.00 96.88 727 ARG A CA 1
ATOM 5561 C C . ARG A 1 727 ? -1.621 -31.248 28.774 1.00 96.88 727 ARG A C 1
ATOM 5563 O O . ARG A 1 727 ? -0.987 -31.525 29.786 1.00 96.88 727 ARG A O 1
ATOM 5570 N N . CYS A 1 728 ? -2.475 -30.232 28.706 1.00 97.38 728 CYS A N 1
ATOM 5571 C CA . CYS A 1 728 ? -2.720 -29.304 29.810 1.00 97.38 728 CYS A CA 1
ATOM 5572 C C . CYS A 1 728 ? -4.185 -29.368 30.259 1.00 97.38 728 CYS A C 1
ATOM 5574 O O . CYS A 1 728 ? -5.101 -29.258 29.437 1.00 97.38 728 CYS A O 1
ATOM 5576 N N . VAL A 1 729 ? -4.404 -29.555 31.560 1.00 97.12 729 VAL A N 1
ATOM 5577 C CA . VAL A 1 729 ? -5.711 -29.561 32.219 1.00 97.12 729 VAL A CA 1
ATOM 5578 C C . VAL A 1 729 ? -5.705 -28.496 33.308 1.00 97.12 729 VAL A C 1
ATOM 5580 O O . VAL A 1 729 ? -4.854 -28.500 34.190 1.00 97.12 729 VAL A O 1
ATOM 5583 N N . LEU A 1 730 ? -6.668 -27.584 33.266 1.00 96.50 730 LEU A N 1
ATOM 5584 C CA . LEU A 1 730 ? -6.782 -26.507 34.243 1.00 96.50 730 LEU A CA 1
ATOM 5585 C C . LEU A 1 730 ? -8.090 -26.646 35.014 1.00 96.50 730 LEU A C 1
ATOM 5587 O O . LEU A 1 730 ? -9.164 -26.756 34.410 1.00 96.50 730 LEU A O 1
ATOM 5591 N N . THR A 1 731 ? -8.004 -26.628 36.343 1.00 94.19 731 THR A N 1
ATOM 5592 C CA . THR A 1 731 ? -9.185 -26.579 37.212 1.00 94.19 731 THR A CA 1
ATOM 5593 C C . THR A 1 731 ? -9.450 -25.140 37.633 1.00 94.19 731 THR A C 1
ATOM 5595 O O . THR A 1 731 ? -8.542 -24.408 38.031 1.00 94.19 731 THR A O 1
ATOM 5598 N N . MET A 1 732 ? -10.704 -24.702 37.528 1.00 91.75 732 MET A N 1
ATOM 5599 C CA . MET A 1 732 ? -11.095 -23.344 37.916 1.00 91.75 732 MET A CA 1
ATOM 5600 C C . MET A 1 732 ? -12.571 -23.245 38.302 1.00 91.75 732 MET A C 1
ATOM 5602 O O . MET A 1 732 ? -13.375 -24.035 37.811 1.00 91.75 732 MET A O 1
ATOM 5606 N N . PRO A 1 733 ? -12.964 -22.247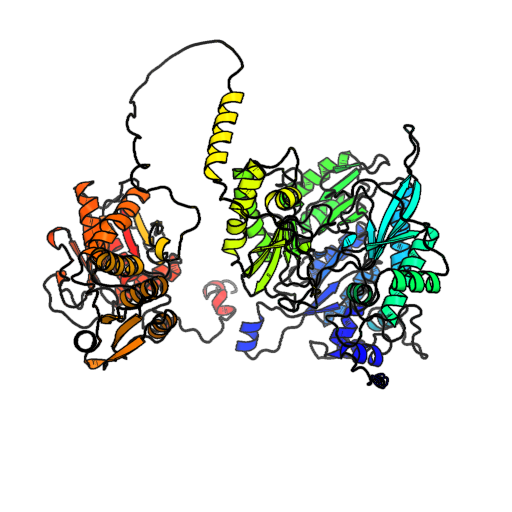 39.112 1.00 86.50 733 PRO A N 1
ATOM 5607 C CA . PRO A 1 733 ? -14.372 -21.947 39.351 1.00 86.50 733 PRO A CA 1
ATOM 5608 C C . PRO A 1 733 ? -15.138 -21.610 38.058 1.00 86.50 733 PRO A C 1
ATOM 5610 O O . PRO A 1 733 ? -14.597 -20.964 37.159 1.00 86.50 733 PRO A O 1
ATOM 5613 N N . ASP A 1 734 ? -16.411 -21.998 37.971 1.00 84.12 734 ASP A N 1
ATOM 5614 C CA . ASP A 1 734 ? -17.312 -21.655 36.854 1.00 84.12 734 ASP A CA 1
ATOM 5615 C C . ASP A 1 734 ? -17.640 -20.151 36.739 1.00 84.12 734 ASP A C 1
ATOM 5617 O O . ASP A 1 734 ? -18.029 -19.689 35.664 1.00 84.12 734 ASP A O 1
ATOM 5621 N N . SER A 1 735 ? -17.388 -19.380 37.801 1.00 77.25 735 SER A N 1
ATOM 5622 C CA . SER A 1 735 ? -17.540 -17.920 37.875 1.00 77.25 735 SER A CA 1
ATOM 5623 C C . SER A 1 735 ? -16.508 -17.122 37.062 1.00 77.25 735 SER A C 1
ATOM 5625 O O . SER A 1 735 ? -16.548 -15.892 37.043 1.00 77.25 735 SER A O 1
ATOM 5627 N N . MET A 1 736 ? -15.567 -17.788 36.389 1.00 80.62 736 MET A N 1
ATOM 5628 C CA . MET A 1 736 ? -14.509 -17.132 35.616 1.00 80.62 736 MET A CA 1
ATOM 5629 C C . MET A 1 736 ? -14.991 -16.613 34.257 1.00 80.62 736 MET A C 1
ATOM 5631 O O . MET A 1 736 ? -15.862 -17.203 33.605 1.00 80.62 736 MET A O 1
ATOM 5635 N N . SER A 1 737 ? -14.387 -15.506 33.804 1.00 76.50 737 SER A N 1
ATOM 5636 C CA . SER A 1 737 ? -14.839 -14.800 32.600 1.00 76.50 737 SER A CA 1
ATOM 5637 C C . SER A 1 737 ? -14.806 -15.700 31.348 1.00 76.50 737 SER A C 1
ATOM 5639 O O . SER A 1 737 ? -13.933 -16.575 31.231 1.00 76.50 737 SER A O 1
ATOM 5641 N N . PRO A 1 738 ? -15.760 -15.544 30.412 1.00 80.00 738 PRO A N 1
ATOM 5642 C CA . PRO A 1 738 ? -15.783 -16.326 29.177 1.00 80.00 738 PRO A CA 1
ATOM 5643 C C . PRO A 1 738 ? -14.505 -16.179 28.340 1.00 80.00 738 PRO A C 1
ATOM 5645 O O . PRO A 1 738 ? -13.993 -17.177 27.840 1.00 80.00 738 PRO A O 1
ATOM 5648 N N . GLU A 1 739 ? -13.936 -14.976 28.248 1.00 81.38 739 GLU A N 1
ATOM 5649 C CA . GLU A 1 739 ? -12.757 -14.665 27.417 1.00 81.38 739 GLU A CA 1
ATOM 5650 C C . GLU A 1 739 ? -11.557 -15.494 27.861 1.00 81.38 739 GLU A C 1
ATOM 5652 O O . GLU A 1 739 ? -10.862 -16.090 27.041 1.00 81.38 739 GLU A O 1
ATOM 5657 N N . ARG A 1 740 ? -11.343 -15.605 29.177 1.00 83.06 740 ARG A N 1
ATOM 5658 C CA . ARG A 1 740 ? -10.246 -16.410 29.727 1.00 83.06 740 ARG A CA 1
ATOM 5659 C C . ARG A 1 740 ? -10.425 -17.881 29.402 1.00 83.06 740 ARG A C 1
ATOM 5661 O O . ARG A 1 740 ? -9.475 -18.535 28.983 1.00 83.06 740 ARG A O 1
ATOM 5668 N N . ARG A 1 741 ? -11.650 -18.397 29.530 1.00 87.38 741 ARG A N 1
ATOM 5669 C CA . ARG A 1 741 ? -11.964 -19.785 29.165 1.00 87.38 741 ARG A CA 1
ATOM 5670 C C . ARG A 1 741 ? -11.743 -20.036 27.671 1.00 87.38 741 ARG A C 1
ATOM 5672 O O . ARG A 1 741 ? -11.227 -21.093 27.311 1.00 87.38 741 ARG A O 1
ATOM 5679 N N . ILE A 1 742 ? -12.081 -19.069 26.815 1.00 88.19 742 ILE A N 1
ATOM 5680 C CA . ILE A 1 742 ? -11.849 -19.135 25.366 1.00 88.19 742 ILE A CA 1
ATOM 5681 C C . ILE A 1 742 ? -10.350 -19.202 25.063 1.00 88.19 742 ILE A C 1
ATOM 5683 O O . ILE A 1 742 ? -9.929 -20.125 24.369 1.00 88.19 742 ILE A O 1
ATOM 5687 N N . VAL A 1 743 ? -9.540 -18.294 25.621 1.00 89.88 743 VAL A N 1
ATOM 5688 C CA . VAL A 1 743 ? -8.083 -18.258 25.388 1.00 89.88 743 VAL A CA 1
ATOM 5689 C C . VAL A 1 743 ? -7.418 -19.566 25.820 1.00 89.88 743 VAL A C 1
ATOM 5691 O O . VAL A 1 743 ? -6.640 -20.148 25.067 1.00 89.88 743 VAL A O 1
ATOM 5694 N N . LEU A 1 744 ? -7.769 -20.084 26.998 1.00 92.44 744 LEU A N 1
ATOM 5695 C CA . LEU A 1 744 ? -7.219 -21.347 27.492 1.00 92.44 744 LEU A CA 1
ATOM 5696 C C . LEU A 1 744 ? -7.549 -22.527 26.572 1.00 92.44 744 LEU A C 1
ATOM 5698 O O . LEU A 1 744 ? -6.674 -23.331 26.251 1.00 92.44 744 LEU A O 1
ATOM 5702 N N . ARG A 1 745 ? -8.798 -22.615 26.101 1.00 93.25 745 ARG A N 1
ATOM 5703 C CA . ARG A 1 745 ? -9.202 -23.657 25.148 1.00 93.25 745 ARG A CA 1
ATOM 5704 C C . ARG A 1 745 ? -8.561 -23.478 23.774 1.00 93.25 745 ARG A C 1
ATOM 5706 O O . ARG A 1 745 ? -8.293 -24.484 23.123 1.00 93.25 745 ARG A O 1
ATOM 5713 N N . ALA A 1 746 ? -8.309 -22.243 23.342 1.00 91.94 746 ALA A N 1
ATOM 5714 C CA . ALA A 1 746 ? -7.635 -21.949 22.078 1.00 91.94 746 ALA A CA 1
ATOM 5715 C C . ALA A 1 746 ? -6.185 -22.462 22.068 1.00 91.94 746 ALA A C 1
ATOM 5717 O O . ALA A 1 746 ? -5.746 -23.005 21.059 1.00 91.94 746 ALA A O 1
ATOM 5718 N N . PHE A 1 747 ? -5.486 -22.409 23.208 1.00 94.94 747 PHE A N 1
ATOM 5719 C CA . PHE A 1 747 ? -4.184 -23.068 23.400 1.00 94.94 747 PHE A CA 1
ATOM 5720 C C . PHE A 1 747 ? -4.279 -24.593 23.610 1.00 94.94 747 PHE A C 1
ATOM 5722 O O . PHE A 1 747 ? -3.289 -25.246 23.921 1.00 94.94 747 PHE A O 1
ATOM 5729 N N . GLY A 1 748 ? -5.460 -25.194 23.448 1.00 94.25 748 GLY A N 1
ATOM 5730 C CA . GLY A 1 748 ? -5.653 -26.641 23.543 1.00 94.25 748 GLY A CA 1
ATOM 5731 C C . GLY A 1 748 ? -5.818 -27.184 24.965 1.00 94.25 748 GLY A C 1
ATOM 5732 O O . GLY A 1 748 ? -5.961 -28.400 25.124 1.00 94.25 748 GLY A O 1
ATOM 5733 N N . ALA A 1 749 ? -5.860 -26.331 25.997 1.00 96.56 749 ALA A N 1
ATOM 5734 C CA . ALA A 1 749 ? -6.079 -26.788 27.367 1.00 96.56 749 ALA A CA 1
ATOM 5735 C C . ALA A 1 749 ? -7.503 -27.333 27.568 1.00 96.56 749 ALA A C 1
ATOM 5737 O O . ALA A 1 749 ? -8.487 -26.843 26.999 1.00 96.56 749 ALA A O 1
ATOM 5738 N N . LYS A 1 750 ? -7.627 -28.354 28.418 1.00 96.12 750 LYS A N 1
ATOM 5739 C CA . LYS A 1 750 ? -8.918 -28.861 28.898 1.00 96.12 750 LYS A CA 1
ATOM 5740 C C . LYS A 1 750 ? -9.279 -28.158 30.197 1.00 96.12 750 LYS A C 1
ATOM 5742 O O . LYS A 1 750 ? -8.440 -28.014 31.077 1.00 96.12 750 LYS A O 1
ATOM 5747 N N . LEU A 1 751 ? -10.530 -27.729 30.312 1.00 94.62 751 LEU A N 1
ATOM 5748 C CA . LEU A 1 751 ? -11.016 -27.006 31.482 1.00 94.62 751 LEU A CA 1
ATOM 5749 C C . LEU A 1 751 ? -11.954 -27.895 32.285 1.00 94.62 751 LEU A C 1
ATOM 5751 O O . LEU A 1 751 ? -12.940 -28.391 31.740 1.00 94.62 751 LEU A O 1
ATOM 5755 N N . ILE A 1 752 ? -11.662 -28.059 33.571 1.00 94.38 752 ILE A N 1
ATOM 5756 C CA . ILE A 1 752 ? -12.544 -28.722 34.530 1.00 94.38 752 ILE A CA 1
ATOM 5757 C C . ILE A 1 752 ? -13.081 -27.648 35.469 1.00 94.38 752 ILE A C 1
ATOM 5759 O O . ILE A 1 752 ? -12.356 -27.109 36.308 1.00 94.38 752 ILE A O 1
ATOM 5763 N N . LEU A 1 753 ? -14.355 -27.303 35.281 1.00 93.12 753 LEU A N 1
ATOM 5764 C CA . LEU A 1 753 ? -15.006 -26.278 36.084 1.00 93.12 753 LEU A CA 1
ATOM 5765 C C . LEU A 1 753 ? -15.449 -26.858 37.430 1.00 93.12 753 LEU A C 1
ATOM 5767 O O . LEU A 1 753 ? -16.029 -27.941 37.491 1.00 93.12 753 LEU A O 1
ATOM 5771 N N . THR A 1 754 ? -15.177 -26.127 38.506 1.00 92.06 754 THR A N 1
ATOM 5772 C CA . THR A 1 754 ? -15.630 -26.442 39.865 1.00 92.06 754 THR A CA 1
ATOM 5773 C C . THR A 1 754 ? -16.698 -25.444 40.314 1.00 92.06 754 THR A C 1
ATOM 5775 O O . THR A 1 754 ? -16.664 -24.301 39.855 1.00 92.06 754 THR A O 1
ATOM 5778 N N . PRO A 1 755 ? -17.605 -25.807 41.241 1.00 87.81 755 PRO A N 1
ATOM 5779 C CA . PRO A 1 755 ? -18.648 -24.893 41.704 1.00 87.81 755 PRO A CA 1
ATOM 5780 C C . PRO A 1 755 ? -18.080 -23.572 42.239 1.00 87.81 755 PRO A C 1
ATOM 5782 O O . PRO A 1 755 ? -17.259 -23.584 43.162 1.00 87.81 755 PRO A O 1
ATOM 5785 N N . GLY A 1 756 ? -18.559 -22.445 41.703 1.00 80.56 756 GLY A N 1
ATOM 5786 C CA . GLY A 1 756 ? -18.172 -21.083 42.083 1.00 80.56 756 GLY A CA 1
ATOM 5787 C C . GLY A 1 756 ? -18.039 -20.825 43.592 1.00 80.56 756 GLY A C 1
ATOM 5788 O O . GLY A 1 756 ? -16.997 -20.312 44.006 1.00 80.56 756 GLY A O 1
ATOM 5789 N N . PRO A 1 757 ? -19.008 -21.236 44.443 1.00 81.38 757 PRO A N 1
ATOM 5790 C CA . PRO A 1 757 ? -18.959 -21.006 45.893 1.00 81.38 757 PRO A CA 1
ATOM 5791 C C . PRO A 1 757 ? -17.772 -21.657 46.612 1.00 81.38 757 PRO A C 1
ATOM 5793 O O . PRO A 1 757 ? -17.363 -21.191 47.671 1.00 81.38 757 PRO A O 1
ATOM 5796 N N . LYS A 1 758 ? -17.193 -22.730 46.053 1.00 78.62 758 LYS A N 1
ATOM 5797 C CA . LYS A 1 758 ? -15.997 -23.373 46.624 1.00 78.62 758 LYS A CA 1
ATOM 5798 C C . LYS A 1 758 ? -14.706 -22.619 46.284 1.00 78.62 758 LYS A C 1
ATOM 5800 O O . LYS A 1 758 ? -13.653 -22.941 46.841 1.00 78.62 758 LYS A O 1
ATOM 5805 N N . GLY A 1 759 ? -14.773 -21.637 45.383 1.00 78.44 759 GLY A N 1
ATOM 5806 C CA . GLY A 1 759 ? -13.656 -20.792 44.977 1.00 78.44 759 GLY A CA 1
ATOM 5807 C C . GLY A 1 759 ? -12.413 -21.587 44.570 1.00 78.44 759 GLY A C 1
ATOM 5808 O O . GLY A 1 759 ? -12.493 -22.719 44.087 1.00 78.44 759 GLY A O 1
ATOM 5809 N N . MET A 1 760 ? -11.237 -21.004 44.803 1.00 82.81 760 MET A N 1
ATOM 5810 C CA . MET A 1 760 ? -9.966 -21.663 44.489 1.00 82.81 760 MET A CA 1
ATOM 5811 C C . MET A 1 760 ? -9.697 -22.912 45.334 1.00 82.81 760 MET A C 1
ATOM 5813 O O . MET A 1 760 ? -9.056 -23.830 44.835 1.00 82.81 760 MET A O 1
ATOM 5817 N N . LYS A 1 761 ? -10.238 -23.008 46.558 1.00 82.69 761 LYS A N 1
ATOM 5818 C CA . LYS A 1 761 ? -10.127 -24.230 47.378 1.00 82.69 761 LYS A CA 1
ATOM 5819 C C . LYS A 1 761 ? -10.739 -25.437 46.659 1.00 82.69 761 LYS A C 1
ATOM 5821 O O . LYS A 1 761 ? -10.147 -26.510 46.650 1.00 82.69 761 LYS A O 1
ATOM 5826 N N . GLY A 1 762 ? -11.887 -25.247 46.001 1.00 86.56 762 GLY A N 1
ATOM 5827 C CA . GLY A 1 762 ? -12.514 -26.276 45.169 1.00 86.56 762 GLY A CA 1
ATOM 5828 C C . GLY A 1 762 ? -11.670 -26.667 43.954 1.00 86.56 762 GLY A C 1
ATOM 5829 O O . GLY A 1 762 ? -11.530 -27.854 43.665 1.00 86.56 762 GLY A O 1
ATOM 5830 N N . ALA A 1 763 ? -11.078 -25.685 43.270 1.00 88.81 763 ALA A N 1
ATOM 5831 C CA . ALA A 1 763 ? -10.206 -25.932 42.123 1.00 88.81 763 ALA A CA 1
ATOM 5832 C C . ALA A 1 763 ? -8.930 -26.696 42.513 1.00 88.81 763 ALA A C 1
ATOM 5834 O O . ALA A 1 763 ? -8.543 -27.610 41.787 1.00 88.81 763 ALA A O 1
ATOM 5835 N N . ILE A 1 764 ? -8.314 -26.363 43.655 1.00 89.38 764 ILE A N 1
ATOM 5836 C CA . ILE A 1 764 ? -7.126 -27.046 44.196 1.00 89.38 764 ILE A CA 1
ATOM 5837 C C . ILE A 1 764 ? -7.446 -28.505 44.513 1.00 89.38 764 ILE A C 1
ATOM 5839 O O . ILE A 1 764 ? -6.811 -29.388 43.945 1.00 89.38 764 ILE A O 1
ATOM 5843 N N . ALA A 1 765 ? -8.489 -28.762 45.309 1.00 92.06 765 ALA A N 1
ATOM 5844 C CA . ALA A 1 765 ? -8.892 -30.127 45.648 1.00 92.06 765 ALA A CA 1
ATOM 5845 C C . ALA A 1 765 ? -9.178 -30.966 44.390 1.00 92.06 765 ALA A C 1
ATOM 5847 O O . ALA A 1 765 ? -8.802 -32.134 44.311 1.00 92.06 765 ALA A O 1
ATOM 5848 N N . LYS A 1 766 ? -9.793 -30.358 43.362 1.00 95.31 766 LYS A N 1
ATOM 5849 C CA . LYS A 1 766 ? -10.025 -31.050 42.090 1.00 95.31 766 LYS A CA 1
ATOM 5850 C C . LYS A 1 766 ? -8.734 -31.311 41.308 1.00 95.31 766 LYS A C 1
ATOM 5852 O O . LYS A 1 766 ? -8.635 -32.349 40.665 1.00 95.31 766 LYS A O 1
ATOM 5857 N N . ALA A 1 767 ? -7.758 -30.403 41.337 1.00 94.81 767 ALA A N 1
ATOM 5858 C CA . ALA A 1 767 ? -6.461 -30.628 40.698 1.00 94.81 767 ALA A CA 1
ATOM 5859 C C . ALA A 1 767 ? -5.701 -31.773 41.374 1.00 94.81 767 ALA A C 1
ATOM 5861 O O . ALA A 1 767 ? -5.173 -32.635 40.680 1.00 94.81 767 ALA A O 1
ATOM 5862 N N . GLU A 1 768 ? -5.688 -31.813 42.708 1.00 95.50 768 GLU A N 1
ATOM 5863 C CA . GLU A 1 768 ? -5.071 -32.891 43.493 1.00 95.50 768 GLU A CA 1
ATOM 5864 C C . GLU A 1 768 ? -5.716 -34.247 43.184 1.00 95.50 768 GLU A C 1
ATOM 5866 O O . GLU A 1 768 ? -5.014 -35.222 42.917 1.00 95.50 768 GLU A O 1
ATOM 5871 N N . GLU A 1 769 ? -7.050 -34.293 43.117 1.00 96.25 769 GLU A N 1
ATOM 5872 C CA . GLU A 1 769 ? -7.794 -35.486 42.706 1.00 96.25 769 GLU A CA 1
ATOM 5873 C C . GLU A 1 769 ? -7.395 -35.951 41.292 1.00 96.25 769 GLU A C 1
ATOM 5875 O O . GLU A 1 769 ? -7.134 -37.134 41.074 1.00 96.25 769 GLU A O 1
ATOM 5880 N N . LEU A 1 770 ? -7.313 -35.027 40.326 1.00 95.69 770 LEU A N 1
ATOM 5881 C CA . LEU A 1 770 ? -6.926 -35.344 38.947 1.00 95.69 770 LEU A CA 1
ATOM 5882 C C . LEU A 1 770 ? -5.481 -35.836 38.850 1.00 95.69 770 LEU A C 1
ATOM 5884 O O . LEU A 1 770 ? -5.209 -36.750 38.077 1.00 95.69 770 LEU A O 1
ATOM 5888 N N . VAL A 1 771 ? -4.564 -35.266 39.633 1.00 96.62 771 VAL A N 1
ATOM 5889 C CA . VAL A 1 771 ? -3.170 -35.726 39.685 1.00 96.62 771 VAL A CA 1
ATOM 5890 C C . VAL A 1 771 ? -3.075 -37.136 40.261 1.00 96.62 771 VAL A C 1
ATOM 5892 O O . VAL A 1 771 ? -2.309 -37.944 39.746 1.00 96.62 771 VAL A O 1
ATOM 5895 N N . ALA A 1 772 ? -3.885 -37.465 41.270 1.00 95.44 772 ALA A N 1
ATOM 5896 C CA . ALA A 1 772 ? -3.934 -38.812 41.835 1.00 95.44 772 ALA A CA 1
ATOM 5897 C C . ALA A 1 772 ? -4.545 -39.852 40.873 1.00 95.44 772 ALA A C 1
ATOM 5899 O O . ALA A 1 772 ? -4.188 -41.026 40.932 1.00 95.44 772 ALA A O 1
ATOM 5900 N N . GLN A 1 773 ? -5.469 -39.438 39.997 1.00 95.38 773 GLN A N 1
ATOM 5901 C CA . GLN A 1 773 ? -6.197 -40.340 39.094 1.00 95.38 773 GLN A CA 1
ATOM 5902 C C . GLN A 1 773 ? -5.564 -40.499 37.706 1.00 95.38 773 GLN A C 1
ATOM 5904 O O . GLN A 1 773 ? -5.719 -41.553 37.093 1.00 95.38 773 GLN A O 1
ATOM 5909 N N . ILE A 1 774 ? -4.905 -39.468 37.169 1.00 94.94 774 ILE A N 1
ATOM 5910 C CA . ILE A 1 774 ? -4.357 -39.478 35.807 1.00 94.94 774 ILE A CA 1
ATOM 5911 C C . ILE A 1 774 ? -2.909 -39.993 35.850 1.00 94.94 774 ILE A C 1
ATOM 5913 O O . ILE A 1 774 ? -2.035 -39.300 36.376 1.00 94.94 774 ILE A O 1
ATOM 5917 N N . PRO A 1 775 ? -2.601 -41.163 35.252 1.00 91.06 775 PRO A N 1
ATOM 5918 C CA . PRO A 1 775 ? -1.233 -41.669 35.214 1.00 91.06 775 PRO A CA 1
ATOM 5919 C C . PRO A 1 775 ? -0.287 -40.681 34.523 1.00 91.06 775 PRO A C 1
ATOM 5921 O O . PRO A 1 775 ? -0.554 -40.224 33.409 1.00 91.06 775 PRO A O 1
ATOM 5924 N N . GLY A 1 776 ? 0.826 -40.358 35.186 1.00 90.06 776 GLY A N 1
ATOM 5925 C CA . GLY A 1 776 ? 1.812 -39.401 34.679 1.00 90.06 776 GLY A CA 1
ATOM 5926 C C . GLY A 1 776 ? 1.356 -37.938 34.724 1.00 90.06 776 GLY A C 1
ATOM 5927 O O . GLY A 1 776 ? 1.912 -37.115 33.995 1.00 90.06 776 GLY A O 1
ATOM 5928 N N . ALA A 1 777 ? 0.340 -37.599 35.523 1.00 96.50 777 ALA A N 1
ATOM 5929 C CA . ALA A 1 777 ? -0.008 -36.208 35.778 1.00 96.50 777 ALA A CA 1
ATOM 5930 C C . ALA A 1 777 ? 0.988 -35.528 36.725 1.00 96.50 777 ALA A C 1
ATOM 5932 O O . ALA A 1 777 ? 1.508 -36.138 37.656 1.00 96.50 777 ALA A O 1
ATOM 5933 N N . TRP A 1 778 ? 1.235 -34.243 36.486 1.00 97.69 778 TRP A N 1
ATOM 5934 C CA . TRP A 1 778 ? 2.159 -33.428 37.264 1.00 97.69 778 TRP A CA 1
ATOM 5935 C C . TRP A 1 778 ? 1.582 -32.032 37.507 1.00 97.69 778 TRP A C 1
ATOM 5937 O O . TRP A 1 778 ? 0.966 -31.446 36.613 1.00 97.69 778 TRP A O 1
ATOM 5947 N N . MET A 1 779 ? 1.803 -31.503 38.714 1.00 97.00 779 MET A N 1
ATOM 5948 C CA . MET A 1 779 ? 1.324 -30.186 39.134 1.00 97.00 779 MET A CA 1
ATOM 5949 C C . MET A 1 779 ? 2.490 -29.207 39.325 1.00 97.00 779 MET A C 1
ATOM 5951 O O . MET A 1 779 ? 3.319 -29.439 40.211 1.00 97.00 779 MET A O 1
ATOM 5955 N N . PRO A 1 780 ? 2.545 -28.105 38.552 1.00 94.69 780 PRO A N 1
ATOM 5956 C CA . PRO A 1 780 ? 3.589 -27.088 38.662 1.00 94.69 780 PRO A CA 1
ATOM 5957 C C . PRO A 1 780 ? 3.701 -26.414 40.031 1.00 94.69 780 PRO A C 1
ATOM 5959 O O . PRO A 1 780 ? 4.815 -26.073 40.425 1.00 94.69 780 PRO A O 1
ATOM 5962 N N . GLN A 1 781 ? 2.582 -26.213 40.742 1.00 92.25 781 GLN A N 1
ATOM 5963 C CA . GLN A 1 781 ? 2.523 -25.588 42.073 1.00 92.25 781 GLN A CA 1
ATOM 5964 C C . GLN A 1 781 ? 3.131 -24.176 42.106 1.00 92.25 781 GLN A C 1
ATOM 5966 O O . GLN A 1 781 ? 4.127 -23.910 42.787 1.00 92.25 781 GLN A O 1
ATOM 5971 N N . GLN A 1 782 ? 2.501 -23.229 41.403 1.00 90.44 782 GLN A N 1
ATOM 5972 C CA . GLN A 1 782 ? 3.047 -21.878 41.177 1.00 90.44 782 GLN A CA 1
ATOM 5973 C C . GLN A 1 782 ? 3.461 -21.090 42.440 1.00 90.44 782 GLN A C 1
ATOM 5975 O O . GLN A 1 782 ? 4.269 -20.168 42.336 1.00 90.44 782 GLN A O 1
ATOM 5980 N N . PHE A 1 783 ? 2.917 -21.421 43.615 1.00 91.00 783 PHE A N 1
ATOM 5981 C CA . PHE A 1 783 ? 3.213 -20.754 44.891 1.00 91.00 783 PHE A CA 1
ATOM 5982 C C . PHE A 1 783 ? 4.420 -21.332 45.642 1.00 91.00 783 PHE A C 1
ATOM 5984 O O . PHE A 1 783 ? 4.919 -20.672 46.547 1.00 91.00 783 PHE A O 1
ATOM 5991 N N . LYS A 1 784 ? 4.877 -22.537 45.272 1.00 94.44 784 LYS A N 1
ATOM 5992 C CA . LYS A 1 784 ? 5.973 -23.270 45.937 1.00 94.44 784 LYS A CA 1
ATOM 5993 C C . LYS A 1 784 ? 7.174 -23.521 45.029 1.00 94.44 784 LYS A C 1
ATOM 5995 O O . LYS A 1 784 ? 8.271 -23.804 45.496 1.00 94.44 784 LYS A O 1
ATOM 6000 N N . ASN A 1 785 ? 6.973 -23.433 43.718 1.00 96.75 785 ASN A N 1
ATOM 6001 C CA . ASN A 1 785 ? 7.988 -23.793 42.744 1.00 96.75 785 ASN A CA 1
ATOM 6002 C C . ASN A 1 785 ? 9.117 -22.753 42.673 1.00 96.75 785 ASN A C 1
ATOM 6004 O O . ASN A 1 785 ? 8.911 -21.625 42.217 1.00 96.75 785 ASN A O 1
ATOM 6008 N N . ALA A 1 786 ? 10.334 -23.153 43.051 1.00 96.81 786 ALA A N 1
ATOM 6009 C CA . ALA A 1 786 ? 11.518 -22.293 43.046 1.00 96.81 786 ALA A CA 1
ATOM 6010 C C . ALA A 1 786 ? 11.878 -21.727 41.655 1.00 96.81 786 ALA A C 1
ATOM 6012 O O . ALA A 1 786 ? 12.548 -20.693 41.570 1.00 96.81 786 ALA A O 1
ATOM 6013 N N . ALA A 1 787 ? 11.397 -22.337 40.562 1.00 97.69 787 ALA A N 1
ATOM 6014 C CA . ALA A 1 787 ? 11.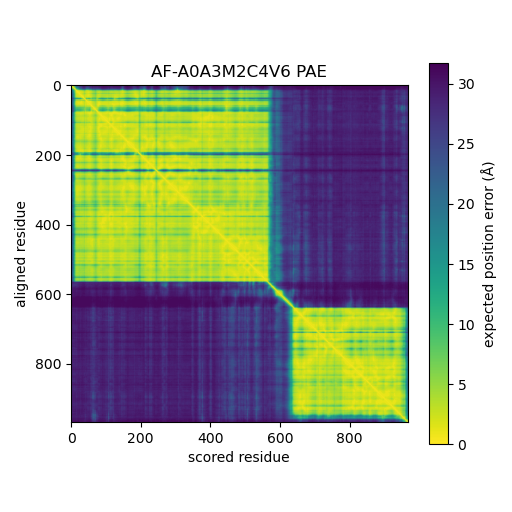558 -21.800 39.211 1.00 97.69 787 ALA A CA 1
ATOM 6015 C C . ALA A 1 787 ? 10.846 -20.446 39.018 1.00 97.69 787 ALA A C 1
ATOM 6017 O O . ALA A 1 787 ? 11.267 -19.656 38.171 1.00 97.69 787 ALA A O 1
ATOM 6018 N N . ASN A 1 788 ? 9.814 -20.152 39.820 1.00 97.12 788 ASN A N 1
ATOM 6019 C CA . ASN A 1 788 ? 9.049 -18.907 39.764 1.00 97.12 788 ASN A CA 1
ATOM 6020 C C . ASN A 1 788 ? 9.913 -17.671 40.105 1.00 97.12 788 ASN A C 1
ATOM 6022 O O . ASN A 1 788 ? 10.103 -16.829 39.229 1.00 97.12 788 ASN A O 1
ATOM 6026 N N . PRO A 1 789 ? 10.524 -17.543 41.299 1.00 98.00 789 PRO A N 1
ATOM 6027 C CA . PRO A 1 789 ? 11.451 -16.439 41.549 1.00 98.00 789 PRO A CA 1
ATOM 6028 C C . PRO A 1 789 ? 12.737 -16.544 40.710 1.00 98.00 789 PRO A C 1
ATOM 6030 O O . PRO A 1 789 ? 13.296 -15.521 40.316 1.00 98.00 789 PRO A O 1
ATOM 6033 N N . ALA A 1 790 ? 13.192 -17.757 40.364 1.00 98.12 790 ALA A N 1
ATOM 6034 C CA . ALA A 1 790 ? 14.424 -17.944 39.595 1.00 98.12 790 ALA A CA 1
ATOM 6035 C C . ALA A 1 790 ? 14.379 -17.332 38.190 1.00 98.12 790 ALA A C 1
ATOM 6037 O O . ALA A 1 790 ? 15.376 -16.758 37.751 1.00 98.12 790 ALA A O 1
ATOM 6038 N N . ILE A 1 791 ? 13.251 -17.432 37.475 1.00 98.12 791 ILE A N 1
ATOM 6039 C CA . ILE A 1 791 ? 13.157 -16.827 36.141 1.00 98.12 791 ILE A CA 1
ATOM 6040 C C . ILE A 1 791 ? 13.209 -15.301 36.213 1.00 98.12 791 ILE A C 1
ATOM 6042 O O . ILE A 1 791 ? 13.835 -14.677 35.361 1.00 98.12 791 ILE A O 1
ATOM 6046 N N . HIS A 1 792 ? 12.634 -14.697 37.254 1.00 98.56 792 HIS A N 1
ATOM 6047 C CA . HIS A 1 792 ? 12.676 -13.251 37.448 1.00 98.56 792 HIS A CA 1
ATOM 6048 C C . HIS A 1 792 ? 14.071 -12.747 37.824 1.00 98.56 792 HIS A C 1
ATOM 6050 O O . HIS A 1 792 ? 14.453 -11.695 37.318 1.00 98.56 792 HIS A O 1
ATOM 6056 N N . ARG A 1 793 ? 14.861 -13.518 38.592 1.00 98.62 793 ARG A N 1
ATOM 6057 C CA . ARG A 1 793 ? 16.290 -13.222 38.819 1.00 98.62 793 ARG A CA 1
ATOM 6058 C C . ARG A 1 793 ? 17.063 -13.138 37.502 1.00 98.62 793 ARG A C 1
ATOM 6060 O O . ARG A 1 793 ? 17.755 -12.166 37.258 1.00 98.62 793 ARG A O 1
ATOM 6067 N N . ARG A 1 794 ? 16.903 -14.141 36.630 1.00 97.38 794 ARG A N 1
ATOM 6068 C CA . ARG A 1 794 ? 17.662 -14.247 35.368 1.00 97.38 794 ARG A CA 1
ATOM 6069 C C . ARG A 1 794 ? 17.177 -13.329 34.248 1.00 97.38 794 ARG A C 1
ATOM 6071 O O . ARG A 1 794 ? 17.858 -13.216 33.237 1.00 97.38 794 ARG A O 1
ATOM 6078 N N . THR A 1 795 ? 15.968 -12.779 34.360 1.00 97.81 795 THR A N 1
ATOM 6079 C CA . THR A 1 795 ? 15.340 -12.030 33.263 1.00 97.81 795 THR A CA 1
ATOM 6080 C C . THR A 1 795 ? 14.833 -10.676 33.733 1.00 97.81 795 THR A C 1
ATOM 6082 O O . THR A 1 795 ? 15.527 -9.690 33.547 1.00 97.81 795 THR A O 1
ATOM 6085 N N . THR A 1 796 ? 13.670 -10.599 34.386 1.00 98.31 796 THR A N 1
ATOM 6086 C CA . THR A 1 796 ? 13.048 -9.326 34.788 1.00 98.31 796 THR A CA 1
ATOM 6087 C C . THR A 1 796 ? 13.994 -8.410 35.572 1.00 98.31 796 THR A C 1
ATOM 6089 O O . THR A 1 796 ? 13.999 -7.211 35.317 1.00 98.31 796 THR A O 1
ATOM 6092 N N . ALA A 1 797 ? 14.802 -8.951 36.491 1.00 98.50 797 ALA A N 1
ATOM 6093 C CA . ALA A 1 797 ? 15.757 -8.167 37.270 1.00 98.50 797 ALA A CA 1
ATOM 6094 C C . ALA A 1 797 ? 16.879 -7.583 36.400 1.00 98.50 797 ALA A C 1
ATOM 6096 O O . ALA A 1 797 ? 17.164 -6.392 36.494 1.00 98.50 797 ALA A O 1
ATOM 6097 N N . GLU A 1 798 ? 17.460 -8.405 35.522 1.00 98.19 798 GLU A N 1
ATOM 6098 C CA . GLU A 1 798 ? 18.501 -7.985 34.578 1.00 98.19 798 GLU A CA 1
ATOM 6099 C C . GLU A 1 798 ? 17.969 -6.960 33.583 1.00 98.19 798 GLU A C 1
ATOM 6101 O O . GLU A 1 798 ? 18.605 -5.939 33.353 1.00 98.19 798 GLU A O 1
ATOM 6106 N N . GLU A 1 799 ? 16.774 -7.190 33.037 1.00 98.06 799 GLU A N 1
ATOM 6107 C CA . GLU A 1 799 ? 16.136 -6.245 32.127 1.00 98.06 799 GLU A CA 1
ATOM 6108 C C . GLU A 1 799 ? 15.919 -4.892 32.818 1.00 98.06 799 GLU A C 1
ATOM 6110 O O . GLU A 1 799 ? 16.304 -3.867 32.277 1.00 98.06 799 GLU A O 1
ATOM 6115 N N . ILE A 1 800 ? 15.369 -4.865 34.038 1.00 98.56 800 ILE A N 1
ATOM 6116 C CA . ILE A 1 800 ? 15.190 -3.611 34.788 1.00 98.56 800 ILE A CA 1
ATOM 6117 C C . ILE A 1 800 ? 16.539 -2.940 35.071 1.00 98.56 800 ILE A C 1
ATOM 6119 O O . ILE A 1 800 ? 16.660 -1.723 34.948 1.00 98.56 800 ILE A O 1
ATOM 6123 N N . TRP A 1 801 ? 17.555 -3.712 35.452 1.00 98.19 801 TRP A N 1
ATOM 6124 C CA . TRP A 1 801 ? 18.881 -3.177 35.735 1.00 98.19 801 TRP A CA 1
ATOM 6125 C C . TRP A 1 801 ? 19.511 -2.540 34.491 1.00 98.19 801 TRP A C 1
ATOM 6127 O O . TRP A 1 801 ? 19.967 -1.401 34.555 1.00 98.19 801 TRP A O 1
ATOM 6137 N N . HIS A 1 802 ? 19.485 -3.235 33.353 1.00 96.31 802 HIS A N 1
ATOM 6138 C CA . HIS A 1 802 ? 20.035 -2.745 32.092 1.00 96.31 802 HIS A CA 1
ATOM 6139 C C . HIS A 1 802 ? 19.235 -1.574 31.522 1.00 96.31 802 HIS A C 1
ATOM 6141 O O . HIS A 1 802 ? 19.823 -0.546 31.207 1.00 96.31 802 HIS A O 1
ATOM 6147 N N . ASP A 1 803 ? 17.907 -1.684 31.454 1.00 95.38 803 ASP A N 1
ATOM 6148 C CA . ASP A 1 803 ? 17.039 -0.664 30.851 1.00 95.38 803 ASP A CA 1
ATOM 6149 C C . ASP A 1 803 ? 17.037 0.658 31.650 1.00 95.38 803 ASP A C 1
ATOM 6151 O O . ASP A 1 803 ? 16.603 1.695 31.148 1.00 95.38 803 ASP A O 1
ATOM 6155 N N . THR A 1 804 ? 17.490 0.633 32.910 1.00 97.19 804 THR A N 1
ATOM 6156 C CA . THR A 1 804 ? 17.607 1.824 33.769 1.00 97.19 804 THR A CA 1
ATOM 6157 C C . THR A 1 804 ? 19.042 2.311 33.956 1.00 97.19 804 THR A C 1
ATOM 6159 O O . THR A 1 804 ? 19.259 3.261 34.712 1.00 97.19 804 THR A O 1
ATOM 6162 N N . ASP A 1 805 ? 20.021 1.686 33.298 1.00 95.94 805 ASP A N 1
ATOM 6163 C CA . ASP A 1 805 ? 21.453 1.921 33.518 1.00 95.94 805 ASP A CA 1
ATOM 6164 C C . ASP A 1 805 ? 21.852 1.793 35.005 1.00 95.94 805 ASP A C 1
ATOM 6166 O O . ASP A 1 805 ? 22.639 2.579 35.533 1.00 95.94 805 ASP A O 1
ATOM 6170 N N . GLY A 1 806 ? 21.240 0.847 35.726 1.00 96.81 806 GLY A N 1
ATOM 6171 C CA . GLY A 1 806 ? 21.434 0.639 37.166 1.00 96.81 806 GLY A CA 1
ATOM 6172 C C . GLY A 1 806 ? 20.849 1.738 38.064 1.00 96.81 806 GLY A C 1
ATOM 6173 O O . GLY A 1 806 ? 21.061 1.727 39.278 1.00 96.81 806 GLY A O 1
ATOM 6174 N N . ARG A 1 807 ? 20.102 2.701 37.505 1.00 97.75 807 ARG A N 1
ATOM 6175 C CA . ARG A 1 807 ? 19.582 3.855 38.259 1.00 97.75 807 ARG A CA 1
ATOM 6176 C C . ARG A 1 807 ? 18.303 3.574 39.034 1.00 97.75 807 ARG A C 1
ATOM 6178 O O . ARG A 1 807 ? 17.951 4.395 39.869 1.00 97.75 807 ARG A O 1
ATOM 6185 N N . VAL A 1 808 ? 17.630 2.443 38.817 1.00 98.50 808 VAL A N 1
ATOM 6186 C CA . VAL A 1 808 ? 16.396 2.099 39.544 1.00 98.50 808 VAL A CA 1
ATOM 6187 C C . VAL A 1 808 ? 16.577 2.212 41.065 1.00 98.50 808 VAL A C 1
ATOM 6189 O O . VAL A 1 808 ? 17.512 1.658 41.639 1.00 98.50 808 VAL A O 1
ATOM 6192 N N . ASP A 1 809 ? 15.703 2.962 41.727 1.00 98.69 809 ASP A N 1
ATOM 6193 C CA . ASP A 1 809 ? 15.722 3.185 43.178 1.00 98.69 809 ASP A CA 1
ATOM 6194 C C . ASP A 1 809 ? 14.682 2.341 43.908 1.00 98.69 809 ASP A C 1
ATOM 6196 O O . ASP A 1 809 ? 14.908 1.935 45.045 1.00 98.69 809 ASP A O 1
ATOM 6200 N N . ALA A 1 810 ? 13.552 2.053 43.261 1.00 98.81 810 ALA A N 1
ATOM 6201 C CA . ALA A 1 810 ? 12.531 1.196 43.840 1.00 98.81 810 ALA A CA 1
ATOM 6202 C C . ALA A 1 810 ? 11.776 0.382 42.789 1.00 98.81 810 ALA A C 1
ATOM 6204 O O . ALA A 1 810 ? 11.638 0.800 41.637 1.00 98.81 810 ALA A O 1
ATOM 6205 N N . LEU A 1 811 ? 11.241 -0.760 43.216 1.00 98.81 811 LEU A N 1
ATOM 6206 C CA . LEU A 1 811 ? 10.270 -1.554 42.473 1.00 98.81 811 LEU A CA 1
ATOM 6207 C C . LEU A 1 811 ? 8.954 -1.617 43.238 1.00 98.81 811 LEU A C 1
ATOM 6209 O O . LEU A 1 811 ? 8.934 -2.019 44.397 1.00 98.81 811 LEU A O 1
ATOM 6213 N N . VAL A 1 812 ? 7.854 -1.331 42.549 1.00 98.81 812 VAL A N 1
ATOM 6214 C CA . VAL A 1 812 ? 6.494 -1.499 43.063 1.00 98.81 812 VAL A CA 1
ATOM 6215 C C . VAL A 1 812 ? 5.816 -2.646 42.319 1.00 98.81 812 VAL A C 1
ATOM 6217 O O . VAL A 1 812 ? 5.624 -2.597 41.097 1.00 98.81 812 VAL A O 1
ATOM 6220 N N . ALA A 1 813 ? 5.463 -3.705 43.048 1.00 98.38 813 ALA A N 1
ATOM 6221 C CA . ALA A 1 813 ? 4.879 -4.903 42.460 1.00 98.38 813 ALA A CA 1
ATOM 6222 C C . ALA A 1 813 ? 3.871 -5.584 43.389 1.00 98.38 813 ALA A C 1
ATOM 6224 O O . ALA A 1 813 ? 4.168 -5.958 44.523 1.00 98.38 813 ALA A O 1
ATOM 6225 N N . GLY A 1 814 ? 2.675 -5.819 42.862 1.00 97.00 814 GLY A N 1
ATOM 6226 C CA . GLY A 1 814 ? 1.639 -6.545 43.569 1.00 97.00 814 GLY A CA 1
ATOM 6227 C C . GLY A 1 814 ? 1.930 -8.032 43.742 1.00 97.00 814 GLY A C 1
ATOM 6228 O O . GLY A 1 814 ? 2.456 -8.709 42.851 1.00 97.00 814 GLY A O 1
ATOM 6229 N N . VAL A 1 815 ? 1.557 -8.556 44.908 1.00 95.69 815 VAL A N 1
ATOM 6230 C CA . VAL A 1 815 ? 1.915 -9.910 45.332 1.00 95.69 815 VAL A CA 1
ATOM 6231 C C . VAL A 1 815 ? 0.767 -10.881 45.069 1.00 95.69 815 VAL A C 1
ATOM 6233 O O . VAL A 1 815 ? -0.188 -10.994 45.833 1.00 95.69 815 VAL A O 1
ATOM 6236 N N . GLY A 1 816 ? 0.875 -11.601 43.951 1.00 90.25 816 GLY A N 1
ATOM 6237 C CA . GLY A 1 816 ? 0.065 -12.791 43.662 1.00 90.25 816 GLY A CA 1
ATOM 6238 C C . GLY A 1 816 ? 0.787 -14.069 44.073 1.00 90.25 816 GLY A C 1
ATOM 6239 O O . GLY A 1 816 ? 0.493 -14.661 45.102 1.00 90.25 816 GLY A O 1
ATOM 6240 N N . THR A 1 817 ? 1.770 -14.478 43.267 1.00 91.81 817 THR A N 1
ATOM 6241 C CA . THR A 1 817 ? 2.642 -15.627 43.573 1.00 91.81 817 THR A CA 1
ATOM 6242 C C . THR A 1 817 ? 3.907 -15.238 44.335 1.00 91.81 817 THR A C 1
ATOM 6244 O O . THR A 1 817 ? 4.608 -16.116 44.801 1.00 91.81 817 THR A O 1
ATOM 6247 N N . GLY A 1 818 ? 4.259 -13.950 44.393 1.00 94.50 818 GLY A N 1
ATOM 6248 C CA . GLY A 1 818 ? 5.474 -13.445 45.052 1.00 94.50 818 GLY A CA 1
ATOM 6249 C C . GLY A 1 818 ? 6.777 -13.534 44.248 1.00 94.50 818 GLY A C 1
ATOM 6250 O O . GLY A 1 818 ? 7.654 -12.697 44.426 1.00 94.50 818 GLY A O 1
ATOM 6251 N N . GLY A 1 819 ? 6.887 -14.451 43.283 1.00 97.31 819 GLY A N 1
ATOM 6252 C CA . GLY A 1 819 ? 8.154 -14.658 42.566 1.00 97.31 819 GLY A CA 1
ATOM 6253 C C . GLY A 1 819 ? 8.724 -13.443 41.815 1.00 97.31 819 GLY A C 1
ATOM 6254 O O . GLY A 1 819 ? 9.941 -13.314 41.738 1.00 97.31 819 GLY A O 1
ATOM 6255 N N . THR A 1 820 ? 7.894 -12.523 41.303 1.00 98.12 820 THR A N 1
ATOM 6256 C CA . THR A 1 820 ? 8.388 -11.320 40.603 1.00 98.12 820 THR A CA 1
ATOM 6257 C C . THR A 1 820 ? 9.140 -10.378 41.540 1.00 98.12 820 THR A C 1
ATOM 6259 O O . THR A 1 820 ? 10.289 -10.050 41.260 1.00 98.12 820 THR A O 1
ATOM 6262 N N . ILE A 1 821 ? 8.531 -9.982 42.663 1.00 98.38 821 ILE A N 1
ATOM 6263 C CA . ILE A 1 821 ? 9.174 -9.069 43.618 1.00 98.38 821 ILE A CA 1
ATOM 6264 C C . ILE A 1 821 ? 10.379 -9.735 44.288 1.00 98.38 821 ILE A C 1
ATOM 6266 O O . ILE A 1 821 ? 11.434 -9.118 44.374 1.00 98.38 821 ILE A O 1
ATOM 6270 N N . THR A 1 822 ? 10.272 -11.018 44.656 1.00 98.62 822 THR A N 1
ATOM 6271 C CA . THR A 1 822 ? 11.388 -11.770 45.244 1.00 98.62 822 THR A CA 1
ATOM 6272 C C . THR A 1 822 ? 12.564 -11.888 44.282 1.00 98.62 822 THR A C 1
ATOM 6274 O O . THR A 1 822 ? 13.685 -11.564 44.659 1.00 98.62 822 THR A O 1
ATOM 6277 N N . GLY A 1 823 ? 12.330 -12.303 43.033 1.00 98.38 823 GLY A N 1
ATOM 6278 C CA . GLY A 1 823 ? 13.413 -12.474 42.067 1.00 98.38 823 GLY A CA 1
ATOM 6279 C C . GLY A 1 823 ? 14.110 -11.160 41.708 1.00 98.38 823 GLY A C 1
ATOM 6280 O O . GLY A 1 823 ? 15.329 -11.134 41.582 1.00 98.38 823 GLY A O 1
ATOM 6281 N N . VAL A 1 824 ? 13.363 -10.059 41.589 1.00 98.69 824 VAL A N 1
ATOM 6282 C CA . VAL A 1 824 ? 13.967 -8.748 41.309 1.00 98.69 824 VAL A CA 1
ATOM 6283 C C . VAL A 1 824 ? 14.719 -8.202 42.522 1.00 98.69 824 VAL A C 1
ATOM 6285 O O . VAL A 1 824 ? 15.860 -7.767 42.375 1.00 98.69 824 VAL A O 1
ATOM 6288 N N . ALA A 1 825 ? 14.129 -8.268 43.719 1.00 98.62 825 ALA A N 1
ATOM 6289 C CA . ALA A 1 825 ? 14.759 -7.755 44.933 1.00 98.62 825 ALA A CA 1
ATOM 6290 C C . ALA A 1 825 ? 16.069 -8.483 45.264 1.00 98.62 825 ALA A C 1
ATOM 6292 O O . ALA A 1 825 ? 17.035 -7.821 45.625 1.00 98.62 825 ALA A O 1
ATOM 6293 N N . GLN A 1 826 ? 16.129 -9.809 45.083 1.00 98.25 826 GLN A N 1
ATOM 6294 C CA . GLN A 1 826 ? 17.348 -10.597 45.320 1.00 98.25 826 GLN A CA 1
ATOM 6295 C C . GLN A 1 826 ? 18.536 -10.081 44.503 1.00 98.25 826 GLN A C 1
ATOM 6297 O O . GLN A 1 826 ? 19.604 -9.869 45.055 1.00 98.25 826 GLN A O 1
ATOM 6302 N N . VAL A 1 827 ? 18.341 -9.819 43.209 1.00 98.44 827 VAL A N 1
ATOM 6303 C CA . VAL A 1 827 ? 19.438 -9.388 42.326 1.00 98.44 827 VAL A CA 1
ATOM 6304 C C . VAL A 1 827 ? 19.765 -7.908 42.508 1.00 98.44 827 VAL A C 1
ATOM 6306 O O . VAL A 1 827 ? 20.932 -7.529 42.571 1.00 98.44 827 VAL A O 1
ATOM 6309 N N . ILE A 1 828 ? 18.752 -7.041 42.571 1.00 98.56 828 ILE A N 1
ATOM 6310 C CA . ILE A 1 828 ? 19.003 -5.596 42.565 1.00 98.56 828 ILE A CA 1
ATOM 6311 C C . ILE A 1 828 ? 19.530 -5.113 43.920 1.00 98.56 828 ILE A C 1
ATOM 6313 O O . ILE A 1 828 ? 20.415 -4.261 43.929 1.00 98.56 828 ILE A O 1
ATOM 6317 N N . LYS A 1 829 ? 19.080 -5.673 45.054 1.00 98.31 829 LYS A N 1
ATOM 6318 C CA . LYS A 1 829 ? 19.604 -5.285 46.378 1.00 98.31 829 LYS A CA 1
ATOM 6319 C C . LYS A 1 829 ? 21.079 -5.640 46.557 1.00 98.31 829 LYS A C 1
ATOM 6321 O O . LYS A 1 829 ? 21.803 -4.875 47.185 1.00 98.31 829 LYS A O 1
ATOM 6326 N N . GLU A 1 830 ? 21.538 -6.740 45.961 1.00 97.00 830 GLU A N 1
ATOM 6327 C CA . GLU A 1 830 ? 22.963 -7.097 45.937 1.00 97.00 830 GLU A CA 1
ATOM 6328 C C . GLU A 1 830 ? 23.803 -6.046 45.192 1.00 97.00 830 GLU A C 1
ATOM 6330 O O . GLU A 1 830 ? 24.915 -5.731 45.611 1.00 97.00 830 GLU A O 1
ATOM 6335 N N . ARG A 1 831 ? 23.268 -5.465 44.110 1.00 97.88 831 ARG A N 1
ATOM 6336 C CA . ARG A 1 831 ? 23.971 -4.463 43.286 1.00 97.88 831 ARG A CA 1
ATOM 6337 C C . ARG A 1 831 ? 23.823 -3.033 43.805 1.00 97.88 831 ARG A C 1
ATOM 6339 O O . ARG A 1 831 ? 24.726 -2.218 43.638 1.00 97.88 831 ARG A O 1
ATOM 6346 N N . LYS A 1 832 ? 22.680 -2.717 44.413 1.00 97.88 832 LYS A N 1
ATOM 6347 C CA . LYS A 1 832 ? 22.329 -1.402 44.953 1.00 97.88 832 LYS A CA 1
ATOM 6348 C C . LYS A 1 832 ? 21.642 -1.586 46.311 1.00 97.88 832 LYS A C 1
ATOM 6350 O O . LYS A 1 832 ? 20.418 -1.684 46.359 1.00 97.88 832 LYS A O 1
ATOM 6355 N N . PRO A 1 833 ? 22.398 -1.569 47.426 1.00 95.12 833 PRO A N 1
ATOM 6356 C CA . PRO A 1 833 ? 21.842 -1.781 48.768 1.00 95.12 833 PRO A CA 1
ATOM 6357 C C . PRO A 1 833 ? 20.737 -0.793 49.168 1.00 95.12 833 PRO A C 1
ATOM 6359 O O . PRO A 1 833 ? 19.893 -1.117 49.995 1.00 95.12 833 PRO A O 1
ATOM 6362 N 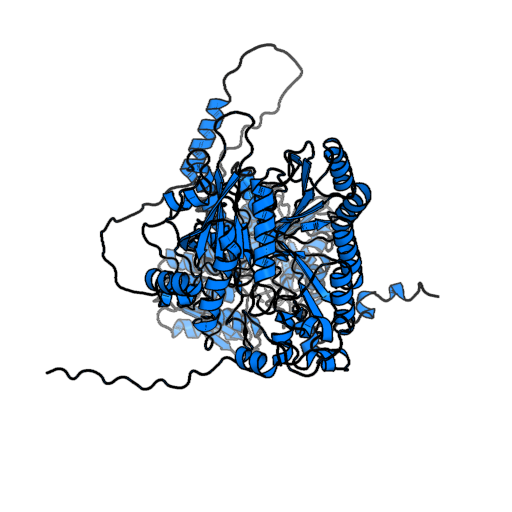N . GLY A 1 834 ? 20.719 0.406 48.571 1.00 96.12 834 GLY A N 1
ATOM 6363 C CA . GLY A 1 834 ? 19.669 1.409 48.780 1.00 96.12 834 GLY A CA 1
ATOM 6364 C C . GLY A 1 834 ? 18.379 1.181 47.981 1.00 96.12 834 GLY A C 1
ATOM 6365 O O . GLY A 1 834 ? 17.459 1.985 48.095 1.00 96.12 834 GLY A O 1
ATOM 6366 N N . PHE A 1 835 ? 18.303 0.136 47.151 1.00 98.62 835 PHE A N 1
ATOM 6367 C CA . PHE A 1 835 ? 17.099 -0.197 46.392 1.00 98.62 835 PHE A CA 1
ATOM 6368 C C . PHE A 1 835 ? 15.964 -0.655 47.315 1.00 98.62 835 PHE A C 1
ATOM 6370 O O . PHE A 1 835 ? 16.188 -1.411 48.261 1.00 98.62 835 PHE A O 1
ATOM 6377 N N . GLN A 1 836 ? 14.738 -0.228 47.010 1.00 98.62 836 GLN A N 1
ATOM 6378 C CA . GLN A 1 836 ? 13.547 -0.526 47.806 1.00 98.62 836 GLN A CA 1
ATOM 6379 C C . GLN A 1 836 ? 12.546 -1.402 47.035 1.00 98.62 836 GLN A C 1
ATOM 6381 O O . GLN A 1 836 ? 12.146 -1.084 45.916 1.00 98.62 836 GLN A O 1
ATOM 6386 N N . ALA A 1 837 ? 12.108 -2.507 47.630 1.00 98.69 837 ALA A N 1
ATOM 6387 C CA . ALA A 1 837 ? 11.086 -3.397 47.095 1.00 98.69 837 ALA A CA 1
ATOM 6388 C C . ALA A 1 837 ? 9.763 -3.185 47.842 1.00 98.69 837 ALA A C 1
ATOM 6390 O O . ALA A 1 837 ? 9.625 -3.554 49.009 1.00 98.69 837 ALA A O 1
ATOM 6391 N N . ILE A 1 838 ? 8.786 -2.608 47.145 1.00 98.75 838 ILE A N 1
ATOM 6392 C CA . ILE A 1 838 ? 7.480 -2.229 47.683 1.00 98.75 838 ILE A CA 1
ATOM 6393 C C . ILE A 1 838 ? 6.429 -3.229 47.198 1.00 98.75 838 ILE A C 1
ATOM 6395 O O . ILE A 1 838 ? 6.142 -3.339 45.998 1.00 98.75 838 ILE A O 1
ATOM 6399 N N . ALA A 1 839 ? 5.856 -3.977 48.134 1.00 98.56 839 ALA A N 1
ATOM 6400 C CA . ALA A 1 839 ? 4.789 -4.925 47.856 1.00 98.56 839 ALA A CA 1
ATOM 6401 C C . ALA A 1 839 ? 3.432 -4.217 47.806 1.00 98.56 839 ALA A C 1
ATOM 6403 O O . ALA A 1 839 ? 3.166 -3.303 48.581 1.00 98.56 839 ALA A O 1
ATOM 6404 N N . VAL A 1 840 ? 2.555 -4.677 46.913 1.00 98.69 840 VAL A N 1
ATOM 6405 C CA . VAL A 1 840 ? 1.164 -4.202 46.847 1.00 98.69 840 VAL A CA 1
ATOM 6406 C C . VAL A 1 840 ? 0.207 -5.346 47.156 1.00 98.69 840 VAL A C 1
ATOM 6408 O O . VAL A 1 840 ? 0.319 -6.435 46.578 1.00 98.69 840 VAL A O 1
ATOM 6411 N N . GLU A 1 841 ? -0.753 -5.096 48.043 1.00 97.62 841 GLU A N 1
ATOM 6412 C CA . GLU A 1 841 ? -1.819 -6.043 48.373 1.00 97.62 841 GLU A CA 1
ATOM 6413 C C . GLU A 1 841 ? -3.201 -5.372 48.492 1.00 97.62 841 GLU A C 1
ATOM 6415 O O . GLU A 1 841 ? -3.291 -4.153 48.643 1.00 97.62 841 GLU A O 1
ATOM 6420 N N . PRO A 1 842 ? -4.307 -6.129 48.390 1.00 97.75 842 PRO A N 1
ATOM 6421 C CA . PRO A 1 842 ? -5.645 -5.571 48.564 1.00 97.75 842 PRO A CA 1
ATOM 6422 C C . PRO A 1 842 ? -5.898 -5.168 50.020 1.00 97.75 842 PRO A C 1
ATOM 6424 O O . PRO A 1 842 ? -5.738 -5.995 50.916 1.00 97.75 842 PRO A O 1
ATOM 6427 N N . ALA A 1 843 ? -6.405 -3.956 50.248 1.00 97.19 843 ALA A N 1
ATOM 6428 C CA . ALA A 1 843 ? -6.778 -3.481 51.585 1.00 97.19 843 ALA A CA 1
ATOM 6429 C C . ALA A 1 843 ? -7.852 -4.354 52.256 1.00 97.19 843 ALA A C 1
ATOM 6431 O O . ALA A 1 843 ? -7.796 -4.612 53.454 1.00 97.19 843 ALA A O 1
ATOM 6432 N N . ALA A 1 844 ? -8.775 -4.908 51.464 1.00 93.94 844 ALA A N 1
ATOM 6433 C CA . ALA A 1 844 ? -9.787 -5.843 51.950 1.00 93.94 844 ALA A CA 1
ATOM 6434 C C . ALA A 1 844 ? -9.217 -7.212 52.378 1.00 93.94 844 ALA A C 1
ATOM 6436 O O . ALA A 1 844 ? -9.898 -7.944 53.086 1.00 93.94 844 ALA A O 1
ATOM 6437 N N . SER A 1 845 ? -8.001 -7.585 51.959 1.00 92.81 845 SER A N 1
ATOM 6438 C CA . SER A 1 845 ? -7.373 -8.873 52.298 1.00 92.81 845 SER A CA 1
ATOM 6439 C C . SER A 1 845 ? -5.862 -8.728 52.566 1.00 92.81 845 SER A C 1
ATOM 6441 O O . SER A 1 845 ? -5.058 -9.312 51.826 1.00 92.81 845 SER A O 1
ATOM 6443 N N . PRO A 1 846 ? -5.458 -7.981 53.611 1.00 95.25 846 PRO A N 1
ATOM 6444 C CA . PRO A 1 846 ? -4.088 -7.510 53.790 1.00 95.25 846 PRO A CA 1
ATOM 6445 C C . PRO A 1 846 ? -3.235 -8.523 54.574 1.00 95.25 846 PRO A C 1
ATOM 6447 O O . PRO A 1 846 ? -2.823 -8.298 55.714 1.00 95.25 846 PRO A O 1
ATOM 6450 N N . VAL A 1 847 ? -3.033 -9.703 53.986 1.00 93.75 847 VAL A N 1
ATOM 6451 C CA . VAL A 1 847 ? -2.355 -10.841 54.630 1.00 93.75 847 VAL A CA 1
ATOM 6452 C C . VAL A 1 847 ? -0.869 -10.554 54.888 1.00 93.75 847 VAL A C 1
ATOM 6454 O O . VAL A 1 847 ? -0.331 -10.984 55.908 1.00 93.75 847 VAL A O 1
ATOM 6457 N N . LEU A 1 848 ? -0.189 -9.818 54.004 1.00 93.56 848 LEU A N 1
ATOM 6458 C CA . LEU A 1 848 ? 1.221 -9.451 54.181 1.00 93.56 848 LEU A CA 1
ATOM 6459 C C . LEU A 1 848 ? 1.407 -8.436 55.311 1.00 93.56 848 LEU A C 1
ATOM 6461 O O . LEU A 1 848 ? 2.426 -8.493 56.002 1.00 93.56 848 LEU A O 1
ATOM 6465 N N . SER A 1 849 ? 0.409 -7.583 55.540 1.00 94.12 849 SER A N 1
ATOM 6466 C CA . SER A 1 849 ? 0.344 -6.633 56.656 1.00 94.12 849 SER A CA 1
ATOM 6467 C C . SER A 1 849 ? -0.145 -7.265 57.971 1.00 94.12 849 SER A C 1
ATOM 6469 O O . SER A 1 849 ? -0.267 -6.574 58.978 1.00 94.12 849 SER A O 1
ATOM 6471 N N . GLY A 1 850 ? -0.422 -8.577 57.996 1.00 92.06 850 GLY A N 1
ATOM 6472 C CA . GLY A 1 850 ? -0.844 -9.310 59.200 1.00 92.06 850 GLY A CA 1
ATOM 6473 C C . GLY A 1 850 ? -2.355 -9.336 59.457 1.00 92.06 850 GLY A C 1
ATOM 6474 O O . GLY A 1 850 ? -2.786 -9.794 60.515 1.00 92.06 850 GLY A O 1
ATOM 6475 N N . GLY A 1 851 ? -3.167 -8.868 58.508 1.00 93.12 851 GLY A N 1
ATOM 6476 C CA . GLY A 1 851 ? -4.623 -8.964 58.569 1.00 93.12 851 GLY A CA 1
ATOM 6477 C C . GLY A 1 851 ? -5.170 -10.342 58.178 1.00 93.12 851 GLY A C 1
ATOM 6478 O O . GLY A 1 851 ? -4.433 -11.288 57.895 1.00 93.12 851 GLY A O 1
ATOM 6479 N N . GLN A 1 852 ? -6.500 -10.455 58.160 1.00 89.38 852 GLN A N 1
ATOM 6480 C CA . GLN A 1 852 ? -7.201 -11.688 57.790 1.00 89.38 852 GLN A CA 1
ATOM 6481 C C . GLN A 1 852 ? -7.502 -11.740 56.282 1.00 89.38 852 GLN A C 1
ATOM 6483 O O . GLN A 1 852 ? -7.797 -10.703 55.682 1.00 89.38 852 GLN A O 1
ATOM 6488 N N . PRO A 1 853 ? -7.470 -12.929 55.653 1.00 90.00 853 PRO A N 1
ATOM 6489 C CA . PRO A 1 853 ? -7.864 -13.078 54.259 1.00 90.00 853 PRO A CA 1
ATOM 6490 C C . PRO A 1 853 ? -9.373 -12.859 54.082 1.00 90.00 853 PRO A C 1
ATOM 6492 O O . PRO A 1 853 ? -10.178 -13.404 54.838 1.00 90.00 853 PRO A O 1
ATOM 6495 N N . SER A 1 854 ? -9.765 -12.116 53.047 1.00 87.44 854 SER A N 1
ATOM 6496 C CA . SER A 1 854 ? -11.172 -11.823 52.731 1.00 87.44 854 SER A CA 1
ATOM 6497 C C . SER A 1 854 ? -11.397 -11.733 51.214 1.00 87.44 854 SER A C 1
ATOM 6499 O O . SER A 1 854 ? -10.448 -11.480 50.470 1.00 87.44 854 SER A O 1
ATOM 6501 N N . PRO A 1 855 ? -12.624 -11.931 50.694 1.00 85.69 855 PRO A N 1
ATOM 6502 C CA . PRO A 1 855 ? -12.911 -11.707 49.279 1.00 85.69 855 PRO A CA 1
ATOM 6503 C C . PRO A 1 855 ? -12.629 -10.262 48.833 1.00 85.69 855 PRO A C 1
ATOM 6505 O O . PRO A 1 855 ? -13.011 -9.305 49.501 1.00 85.69 855 PRO A O 1
ATOM 6508 N N . HIS A 1 856 ? -12.017 -10.097 47.658 1.00 91.06 856 HIS A N 1
ATOM 6509 C CA . HIS A 1 856 ? -11.735 -8.792 47.051 1.00 91.06 856 HIS A CA 1
ATOM 6510 C C . HIS A 1 856 ? -11.812 -8.860 45.516 1.00 91.06 856 HIS A C 1
ATOM 6512 O O . HIS A 1 856 ? -11.827 -9.943 44.925 1.00 91.06 856 HIS A O 1
ATOM 6518 N N . LYS A 1 857 ? -11.851 -7.697 44.849 1.00 90.00 857 LYS A N 1
ATOM 6519 C CA . LYS A 1 857 ? -11.999 -7.596 43.384 1.00 90.00 857 LYS A CA 1
ATOM 6520 C C . LYS A 1 857 ? -10.675 -7.407 42.633 1.00 90.00 857 LYS A C 1
ATOM 6522 O O . LYS A 1 857 ? -10.654 -7.545 41.410 1.00 90.00 857 LYS A O 1
ATOM 6527 N N . ILE A 1 858 ? -9.565 -7.136 43.329 1.00 92.75 858 ILE A N 1
ATOM 6528 C CA . ILE A 1 858 ? -8.235 -6.957 42.709 1.00 92.75 858 ILE A CA 1
ATOM 6529 C C . ILE A 1 858 ? -7.638 -8.286 42.223 1.00 92.75 858 ILE A C 1
ATOM 6531 O O . ILE A 1 858 ? -6.814 -8.912 42.883 1.00 92.75 858 ILE A O 1
ATOM 6535 N N . GLN A 1 859 ? -8.063 -8.739 41.046 1.00 88.88 859 GLN A N 1
ATOM 6536 C CA . GLN A 1 859 ? -7.612 -10.009 40.479 1.00 88.88 859 GLN A CA 1
ATOM 6537 C C . GLN A 1 859 ? -6.126 -9.969 40.091 1.00 88.88 859 GLN A C 1
ATOM 6539 O O . GLN A 1 859 ? -5.699 -9.084 39.350 1.00 88.88 859 GLN A O 1
ATOM 6544 N N . GLY A 1 860 ? -5.371 -10.984 40.522 1.00 88.19 860 GLY A N 1
ATOM 6545 C CA . GLY A 1 860 ? -3.946 -11.165 40.205 1.00 88.19 860 GLY A CA 1
ATOM 6546 C C . GLY A 1 860 ? -3.003 -11.003 41.402 1.00 88.19 860 GLY A C 1
ATOM 6547 O O . GLY A 1 860 ? -1.850 -11.423 41.306 1.00 88.19 860 GLY A O 1
ATOM 6548 N N . ILE A 1 861 ? -3.495 -10.457 42.519 1.00 93.06 861 ILE A N 1
ATOM 6549 C CA . ILE A 1 861 ? -2.770 -10.285 43.789 1.00 93.06 861 ILE A CA 1
ATOM 6550 C C . ILE A 1 861 ? -3.649 -10.748 44.959 1.00 93.06 861 ILE A C 1
ATOM 6552 O O . ILE A 1 861 ? -4.834 -10.987 44.747 1.00 93.06 861 ILE A O 1
ATOM 6556 N N . GLY A 1 862 ? -3.092 -10.881 46.165 1.00 88.88 862 GLY A N 1
ATOM 6557 C CA . GLY A 1 862 ? -3.869 -11.229 47.362 1.00 88.88 862 GLY A CA 1
ATOM 6558 C C . GLY A 1 862 ? -4.366 -12.677 47.356 1.00 88.88 862 GLY A C 1
ATOM 6559 O O . GLY A 1 862 ? -5.561 -12.940 47.356 1.00 88.88 862 GLY A O 1
ATOM 6560 N N . ALA A 1 863 ? -3.457 -13.656 47.361 1.00 84.31 863 ALA A N 1
ATOM 6561 C CA . ALA A 1 863 ? -3.824 -15.079 47.289 1.00 84.31 863 ALA A CA 1
ATOM 6562 C C . ALA A 1 863 ? -4.603 -15.614 48.518 1.00 84.31 863 ALA A C 1
ATOM 6564 O O . ALA A 1 863 ? -5.028 -16.770 48.518 1.00 84.31 863 ALA A O 1
ATOM 6565 N N . GLY A 1 864 ? -4.785 -14.801 49.566 1.00 85.19 864 GLY A N 1
ATOM 6566 C CA . GLY A 1 864 ? -5.404 -15.198 50.836 1.00 85.19 864 GLY A CA 1
ATOM 6567 C C . GLY A 1 864 ? -4.470 -15.974 51.776 1.00 85.19 864 GLY A C 1
ATOM 6568 O O . GLY A 1 864 ? -4.903 -16.448 52.821 1.00 85.19 864 GLY A O 1
ATOM 6569 N N . PHE A 1 865 ? -3.197 -16.111 51.406 1.00 89.38 865 PHE A N 1
ATOM 6570 C CA . PHE A 1 865 ? -2.105 -16.680 52.195 1.00 89.38 865 PHE A CA 1
ATOM 6571 C C . PHE A 1 865 ? -0.775 -16.091 51.697 1.00 89.38 865 PHE A C 1
ATOM 6573 O O . PHE A 1 865 ? -0.731 -15.470 50.632 1.00 89.38 865 PHE A O 1
ATOM 6580 N N . VAL A 1 866 ? 0.308 -16.291 52.450 1.00 93.06 866 VAL A N 1
ATOM 6581 C CA . VAL A 1 866 ? 1.668 -15.903 52.042 1.00 93.06 866 VAL A CA 1
ATOM 6582 C C . VAL A 1 866 ? 2.265 -17.015 51.167 1.00 93.06 866 VAL A C 1
ATOM 6584 O O . VAL A 1 866 ? 2.403 -18.128 51.668 1.00 93.06 866 VAL A O 1
ATOM 6587 N N . PRO A 1 867 ? 2.612 -16.771 49.887 1.00 92.56 867 PRO A N 1
ATOM 6588 C CA . PRO A 1 867 ? 3.244 -17.788 49.043 1.00 92.56 867 PRO A CA 1
ATOM 6589 C C . PRO A 1 867 ? 4.625 -18.214 49.560 1.00 92.56 867 PRO A C 1
ATOM 6591 O O . PRO A 1 867 ? 5.433 -17.351 49.888 1.00 92.56 867 PRO A O 1
ATOM 6594 N N . ASP A 1 868 ? 4.936 -19.513 49.529 1.00 94.94 868 ASP A N 1
ATOM 6595 C CA . ASP A 1 868 ? 6.225 -20.058 49.997 1.00 94.94 868 ASP A CA 1
ATOM 6596 C C . ASP A 1 868 ? 7.430 -19.474 49.234 1.00 94.94 868 ASP A C 1
ATOM 6598 O O . ASP A 1 868 ? 8.516 -19.331 49.786 1.00 94.94 868 ASP A O 1
ATOM 6602 N N . VAL A 1 869 ? 7.251 -19.107 47.959 1.00 95.81 869 VAL A N 1
ATOM 6603 C CA . VAL A 1 869 ? 8.312 -18.485 47.143 1.00 95.81 869 VAL A CA 1
ATOM 6604 C C . VAL A 1 869 ? 8.508 -16.984 47.398 1.00 95.81 869 VAL A C 1
ATOM 6606 O O . VAL A 1 869 ? 9.366 -16.378 46.753 1.00 95.81 869 VAL A O 1
ATOM 6609 N N . LEU A 1 870 ? 7.711 -16.363 48.275 1.00 97.56 870 LEU A N 1
ATOM 6610 C CA . LEU A 1 870 ? 7.848 -14.955 48.643 1.00 97.56 870 LEU A CA 1
ATOM 6611 C C . LEU A 1 870 ? 8.853 -14.789 49.793 1.00 97.56 870 LEU A C 1
ATOM 6613 O O . LEU A 1 870 ? 8.544 -15.078 50.946 1.00 97.56 870 LEU A O 1
ATOM 6617 N N . ALA A 1 871 ? 10.018 -14.229 49.487 1.00 96.50 871 ALA A N 1
ATOM 6618 C CA . ALA A 1 871 ? 11.004 -13.789 50.477 1.00 96.50 871 ALA A CA 1
ATOM 6619 C C . ALA A 1 871 ? 10.560 -12.466 51.132 1.00 96.50 871 ALA A C 1
ATOM 6621 O O . ALA A 1 871 ? 10.781 -11.386 50.574 1.00 96.50 871 ALA A O 1
ATOM 6622 N N . ARG A 1 872 ? 9.873 -12.543 52.278 1.00 95.88 872 ARG A N 1
ATOM 6623 C CA . ARG A 1 872 ? 9.296 -11.373 52.972 1.00 95.88 872 ARG A CA 1
ATOM 6624 C C . ARG A 1 872 ? 10.355 -10.438 53.535 1.00 95.88 872 ARG A C 1
ATOM 6626 O O . ARG A 1 872 ? 10.148 -9.235 53.553 1.00 95.88 872 ARG A O 1
ATOM 6633 N N . GLU A 1 873 ? 11.483 -10.988 53.955 1.00 96.38 873 GLU A N 1
ATOM 6634 C CA . GLU A 1 873 ? 12.642 -10.266 54.470 1.00 96.38 873 GLU A CA 1
ATOM 6635 C C . GLU A 1 873 ? 13.258 -9.296 53.451 1.00 96.38 873 GLU A C 1
ATOM 6637 O O . GLU A 1 873 ? 14.011 -8.404 53.828 1.00 96.38 873 GLU A O 1
ATOM 6642 N N . LEU A 1 874 ? 12.934 -9.446 52.162 1.00 97.38 874 LEU A N 1
ATOM 6643 C CA . LEU A 1 874 ? 13.387 -8.544 51.105 1.00 97.38 874 LEU A CA 1
ATOM 6644 C C . LEU A 1 874 ? 12.425 -7.387 50.834 1.00 97.38 874 LEU A C 1
ATOM 6646 O O . LEU A 1 874 ? 12.791 -6.499 50.066 1.00 97.38 874 LEU A O 1
ATOM 6650 N N . ILE A 1 875 ? 11.224 -7.395 51.412 1.00 98.19 875 ILE A N 1
ATOM 6651 C CA . ILE A 1 875 ? 10.207 -6.358 51.219 1.00 98.19 875 ILE A CA 1
ATOM 6652 C C . ILE A 1 875 ? 10.461 -5.237 52.225 1.00 98.19 875 ILE A C 1
ATOM 6654 O O . ILE A 1 875 ? 10.486 -5.487 53.427 1.00 98.19 875 ILE A O 1
ATOM 6658 N N . ASP A 1 876 ? 10.632 -4.011 51.736 1.00 98.38 876 ASP A N 1
ATOM 6659 C CA . ASP A 1 876 ? 10.877 -2.844 52.594 1.00 98.38 876 ASP A CA 1
ATOM 6660 C C . ASP A 1 876 ? 9.574 -2.191 53.064 1.00 98.38 876 ASP A C 1
ATOM 6662 O O . ASP A 1 876 ? 9.534 -1.591 54.135 1.00 98.38 876 ASP A O 1
ATOM 6666 N N . ASP A 1 877 ? 8.506 -2.314 52.273 1.00 97.94 877 ASP A N 1
ATOM 6667 C CA . ASP A 1 877 ? 7.197 -1.757 52.604 1.00 97.94 877 ASP A CA 1
ATOM 6668 C C . ASP A 1 877 ? 6.056 -2.504 51.897 1.00 97.94 877 ASP A C 1
ATOM 6670 O O . ASP A 1 877 ? 6.246 -3.123 50.844 1.00 97.94 877 ASP A O 1
ATOM 6674 N N . VAL A 1 878 ? 4.856 -2.422 52.470 1.00 98.50 878 VAL A N 1
ATOM 6675 C CA . VAL A 1 878 ? 3.623 -2.991 51.921 1.00 98.50 878 VAL A CA 1
ATOM 6676 C C . VAL A 1 878 ? 2.569 -1.892 51.829 1.00 98.50 878 VAL A C 1
ATOM 6678 O O . VAL A 1 878 ? 2.131 -1.352 52.840 1.00 98.50 878 VAL A O 1
ATOM 6681 N N . ILE A 1 879 ? 2.120 -1.588 50.612 1.00 98.56 879 ILE A N 1
ATOM 6682 C CA . ILE A 1 879 ? 1.037 -0.632 50.369 1.00 98.56 879 ILE A CA 1
ATOM 6683 C C . ILE A 1 879 ? -0.255 -1.399 50.101 1.00 98.56 879 ILE A C 1
ATOM 6685 O O . ILE A 1 879 ? -0.322 -2.267 49.222 1.00 98.56 879 ILE A O 1
ATOM 6689 N N . THR A 1 880 ? -1.293 -1.059 50.861 1.00 98.31 880 THR A N 1
ATOM 6690 C CA . THR A 1 880 ? -2.634 -1.614 50.673 1.00 98.31 880 THR A CA 1
ATOM 6691 C C . THR A 1 880 ? -3.441 -0.741 49.718 1.00 98.31 880 THR A C 1
ATOM 6693 O O . THR A 1 880 ? -3.366 0.482 49.780 1.00 98.31 880 THR A O 1
ATOM 6696 N N . VAL A 1 881 ? -4.192 -1.360 48.803 1.00 98.50 881 VAL A N 1
ATOM 6697 C CA . VAL A 1 881 ? -4.988 -0.635 47.799 1.00 98.50 881 VAL A CA 1
ATOM 6698 C C . VAL A 1 881 ? -6.433 -1.120 47.802 1.00 98.50 881 VAL A C 1
ATOM 6700 O O . VAL A 1 881 ? -6.699 -2.326 47.804 1.00 98.50 881 VAL A O 1
ATOM 6703 N N . GLU A 1 882 ? -7.368 -0.176 47.774 1.00 98.06 882 GLU A N 1
ATOM 6704 C CA . GLU A 1 882 ? -8.803 -0.434 47.675 1.00 98.06 882 GLU A CA 1
ATOM 6705 C C . GLU A 1 882 ? -9.220 -0.832 46.252 1.00 98.06 882 GLU A C 1
ATOM 6707 O O . GLU A 1 882 ? -8.599 -0.452 45.254 1.00 98.06 882 GLU A O 1
ATOM 6712 N N . ASN A 1 883 ? -10.326 -1.574 46.130 1.00 95.81 883 ASN A N 1
ATOM 6713 C CA . ASN A 1 883 ? -10.826 -2.026 44.822 1.00 95.81 883 ASN A CA 1
ATOM 6714 C C . ASN A 1 883 ? -11.082 -0.848 43.863 1.00 95.81 883 ASN A C 1
ATOM 6716 O O . ASN A 1 883 ? -10.670 -0.894 42.702 1.00 95.81 883 ASN A O 1
ATOM 6720 N N . ASP A 1 884 ? -11.718 0.214 44.361 1.00 95.75 884 ASP A N 1
ATOM 6721 C CA . ASP A 1 884 ? -12.108 1.370 43.551 1.00 95.75 884 ASP A CA 1
ATOM 6722 C C . ASP A 1 884 ? -10.895 2.204 43.129 1.00 95.75 884 ASP A C 1
ATOM 6724 O O . ASP A 1 884 ? -10.843 2.693 42.001 1.00 95.75 884 ASP A O 1
ATOM 6728 N N . GLN A 1 885 ? -9.867 2.290 43.981 1.00 98.19 885 GLN A N 1
ATOM 6729 C CA . GLN A 1 885 ? -8.590 2.921 43.638 1.00 98.19 885 GLN A CA 1
ATOM 6730 C C . GLN A 1 885 ? -7.904 2.178 42.485 1.00 98.19 885 GLN A C 1
ATOM 6732 O O . GLN A 1 885 ? -7.447 2.804 41.523 1.00 98.19 885 GLN A O 1
ATOM 6737 N N . ALA A 1 886 ? -7.879 0.842 42.545 1.00 98.00 886 ALA A N 1
ATOM 6738 C CA . ALA A 1 886 ? -7.314 0.013 41.487 1.00 98.00 886 ALA A CA 1
ATOM 6739 C C . ALA A 1 886 ? -8.094 0.153 40.166 1.00 98.00 886 ALA A C 1
ATOM 6741 O O . ALA A 1 886 ? -7.483 0.290 39.103 1.00 98.00 886 ALA A O 1
ATOM 6742 N N . PHE A 1 887 ? -9.431 0.162 40.216 1.00 96.94 887 PHE A N 1
ATOM 6743 C CA . PHE A 1 887 ? -10.275 0.343 39.029 1.00 96.94 887 PHE A CA 1
ATOM 6744 C C . PHE A 1 887 ? -10.098 1.729 38.414 1.00 96.94 887 PHE A C 1
ATOM 6746 O O . PHE A 1 887 ? -9.828 1.834 37.216 1.00 96.94 887 PHE A O 1
ATOM 6753 N N . ALA A 1 888 ? -10.189 2.781 39.228 1.00 97.12 888 ALA A N 1
ATOM 6754 C CA . ALA A 1 888 ? -10.024 4.153 38.775 1.00 97.12 888 ALA A CA 1
ATOM 6755 C C . ALA A 1 888 ? -8.656 4.351 38.113 1.00 97.12 888 ALA A C 1
ATOM 6757 O O . ALA A 1 888 ? -8.584 4.853 36.993 1.00 97.12 888 ALA A O 1
ATOM 6758 N N . MET A 1 889 ? -7.573 3.889 38.745 1.00 98.44 889 MET A N 1
ATOM 6759 C CA . MET A 1 889 ? -6.232 4.028 38.177 1.00 98.44 889 MET A CA 1
ATOM 6760 C C . MET A 1 889 ? -6.053 3.229 36.880 1.00 98.44 889 MET A C 1
ATOM 6762 O O . MET A 1 889 ? -5.467 3.731 35.927 1.00 98.44 889 MET A O 1
ATOM 6766 N N . SER A 1 890 ? -6.588 2.009 36.795 1.00 97.44 890 SER A N 1
ATOM 6767 C CA . SER A 1 890 ? -6.516 1.206 35.566 1.00 97.44 890 SER A CA 1
ATOM 6768 C C . SER A 1 890 ? -7.265 1.865 34.393 1.00 97.44 890 SER A C 1
ATOM 6770 O O . SER A 1 890 ? -6.756 1.894 33.271 1.00 97.44 890 SER A O 1
ATOM 6772 N N . ARG A 1 891 ? -8.420 2.489 34.653 1.00 96.94 891 ARG A N 1
ATOM 6773 C CA . ARG A 1 891 ? -9.166 3.279 33.656 1.00 96.94 891 ARG A CA 1
ATOM 6774 C C . ARG A 1 891 ? -8.412 4.543 33.235 1.00 96.94 891 ARG A C 1
ATOM 6776 O O . ARG A 1 891 ? -8.361 4.859 32.046 1.00 96.94 891 ARG A O 1
ATOM 6783 N N . ARG A 1 892 ? -7.777 5.233 34.189 1.00 97.62 892 ARG A N 1
ATOM 6784 C CA . ARG A 1 892 ? -6.911 6.390 33.915 1.00 97.62 892 ARG A CA 1
ATOM 6785 C C . ARG A 1 892 ? -5.701 6.009 33.068 1.00 97.62 892 ARG A C 1
ATOM 6787 O O . ARG A 1 892 ? -5.433 6.690 32.091 1.00 97.62 892 ARG A O 1
ATOM 6794 N N . LEU A 1 893 ? -5.034 4.887 33.349 1.00 97.94 893 LEU A N 1
ATOM 6795 C CA . LEU A 1 893 ? -3.947 4.373 32.503 1.00 97.94 893 LEU A CA 1
ATOM 6796 C C . LEU A 1 893 ? -4.393 4.196 31.043 1.00 97.94 893 LEU A C 1
ATOM 6798 O O . LEU A 1 893 ? -3.672 4.597 30.131 1.00 97.94 893 LEU A O 1
ATOM 6802 N N . ALA A 1 894 ? -5.594 3.660 30.808 1.00 95.44 894 ALA A N 1
ATOM 6803 C CA . ALA A 1 894 ? -6.125 3.511 29.455 1.00 95.44 894 ALA A CA 1
ATOM 6804 C C . ALA A 1 894 ? -6.413 4.868 28.785 1.00 95.44 894 ALA A C 1
ATOM 6806 O O . ALA A 1 894 ? -6.007 5.084 27.645 1.00 95.44 894 ALA A O 1
ATOM 6807 N N . ARG A 1 895 ? -7.086 5.790 29.487 1.00 94.94 895 ARG A N 1
ATOM 6808 C CA . ARG A 1 895 ? -7.533 7.081 28.930 1.00 94.94 895 ARG A CA 1
ATOM 6809 C C . ARG A 1 895 ? -6.413 8.115 28.792 1.00 94.94 895 ARG A C 1
ATOM 6811 O O . ARG A 1 895 ? -6.402 8.885 27.837 1.00 94.94 895 ARG A O 1
ATOM 6818 N N . GLU A 1 896 ? -5.502 8.163 29.755 1.00 97.19 896 GLU A N 1
ATOM 6819 C CA . GLU A 1 896 ? -4.495 9.219 29.881 1.00 97.19 896 GLU A CA 1
ATOM 6820 C C . GLU A 1 896 ? -3.147 8.797 29.278 1.00 97.19 896 GLU A C 1
ATOM 6822 O O . GLU A 1 896 ? -2.522 9.613 28.600 1.00 97.19 896 GLU A O 1
ATOM 6827 N N . GLU A 1 897 ? -2.729 7.536 29.448 1.00 96.25 897 GLU A N 1
ATOM 6828 C CA . GLU A 1 897 ? -1.430 7.021 28.962 1.00 96.25 897 GLU A CA 1
ATOM 6829 C C . GLU A 1 897 ? -1.545 6.144 27.705 1.00 96.25 897 GLU A C 1
ATOM 6831 O O . GLU A 1 897 ? -0.531 5.751 27.132 1.00 96.25 897 GLU A O 1
ATOM 6836 N N . GLY A 1 898 ? -2.761 5.779 27.283 1.00 93.25 898 GLY A N 1
ATOM 6837 C CA . GLY A 1 898 ? -2.963 4.799 26.210 1.00 93.25 898 GLY A CA 1
ATOM 6838 C C . GLY A 1 898 ? -2.571 3.366 26.602 1.00 93.25 898 GLY A C 1
ATOM 6839 O O . GLY A 1 898 ? -2.361 2.521 25.733 1.00 93.25 898 GLY A O 1
ATOM 6840 N N . LEU A 1 899 ? -2.464 3.070 27.904 1.00 96.00 899 LEU A N 1
ATOM 6841 C CA . LEU A 1 899 ? -2.052 1.768 28.434 1.00 96.00 899 LEU A CA 1
ATOM 6842 C C . LEU A 1 899 ? -3.260 0.960 28.926 1.00 96.00 899 LEU A C 1
ATOM 6844 O O . LEU A 1 899 ? -3.639 1.011 30.100 1.00 96.00 899 LEU A O 1
ATOM 6848 N N . LEU A 1 900 ? -3.851 0.162 28.033 1.00 95.50 900 LEU A N 1
ATOM 6849 C CA . LEU A 1 900 ? -4.946 -0.746 28.384 1.00 95.50 900 LEU A CA 1
ATOM 6850 C C . LEU A 1 900 ? -4.431 -1.904 29.261 1.00 95.50 900 LEU A C 1
ATOM 6852 O O . LEU A 1 900 ? -3.729 -2.799 28.790 1.00 95.50 900 LEU A O 1
ATOM 6856 N N . SER A 1 901 ? -4.779 -1.900 30.549 1.00 94.31 901 SER A N 1
ATOM 6857 C CA . SER A 1 901 ? -4.164 -2.777 31.554 1.00 94.31 901 SER A CA 1
ATOM 6858 C C . SER A 1 901 ? -5.185 -3.449 32.476 1.00 94.31 901 SER A C 1
ATOM 6860 O O . SER A 1 901 ? -6.356 -3.080 32.507 1.00 94.31 901 SER A O 1
ATOM 6862 N N . GLY A 1 902 ? -4.753 -4.488 33.197 1.00 93.25 902 GLY A N 1
ATOM 6863 C CA . GLY A 1 902 ? -5.596 -5.210 34.151 1.00 93.25 902 GLY A CA 1
ATOM 6864 C C . GLY A 1 902 ? -5.760 -4.514 35.507 1.00 93.25 902 GLY A C 1
ATOM 6865 O O . GLY A 1 902 ? -5.064 -3.556 35.837 1.00 93.25 902 GLY A O 1
ATOM 6866 N N . ILE A 1 903 ? -6.638 -5.075 36.342 1.00 94.81 903 ILE A N 1
ATOM 6867 C CA . ILE A 1 903 ? -6.996 -4.525 37.661 1.00 94.81 903 ILE A CA 1
ATOM 6868 C C . ILE A 1 903 ? -5.766 -4.362 38.576 1.00 94.81 903 ILE A C 1
ATOM 6870 O O . ILE A 1 903 ? -5.566 -3.306 39.172 1.00 94.81 903 ILE A O 1
ATOM 6874 N N . SER A 1 904 ? -4.905 -5.383 38.664 1.00 95.62 904 SER A N 1
ATOM 6875 C CA . SER A 1 904 ? -3.687 -5.323 39.486 1.00 95.62 904 SER A CA 1
ATOM 6876 C C . SER A 1 904 ? -2.662 -4.305 38.979 1.00 95.62 904 SER A C 1
ATOM 6878 O O . SER A 1 904 ? -1.848 -3.829 39.761 1.00 95.62 904 SER A O 1
ATOM 6880 N N . SER A 1 905 ? -2.688 -3.951 37.689 1.00 97.81 905 SER A N 1
ATOM 6881 C CA . SER A 1 905 ? -1.836 -2.884 37.148 1.00 97.81 905 SER A CA 1
ATOM 6882 C C . SER A 1 905 ? -2.245 -1.525 37.710 1.00 97.81 905 SER A C 1
ATOM 6884 O O . SER A 1 905 ? -1.384 -0.749 38.115 1.00 97.81 905 SER A O 1
ATOM 6886 N N . GLY A 1 906 ? -3.555 -1.267 37.802 1.00 98.12 906 GLY A N 1
ATOM 6887 C CA . GLY A 1 906 ? -4.080 -0.069 38.454 1.00 98.12 906 GLY A CA 1
ATOM 6888 C C . GLY A 1 906 ? -3.673 0.014 39.925 1.00 98.12 906 GLY A C 1
ATOM 6889 O O . GLY A 1 906 ? -3.224 1.067 40.366 1.00 98.12 906 GLY A O 1
ATOM 6890 N N . ALA A 1 907 ? -3.734 -1.106 40.655 1.00 98.62 907 ALA A N 1
ATOM 6891 C CA . ALA A 1 907 ? -3.262 -1.163 42.040 1.00 98.62 907 ALA A CA 1
ATOM 6892 C C . ALA A 1 907 ? -1.761 -0.845 42.161 1.00 98.62 907 ALA A C 1
ATOM 6894 O O . ALA A 1 907 ? -1.370 -0.015 42.977 1.00 98.62 907 ALA A O 1
ATOM 6895 N N . ASN A 1 908 ? -0.927 -1.445 41.303 1.00 98.69 908 ASN A N 1
ATOM 6896 C CA . ASN A 1 908 ? 0.517 -1.206 41.308 1.00 98.69 908 ASN A CA 1
ATOM 6897 C C . ASN A 1 908 ? 0.864 0.263 41.029 1.00 98.69 908 ASN A C 1
ATOM 6899 O O . ASN A 1 908 ? 1.708 0.831 41.714 1.00 98.69 908 ASN A O 1
ATOM 6903 N N . VAL A 1 909 ? 0.216 0.892 40.041 1.00 98.75 909 VAL A N 1
ATOM 6904 C CA . VAL A 1 909 ? 0.478 2.301 39.699 1.00 98.75 909 VAL A CA 1
ATOM 6905 C C . VAL A 1 909 ? -0.050 3.247 40.775 1.00 98.75 909 VAL A C 1
ATOM 6907 O O . VAL A 1 909 ? 0.624 4.222 41.099 1.00 98.75 909 VAL A O 1
ATOM 6910 N N . HIS A 1 910 ? -1.204 2.948 41.376 1.00 98.75 910 HIS A N 1
ATOM 6911 C CA . HIS A 1 910 ? -1.725 3.725 42.500 1.00 98.75 910 HIS A CA 1
ATOM 6912 C C . HIS A 1 910 ? -0.740 3.726 43.677 1.00 98.75 910 HIS A C 1
ATOM 6914 O O . HIS A 1 910 ? -0.341 4.792 44.143 1.00 98.75 910 HIS A O 1
ATOM 6920 N N . ALA A 1 911 ? -0.271 2.541 44.078 1.00 98.69 911 ALA A N 1
ATOM 6921 C CA . ALA A 1 911 ? 0.733 2.394 45.125 1.00 98.69 911 ALA A CA 1
ATOM 6922 C C . ALA A 1 911 ? 2.065 3.071 44.760 1.00 98.69 911 ALA A C 1
ATOM 6924 O O . ALA A 1 911 ? 2.698 3.686 45.614 1.00 98.69 911 ALA A O 1
ATOM 6925 N N . ALA A 1 912 ? 2.483 3.017 43.489 1.00 98.69 912 ALA A N 1
ATOM 6926 C CA . ALA A 1 912 ? 3.705 3.681 43.042 1.00 98.69 912 ALA A CA 1
ATOM 6927 C C . ALA A 1 912 ? 3.618 5.207 43.155 1.00 98.69 912 ALA A C 1
ATOM 6929 O O . ALA A 1 912 ? 4.590 5.833 43.566 1.00 98.69 912 ALA A O 1
ATOM 6930 N N . ILE A 1 913 ? 2.463 5.800 42.841 1.00 98.69 913 ILE A N 1
ATOM 6931 C CA . ILE A 1 913 ? 2.221 7.239 43.011 1.00 98.69 913 ILE A CA 1
ATOM 6932 C C . ILE A 1 913 ? 2.198 7.618 44.495 1.00 98.69 913 ILE A C 1
ATOM 6934 O O . ILE A 1 913 ? 2.774 8.640 44.865 1.00 98.69 913 ILE A O 1
ATOM 6938 N N . GLU A 1 914 ? 1.561 6.811 45.347 1.00 98.25 914 GLU A N 1
ATOM 6939 C CA . GLU A 1 914 ? 1.556 7.044 46.794 1.00 98.25 914 GLU A CA 1
ATOM 6940 C C . GLU A 1 914 ? 2.978 7.002 47.363 1.00 98.25 914 GLU A C 1
ATOM 6942 O O . GLU A 1 914 ? 3.400 7.940 48.037 1.00 98.25 914 GLU A O 1
ATOM 6947 N N . TYR A 1 915 ? 3.743 5.961 47.025 1.00 98.19 915 TYR A N 1
ATOM 6948 C CA . TYR A 1 915 ? 5.135 5.825 47.437 1.00 98.19 915 TYR A CA 1
ATOM 6949 C C . TYR A 1 915 ? 5.985 6.995 46.931 1.00 98.19 915 TYR A C 1
ATOM 6951 O O . TYR A 1 915 ? 6.696 7.628 47.707 1.00 98.19 915 TYR A O 1
ATOM 6959 N N . ALA A 1 916 ? 5.869 7.342 45.648 1.00 97.88 916 ALA A N 1
ATOM 6960 C CA . ALA A 1 916 ? 6.632 8.415 45.019 1.00 97.88 916 ALA A CA 1
ATOM 6961 C C . ALA A 1 916 ? 6.402 9.802 45.638 1.00 97.88 916 ALA A C 1
ATOM 6963 O O . ALA A 1 916 ? 7.265 10.665 45.513 1.00 97.88 916 ALA A O 1
ATOM 6964 N N . ARG A 1 917 ? 5.256 10.029 46.292 1.00 97.25 917 ARG A N 1
ATOM 6965 C CA . ARG A 1 917 ? 4.930 11.290 46.980 1.00 97.25 917 ARG A CA 1
ATOM 6966 C C . ARG A 1 917 ? 5.475 11.378 48.403 1.00 97.25 917 ARG A C 1
ATOM 6968 O O . ARG A 1 917 ? 5.372 12.437 49.018 1.00 97.25 917 ARG A O 1
ATOM 6975 N N . ARG A 1 918 ? 6.009 10.287 48.954 1.00 97.00 918 ARG A N 1
ATOM 6976 C CA . ARG A 1 918 ? 6.584 10.301 50.302 1.00 97.00 918 ARG A CA 1
ATOM 6977 C C . ARG A 1 918 ? 7.888 11.113 50.312 1.00 97.00 918 ARG A C 1
ATOM 6979 O O . ARG A 1 918 ? 8.637 11.036 49.336 1.00 97.00 918 ARG A O 1
ATOM 6986 N N . PRO A 1 919 ? 8.180 11.852 51.400 1.00 94.44 919 PRO A N 1
ATOM 6987 C CA . PRO A 1 919 ? 9.408 12.635 51.506 1.00 94.44 919 PRO A CA 1
ATOM 6988 C C . PRO A 1 919 ? 10.662 11.789 51.259 1.00 94.44 919 PRO A C 1
ATOM 6990 O O . PRO A 1 919 ? 10.772 10.675 51.777 1.00 94.44 919 PRO A O 1
ATOM 6993 N N . GLY A 1 920 ? 11.618 12.324 50.497 1.00 91.56 920 GLY A N 1
ATOM 6994 C CA . GLY A 1 920 ? 12.881 11.652 50.187 1.00 91.56 920 GLY A CA 1
ATOM 6995 C C . GLY A 1 920 ? 12.841 10.785 48.928 1.00 91.56 920 GLY A C 1
ATOM 6996 O O . GLY A 1 920 ? 13.799 10.051 48.675 1.00 91.56 920 GLY A O 1
ATOM 6997 N N . ASN A 1 921 ? 11.759 10.844 48.146 1.00 96.69 921 ASN A N 1
ATOM 6998 C CA . ASN A 1 921 ? 11.647 10.190 46.841 1.00 96.69 921 ASN A CA 1
ATOM 6999 C C . ASN A 1 921 ? 11.782 11.159 45.654 1.00 96.69 921 ASN A C 1
ATOM 7001 O O . ASN A 1 921 ? 11.687 10.729 44.505 1.00 96.69 921 ASN A O 1
ATOM 7005 N N . GLU A 1 922 ? 12.056 12.441 45.903 1.00 96.12 922 GLU A N 1
ATOM 7006 C CA . GLU A 1 922 ? 12.286 13.439 44.860 1.00 96.12 922 GLU A CA 1
ATOM 7007 C C . GLU A 1 922 ? 13.422 13.005 43.915 1.00 96.12 922 GLU A C 1
ATOM 7009 O O . GLU A 1 922 ? 14.519 12.653 44.346 1.00 96.12 922 GLU A O 1
ATOM 7014 N N . GLY A 1 923 ? 13.154 13.005 42.606 1.00 94.31 923 GLY A N 1
ATOM 7015 C CA . GLY A 1 923 ? 14.129 12.644 41.572 1.00 94.31 923 GLY A CA 1
ATOM 7016 C C . GLY A 1 923 ? 14.469 11.152 41.459 1.00 94.31 923 GLY A C 1
ATOM 7017 O O . GLY A 1 923 ? 15.206 10.786 40.544 1.00 94.31 923 GLY A O 1
ATOM 7018 N N . LYS A 1 924 ? 13.929 10.283 42.326 1.00 98.12 924 LYS A N 1
ATOM 7019 C CA . LYS A 1 924 ? 14.157 8.832 42.245 1.00 98.12 924 LYS A CA 1
ATOM 7020 C C . LYS A 1 924 ? 13.492 8.206 41.021 1.00 98.12 924 LYS A C 1
ATOM 7022 O O . LYS A 1 924 ? 12.437 8.656 40.573 1.00 98.12 924 LYS A O 1
ATOM 7027 N N . LEU A 1 925 ? 14.076 7.119 40.525 1.00 98.62 925 LEU A N 1
ATOM 7028 C CA . LEU A 1 925 ? 13.528 6.282 39.463 1.00 98.62 925 LEU A CA 1
ATOM 7029 C C . LEU A 1 925 ? 12.814 5.057 40.048 1.00 98.62 925 LEU A C 1
ATOM 7031 O O . LEU A 1 925 ? 13.441 4.115 40.534 1.00 98.62 925 LEU A O 1
ATOM 7035 N N . ILE A 1 926 ? 11.489 5.048 39.956 1.00 98.81 926 ILE A N 1
ATOM 7036 C CA . ILE A 1 926 ? 10.623 3.982 40.463 1.00 98.81 926 ILE A CA 1
ATOM 7037 C C . ILE A 1 926 ? 10.106 3.155 39.288 1.00 98.81 926 ILE A C 1
ATOM 7039 O O . ILE A 1 926 ? 9.473 3.678 38.370 1.00 98.81 926 ILE A O 1
ATOM 7043 N N . VAL A 1 927 ? 10.337 1.847 39.327 1.00 98.88 927 VAL A N 1
ATOM 7044 C CA . VAL A 1 927 ? 9.793 0.902 38.348 1.00 98.88 927 VAL A CA 1
ATOM 7045 C C . VAL A 1 927 ? 8.513 0.285 38.901 1.00 98.88 927 VAL A C 1
ATOM 7047 O O . VAL A 1 927 ? 8.484 -0.203 40.026 1.00 98.88 927 VAL A O 1
ATOM 7050 N N . VAL A 1 928 ? 7.451 0.252 38.101 1.00 98.75 928 VAL A N 1
ATOM 7051 C CA . VAL A 1 928 ? 6.181 -0.399 38.444 1.00 98.75 928 VAL A CA 1
ATOM 7052 C C . VAL A 1 928 ? 5.866 -1.518 37.453 1.00 98.75 928 VAL A C 1
ATOM 7054 O O . VAL A 1 928 ? 6.000 -1.342 36.243 1.00 98.75 928 VAL A O 1
ATOM 7057 N N . ILE A 1 929 ? 5.452 -2.692 37.937 1.00 98.44 929 ILE A N 1
ATOM 7058 C CA . ILE A 1 929 ? 5.117 -3.822 37.053 1.00 98.44 929 ILE A CA 1
ATOM 7059 C C . ILE A 1 929 ? 3.689 -3.682 36.520 1.00 98.44 929 ILE A C 1
ATOM 7061 O O . ILE A 1 929 ? 2.744 -3.589 37.303 1.00 98.44 929 ILE A O 1
ATOM 7065 N N . ILE A 1 930 ? 3.514 -3.774 35.199 1.00 97.88 930 ILE A N 1
ATOM 7066 C CA . ILE A 1 930 ? 2.211 -3.920 34.533 1.00 97.88 930 ILE A CA 1
ATOM 7067 C C . ILE A 1 930 ? 2.065 -5.392 34.115 1.00 97.88 930 ILE A C 1
ATOM 7069 O O . ILE A 1 930 ? 2.593 -5.781 33.074 1.00 97.88 930 ILE A O 1
ATOM 7073 N N . PRO A 1 931 ? 1.395 -6.255 34.910 1.00 95.50 931 PRO A N 1
ATOM 7074 C CA . PRO A 1 931 ? 1.550 -7.710 34.790 1.00 95.50 931 PRO A CA 1
ATOM 7075 C C . PRO A 1 931 ? 0.883 -8.344 33.563 1.00 95.50 931 PRO A C 1
ATOM 7077 O O . PRO A 1 931 ? 1.178 -9.498 33.238 1.00 95.50 931 PRO A O 1
ATOM 7080 N N . SER A 1 932 ? -0.074 -7.658 32.935 1.00 94.62 932 SER A N 1
ATOM 7081 C CA . SER A 1 932 ? -0.786 -8.146 31.752 1.00 94.62 932 SER A CA 1
ATOM 7082 C C . SER A 1 932 ? -1.540 -7.036 31.027 1.00 94.62 932 SER A C 1
ATOM 7084 O O . SER A 1 932 ? -1.829 -5.984 31.605 1.00 94.62 932 SER A O 1
ATOM 7086 N N . PHE A 1 933 ? -1.923 -7.322 29.783 1.00 94.00 933 PHE A N 1
ATOM 7087 C CA . PHE A 1 933 ? -2.820 -6.476 28.996 1.00 94.00 933 PHE A CA 1
ATOM 7088 C C . PHE A 1 933 ? -4.280 -6.542 29.514 1.00 94.00 933 PHE A C 1
ATOM 7090 O O . PHE A 1 933 ? -4.627 -7.417 30.324 1.00 94.00 933 PHE A O 1
ATOM 7097 N N . GLY A 1 934 ? -5.110 -5.560 29.132 1.00 91.00 934 GLY A N 1
ATOM 7098 C CA . GLY A 1 934 ? -6.474 -5.368 29.659 1.00 91.00 934 GLY A CA 1
ATOM 7099 C C . GLY A 1 934 ? -7.596 -6.177 28.980 1.00 91.00 934 GLY A C 1
ATOM 7100 O O . GLY A 1 934 ? -8.695 -6.275 29.525 1.00 91.00 934 GLY A O 1
ATOM 7101 N N . GLU A 1 935 ? -7.331 -6.827 27.848 1.00 88.06 935 GLU A N 1
ATOM 7102 C CA . GLU A 1 935 ? -8.274 -7.646 27.065 1.00 88.06 935 GLU A CA 1
ATOM 7103 C C . GLU A 1 935 ? -8.944 -8.773 27.873 1.00 88.06 935 GLU A C 1
ATOM 7105 O O . GLU A 1 935 ? -10.093 -9.138 27.629 1.00 88.06 935 GLU A O 1
ATOM 7110 N N . ARG A 1 936 ? -8.260 -9.297 28.898 1.00 85.25 936 ARG A N 1
ATOM 7111 C CA . ARG A 1 936 ? -8.770 -10.367 29.785 1.00 85.25 936 ARG A CA 1
ATOM 7112 C C . ARG A 1 936 ? -9.777 -9.891 30.833 1.00 85.25 936 ARG A C 1
ATOM 7114 O O . ARG A 1 936 ? -10.197 -10.693 31.674 1.00 85.25 936 ARG A O 1
ATOM 7121 N N . TYR A 1 937 ? -10.075 -8.596 30.860 1.00 87.69 937 TYR A N 1
ATOM 7122 C CA . TYR A 1 937 ? -10.915 -7.959 31.872 1.00 87.69 937 TYR A CA 1
ATOM 7123 C C . TYR A 1 937 ? -12.113 -7.222 31.259 1.00 87.69 937 TYR A C 1
ATOM 7125 O O . TYR A 1 937 ? -12.892 -6.632 31.996 1.00 87.69 937 TYR A O 1
ATOM 7133 N N . LEU A 1 938 ? -12.307 -7.278 29.935 1.00 87.19 938 LEU A N 1
ATOM 7134 C CA . LEU A 1 938 ? -13.372 -6.541 29.236 1.00 87.19 938 LEU A CA 1
ATOM 7135 C C . LEU A 1 938 ? -14.784 -6.883 29.751 1.00 87.19 938 LEU A C 1
ATOM 7137 O O . LEU A 1 938 ? -15.647 -6.010 29.830 1.00 87.19 938 LEU A O 1
ATOM 7141 N N . ASN A 1 939 ? -15.003 -8.132 30.179 1.00 85.12 939 ASN A N 1
ATOM 7142 C CA . ASN A 1 939 ? -16.268 -8.576 30.769 1.00 85.12 939 ASN A CA 1
ATOM 7143 C C . ASN A 1 939 ? -16.307 -8.567 32.310 1.00 85.12 939 ASN A C 1
ATOM 7145 O O . ASN A 1 939 ? -17.199 -9.166 32.908 1.00 85.12 939 ASN A O 1
ATOM 7149 N N . THR A 1 940 ? -15.390 -7.857 32.973 1.00 86.81 940 THR A N 1
ATOM 7150 C CA . THR A 1 940 ? -15.451 -7.612 34.426 1.00 86.81 940 THR A CA 1
ATOM 7151 C C . THR A 1 940 ? -15.968 -6.204 34.738 1.00 86.81 940 THR A C 1
ATOM 7153 O O . THR A 1 940 ? -16.121 -5.376 33.838 1.00 86.81 940 THR A O 1
ATOM 7156 N N . ASP A 1 941 ? -16.196 -5.920 36.024 1.00 88.25 941 ASP A N 1
ATOM 7157 C CA . ASP A 1 941 ? -16.578 -4.594 36.538 1.00 88.25 941 ASP A CA 1
ATOM 7158 C C . ASP A 1 941 ? -15.583 -3.482 36.148 1.00 88.25 941 ASP A C 1
ATOM 7160 O O . ASP A 1 941 ? -15.952 -2.310 36.080 1.00 88.25 941 ASP A O 1
ATOM 7164 N N . LEU A 1 942 ? -14.323 -3.829 35.845 1.00 90.75 942 LEU A N 1
ATOM 7165 C CA . LEU A 1 942 ? -13.309 -2.848 35.455 1.00 90.75 942 LEU A CA 1
ATOM 7166 C C . LEU A 1 942 ? -13.744 -2.042 34.224 1.00 90.75 942 LEU A C 1
ATOM 7168 O O . LEU A 1 942 ? -13.578 -0.824 34.219 1.00 90.75 942 LEU A O 1
ATOM 7172 N N . PHE A 1 943 ? -14.319 -2.702 33.215 1.00 89.19 943 PHE A N 1
ATOM 7173 C CA . PHE A 1 943 ? -14.717 -2.074 31.950 1.00 89.19 943 PHE A CA 1
ATOM 7174 C C . PHE A 1 943 ? -16.231 -2.061 31.716 1.00 89.19 943 PHE A C 1
ATOM 7176 O O . PHE A 1 943 ? -16.667 -1.761 30.608 1.00 89.19 943 PHE A O 1
ATOM 7183 N N . ALA A 1 944 ? -17.037 -2.368 32.738 1.00 86.69 944 ALA A N 1
ATOM 7184 C CA . ALA A 1 944 ? -18.495 -2.407 32.615 1.00 86.69 944 ALA A CA 1
ATOM 7185 C C . ALA A 1 944 ? -19.071 -1.100 32.035 1.00 86.69 944 ALA A C 1
ATOM 7187 O O . ALA A 1 944 ? -19.870 -1.159 31.106 1.00 86.69 944 ALA A O 1
ATOM 7188 N N . ASP A 1 945 ? -18.571 0.051 32.494 1.00 80.94 945 ASP A N 1
ATOM 7189 C CA . ASP A 1 945 ? -19.043 1.384 32.083 1.00 80.94 945 ASP A CA 1
ATOM 7190 C C . ASP A 1 945 ? -18.636 1.778 30.647 1.00 80.94 945 ASP A C 1
ATOM 7192 O O . ASP A 1 945 ? -19.119 2.773 30.121 1.00 80.94 945 ASP A O 1
ATOM 7196 N N . TYR A 1 946 ? -17.742 1.014 30.007 1.00 81.56 946 TYR A N 1
ATOM 7197 C CA . TYR A 1 946 ? -17.267 1.264 28.636 1.00 81.56 946 TYR A CA 1
ATOM 7198 C C . TYR A 1 946 ? -17.935 0.360 27.598 1.00 81.56 946 TYR A C 1
ATOM 7200 O O . TYR A 1 946 ? -17.585 0.412 26.418 1.00 81.56 946 TYR A O 1
ATOM 7208 N N . ARG A 1 947 ? -18.855 -0.516 28.016 1.00 82.06 947 ARG A N 1
ATOM 7209 C CA . ARG A 1 947 ? -19.593 -1.368 27.084 1.00 82.06 947 ARG A CA 1
ATOM 7210 C C . ARG A 1 947 ? -20.562 -0.493 26.308 1.00 82.06 947 ARG A C 1
ATOM 7212 O O . ARG A 1 947 ? -21.561 -0.027 26.845 1.00 82.06 947 ARG A O 1
ATOM 7219 N N . TYR A 1 948 ? -20.211 -0.254 25.056 1.00 74.88 948 TYR A N 1
ATOM 7220 C CA . TYR A 1 948 ? -20.896 0.690 24.202 1.00 74.88 948 TYR A CA 1
ATOM 7221 C C . TYR A 1 948 ? -21.585 -0.028 23.049 1.00 74.88 948 TYR A C 1
ATOM 7223 O O . TYR A 1 948 ? -20.932 -0.684 22.239 1.00 74.88 948 TYR A O 1
ATOM 7231 N N . GLU A 1 949 ? -22.908 0.102 22.990 1.00 68.56 949 GLU A N 1
ATOM 7232 C CA . GLU A 1 949 ? -23.750 -0.470 21.931 1.00 68.56 949 GLU A CA 1
ATOM 7233 C C . GLU A 1 949 ? -24.421 0.627 21.069 1.00 68.56 949 GLU A C 1
ATOM 7235 O O . GLU A 1 949 ? -25.358 0.340 20.329 1.00 68.56 949 GLU A O 1
ATOM 7240 N N . GLY A 1 950 ? -23.942 1.881 21.151 1.00 73.06 950 GLY A N 1
ATOM 7241 C CA . GLY A 1 950 ? -24.479 3.057 20.443 1.00 73.06 950 GLY A CA 1
ATOM 7242 C C . GLY A 1 950 ? -23.531 3.673 19.397 1.00 73.06 950 GLY A C 1
ATOM 7243 O O . GLY A 1 950 ? -22.598 3.025 18.922 1.00 73.06 950 GLY A O 1
ATOM 7244 N N . SER A 1 951 ? -23.769 4.937 19.034 1.00 67.62 951 SER A N 1
ATOM 7245 C CA . SER A 1 951 ? -22.898 5.770 18.184 1.00 67.62 951 SER A CA 1
ATOM 7246 C C . SER A 1 951 ? -22.800 7.188 18.745 1.00 67.62 951 SER A C 1
ATOM 7248 O O . SER A 1 951 ? -23.839 7.756 19.083 1.00 67.62 951 SER A O 1
ATOM 7250 N N . ASP A 1 952 ? -21.588 7.746 18.838 1.00 72.94 952 ASP A N 1
ATOM 7251 C CA . ASP A 1 952 ? -21.387 9.075 19.425 1.00 72.94 952 ASP A CA 1
ATOM 7252 C C . ASP A 1 952 ? -22.011 10.122 18.495 1.00 72.94 952 ASP A C 1
ATOM 7254 O O . ASP A 1 952 ? -21.822 10.071 17.274 1.00 72.94 952 ASP A O 1
ATOM 7258 N N . SER A 1 953 ? -22.801 11.037 19.053 1.00 70.88 953 SER A N 1
ATOM 7259 C CA . SER A 1 953 ? -23.417 12.128 18.297 1.00 70.88 953 SER A CA 1
ATOM 7260 C C . SER A 1 953 ? -22.389 13.213 17.956 1.00 70.88 953 SER A C 1
ATOM 7262 O O . SER A 1 953 ? -21.307 13.279 18.543 1.00 70.88 953 SER A O 1
ATOM 7264 N N . ILE A 1 954 ? -22.704 14.093 17.000 1.00 67.00 954 ILE A N 1
ATOM 7265 C CA . ILE A 1 954 ? -21.839 15.249 16.702 1.00 67.00 954 ILE A CA 1
ATOM 7266 C C . ILE A 1 954 ? -21.713 16.133 17.950 1.00 67.00 954 ILE A C 1
ATOM 7268 O O . ILE A 1 954 ? -20.633 16.648 18.230 1.00 67.00 954 ILE A O 1
ATOM 7272 N N . GLU A 1 955 ? -22.789 16.243 18.726 1.00 70.81 955 GLU A N 1
ATOM 7273 C CA . GLU A 1 955 ? -22.860 16.954 19.999 1.00 70.81 955 GLU A CA 1
ATOM 7274 C C . GLU A 1 955 ? -21.897 16.367 21.047 1.00 70.81 955 GLU A C 1
ATOM 7276 O O . GLU A 1 955 ? -21.231 17.121 21.761 1.00 70.81 955 GLU A O 1
ATOM 7281 N N . ASP A 1 956 ? -21.739 15.039 21.081 1.00 66.12 956 ASP A N 1
ATOM 7282 C CA . ASP A 1 956 ? -20.768 14.357 21.951 1.00 66.12 956 ASP A CA 1
ATOM 7283 C C . ASP A 1 956 ? -19.312 14.645 21.538 1.00 66.12 956 ASP A C 1
ATOM 7285 O O . ASP A 1 956 ? -18.417 14.685 22.386 1.00 66.12 956 ASP A O 1
ATOM 7289 N N . LEU A 1 957 ? -19.063 14.878 20.242 1.00 58.62 957 LEU A N 1
ATOM 7290 C CA . LEU A 1 957 ? -17.727 15.114 19.677 1.00 58.62 957 LEU A CA 1
ATOM 7291 C C . LEU A 1 957 ? -17.253 16.570 19.803 1.00 58.62 957 LEU A C 1
ATOM 7293 O O . LEU A 1 957 ? -16.047 16.810 19.883 1.00 58.62 957 LEU A O 1
ATOM 7297 N N . ILE A 1 958 ? -18.176 17.537 19.807 1.00 66.50 958 ILE A N 1
ATOM 7298 C CA . ILE A 1 958 ? -17.860 18.973 19.924 1.00 66.50 958 ILE A CA 1
ATOM 7299 C C . ILE A 1 958 ? -17.767 19.458 21.379 1.00 66.50 958 ILE A C 1
ATOM 7301 O O . ILE A 1 958 ? -17.179 20.509 21.624 1.00 66.50 958 ILE A O 1
ATOM 7305 N N . GLY A 1 959 ? -18.286 18.685 22.341 1.00 48.03 959 GLY A N 1
ATOM 7306 C CA . GLY A 1 959 ? -18.282 19.024 23.765 1.00 48.03 959 GLY A CA 1
ATOM 7307 C C . GLY A 1 959 ? -19.250 20.162 24.128 1.00 48.03 959 GLY A C 1
ATOM 7308 O O . GLY A 1 959 ? -19.505 21.078 23.348 1.00 48.03 959 GLY A O 1
ATOM 7309 N N . GLN A 1 960 ? -19.778 20.146 25.357 1.00 46.94 960 GLN A N 1
ATOM 7310 C CA . GLN A 1 960 ? -20.703 21.182 25.858 1.00 46.94 960 GLN A CA 1
ATOM 7311 C C . GLN A 1 960 ? -20.092 22.599 25.944 1.00 46.94 960 GLN A C 1
ATOM 7313 O O . GLN A 1 960 ? -20.821 23.561 26.167 1.00 46.94 960 GLN A O 1
ATOM 7318 N N . GLU A 1 961 ? -18.783 22.761 25.731 1.00 48.50 961 GLU A N 1
ATOM 7319 C CA . GLU A 1 961 ? -18.096 24.059 25.806 1.00 48.50 961 GLU A CA 1
ATOM 7320 C C . GLU A 1 961 ? -18.228 24.917 24.534 1.00 48.50 961 GLU A C 1
ATOM 7322 O O . GLU A 1 961 ? -17.938 26.110 24.577 1.00 48.50 961 GLU A O 1
ATOM 7327 N N . VAL A 1 962 ? -18.724 24.370 23.416 1.00 46.88 962 VAL A N 1
ATOM 7328 C CA . VAL A 1 962 ? -18.964 25.153 22.182 1.00 46.88 962 VAL A CA 1
ATOM 7329 C C . VAL A 1 962 ? -20.379 25.759 22.144 1.00 46.88 962 VAL A C 1
ATOM 7331 O O . VAL A 1 962 ? -20.648 26.677 21.371 1.00 46.88 962 VAL A O 1
ATOM 7334 N N . ALA A 1 963 ? -21.282 25.329 23.032 1.00 39.50 963 ALA A N 1
ATOM 7335 C CA . ALA A 1 963 ? -22.666 25.811 23.073 1.00 39.50 963 ALA A CA 1
ATOM 7336 C C . ALA A 1 963 ? -22.833 27.223 23.680 1.00 39.50 963 ALA A C 1
ATOM 7338 O O . ALA A 1 963 ? -23.908 27.807 23.568 1.00 39.50 963 ALA A O 1
ATOM 7339 N N . THR A 1 964 ? -21.797 27.802 24.296 1.00 43.00 964 THR A N 1
ATOM 7340 C CA . THR A 1 964 ? -21.851 29.140 24.922 1.00 43.00 964 THR A CA 1
ATOM 7341 C C . THR A 1 964 ? -21.195 30.254 24.100 1.00 43.00 964 THR A C 1
ATOM 7343 O O . THR A 1 964 ? -21.254 31.410 24.508 1.00 43.00 964 THR A O 1
ATOM 7346 N N . ALA A 1 965 ? -20.618 29.953 22.930 1.00 41.59 965 ALA A N 1
ATOM 7347 C CA . ALA A 1 965 ? -19.945 30.945 22.078 1.00 41.59 965 ALA A CA 1
ATOM 7348 C C . ALA A 1 965 ? -20.797 31.461 20.896 1.00 41.59 965 ALA A C 1
ATOM 7350 O O . ALA A 1 965 ? -20.284 32.173 20.036 1.00 41.59 965 ALA A O 1
ATOM 7351 N N . ALA A 1 966 ? -22.090 31.123 20.849 1.00 39.53 966 ALA A N 1
ATOM 7352 C CA . ALA A 1 966 ? -23.035 31.590 19.830 1.00 39.53 966 ALA A CA 1
ATOM 7353 C C . ALA A 1 966 ? -24.286 32.245 20.453 1.00 39.53 966 ALA A C 1
ATOM 7355 O O . ALA A 1 966 ? -25.412 31.945 20.053 1.00 39.53 966 ALA A O 1
ATOM 7356 N N . GLY A 1 967 ? -24.072 33.101 21.460 1.00 35.06 967 GLY A N 1
ATOM 7357 C CA . GLY A 1 967 ? -25.070 34.024 22.013 1.00 35.06 967 GLY A CA 1
ATOM 7358 C C . GLY A 1 967 ? -24.829 35.447 21.537 1.00 35.06 967 GLY A C 1
ATOM 7359 O O . GLY A 1 967 ? -23.659 35.883 21.632 1.00 35.06 967 GLY A O 1
#

Radius of gyration: 34.85 Å; Cα contacts (8 Å, |Δi|>4): 1999; chains: 1; bounding box: 86×87×103 Å

Mean predicted aligned error: 17.22 Å

Solvent-accessible surface area (backbone atoms only — not comparable to full-atom values): 51376 Å² total; per-residue (Å²): 137,81,80,80,82,78,84,77,78,84,73,86,78,67,71,25,73,66,54,52,34,33,60,69,10,66,54,58,38,57,58,47,58,61,50,65,78,43,83,63,72,66,76,54,81,50,39,50,53,37,36,16,34,57,11,32,38,82,33,42,56,57,74,54,44,62,60,34,54,73,69,72,44,76,85,64,50,26,24,32,44,26,41,35,29,53,30,15,57,44,46,35,67,41,50,54,51,48,56,52,48,19,55,75,45,18,77,73,44,26,45,30,40,29,63,53,10,29,47,36,39,45,47,28,42,64,87,46,47,45,60,52,53,36,53,41,41,74,53,78,37,44,27,63,29,35,32,41,36,34,40,35,39,20,28,34,61,52,76,75,44,64,50,64,28,54,49,48,54,54,49,51,31,45,50,35,36,57,71,46,54,80,64,50,57,36,62,41,39,61,42,65,75,38,80,89,71,89,84,76,79,69,36,90,81,46,46,69,59,35,31,49,33,62,38,38,40,33,39,23,37,33,76,29,21,48,61,33,40,30,51,15,38,36,13,31,36,49,40,69,49,67,59,96,54,96,85,58,74,43,37,64,71,24,30,34,35,25,38,24,10,30,53,48,32,48,86,98,39,64,90,31,50,62,37,64,32,41,86,71,20,22,42,50,65,92,42,51,42,49,49,55,47,25,53,51,42,51,33,39,76,64,28,41,52,47,48,75,84,50,8,42,55,38,46,45,43,67,76,54,34,69,67,58,49,48,55,55,35,32,70,65,49,74,50,80,69,43,73,67,71,90,72,68,72,68,27,57,58,86,67,59,32,80,43,77,26,81,77,84,30,23,30,37,15,47,80,32,74,54,7,52,38,34,68,50,98,78,30,27,47,38,60,28,51,51,54,44,35,70,74,66,56,26,38,34,24,30,24,37,69,11,28,38,30,42,25,81,32,54,69,72,46,55,63,54,46,52,52,43,28,49,78,29,51,38,79,58,47,91,79,48,53,28,46,67,74,46,28,31,32,21,66,20,53,50,56,40,93,72,41,36,13,63,13,42,82,47,44,62,63,53,48,56,55,44,48,57,53,27,49,78,58,76,43,41,77,46,77,40,30,38,11,24,16,8,24,49,55,30,74,32,52,16,54,24,14,26,33,12,36,31,18,65,34,76,59,20,24,29,32,24,36,30,7,29,78,40,34,80,38,63,28,42,83,71,44,73,69,32,45,62,88,44,52,57,67,71,42,46,64,59,53,52,47,41,61,73,68,44,63,89,88,52,42,67,11,58,40,37,49,74,74,66,53,58,99,79,74,76,77,71,70,79,82,81,89,87,88,86,84,89,86,85,87,85,82,88,81,65,69,70,58,57,56,55,54,53,56,54,51,61,60,62,74,72,72,83,84,84,84,86,84,86,83,90,86,83,81,89,87,85,86,84,82,81,89,76,81,82,78,83,83,59,79,87,79,67,99,62,65,94,44,72,75,69,50,54,61,92,49,55,75,44,76,60,59,65,91,47,59,95,47,54,26,48,47,31,37,37,35,27,32,63,19,80,87,27,20,50,29,40,53,38,25,40,34,41,51,54,48,34,43,74,70,66,75,45,50,65,80,63,27,32,42,34,41,56,38,80,52,59,54,40,44,14,34,18,50,38,24,52,75,62,47,37,50,33,38,32,19,20,35,63,78,56,61,68,65,52,56,49,55,32,43,72,40,64,26,44,79,48,72,28,65,45,94,50,34,68,66,39,8,40,55,51,29,55,50,47,41,76,69,41,83,59,36,43,64,70,51,74,37,63,34,68,39,35,22,48,48,20,39,76,38,59,28,48,48,53,36,61,79,43,74,64,54,59,35,31,40,24,34,53,35,36,43,26,15,61,57,31,11,25,37,60,53,46,34,75,77,36,76,82,43,38,31,32,37,29,35,35,54,64,20,29,46,93,82,70,49,62,58,50,87,75,77,48,57,74,30,44,70,63,61,85,34,76,40,38,56,64,91,61,49,75,43,77,43,67,38,49,57,65,56,12,37,53,38,19,52,44,34,32,75,63,68,69,43,57,38,28,47,40,27,8,33,14,52,48,46,42,54,56,57,30,63,40,91,91,26,67,74,35,34,32,38,27,47,28,54,29,44,25,81,82,36,56,93,37,82,76,33,52,92,68,71,74,93,80,78,86,48,72,67,70,73,63,42,84,78,61,74,73,79,81,121